Protein 7YEO (pdb70)

Sequence (763 aa):
KSTLSTNVLHADDAYALENDVAPPIHISTTYTYPGTPDTLQPFEDFPYYARISSGNNVDRAEASSLSSSVLGAPSSVVYSSSGLAAIYGLLSYLNPKHIAVHKPGFGGYSGTIQIIARINRLTGLETSFIDGKCDAIGEGDVIWLETPLNPLGIAFDIPFYKELAKKKGAILVVDSTFAPPPIQDALVLGADYVVVHSATKYLAGHSDVLAGVTASKDRSKILDLKADRAYLGTILHPQQAFLLLRSLRTFPLRIAKHSENGFLVAQHLNKLATDEQFATSLGIDSSLILEVYHNSLQTKEFVAKNLTGGHASCFSVLLKSSDTVAKHLCCELKYFHHATSLGSVESLIEWRRMTDSKIDPRLVRLSIGIEDAADLIADLNRVFASLSKSTLSTNVLHADDAYALENDVAPPIHISTTYTYPGTPDTLQPFEEDFPYYARISGNNVDRAEASSLSSSVLGAPSSVVYSSGLAAIYGLLSYLNPKHIAVHKPGFGGYSGTIQIIARINRLTGLETSFIDGKCDAIGEGDVIWLETPLNPLGIAFDIPFYKELAKKKGAILVVDSTFAPPPIQDALVLGADYVVVHSATKYLAGHSDVLAGVTASKDRSKILDLKADRAYLLGTILHPQQAFLLLRSLRTFPLRIAKHSENGFLVAQHLNKLATDEQFATSLGIDSSLILEVYHNSLQTKEFVAKNLTGGHASCFSVLLKSDTVAKHLCCELKYFHHATSLGSVESLIEWRRMTDSKIDPRLVRLSIGIEDAADLIADLNRVFASLS

Organism: Schizosaccharomyces pombe (strain 972 / ATCC 24843) (NCBI:txid284812)

Solvent-accessible surface area: 31235 Å² total; per-residue (Å²): 207,22,61,42,22,0,39,0,3,16,32,1,48,98,107,39,130,61,146,66,34,17,16,26,79,45,104,49,86,86,67,130,131,84,50,70,133,130,77,111,132,135,169,84,113,73,72,42,85,12,96,32,8,12,19,2,5,51,8,0,10,15,0,0,29,35,7,4,64,9,43,3,0,0,3,40,31,6,63,16,0,6,62,6,0,0,42,60,30,87,5,159,61,0,0,5,9,121,72,72,94,11,27,82,82,9,4,52,93,14,7,49,104,5,62,183,132,72,40,3,111,63,28,95,22,84,28,121,3,111,53,6,26,154,30,6,0,0,5,0,9,0,0,0,9,5,15,0,29,3,35,35,0,49,96,16,48,86,20,1,140,167,52,35,11,35,0,0,0,9,1,12,6,0,1,14,66,4,1,39,3,3,108,30,15,4,44,6,4,1,3,21,0,21,20,3,2,0,0,13,40,39,5,118,0,0,0,0,0,3,130,64,150,60,78,2,49,66,0,39,32,49,5,3,178,87,40,28,3,3,105,18,99,69,0,16,32,0,0,12,1,0,12,1,0,16,30,0,2,62,34,0,8,90,0,0,71,75,0,0,58,21,2,36,100,0,22,94,48,117,149,53,0,100,88,64,47,4,59,18,51,10,4,79,88,10,48,1,6,33,50,47,134,131,148,47,7,78,132,0,8,96,44,16,51,0,2,0,0,0,2,21,0,108,36,49,78,12,0,89,75,2,3,98,73,14,142,24,4,52,73,27,81,33,4,0,1,3,8,0,2,1,6,34,32,93,124,84,55,86,193,30,51,54,81,11,0,9,1,2,0,0,4,0,37,6,65,16,0,36,59,6,0,22,120,0,1,36,78,48,76,247,35,63,40,21,0,37,0,2,18,31,1,48,96,113,38,130,55,144,66,33,16,16,26,79,51,105,49,86,86,65,131,134,92,49,75,130,138,74,103,137,130,170,135,115,111,35,76,40,84,11,99,10,18,12,19,2,4,52,8,0,9,16,0,0,29,37,7,3,57,8,41,3,0,0,1,40,31,6,66,15,0,6,66,0,0,0,40,60,28,89,5,163,52,0,0,5,10,117,75,76,94,7,23,84,81,9,4,52,94,14,8,52,109,4,66,178,130,70,42,4,106,65,29,85,22,81,31,125,3,113,55,6,27,159,31,7,0,0,5,0,9,0,0,0,8,6,18,0,28,2,34,36,0,49,93,15,49,88,25,0,142,165,56,40,12,36,0,0,0,9,1,12,5,0,1,13,66,4,0,40,3,8,109,32,15,6,46,8,4,1,3,20,0,22,20,4,2,0,0,12,39,40,5,119,0,0,0,0,0,4,139,62,151,65,76,2,70,65,0,47,19,52,6,0,146,79,40,29,2,2,107,17,96,68,0,16,32,0,1,12,0,0,10,1,0,15,30,1,2,61,40,0,8,95,1,0,73,73,0,0,59,20,2,40,96,0,20,99,54,125,156,46,0,103,86,64,47,4,62,15,51,6,4,83,88,8,51,1,6,33,50,47,136,134,161,49,8,72,139,0,9,94,43,16,52,0,2,0,0,0,2,26,0,93,32,55,78,10,0,92,72,2,2,95,70,15,122,12,3,52,74,27,90,36,4,0,0,4,10,0,2,1,9,34,47,86,123,100,48,80,180,38,51,55,82,14,0,10,1,2,0,0,4,0,35,8,65,15,0,34,59,6,0,24,119,0,1,37,80,46,75

Foldseek 3Di:
DDDLLVQLQCLLVVLAPDDDSQHDQPQDQADDDDDDPVGDDDDCPPDGGVLSPYSLQVSLQSSVCSQQVFRKAKWQALLVVLLLVCVVLVAQEEAAADVQVFADVSNVVSQVVSCVPRVYYYDYDDLQPPVDAASYEYEAEPPTPFAAAGDQLLSVLVNCVVRNYAYEYADQQAGPPQFRSQVSRHQKYKYQCCAALLAANPGHMIMMGGNDVVVVSVSSNVSSVVSTHHGSVRSSSSSVSNSCSVVFVVLLQVLQVVQLVLLVCLQPPCVVQVVLLFGNLQWPDHRWHVPDPDPSSCVGRVPGTGNKRKTQGNALVLVVLLQPQFPQEHADDGARHQTKYKYQVCVVDVSYDSRMMIIHHHNPDSVSVSVRSSVSRSVVD/DDDLLVQLQCLLVVLAPDDDSAHDQPQDQFDDDDDDPVGRDDDAQCPAGGQLQPYSLQVSLQSSVCSQQVFRKAKWQALLVLLLLVCVVLVAQEEAAADVQVFADVSNVVSQVVSCVPRVRYYDYDDLAPPVDAASYEYEAEPPTPFAAAGDFLLSVLVVCVVRNYAYEYADQQAGPPQFRSQVSRHQKYKYGCCAALLAANPGHMIMMGGNPVVVNSVSSRVSSPVSTHHRSVRSSSSSVSNSCSVVFNVLLQVLQVLQLVLLQCLLPPCVVQVVLLFGNLQWPDHGWHVPDPDPSSCVGRVPGTGNKRKTQGNALVLVVLLQPQFPQEHADDGANHQTKHKYQVCVVPVVHDSRMMMIHHHNDDSVSVSVRSSVSRNVVD

Nearest PDB structures (foldseek):
  7yeo-assembly1_B  TM=1.003E+00  e=1.635E-81  Schizosaccharomyces pombe
  7yeo-assembly1_A  TM=1.001E+00  e=1.358E-77  Schizosaccharomyces pombe
  5x5h-assembly1_A  TM=8.732E-01  e=1.653E-32  Corynebacterium glutamicum ATCC 13032
  3qhx-assembly1_B  TM=8.722E-01  e=4.308E-31  Mycobacterium ulcerans Agy99
  3qi6-assembly1_A  TM=8.607E-01  e=5.438E-31  Mycobacterium ulcerans Agy99

InterPro domains:
  IPR000277 Cys/Met metabolism, pyridoxal phosphate-dependent enzyme [PF01053] (18-394)
  IPR000277 Cys/Met metabolism, pyridoxal phosphate-dependent enzyme [PIRSF001434] (7-397)
  IPR000277 Cys/Met metabolism, pyridoxal phosphate-dependent enzyme [PTHR11808] (16-395)
  IPR015421 Pyridoxal phosphate-dependent transferase, major domain [G3DSA:3.40.640.10] (15-262)
  IPR015422 Pyridoxal phosphate-dependent transferase, small domain [G3DSA:3.90.1150.10] (263-398)
  IPR015424 Pyridoxal phosphate-dependent transferase [SSF53383] (41-394)
  IPR054542 Cys/Met metabolism enzyme, pyridoxal-phosphate attachment site [PS00868] (204-218)

Radius of gyration: 28.38 Å; Cα contacts (8 Å, |Δi|>4): 1751; chains: 2; bounding box: 78×71×71 Å

B-factor: mean 29.68, std 12.11, range [14.17, 109.37]

Structure (mmCIF, N/CA/C/O backbone):
data_7YEO
#
_entry.id   7YEO
#
_cell.length_a   117.390
_cell.length_b   106.820
_cell.length_c   82.810
_cell.angle_alpha   90.000
_cell.angle_beta   128.000
_cell.angle_gamma   90.000
#
_symmetry.space_group_name_H-M   'C 1 2 1'
#
loop_
_entity.id
_entity.type
_entity.pdbx_description
1 polymer 'Uncharacterized trans-sulfuration enzyme C23A1.14c'
2 non-polymer "PYRIDOXAL-5'-PHOSPHATE"
3 non-polymer 'MAGNESIUM ION'
4 water water
#
loop_
_atom_site.group_PDB
_atom_site.id
_atom_site.type_symbol
_atom_site.label_atom_id
_atom_site.label_alt_id
_atom_site.label_comp_id
_atom_site.label_asym_id
_atom_site.label_entity_id
_atom_site.label_seq_id
_atom_site.pdbx_PDB_ins_code
_atom_site.Cartn_x
_atom_site.Cartn_y
_atom_site.Cartn_z
_atom_site.occupancy
_atom_site.B_iso_or_equiv
_atom_site.auth_seq_id
_atom_site.auth_comp_id
_atom_site.auth_asym_id
_atom_site.auth_atom_id
_atom_site.pdbx_PDB_model_num
ATOM 1 N N . LYS A 1 13 ? 0.00300 -23.01100 17.43400 1.000 51.10388 13 LYS A N 1
ATOM 2 C CA . LYS A 1 13 ? -0.27100 -23.10900 16.00100 1.000 40.20183 13 LYS A CA 1
ATOM 3 C C . LYS A 1 13 ? -1.22900 -21.99700 15.51300 1.000 42.48944 13 LYS A C 1
ATOM 4 O O . LYS A 1 13 ? -0.90100 -21.24500 14.58200 1.000 37.04205 13 LYS A O 1
ATOM 10 N N . SER A 1 14 ? -2.39900 -21.87700 16.14200 1.000 33.18649 14 SER A N 1
ATOM 11 C CA . SER A 1 14 ? -3.31500 -20.80300 15.80300 1.000 28.23486 14 SER A CA 1
ATOM 12 C C . SER A 1 14 ? -2.73400 -19.47000 16.26300 1.000 28.87855 14 SER A C 1
ATOM 13 O O . SER A 1 14 ? -1.92600 -19.40800 17.19600 1.000 27.88580 14 SER A O 1
ATOM 16 N N . THR A 1 15 ? -3.14600 -18.40600 15.59100 1.000 26.11525 15 THR A N 1
ATOM 17 C CA . THR A 1 15 ? -2.59800 -17.08100 15.82300 1.000 26.06546 15 THR A CA 1
ATOM 18 C C . THR A 1 15 ? -3.52200 -16.25800 16.71900 1.000 26.41189 15 THR A C 1
ATOM 19 O O . THR A 1 15 ? -4.63500 -16.66200 17.06100 1.000 22.92330 15 THR A O 1
ATOM 23 N N . LEU A 1 16 ? -3.02400 -15.07800 17.09400 1.000 23.78763 16 LEU A N 1
ATOM 24 C CA . LEU A 1 16 ? -3.67700 -14.25700 18.11700 1.000 25.32907 16 LEU A CA 1
ATOM 25 C C . LEU A 1 16 ? -5.14600 -13.96400 17.79300 1.000 22.83489 16 LEU A C 1
ATOM 26 O O . LEU A 1 16 ? -6.00200 -14.05100 18.68400 1.000 22.50720 16 LEU A O 1
ATOM 31 N N . SER A 1 17 ? -5.45100 -13.59200 16.53900 1.000 22.93193 17 SER A N 1
ATOM 32 C CA . SER A 1 17 ? -6.83700 -13.26400 16.17000 1.000 24.95362 17 SER A CA 1
ATOM 33 C C . SER A 1 17 ? -7.77500 -14.42300 16.46200 1.000 24.10113 17 SER A C 1
ATOM 34 O O . SER A 1 17 ? -8.91200 -14.21900 16.89800 1.000 23.80989 17 SER A O 1
ATOM 37 N N . THR A 1 18 ? -7.33000 -15.64600 16.18400 1.000 20.17010 18 THR A N 1
ATOM 38 C CA . THR A 1 18 ? -8.14600 -16.81700 16.49400 1.000 19.76275 18 THR A CA 1
ATOM 39 C C . THR A 1 18 ? -8.20500 -17.08100 17.99400 1.000 19.80839 18 THR A C 1
ATOM 40 O O . THR A 1 18 ? -9.26200 -17.44100 18.54500 1.000 21.58249 18 THR A O 1
ATOM 44 N N . ASN A 1 19 ? -7.05900 -16.91900 18.66900 1.000 21.75270 19 ASN A N 1
ATOM 45 C CA . ASN A 1 19 ? -6.93900 -17.35100 20.05500 1.000 22.32372 19 ASN A CA 1
ATOM 46 C C . ASN A 1 19 ? -7.77600 -16.48600 20.99200 1.000 23.68158 19 ASN A C 1
ATOM 47 O O . ASN A 1 19 ? -8.36000 -17.00100 21.95500 1.000 22.92337 19 ASN A O 1
ATOM 52 N N . VAL A 1 20 ? -7.86400 -15.17400 20.74100 1.000 23.82000 20 VAL A N 1
ATOM 53 C CA . VAL A 1 20 ? -8.67300 -14.38900 21.67400 1.000 21.84727 20 VAL A CA 1
ATOM 54 C C . VAL A 1 20 ? -10.13300 -14.79100 21.57800 1.000 22.43113 20 VAL A C 1
ATOM 55 O O . VAL A 1 20 ? -10.91300 -14.53800 22.50500 1.000 22.63416 20 VAL A O 1
ATOM 59 N N . LEU A 1 21 ? -10.54100 -15.36500 20.44300 1.000 19.97000 21 LEU A N 1
ATOM 60 C CA . LEU A 1 21 ? -11.92600 -15.76200 20.24200 1.000 20.35594 21 LEU A CA 1
ATOM 61 C C . LEU A 1 21 ? -12.21400 -17.14100 20.79500 1.000 24.22238 21 LEU A C 1
ATOM 62 O O . LEU A 1 21 ? -13.37200 -17.44300 21.10300 1.000 24.12228 21 LEU A O 1
ATOM 67 N N . HIS A 1 22 ? -11.19800 -18.00700 20.87000 1.000 18.32428 22 HIS A N 1
ATOM 68 C CA . HIS A 1 22 ? -11.48100 -19.39600 21.20700 1.000 19.00020 22 HIS A CA 1
ATOM 69 C C . HIS A 1 22 ? -10.77200 -19.91200 22.44800 1.000 21.30226 22 HIS A C 1
ATOM 70 O O . HIS A 1 22 ? -11.06300 -21.02700 22.89600 1.000 21.00167 22 HIS A O 1
ATOM 77 N N . ALA A 1 23 ? -9.91000 -19.11400 23.06900 1.000 24.34327 23 ALA A N 1
ATOM 78 C CA . ALA A 1 23 ? -9.19500 -19.61100 24.23600 1.000 18.08947 23 ALA A CA 1
ATOM 79 C C . ALA A 1 23 ? -10.13000 -19.94200 25.39300 1.000 21.31015 23 ALA A C 1
ATOM 80 O O . ALA A 1 23 ? -9.78600 -20.77100 26.24600 1.000 24.72417 23 ALA A O 1
ATOM 82 N N . ASP A 1 24 ? -11.30800 -19.32000 25.45600 1.000 19.32372 24 ASP A N 1
ATOM 83 C CA . ASP A 1 24 ? -12.21800 -19.59800 26.56100 1.000 18.51205 24 ASP A CA 1
ATOM 84 C C . ASP A 1 24 ? -13.22400 -20.69500 26.24200 1.000 18.53363 24 ASP A C 1
ATOM 85 O O . ASP A 1 24 ? -14.05500 -21.01400 27.09900 1.000 23.98878 24 ASP A O 1
ATOM 90 N N . ASP A 1 25 ? -13.16000 -21.27400 25.03800 1.000 21.38100 25 ASP A N 1
ATOM 91 C CA . ASP A 1 25 ? -14.14700 -22.28300 24.64300 1.000 23.16948 25 ASP A CA 1
ATOM 92 C C . ASP A 1 25 ? -14.21200 -23.40500 25.66800 1.000 23.66274 25 ASP A C 1
ATOM 93 O O . ASP A 1 25 ? -15.30300 -23.86500 26.03800 1.000 26.35393 25 ASP A O 1
ATOM 98 N N . ALA A 1 26 ? -13.04900 -23.85300 26.14800 1.000 24.95953 26 ALA A N 1
ATOM 99 C CA . ALA A 1 26 ? -12.98100 -24.97400 27.07700 1.000 26.19614 26 ALA A CA 1
ATOM 100 C C . ALA A 1 26 ? -13.51600 -24.63300 28.46100 1.000 31.16278 26 ALA A C 1
ATOM 101 O O . ALA A 1 26 ? -13.77000 -25.55300 29.24900 1.000 30.42876 26 ALA A O 1
ATOM 103 N N . TYR A 1 27 ? -13.70400 -23.34600 28.76500 1.000 21.94547 27 TYR A N 1
ATOM 104 C CA . TYR A 1 27 ? -14.20900 -22.88400 30.04700 1.000 23.80414 27 TYR A CA 1
ATOM 105 C C . TYR A 1 27 ? -15.69700 -22.56200 30.00500 1.000 23.37754 27 TYR A C 1
ATOM 106 O O . TYR A 1 27 ? -16.26600 -22.16500 31.02800 1.000 26.63607 27 TYR A O 1
ATOM 115 N N . ALA A 1 28 ? -16.33100 -22.71000 28.85100 1.000 21.73949 28 ALA A N 1
ATOM 116 C CA . ALA A 1 28 ? -17.79000 -22.49800 28.73800 1.000 22.39087 28 ALA A CA 1
ATOM 117 C C . ALA A 1 28 ? -18.56900 -23.57900 29.49900 1.000 27.54287 28 ALA A C 1
ATOM 118 O O . ALA A 1 28 ? -18.30300 -24.75400 29.29600 1.000 29.11391 28 ALA A O 1
ATOM 120 N N . LEU A 1 29 ? -19.50800 -23.16200 30.34000 1.000 20.49945 29 LEU A N 1
ATOM 121 C CA . LEU A 1 29 ? -20.31000 -24.11900 31.14200 1.000 22.07732 29 LEU A CA 1
ATOM 122 C C . LEU A 1 29 ? -21.66900 -24.34200 30.47000 1.000 24.47854 29 LEU A C 1
ATOM 123 O O . LEU A 1 29 ? -22.42200 -25.18000 30.95500 1.000 23.38642 29 LEU A O 1
ATOM 128 N N . GLU A 1 30 ? -21.94100 -23.59900 29.40400 1.000 20.03817 30 GLU A N 1
ATOM 129 C CA . GLU A 1 30 ? -23.25500 -23.66900 28.73000 1.000 20.61898 30 GLU A CA 1
ATOM 130 C C . GLU A 1 30 ? -23.13100 -23.41400 27.22700 1.000 20.73592 30 GLU A C 1
ATOM 131 O O . GLU A 1 30 ? -22.06200 -23.02700 26.79600 1.000 24.49548 30 GLU A O 1
ATOM 137 N N . ASN A 1 31 ? -24.24000 -23.55400 26.51100 1.000 19.91424 31 ASN A N 1
ATOM 138 C CA . ASN A 1 31 ? -24.23100 -23.49500 25.03200 1.000 20.84446 31 ASN A CA 1
ATOM 139 C C . ASN A 1 31 ? -24.34400 -22.06700 24.48400 1.000 19.64305 31 ASN A C 1
ATOM 140 O O . ASN A 1 31 ? -24.32600 -21.90500 23.28700 1.000 22.94566 31 ASN A O 1
ATOM 145 N N . ASP A 1 32 ? -24.42100 -21.08600 25.36700 1.000 21.52504 32 ASP A N 1
ATOM 146 C CA . ASP A 1 32 ? -24.46600 -19.67200 24.91900 1.000 18.44313 32 ASP A CA 1
ATOM 147 C C . ASP A 1 32 ? -23.25300 -19.36600 24.02700 1.000 19.62920 32 ASP A C 1
ATOM 148 O O . ASP A 1 32 ? -22.16600 -19.67000 24.43400 1.000 20.63726 32 ASP A O 1
ATOM 153 N N . VAL A 1 33 ? -23.47000 -18.74300 22.87500 1.000 18.19970 33 VAL A N 1
ATOM 154 C CA . VAL A 1 33 ? -22.30800 -18.33300 22.03800 1.000 16.99716 33 VAL A CA 1
ATOM 155 C C . VAL A 1 33 ? -21.60000 -17.17800 22.75200 1.000 19.19313 33 VAL A C 1
ATOM 156 O O . VAL A 1 33 ? -20.40900 -17.29700 22.99800 1.000 21.87070 33 VAL A O 1
ATOM 160 N N . ALA A 1 34 ? -22.31800 -16.08700 23.01600 1.000 19.64115 34 ALA A N 1
ATOM 161 C CA . ALA A 1 34 ? -21.73000 -15.03700 23.85000 1.000 19.44640 34 ALA A CA 1
ATOM 162 C C . ALA A 1 34 ? -21.70400 -15.50500 25.29900 1.000 19.13592 34 ALA A C 1
ATOM 163 O O . ALA A 1 34 ? -22.65200 -16.13800 25.75800 1.000 18.47004 34 ALA A O 1
ATOM 165 N N . PRO A 1 35 ? -20.66400 -15.17600 26.06100 1.000 17.98646 35 PRO A N 1
ATOM 166 C CA . PRO A 1 35 ? -20.60400 -15.62500 27.45200 1.000 17.10581 35 PRO A CA 1
ATOM 167 C C . PRO A 1 35 ? -21.77400 -15.07200 28.24400 1.000 17.03632 35 PRO A C 1
ATOM 168 O O . PRO A 1 35 ? -22.11200 -13.89000 28.11400 1.000 20.51798 35 PRO A O 1
ATOM 172 N N . PRO A 1 36 ? -22.41300 -15.87300 29.08200 1.000 16.16831 36 PRO A N 1
ATOM 173 C CA . PRO A 1 36 ? -23.41800 -15.31400 29.99600 1.000 16.04502 36 PRO A CA 1
ATOM 174 C C . PRO A 1 36 ? -22.73200 -14.47100 31.05000 1.000 19.11875 36 PRO A C 1
ATOM 175 O O . PRO A 1 36 ? -21.53700 -14.62100 31.31600 1.000 19.27647 36 PRO A O 1
ATOM 179 N N . ILE A 1 37 ? -23.50600 -13.58700 31.67800 1.000 16.10909 37 ILE A N 1
ATOM 180 C CA . ILE A 1 37 ? -23.01900 -12.91400 32.88300 1.000 16.46206 37 ILE A CA 1
ATOM 181 C C . ILE A 1 37 ? -23.49900 -13.71700 34.08900 1.000 17.18699 37 ILE A C 1
ATOM 182 O O . ILE A 1 37 ? -24.68000 -13.68900 34.43600 1.000 17.33951 37 ILE A O 1
ATOM 187 N N . HIS A 1 38 ? -22.59300 -14.51900 34.67300 1.000 16.23162 38 HIS A N 1
ATOM 188 C CA . HIS A 1 38 ? -22.85200 -15.19100 35.95000 1.000 17.49458 38 HIS A CA 1
ATOM 189 C C . HIS A 1 38 ? -22.62900 -14.16700 37.05500 1.000 15.97033 38 HIS A C 1
ATOM 190 O O . HIS A 1 38 ? -21.57400 -14.09700 37.70000 1.000 16.34486 38 HIS A O 1
ATOM 197 N N . ILE A 1 39 ? -23.66500 -13.34400 37.25700 1.000 16.47974 39 ILE A N 1
ATOM 198 C CA . ILE A 1 39 ? -23.59800 -12.20800 38.17200 1.000 16.03419 39 ILE A CA 1
ATOM 199 C C . ILE A 1 39 ? -23.76300 -12.61800 39.63600 1.000 17.79255 39 ILE A C 1
ATOM 200 O O . ILE A 1 39 ? -23.39700 -11.85000 40.53600 1.000 18.26442 39 ILE A O 1
ATOM 205 N N . SER A 1 40 ? -24.31500 -13.80100 39.89400 1.000 16.32917 40 SER A N 1
ATOM 206 C CA . SER A 1 40 ? -24.61600 -14.21500 41.25500 1.000 16.01436 40 SER A CA 1
ATOM 207 C C . SER A 1 40 ? -23.36500 -14.19300 42.11500 1.000 18.48428 40 SER A C 1
ATOM 208 O O . SER A 1 40 ? -22.28400 -14.54400 41.66000 1.000 17.93134 40 SER A O 1
ATOM 211 N N . THR A 1 41 ? -23.52300 -13.77200 43.36700 1.000 15.18630 41 THR A N 1
ATOM 212 C CA . THR A 1 41 ? -22.43000 -13.90000 44.31800 1.000 14.16829 41 THR A CA 1
ATOM 213 C C . THR A 1 41 ? -22.24100 -15.33400 44.77600 1.000 16.22402 41 THR A C 1
ATOM 214 O O . THR A 1 41 ? -21.11600 -15.71500 45.14100 1.000 18.66910 41 THR A O 1
ATOM 218 N N . THR A 1 42 ? -23.31300 -16.12400 44.76200 1.000 17.31901 42 THR A N 1
ATOM 219 C CA . THR A 1 42 ? -23.26700 -17.44800 45.36200 1.000 21.38502 42 THR A CA 1
ATOM 220 C C . THR A 1 42 ? -23.99100 -18.45400 44.47200 1.000 16.91965 42 THR A C 1
ATOM 221 O O . THR A 1 42 ? -24.85900 -18.10200 43.65900 1.000 17.42933 42 THR A O 1
ATOM 225 N N . TYR A 1 43 ? -23.56500 -19.71300 44.60600 1.000 17.70023 43 TYR A N 1
ATOM 226 C CA . TYR A 1 43 ? -23.92000 -20.82300 43.72700 1.000 18.67535 43 TYR A CA 1
ATOM 227 C C . TYR A 1 43 ? -24.20400 -22.03500 44.59500 1.000 19.67100 43 TYR A C 1
ATOM 228 O O . TYR A 1 43 ? -23.46400 -22.29000 45.54700 1.000 20.22843 43 TYR A O 1
ATOM 237 N N . THR A 1 44 ? -25.26300 -22.77500 44.27100 1.000 20.81908 44 THR A N 1
ATOM 238 C CA . THR A 1 44 ? -25.65900 -23.89000 45.13200 1.000 20.75237 44 THR A CA 1
ATOM 239 C C . THR A 1 44 ? -24.68600 -25.05800 45.00300 1.000 23.72854 44 THR A C 1
ATOM 240 O O . THR A 1 44 ? -24.09900 -25.30900 43.94000 1.000 22.22250 44 THR A O 1
ATOM 244 N N . TYR A 1 45 ? -24.50500 -25.74600 46.12300 1.000 21.11250 45 TYR A N 1
ATOM 245 C CA . TYR A 1 45 ? -23.64100 -26.92200 46.17100 1.000 22.67076 45 TYR A CA 1
ATOM 246 C C . TYR A 1 45 ? -24.31100 -28.09100 45.45100 1.000 25.13396 45 TYR A C 1
ATOM 247 O O . TYR A 1 45 ? -25.50800 -28.32400 45.63200 1.000 26.58015 45 TYR A O 1
ATOM 256 N N . PRO A 1 46 ? -23.56800 -28.86500 44.66000 1.000 33.39515 46 PRO A N 1
ATOM 257 C CA . PRO A 1 46 ? -24.14900 -30.07200 44.07000 1.000 40.72759 46 PRO A CA 1
ATOM 258 C C . PRO A 1 46 ? -24.22700 -31.16100 45.12500 1.000 34.48968 46 PRO A C 1
ATOM 259 O O . PRO A 1 46 ? -23.52100 -31.12800 46.13600 1.000 35.50286 46 PRO A O 1
ATOM 263 N N . GLY A 1 47 ? -25.11200 -32.11700 44.89300 1.000 43.58782 47 GLY A N 1
ATOM 264 C CA . GLY A 1 47 ? -25.15300 -33.27800 45.76300 1.000 43.85398 47 GLY A CA 1
ATOM 265 C C . GLY A 1 47 ? -26.48700 -33.54700 46.42900 1.000 47.08696 47 GLY A C 1
ATOM 266 O O . GLY A 1 47 ? -27.17400 -32.61400 46.85800 1.000 43.94293 47 GLY A O 1
ATOM 267 N N . THR A 1 48 ? -26.84000 -34.83100 46.51900 1.000 39.50177 48 THR A N 1
ATOM 268 C CA . THR A 1 48 ? -27.98200 -35.36400 47.25800 1.000 43.70029 48 THR A CA 1
ATOM 269 C C . THR A 1 48 ? -27.54600 -35.77100 48.66100 1.000 37.42487 48 THR A C 1
ATOM 270 O O . THR A 1 48 ? -26.35400 -35.81700 48.95100 1.000 37.64530 48 THR A O 1
ATOM 274 N N . PRO A 1 49 ? -28.48400 -36.11200 49.56600 1.000 38.01132 49 PRO A N 1
ATOM 275 C CA . PRO A 1 49 ? -28.05400 -36.52600 50.92700 1.000 43.60456 49 PRO A CA 1
ATOM 276 C C . PRO A 1 49 ? -27.05300 -37.69400 50.97900 1.000 53.43302 49 PRO A C 1
ATOM 277 O O . PRO A 1 49 ? -25.99900 -37.56200 51.61300 1.000 52.74565 49 PRO A O 1
ATOM 281 N N . ASP A 1 50 ? -27.36200 -38.82700 50.34100 1.000 63.04284 50 ASP A N 1
ATOM 282 C CA . ASP A 1 50 ? -26.39500 -39.84900 49.94800 1.000 68.89734 50 ASP A CA 1
ATOM 283 C C . ASP A 1 50 ? -25.13300 -39.41300 49.12500 1.000 59.00666 50 ASP A C 1
ATOM 284 O O . ASP A 1 50 ? -24.06800 -40.01400 49.32500 1.000 59.27519 50 ASP A O 1
ATOM 289 N N . THR A 1 51 ? -25.14100 -38.43300 48.17500 1.000 55.35936 51 THR A N 1
ATOM 290 C CA . THR A 1 51 ? -23.85600 -38.11100 47.49500 1.000 48.55350 51 THR A CA 1
ATOM 291 C C . THR A 1 51 ? -23.13000 -36.89100 48.05800 1.000 50.39000 51 THR A C 1
ATOM 292 O O . THR A 1 51 ? -21.99900 -36.60600 47.63800 1.000 60.31089 51 THR A O 1
ATOM 296 N N . LEU A 1 52 ? -23.75600 -36.16100 48.97300 1.000 50.98597 52 LEU A N 1
ATOM 297 C CA . LEU A 1 52 ? -23.16400 -34.94800 49.51500 1.000 53.79171 52 LEU A CA 1
ATOM 298 C C . LEU A 1 52 ? -21.92400 -35.29800 50.32000 1.000 54.51273 52 LEU A C 1
ATOM 299 O O . LEU A 1 52 ? -21.97100 -36.15100 51.21400 1.000 49.68789 52 LEU A O 1
ATOM 304 N N . GLN A 1 53 ? -20.81900 -34.66900 49.92900 1.000 54.76599 53 GLN A N 1
ATOM 305 C CA . GLN A 1 53 ? -19.54800 -34.90200 50.63000 1.000 58.04884 53 GLN A CA 1
ATOM 306 C C . GLN A 1 53 ? -18.81600 -33.57300 50.74600 1.000 46.76694 53 GLN A C 1
ATOM 307 O O . GLN A 1 53 ? -18.85600 -32.78200 49.80600 1.000 48.87119 53 GLN A O 1
ATOM 313 N N . PRO A 1 54 ? -18.13400 -33.33500 51.87000 1.000 45.67885 54 PRO A N 1
ATOM 314 C CA . PRO A 1 54 ? -17.39300 -32.12200 52.04400 1.000 38.10682 54 PRO A CA 1
ATOM 315 C C . PRO A 1 54 ? -16.25800 -32.05800 51.02700 1.000 48.12714 54 PRO A C 1
ATOM 316 O O . PRO A 1 54 ? -15.82100 -33.07800 50.56700 1.000 48.11597 54 PRO A O 1
ATOM 320 N N . PHE A 1 55 ? -15.83500 -30.84900 50.69300 1.000 44.58597 55 PHE A N 1
ATOM 321 C CA . PHE A 1 55 ? -14.71300 -30.66600 49.74800 1.000 52.55859 55 PHE A CA 1
ATOM 322 C C . PHE A 1 55 ? -13.37500 -30.91700 50.46200 1.000 54.67620 55 PHE A C 1
ATOM 323 O O . PHE A 1 55 ? -13.09700 -30.16800 51.40700 1.000 63.05364 55 PHE A O 1
ATOM 331 N N . GLU A 1 61 ? -7.71300 -20.65100 46.04900 1.000 36.19333 61 GLU A N 1
ATOM 332 C CA . GLU A 1 61 ? -8.01100 -19.78100 44.89400 1.000 49.59125 61 GLU A CA 1
ATOM 333 C C . GLU A 1 61 ? -9.01100 -20.44200 43.94200 1.000 46.72135 61 GLU A C 1
ATOM 334 O O . GLU A 1 61 ? -9.24900 -19.86800 42.87900 1.000 43.39238 61 GLU A O 1
ATOM 340 N N . ASP A 1 62 ? -9.56500 -21.60300 44.29200 1.000 46.91623 62 ASP A N 1
ATOM 341 C CA . ASP A 1 62 ? -10.41500 -22.27900 43.32200 1.000 47.81370 62 ASP A CA 1
ATOM 342 C C . ASP A 1 62 ? -11.83600 -22.54500 43.81400 1.000 43.70395 62 ASP A C 1
ATOM 343 O O . ASP A 1 62 ? -12.60100 -23.17500 43.08200 1.000 48.04415 62 ASP A O 1
ATOM 348 N N . PHE A 1 63 ? -12.22400 -22.07200 45.01500 1.000 43.26193 63 PHE A N 1
ATOM 349 C CA . PHE A 1 63 ? -13.61700 -22.18300 45.47000 1.000 30.97140 63 PHE A CA 1
ATOM 350 C C . PHE A 1 63 ? -14.55400 -21.54400 44.44700 1.000 34.61732 63 PHE A C 1
ATOM 351 O O . PHE A 1 63 ? -14.60400 -20.31600 44.34400 1.000 30.81359 63 PHE A O 1
ATOM 359 N N . PRO A 1 64 ? -15.30400 -22.31800 43.66300 1.000 27.57703 64 PRO A N 1
ATOM 360 C CA . PRO A 1 64 ? -16.06400 -21.71900 42.56200 1.000 30.04803 64 PRO A CA 1
ATOM 361 C C . PRO A 1 64 ? -17.44500 -21.22400 42.95200 1.000 25.86411 64 PRO A C 1
ATOM 362 O O . PRO A 1 64 ? -18.14800 -20.66400 42.10000 1.000 25.45553 64 PRO A O 1
ATOM 366 N N . TYR A 1 65 ? -17.82700 -21.40000 44.21100 1.000 20.93256 65 TYR A N 1
ATOM 367 C CA . TYR A 1 65 ? -19.18800 -21.14200 44.64900 1.000 20.04948 65 TYR A CA 1
ATOM 368 C C . TYR A 1 65 ? -19.37300 -19.74900 45.22500 1.000 19.47783 65 TYR A C 1
ATOM 369 O O . TYR A 1 65 ? -20.47500 -19.43800 45.69500 1.000 19.43617 65 TYR A O 1
ATOM 378 N N . TYR A 1 66 ? -18.34300 -18.90500 45.22100 1.000 18.53241 66 TYR A N 1
ATOM 379 C CA . TYR A 1 66 ? -18.51300 -17.53600 45.70300 1.000 20.17971 66 TYR A CA 1
ATOM 380 C C . TYR A 1 66 ? -17.68000 -16.60800 44.82700 1.000 20.44115 66 TYR A C 1
ATOM 381 O O . TYR A 1 66 ? -16.46400 -16.77500 44.72500 1.000 19.23041 66 TYR A O 1
ATOM 390 N N . ALA A 1 67 ? -18.32600 -15.60400 44.23000 1.000 17.12575 67 ALA A N 1
ATOM 391 C CA . ALA A 1 67 ? -17.71200 -14.82600 43.15900 1.000 17.82519 67 ALA A CA 1
ATOM 392 C C . ALA A 1 67 ? -16.57700 -13.92800 43.62200 1.000 17.24260 67 ALA A C 1
ATOM 393 O O . ALA A 1 67 ? -15.81800 -13.44300 42.77500 1.000 17.21077 67 ALA A O 1
ATOM 395 N N . ARG A 1 68 ? -16.45500 -13.66600 44.92300 1.000 16.87985 68 ARG A N 1
ATOM 396 C CA . ARG A 1 68 ? -15.34600 -12.82200 45.36700 1.000 15.94713 68 ARG A CA 1
ATOM 397 C C . ARG A 1 68 ? -14.05100 -13.63500 45.42300 1.000 16.97834 68 ARG A C 1
ATOM 398 O O . ARG A 1 68 ? -12.96800 -13.04700 45.43100 1.000 18.25031 68 ARG A O 1
ATOM 406 N N . ILE A 1 69 ? -14.14000 -14.96000 45.30200 1.000 15.89479 69 ILE A N 1
ATOM 407 C CA . ILE A 1 69 ? -12.96000 -15.84500 45.29900 1.000 15.64193 69 ILE A CA 1
ATOM 408 C C . ILE A 1 69 ? -12.61200 -16.29400 43.88900 1.000 17.57594 69 ILE A C 1
ATOM 409 O O . ILE A 1 69 ? -11.45500 -16.21300 43.47000 1.000 20.20493 69 ILE A O 1
ATOM 414 N N A SER A 1 70 ? -13.60800 -16.77300 43.14200 0.535 16.99891 70 SER A N 1
ATOM 415 N N B SER A 1 70 ? -13.60800 -16.75300 43.13800 0.465 17.03458 70 SER A N 1
ATOM 416 C CA A SER A 1 70 ? -13.40000 -17.29500 41.79900 0.535 18.73697 70 SER A CA 1
ATOM 417 C CA B SER A 1 70 ? -13.38800 -17.20200 41.77400 0.465 18.71231 70 SER A CA 1
ATOM 418 C C A SER A 1 70 ? -14.75000 -17.30300 41.08200 0.535 19.39768 70 SER A C 1
ATOM 419 C C B SER A 1 70 ? -14.74200 -17.27900 41.08100 0.465 19.41805 70 SER A C 1
ATOM 420 O O A SER A 1 70 ? -15.80100 -17.37400 41.72100 0.535 20.70368 70 SER A O 1
ATOM 421 O O B SER A 1 70 ? -15.78400 -17.39100 41.72900 0.465 20.71502 70 SER A O 1
ATOM 426 N N . GLY A 1 71 ? -14.72000 -17.18800 39.75900 1.000 19.66822 71 GLY A N 1
ATOM 427 C CA . GLY A 1 71 ? -15.96900 -17.19800 39.01200 1.000 21.00843 71 GLY A CA 1
ATOM 428 C C . GLY A 1 71 ? -15.76600 -17.51400 37.54900 1.000 20.56852 71 GLY A C 1
ATOM 429 O O . GLY A 1 71 ? -14.66700 -17.36000 37.00800 1.000 20.75575 71 GLY A O 1
ATOM 430 N N . ASN A 1 72 ? -16.86500 -17.91000 36.89000 1.000 17.62416 72 ASN A N 1
ATOM 431 C CA . ASN A 1 72 ? -16.73600 -18.32100 35.49700 1.000 17.80300 72 ASN A CA 1
ATOM 432 C C . ASN A 1 72 ? -16.39600 -17.14700 34.58100 1.000 16.50521 72 ASN A C 1
ATOM 433 O O . ASN A 1 72 ? -15.62400 -17.3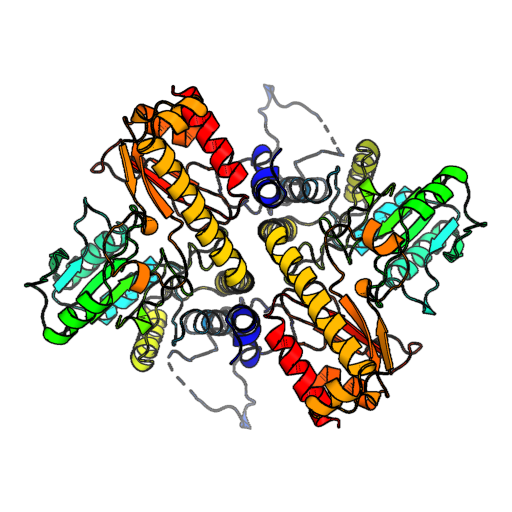0900 33.62700 1.000 19.13122 72 ASN A O 1
ATOM 438 N N . ASN A 1 73 ? -16.96600 -15.95300 34.82300 1.000 18.42837 73 ASN A N 1
ATOM 439 C CA . ASN A 1 73 ? -16.63700 -14.85300 33.92100 1.000 16.34547 73 ASN A CA 1
ATOM 440 C C . ASN A 1 73 ? -15.15900 -14.50200 34.03400 1.000 17.24362 73 ASN A C 1
ATOM 441 O O . ASN A 1 73 ? -14.48900 -14.23400 33.02000 1.000 16.19753 73 ASN A O 1
ATOM 446 N N . VAL A 1 74 ? -14.63300 -14.52100 35.26000 1.000 16.60166 74 VAL A N 1
ATOM 447 C CA . VAL A 1 74 ? -13.20500 -14.27200 35.44800 1.000 17.83147 74 VAL A CA 1
ATOM 448 C C . VAL A 1 74 ? -12.39500 -15.38500 34.79900 1.000 17.56851 74 VAL A C 1
ATOM 449 O O . VAL A 1 74 ? -11.38000 -15.11600 34.16100 1.000 18.25905 74 VAL A O 1
ATOM 453 N N . ASP A 1 75 ? -12.83700 -16.65300 34.93900 1.000 18.61756 75 ASP A N 1
ATOM 454 C CA . ASP A 1 75 ? -12.11500 -17.76600 34.29500 1.000 17.75080 75 ASP A CA 1
ATOM 455 C C . ASP A 1 75 ? -12.00200 -17.55600 32.78500 1.000 19.59049 75 ASP A C 1
ATOM 456 O O . ASP A 1 75 ? -10.93400 -17.77400 32.18900 1.000 19.51338 75 ASP A O 1
ATOM 461 N N . ARG A 1 76 ? -13.10700 -17.16000 32.13500 1.000 18.52656 76 ARG A N 1
ATOM 462 C CA . ARG A 1 76 ? -13.07500 -17.00100 30.68200 1.000 18.15647 76 ARG A CA 1
ATOM 463 C C . ARG A 1 76 ? -12.22700 -15.79100 30.28900 1.000 18.55077 76 ARG A C 1
ATOM 464 O O . ARG A 1 76 ? -11.45700 -15.82800 29.30300 1.000 20.45675 76 ARG A O 1
ATOM 472 N N . ALA A 1 77 ? -12.35600 -14.69200 31.05100 1.000 18.01165 77 ALA A N 1
ATOM 473 C CA . ALA A 1 77 ? -11.51600 -13.53600 30.77000 1.000 16.32544 77 ALA A CA 1
ATOM 474 C C . ALA A 1 77 ? -10.03500 -13.87200 30.95000 1.000 18.87972 77 ALA A C 1
ATOM 475 O O . ALA A 1 77 ? -9.20200 -13.48400 30.12900 1.000 18.71416 77 ALA A O 1
ATOM 477 N N . GLU A 1 78 ? -9.69500 -14.60500 32.00200 1.000 16.46310 78 GLU A N 1
ATOM 478 C CA . GLU A 1 78 ? -8.29900 -14.96700 32.20600 1.000 18.73042 78 GLU A CA 1
ATOM 479 C C . GLU A 1 78 ? -7.81300 -15.91900 31.12700 1.000 20.72010 78 GLU A C 1
ATOM 480 O O . GLU A 1 78 ? -6.64300 -15.86300 30.74800 1.000 21.22872 78 GLU A O 1
ATOM 486 N N . ALA A 1 79 ? -8.68600 -16.78700 30.60200 1.000 19.85187 79 ALA A N 1
ATOM 487 C CA . ALA A 1 79 ? -8.24100 -17.66500 29.51600 1.000 18.16889 79 ALA A CA 1
ATOM 488 C C . ALA A 1 79 ? -7.83900 -16.83900 28.30100 1.000 20.64929 79 ALA A C 1
ATOM 489 O O . ALA A 1 79 ? -6.79600 -17.09100 27.66100 1.000 21.31675 79 ALA A O 1
ATOM 491 N N A SER A 1 80 ? -8.63800 -15.82200 27.97400 0.487 19.23339 80 SER A N 1
ATOM 492 N N B SER A 1 80 ? -8.65200 -15.82900 27.97000 0.513 19.23413 80 SER A N 1
ATOM 493 C CA A SER A 1 80 ? -8.29800 -15.01200 26.80800 0.487 18.95636 80 SER A CA 1
ATOM 494 C CA B SER A 1 80 ? -8.34400 -14.97400 26.82600 0.513 18.95719 80 SER A CA 1
ATOM 495 C C A SER A 1 80 ? -7.11000 -14.08300 27.09100 0.487 22.40183 80 SER A C 1
ATOM 496 C C B SER A 1 80 ? -7.11800 -14.09100 27.09800 0.513 22.40786 80 SER A C 1
ATOM 497 O O A SER A 1 80 ? -6.24100 -13.88000 26.22300 0.487 22.08695 80 SER A O 1
ATOM 498 O O B SER A 1 80 ? -6.24300 -13.91700 26.23000 0.513 22.09557 80 SER A O 1
ATOM 503 N N . LEU A 1 81 ? -7.04700 -13.51300 28.29800 1.000 20.09459 81 LEU A N 1
ATOM 504 C CA . LEU A 1 81 ? -5.87000 -12.71300 28.66600 1.000 20.95989 81 LEU A CA 1
ATOM 505 C C . LEU A 1 81 ? -4.60000 -13.54600 28.58700 1.000 22.75177 81 LEU A C 1
ATOM 506 O O . LEU A 1 81 ? -3.57500 -13.08600 28.07100 1.000 23.59530 81 LEU A O 1
ATOM 511 N N . SER A 1 82 ? -4.64100 -14.76600 29.11400 1.000 19.04975 82 SER A N 1
ATOM 512 C CA . SER A 1 82 ? -3.44300 -15.60500 29.10000 1.000 23.81762 82 SER A CA 1
ATOM 513 C C . SER A 1 82 ? -3.04900 -15.94700 27.68300 1.000 26.54778 82 SER A C 1
ATOM 514 O O . SER A 1 82 ? -1.86100 -16.13100 27.39500 1.000 27.83927 82 SER A O 1
ATOM 517 N N A SER A 1 83 ? -4.03000 -16.03000 26.78200 0.590 25.02882 83 SER A N 1
ATOM 518 N N B SER A 1 83 ? -4.01600 -15.98300 26.76300 0.410 25.05756 83 SER A N 1
ATOM 519 C CA A SER A 1 83 ? -3.68200 -16.22700 25.38100 0.590 26.47694 83 SER A CA 1
ATOM 520 C CA B SER A 1 83 ? -3.66300 -16.22800 25.33800 0.410 26.47340 83 SER A CA 1
ATOM 521 C C A SER A 1 83 ? -2.95300 -15.01700 24.80900 0.590 29.13523 83 SER A C 1
ATOM 522 C C B SER A 1 83 ? -2.95200 -15.00100 24.77300 0.410 29.07970 83 SER A C 1
ATOM 523 O O A SER A 1 83 ? -2.00500 -15.16700 24.02600 0.590 30.71783 83 SER A O 1
ATOM 524 O O B SER A 1 83 ? -1.99600 -15.17400 24.01300 0.410 30.65439 83 SER A O 1
ATOM 529 N N . VAL A 1 84 ? -3.40000 -13.81100 25.16100 1.000 24.46008 84 VAL A N 1
ATOM 530 C CA . VAL A 1 84 ? -2.69300 -12.60900 24.70300 1.000 20.97140 84 VAL A CA 1
ATOM 531 C C . VAL A 1 84 ? -1.27700 -12.54700 25.29800 1.000 23.15758 84 VAL A C 1
ATOM 532 O O . VAL A 1 84 ? -0.28800 -12.25800 24.60700 1.000 23.42593 84 VAL A O 1
ATOM 536 N N . LEU A 1 85 ? -1.16700 -12.80700 26.58700 1.000 18.55680 85 LEU A N 1
ATOM 537 C CA . LEU A 1 85 ? 0.06000 -12.57400 27.33600 1.000 20.67703 85 LEU A CA 1
ATOM 538 C C . LEU A 1 85 ? 1.01600 -13.75600 27.26800 1.000 23.65812 85 LEU A C 1
ATOM 539 O O . LEU A 1 85 ? 2.16500 -13.63000 27.69900 1.000 24.17056 85 LEU A O 1
ATOM 544 N N . GLY A 1 86 ? 0.56600 -14.89900 26.74200 1.000 22.99871 86 GLY A N 1
ATOM 545 C CA . GLY A 1 86 ? 1.43100 -16.06900 26.65400 1.000 27.13451 86 GLY A CA 1
ATOM 546 C C . GLY A 1 86 ? 1.80800 -16.73400 27.96000 1.000 25.53175 86 GLY A C 1
ATOM 547 O O . GLY A 1 86 ? 2.80500 -17.47000 28.00700 1.000 24.92055 86 GLY A O 1
ATOM 548 N N . ALA A 1 87 ? 1.02600 -16.55200 29.01600 1.000 21.01948 87 ALA A N 1
ATOM 549 C CA . ALA A 1 87 ? 1.42100 -16.98400 30.34400 1.000 22.14340 87 ALA A CA 1
ATOM 550 C C . ALA A 1 87 ? 0.20200 -16.92600 31.25300 1.000 21.79557 87 ALA A C 1
ATOM 551 O O . ALA A 1 87 ? -0.75800 -16.20300 30.95600 1.000 22.48946 87 ALA A O 1
ATOM 553 N N . PRO A 1 88 ? 0.20100 -17.70500 32.33400 1.000 22.38032 88 PRO A N 1
ATOM 554 C CA . PRO A 1 88 ? -0.91700 -17.64100 33.28300 1.000 24.15443 88 PRO A CA 1
ATOM 555 C C . PRO A 1 88 ? -1.09100 -16.23700 33.83400 1.000 22.03924 88 PRO A C 1
ATOM 556 O O . PRO A 1 88 ? -0.12200 -15.53900 34.16000 1.000 20.66946 88 PRO A O 1
ATOM 560 N N A SER A 1 89 ? -2.35000 -15.82100 33.92200 0.545 21.67031 89 SER A N 1
ATOM 561 N N B SER A 1 89 ? -2.35100 -15.82700 33.92200 0.455 21.66458 89 SER A N 1
ATOM 562 C CA A SER A 1 89 ? -2.69300 -14.44400 34.24300 0.545 19.86577 89 SER A CA 1
ATOM 563 C CA B SER A 1 89 ? -2.71000 -14.45600 34.23900 0.455 19.89431 89 SER A CA 1
ATOM 564 C C A SER A 1 89 ? -3.71300 -14.40700 35.37000 0.545 20.12739 89 SER A C 1
ATOM 565 C C B SER A 1 89 ? -3.69700 -14.42700 35.39700 0.455 20.13748 89 SER A C 1
ATOM 566 O O A SER A 1 89 ? -4.51800 -15.32400 35.54200 0.545 21.16462 89 SER A O 1
ATOM 567 O O B SER A 1 89 ? -4.45500 -15.37400 35.62300 0.455 21.14365 89 SER A O 1
ATOM 572 N N . VAL A 1 90 ? -3.64900 -13.33400 36.15300 1.000 16.47287 90 VAL A N 1
ATOM 573 C CA . VAL A 1 90 ? -4.58500 -13.06000 37.23100 1.000 15.59475 90 VAL A CA 1
ATOM 574 C C . VAL A 1 90 ? -5.16500 -11.64700 37.05600 1.000 17.29040 90 VAL A C 1
ATOM 575 O O . VAL A 1 90 ? -4.41700 -10.67600 36.87000 1.000 18.37710 90 VAL A O 1
ATOM 579 N N . VAL A 1 91 ? -6.50500 -11.55300 37.02900 1.000 18.69068 91 VAL A N 1
ATOM 580 C CA . VAL A 1 91 ? -7.18100 -10.29400 36.70700 1.000 15.23119 91 VAL A CA 1
ATOM 581 C C . VAL A 1 91 ? -7.77600 -9.67600 37.97300 1.000 17.98769 91 VAL A C 1
ATOM 582 O O . VAL A 1 91 ? -8.30200 -10.36700 38.86100 1.000 17.84942 91 VAL A O 1
ATOM 586 N N . TYR A 1 92 ? -7.70300 -8.35100 38.04400 1.000 16.17323 92 TYR A N 1
ATOM 587 C CA . TYR A 1 92 ? -8.10300 -7.59200 39.21200 1.000 14.33017 92 TYR A CA 1
ATOM 588 C C . TYR A 1 92 ? -9.07000 -6.48500 38.82800 1.000 16.09748 92 TYR A C 1
ATOM 589 O O . TYR A 1 92 ? -9.19900 -6.11600 37.66200 1.000 17.08914 92 TYR A O 1
ATOM 598 N N A SER A 1 93 ? -9.66900 -5.89500 39.86500 0.737 16.21397 93 SER A N 1
ATOM 599 N N B SER A 1 93 ? -9.56900 -5.89500 39.86500 0.263 16.23716 93 SER A N 1
ATOM 600 C CA A SER A 1 93 ? -10.62700 -4.79600 39.68700 0.737 15.42630 93 SER A CA 1
ATOM 601 C CA B SER A 1 93 ? -10.52700 -4.79600 39.68700 0.263 15.57402 93 SER A CA 1
ATOM 602 C C A SER A 1 93 ? -10.00000 -3.50500 39.16200 0.737 17.99720 93 SER A C 1
ATOM 603 C C B SER A 1 93 ? -9.90000 -3.50500 39.16200 0.263 17.90476 93 SER A C 1
ATOM 604 O O A SER A 1 93 ? -10.74700 -2.60700 38.74700 0.737 16.69479 93 SER A O 1
ATOM 605 O O B SER A 1 93 ? -10.64700 -2.60700 38.74700 0.263 16.80942 93 SER A O 1
ATOM 610 N N . SER A 1 94 ? -8.67300 -3.38800 39.14200 1.000 16.62267 94 SER A N 1
ATOM 611 C CA . SER A 1 94 ? -8.03100 -2.23200 38.51500 1.000 18.11523 94 SER A CA 1
ATOM 612 C C . SER A 1 94 ? -6.54400 -2.51800 38.36400 1.000 15.77024 94 SER A C 1
ATOM 613 O O . SER A 1 94 ? -6.00600 -3.43200 38.99300 1.000 16.71734 94 SER A O 1
ATOM 616 N N . GLY A 1 95 ? -5.88600 -1.72200 37.51300 1.000 16.47324 95 GLY A N 1
ATOM 617 C CA . GLY A 1 95 ? -4.43400 -1.81600 37.38900 1.000 16.85245 95 GLY A CA 1
ATOM 618 C C . GLY A 1 95 ? -3.71200 -1.57200 38.70400 1.000 17.58895 95 GLY A C 1
ATOM 619 O O . GLY A 1 95 ? -2.78800 -2.30700 39.06600 1.000 16.46848 95 GLY A O 1
ATOM 620 N N . LEU A 1 96 ? -4.16000 -0.57400 39.47600 1.000 18.91274 96 LEU A N 1
ATOM 621 C CA . LEU A 1 96 ? -3.50900 -0.35900 40.76500 1.000 17.05174 96 LEU A CA 1
ATOM 622 C C . LEU A 1 96 ? -3.81000 -1.49100 41.74400 1.000 16.28895 96 LEU A C 1
ATOM 623 O O . LEU A 1 96 ? -2.95700 -1.82500 42.56800 1.000 18.09302 96 LEU A O 1
ATOM 628 N N . ALA A 1 97 ? -4.99300 -2.11700 41.66000 1.000 16.79258 97 ALA A N 1
ATOM 629 C CA . ALA A 1 97 ? -5.23400 -3.27900 42.50100 1.000 16.23457 97 ALA A CA 1
ATOM 630 C C . ALA A 1 97 ? -4.23600 -4.37800 42.17300 1.000 17.06046 97 ALA A C 1
ATOM 631 O O . ALA A 1 97 ? -3.71400 -5.03200 43.08300 1.000 17.00813 97 ALA A O 1
ATOM 633 N N . ALA A 1 98 ? -3.92700 -4.55900 40.87900 1.000 16.37611 98 ALA A N 1
ATOM 634 C CA . ALA A 1 98 ? -2.91400 -5.55000 40.49100 1.000 15.39384 98 ALA A CA 1
ATOM 635 C C . ALA A 1 98 ? -1.53800 -5.17500 41.03800 1.000 15.57375 98 ALA A C 1
ATOM 636 O O . ALA A 1 98 ? -0.78000 -6.04200 41.51500 1.000 18.64081 98 ALA A O 1
ATOM 638 N N . ILE A 1 99 ? -1.19200 -3.89300 40.95600 1.000 16.67114 99 ILE A N 1
ATOM 639 C CA . ILE A 1 99 ? 0.12900 -3.46500 41.40300 1.000 18.14380 99 ILE A CA 1
ATOM 640 C C . ILE A 1 99 ? 0.25600 -3.60700 42.91100 1.000 20.97429 99 ILE A C 1
ATOM 641 O O . ILE A 1 99 ? 1.26300 -4.12000 43.42200 1.000 20.57460 99 ILE A O 1
ATOM 646 N N . TYR A 1 100 ? -0.75400 -3.14800 43.65300 1.000 17.83249 100 TYR A N 1
ATOM 647 C CA . TYR A 1 100 ? -0.72500 -3.32600 45.09800 1.000 19.23795 100 TYR A CA 1
ATOM 648 C C . TYR A 1 100 ? -0.64500 -4.80400 45.46100 1.000 21.23343 100 TYR A C 1
ATOM 649 O O . TYR A 1 100 ? 0.13900 -5.19300 46.34300 1.000 21.85210 100 TYR A O 1
ATOM 658 N N . GLY A 1 101 ? -1.42800 -5.65400 44.78700 1.000 17.10009 101 GLY A N 1
ATOM 659 C CA . GLY A 1 101 ? -1.32800 -7.07900 45.05700 1.000 17.63762 101 GLY A CA 1
ATOM 660 C C . GLY A 1 101 ? 0.07000 -7.61600 44.82400 1.000 17.76591 101 GLY A C 1
ATOM 661 O O . GLY A 1 101 ? 0.59600 -8.38000 45.63800 1.000 19.69137 101 GLY A O 1
ATOM 662 N N . LEU A 1 102 ? 0.69900 -7.20900 43.72800 1.000 18.48434 102 LEU A N 1
ATOM 663 C CA . LEU A 1 102 ? 1.99900 -7.78200 43.40900 1.000 22.57851 102 LEU A CA 1
ATOM 664 C C . LEU A 1 102 ? 3.05900 -7.29000 44.38800 1.000 22.37145 102 LEU A C 1
ATOM 665 O O . LEU A 1 102 ? 3.87000 -8.07700 44.88800 1.000 18.71710 102 LEU A O 1
ATOM 670 N N . LEU A 1 103 ? 3.04900 -6.00100 44.70100 1.000 19.48490 103 LEU A N 1
ATOM 671 C CA . LEU A 1 103 ? 4.08900 -5.47200 45.59200 1.000 20.66641 103 LEU A CA 1
ATOM 672 C C . LEU A 1 103 ? 3.90900 -5.97100 47.02800 1.000 25.18387 103 LEU A C 1
ATOM 673 O O . LEU A 1 103 ? 4.89700 -6.26800 47.72300 1.000 24.62598 103 LEU A O 1
ATOM 678 N N . SER A 1 104 ? 2.66100 -6.08600 47.49800 1.000 19.15487 104 SER A N 1
ATOM 679 C CA . SER A 1 104 ? 2.43400 -6.62100 48.83700 1.000 21.32841 104 SER A CA 1
ATOM 680 C C . SER A 1 104 ? 2.75100 -8.11300 48.91000 1.000 26.92620 104 SER A C 1
ATOM 681 O O . SER A 1 104 ? 3.15600 -8.60800 49.97400 1.000 26.55995 104 SER A O 1
ATOM 684 N N . TYR A 1 105 ? 2.60300 -8.84700 47.80000 1.000 23.11409 105 TYR A N 1
ATOM 685 C CA . TYR A 1 105 ? 3.01800 -10.25100 47.81300 1.000 20.63354 105 TYR A CA 1
ATOM 686 C C . TYR A 1 105 ? 4.53900 -10.38700 47.79800 1.000 21.10681 105 TYR A C 1
ATOM 687 O O . TYR A 1 105 ? 5.10500 -11.19400 48.55200 1.000 23.06752 105 TYR A O 1
ATOM 696 N N . LEU A 1 106 ? 5.21600 -9.60900 46.95600 1.000 20.76053 106 LEU A N 1
ATOM 697 C CA . LEU A 1 106 ? 6.67700 -9.70700 46.87800 1.000 24.81754 106 LEU A CA 1
ATOM 698 C C . LEU A 1 106 ? 7.33600 -9.17200 48.14700 1.000 29.01642 106 LEU A C 1
ATOM 699 O O . LEU A 1 106 ? 8.38200 -9.68300 48.57200 1.000 26.60005 106 LEU A O 1
ATOM 704 N N . ASN A 1 107 ? 6.73600 -8.15700 48.76200 1.000 24.80536 107 ASN A N 1
ATOM 705 C CA . ASN A 1 107 ? 7.19900 -7.54000 50.00600 1.000 23.57625 107 ASN A CA 1
ATOM 706 C C . ASN A 1 107 ? 8.70800 -7.25500 49.98000 1.000 26.49738 107 ASN A C 1
ATOM 707 O O . ASN A 1 107 ? 9.44600 -7.73200 50.85000 1.000 27.05590 107 ASN A O 1
ATOM 712 N N . PRO A 1 108 ? 9.18700 -6.47400 49.01500 1.000 27.70071 108 PRO A N 1
ATOM 713 C CA . PRO A 1 108 ? 10.62200 -6.17600 48.94600 1.000 28.82570 108 PRO A CA 1
ATOM 714 C C . PRO A 1 108 ? 11.03000 -5.15900 49.99900 1.000 27.20653 108 PRO A C 1
ATOM 715 O O . PRO A 1 108 ? 10.23400 -4.34700 50.47100 1.000 27.73347 108 PRO A O 1
ATOM 719 N N . LYS A 1 109 ? 12.32200 -5.18600 50.34000 1.000 30.74972 109 LYS A N 1
ATOM 720 C CA . LYS A 1 109 ? 12.85600 -4.12700 51.18800 1.000 27.45455 109 LYS A CA 1
ATOM 721 C C . LYS A 1 109 ? 13.18800 -2.87700 50.37800 1.000 29.00869 109 LYS A C 1
ATOM 722 O O . LYS A 1 109 ? 13.08600 -1.75100 50.88600 1.000 31.48491 109 LYS A O 1
ATOM 728 N N . HIS A 1 110 ? 13.57500 -3.04500 49.12000 1.000 26.94781 110 HIS A N 1
ATOM 729 C CA . HIS A 1 110 ? 13.94800 -1.95000 48.23400 1.000 26.36937 110 HIS A CA 1
ATOM 730 C C . HIS A 1 110 ? 13.25900 -2.10600 46.89200 1.000 25.87809 110 HIS A C 1
ATOM 731 O O . HIS A 1 110 ? 13.10600 -3.22500 46.40200 1.000 29.20770 110 HIS A O 1
ATOM 738 N N . ILE A 1 111 ? 12.87200 -0.98200 46.29700 1.000 26.17844 111 ILE A N 1
ATOM 739 C CA . ILE A 1 111 ? 12.30700 -0.94900 44.95400 1.000 27.54385 111 ILE A CA 1
ATOM 740 C C . ILE A 1 111 ? 12.95900 0.18100 44.16200 1.000 28.48739 111 ILE A C 1
ATOM 741 O O . ILE A 1 111 ? 13.20000 1.27200 44.69100 1.000 31.40468 111 ILE A O 1
ATOM 746 N N . ALA A 1 112 ? 13.26800 -0.09000 42.89700 1.000 24.09420 112 ALA A N 1
ATOM 747 C CA . ALA A 1 112 ? 13.78100 0.92000 41.97600 1.000 26.30294 112 ALA A CA 1
ATOM 748 C C . ALA A 1 112 ? 12.70700 1.30900 40.96400 1.000 25.85703 112 ALA A C 1
ATOM 749 O O . ALA A 1 112 ? 12.14500 0.43700 40.28600 1.000 27.36196 112 ALA A O 1
ATOM 751 N N . VAL A 1 113 ? 12.45100 2.61100 40.83800 1.000 25.13810 113 VAL A N 1
ATOM 752 C CA . VAL A 1 113 ? 11.43500 3.16500 39.94700 1.000 27.02720 113 VAL A CA 1
ATOM 753 C C . VAL A 1 113 ? 12.05000 4.29800 39.13700 1.000 32.47862 113 VAL A C 1
ATOM 754 O O . VAL A 1 113 ? 13.08600 4.85800 39.49500 1.000 34.39563 113 VAL A O 1
ATOM 758 N N . HIS A 1 114 ? 11.39500 4.64000 38.03500 1.000 28.53217 114 HIS A N 1
ATOM 759 C CA . HIS A 1 114 ? 11.73500 5.87000 37.33000 1.000 31.96290 114 HIS A CA 1
ATOM 760 C C . HIS A 1 114 ? 11.55500 7.06800 38.24800 1.000 35.56195 114 HIS A C 1
ATOM 761 O O . HIS A 1 114 ? 10.59000 7.14400 39.01200 1.000 29.80170 114 HIS A O 1
ATOM 768 N N . LYS A 1 115 ? 12.49100 8.00500 38.16900 1.000 40.55221 115 LYS A N 1
ATOM 769 C CA . LYS A 1 115 ? 12.42600 9.21300 38.98300 1.000 45.43161 115 LYS A CA 1
ATOM 770 C C . LYS A 1 115 ? 11.11500 9.94500 38.72100 1.000 36.58141 115 LYS A C 1
ATOM 771 O O . LYS A 1 115 ? 10.80700 10.25200 37.55800 1.000 42.66218 115 LYS A O 1
ATOM 777 N N . PRO A 1 116 ? 10.29200 10.19000 39.74100 1.000 40.30688 116 PRO A N 1
ATOM 778 C CA . PRO A 1 116 ? 9.17200 11.11600 39.56100 1.000 47.55170 116 PRO A CA 1
ATOM 779 C C . PRO A 1 116 ? 9.70500 12.46500 39.10300 1.000 52.57682 116 PRO A C 1
ATOM 780 O O . PRO A 1 116 ? 10.66800 12.99700 39.66300 1.000 59.66520 116 PRO A O 1
ATOM 784 N N . GLY A 1 117 ? 9.09400 13.00300 38.06100 1.000 51.45321 117 GLY A N 1
ATOM 785 C CA . GLY A 1 117 ? 9.66300 14.16800 37.42700 1.000 48.79159 117 GLY A CA 1
ATOM 786 C C . GLY A 1 117 ? 10.12000 13.84200 36.02400 1.000 48.00549 117 GLY A C 1
ATOM 787 O O . GLY A 1 117 ? 9.94100 14.65200 35.11100 1.000 49.52929 117 GLY A O 1
ATOM 788 N N . PHE A 1 118 ? 10.71500 12.65900 35.83800 1.000 45.23123 118 PHE A N 1
ATOM 789 C CA . PHE A 1 118 ? 11.04100 12.17200 34.50200 1.000 41.11583 118 PHE A CA 1
ATOM 790 C C . PHE A 1 118 ? 9.89900 11.35600 33.91300 1.000 44.18417 118 PHE A C 1
ATOM 791 O O . PHE A 1 118 ? 9.57200 11.50700 32.73100 1.000 42.08732 118 PHE A O 1
ATOM 799 N N . GLY A 1 119 ? 9.28200 10.49200 34.71000 1.000 34.46507 119 GLY A N 1
ATOM 800 C CA . GLY A 1 119 ? 8.08900 9.81300 34.24700 1.000 33.34100 119 GLY A CA 1
ATOM 801 C C . GLY A 1 119 ? 7.69200 8.68500 35.17800 1.000 32.42015 119 GLY A C 1
ATOM 802 O O . GLY A 1 119 ? 8.25600 8.50700 36.25600 1.000 29.54639 119 GLY A O 1
ATOM 803 N N . GLY A 1 120 ? 6.71600 7.91400 34.72200 1.000 26.33888 120 GLY A N 1
ATOM 804 C CA . GLY A 1 120 ? 6.22500 6.81900 35.52800 1.000 26.55822 120 GLY A CA 1
ATOM 805 C C . GLY A 1 120 ? 4.86400 7.13600 36.11300 1.000 27.57638 120 GLY A C 1
ATOM 806 O O . GLY A 1 120 ? 4.55800 8.27600 36.48000 1.000 31.14705 120 GLY A O 1
ATOM 807 N N . TYR A 1 121 ? 4.03700 6.10800 36.22600 1.000 27.19179 121 TYR A N 1
ATOM 808 C CA . TYR A 1 121 ? 2.66900 6.31600 36.66100 1.000 23.92879 121 TYR A CA 1
ATOM 809 C C . TYR A 1 121 ? 2.63200 6.77500 38.12000 1.000 21.62882 121 TYR A C 1
ATOM 810 O O . TYR A 1 121 ? 3.23600 6.14900 39.00200 1.000 25.54483 121 TYR A O 1
ATOM 819 N N . SER A 1 122 ? 1.92000 7.87900 38.38100 1.000 26.38937 122 SER A N 1
ATOM 820 C CA . SER A 1 122 ? 1.93700 8.44300 39.72900 1.000 26.30268 122 SER A CA 1
ATOM 821 C C . SER A 1 122 ? 1.29600 7.51000 40.75200 1.000 23.96998 122 SER A C 1
ATOM 822 O O . SER A 1 122 ? 1.73000 7.47100 41.91700 1.000 24.84236 122 SER A O 1
ATOM 825 N N . GLY A 1 123 ? 0.29000 6.71600 40.32800 1.000 23.28259 123 GLY A N 1
ATOM 826 C CA . GLY A 1 123 ? -0.35000 5.79000 41.25100 1.000 22.66991 123 GLY A CA 1
ATOM 827 C C . GLY A 1 123 ? 0.60100 4.74400 41.80900 1.000 20.91267 123 GLY A C 1
ATOM 828 O O . GLY A 1 123 ? 0.44700 4.29700 42.94700 1.000 23.26663 123 GLY A O 1
ATOM 829 N N . THR A 1 124 ? 1.59800 4.33600 41.02100 1.000 20.09206 124 THR A N 1
ATOM 830 C CA . THR A 1 124 ? 2.58600 3.38900 41.53300 1.000 19.45564 124 THR A CA 1
ATOM 831 C C . THR A 1 124 ? 3.37600 3.97100 42.70200 1.000 20.72594 124 THR A C 1
ATOM 832 O O . THR A 1 124 ? 3.62000 3.27700 43.69800 1.000 21.19790 124 THR A O 1
ATOM 836 N N . ILE A 1 125 ? 3.75500 5.24800 42.60000 1.000 22.38859 125 ILE A N 1
ATOM 837 C CA . ILE A 1 125 ? 4.44200 5.92200 43.70700 1.000 25.06121 125 ILE A CA 1
ATOM 838 C C . ILE A 1 125 ? 3.54800 5.96900 44.94000 1.000 21.21164 125 ILE A C 1
ATOM 839 O O . ILE A 1 125 ? 4.01500 5.77000 46.07300 1.000 24.33879 125 ILE A O 1
ATOM 844 N N . GLN A 1 126 ? 2.24200 6.20300 44.73800 1.000 23.20574 126 GLN A N 1
ATOM 845 C CA . GLN A 1 126 ? 1.33300 6.27400 45.88800 1.000 23.58846 126 GLN A CA 1
ATOM 846 C C . GLN A 1 126 ? 1.17200 4.90900 46.55600 1.000 24.69826 126 GLN A C 1
ATOM 847 O O . GLN A 1 126 ? 1.04900 4.80800 47.79100 1.000 22.78648 126 GLN A O 1
ATOM 853 N N . ILE A 1 127 ? 1.17800 3.83700 45.75400 1.000 21.86974 127 ILE A N 1
ATOM 854 C CA . ILE A 1 127 ? 1.18700 2.49300 46.32800 1.000 21.12400 127 ILE A CA 1
ATOM 855 C C . ILE A 1 127 ? 2.46300 2.25000 47.13400 1.000 20.73192 127 ILE A C 1
ATOM 856 O O . ILE A 1 127 ? 2.42800 1.70400 48.24200 1.000 23.79836 127 ILE A O 1
ATOM 861 N N . ILE A 1 128 ? 3.61100 2.61000 46.56900 1.000 19.80512 128 ILE A N 1
ATOM 862 C CA . ILE A 1 128 ? 4.85700 2.46000 47.31300 1.000 21.71335 128 ILE A CA 1
ATOM 863 C C . ILE A 1 128 ? 4.77600 3.19100 48.64700 1.000 21.43407 128 ILE A C 1
ATOM 864 O O . ILE A 1 128 ? 5.21900 2.67000 49.66900 1.000 27.70312 128 ILE A O 1
ATOM 869 N N . ALA A 1 129 ? 4.16400 4.38200 48.67000 1.000 23.19321 129 ALA A N 1
ATOM 870 C CA . ALA A 1 129 ? 4.02300 5.09500 49.94600 1.000 26.86026 129 ALA A CA 1
ATOM 871 C C . ALA A 1 129 ? 3.15000 4.32200 50.93800 1.000 29.65897 129 ALA A C 1
ATOM 872 O O . ALA A 1 129 ? 3.48000 4.21800 52.13200 1.000 29.51469 129 ALA A O 1
ATOM 874 N N . ARG A 1 130 ? 2.03800 3.75000 50.46400 1.000 25.39944 130 ARG A N 1
ATOM 875 C CA . ARG A 1 130 ? 1.16500 3.00800 51.38000 1.000 25.71812 130 ARG A CA 1
ATOM 876 C C . ARG A 1 130 ? 1.82100 1.73000 51.89400 1.000 28.58901 130 ARG A C 1
ATOM 877 O O . ARG A 1 130 ? 1.55900 1.29800 53.02400 1.000 32.67109 130 ARG A O 1
ATOM 885 N N . ILE A 1 131 ? 2.62100 1.07100 51.06100 1.000 20.36510 131 ILE A N 1
ATOM 886 C CA . ILE A 1 131 ? 3.31700 -0.11800 51.52500 1.000 21.64938 131 ILE A CA 1
ATOM 887 C C . ILE A 1 131 ? 4.45100 0.25900 52.47200 1.000 24.32443 131 ILE A C 1
ATOM 888 O O . ILE A 1 131 ? 4.69700 -0.42800 53.46600 1.000 26.70524 131 ILE A O 1
ATOM 893 N N . ASN A 1 132 ? 5.16000 1.33800 52.16200 1.000 24.67335 132 ASN A N 1
ATOM 894 C CA . ASN A 1 132 ? 6.21000 1.84800 53.04700 1.000 26.66837 132 ASN A CA 1
ATOM 895 C C . ASN A 1 132 ? 5.66500 2.11800 54.44100 1.000 29.43505 132 ASN A C 1
ATOM 896 O O . ASN A 1 132 ? 6.34400 1.87100 55.44700 1.000 29.77785 132 ASN A O 1
ATOM 901 N N . ARG A 1 133 ? 4.43700 2.63100 54.51200 1.000 27.52555 133 ARG A N 1
ATOM 902 C CA . ARG A 1 133 ? 3.80800 2.88800 55.80400 1.000 28.55476 133 ARG A CA 1
ATOM 903 C C . ARG A 1 133 ? 3.79600 1.62600 56.66200 1.000 30.88187 133 ARG A C 1
ATOM 904 O O . ARG A 1 133 ? 3.95900 1.68900 57.88800 1.000 32.69289 133 ARG A O 1
ATOM 912 N N . LEU A 1 134 ? 3.65500 0.46000 56.02200 1.000 25.68851 134 LEU A N 1
ATOM 913 C CA . LEU A 1 134 ? 3.53500 -0.83000 56.67900 1.000 23.06703 134 LEU A CA 1
ATOM 914 C C . LEU A 1 134 ? 4.88400 -1.50600 56.89300 1.000 29.60304 134 LEU A C 1
ATOM 915 O O . LEU A 1 134 ? 5.08400 -2.14700 57.92800 1.000 29.34287 134 LEU A O 1
ATOM 920 N N . THR A 1 135 ? 5.80700 -1.39100 55.92800 1.000 26.35956 135 THR A N 1
ATOM 921 C CA . THR A 1 135 ? 6.99700 -2.24000 55.90000 1.000 30.72183 135 THR A CA 1
ATOM 922 C C . THR A 1 135 ? 8.31500 -1.48300 55.92100 1.000 30.80951 135 THR A C 1
ATOM 923 O O . THR A 1 135 ? 9.35400 -2.11500 56.15100 1.000 32.97103 135 THR A O 1
ATOM 927 N N . GLY A 1 136 ? 8.31300 -0.18200 55.65600 1.000 28.50867 136 GLY A N 1
ATOM 928 C CA . GLY A 1 136 ? 9.55100 0.56000 55.50000 1.000 28.35227 136 GLY A CA 1
ATOM 929 C C . GLY A 1 136 ? 10.18700 0.46700 54.13100 1.000 33.41745 136 GLY A C 1
ATOM 930 O O . GLY A 1 136 ? 11.29400 0.97700 53.95000 1.000 31.22472 136 GLY A O 1
ATOM 931 N N . LEU A 1 137 ? 9.53100 -0.18200 53.16700 1.000 27.88983 137 LEU A N 1
ATOM 932 C CA . LEU A 1 137 ? 9.97500 -0.27200 51.77900 1.000 26.93575 137 LEU A CA 1
ATOM 933 C C . LEU A 1 137 ? 10.66600 1.00400 51.31700 1.000 27.53331 137 LEU A C 1
ATOM 934 O O . LEU A 1 137 ? 10.05800 2.08600 51.31000 1.000 29.24099 137 LEU A O 1
ATOM 939 N N . GLU A 1 138 ? 11.94400 0.90300 50.92500 1.000 30.41386 138 GLU A N 1
ATOM 940 C CA . GLU A 1 138 ? 12.61800 2.09700 50.40100 1.000 31.61228 138 GLU A CA 1
ATOM 941 C C . GLU A 1 138 ? 12.76700 2.15600 48.88700 1.000 29.43824 138 GLU A C 1
ATOM 942 O O . GLU A 1 138 ? 12.95300 1.14000 48.20800 1.000 35.42873 138 GLU A O 1
ATOM 948 N N . THR A 1 139 ? 12.68400 3.38000 48.38100 1.000 27.86747 139 THR A N 1
ATOM 949 C CA . THR A 1 139 ? 12.68200 3.68400 46.95700 1.000 29.60873 139 THR A CA 1
ATOM 950 C C . THR A 1 139 ? 14.05400 4.19800 46.54000 1.000 34.79429 139 THR A C 1
ATOM 951 O O . THR A 1 139 ? 14.65600 5.02900 47.23000 1.000 31.90481 139 THR A O 1
ATOM 955 N N . SER A 1 140 ? 14.53600 3.69900 45.40900 1.000 32.21253 140 SER A N 1
ATOM 956 C CA . SER A 1 140 ? 15.64300 4.28300 44.67000 1.000 33.84783 140 SER A CA 1
ATOM 957 C C . SER A 1 140 ? 15.21800 4.40300 43.21300 1.000 39.85834 140 SER A C 1
ATOM 958 O O . SER A 1 140 ? 14.10500 4.01900 42.83500 1.000 34.45196 140 SER A O 1
ATOM 961 N N . PHE A 1 141 ? 16.10100 4.92900 42.37500 1.000 36.70101 141 PHE A N 1
ATOM 962 C CA . PHE A 1 141 ? 15.72900 5.29700 41.01900 1.000 38.21428 141 PHE A CA 1
ATOM 963 C C . PHE A 1 141 ? 16.44000 4.42900 39.99200 1.000 41.30640 141 PHE A C 1
ATOM 964 O O . PHE A 1 141 ? 17.59500 4.03400 40.18400 1.000 42.08947 141 PHE A O 1
ATOM 972 N N . ILE A 1 142 ? 15.71900 4.09600 38.92100 1.000 37.22516 142 ILE A N 1
ATOM 973 C CA . ILE A 1 142 ? 16.30100 3.31600 37.83500 1.000 40.28554 142 ILE A CA 1
ATOM 974 C C . ILE A 1 142 ? 17.31500 4.18900 37.10900 1.000 44.40380 142 ILE A C 1
ATOM 975 O O . ILE A 1 142 ? 16.97500 5.24900 36.56900 1.000 41.96147 142 ILE A O 1
ATOM 980 N N . ASP A 1 143 ? 18.57000 3.75000 37.10300 1.000 37.10985 143 ASP A N 1
ATOM 981 C CA . ASP A 1 143 ? 19.63600 4.58000 36.55900 1.000 45.28926 143 ASP A CA 1
ATOM 982 C C . ASP A 1 143 ? 20.66200 3.77200 35.77900 1.000 44.89737 143 ASP A C 1
ATOM 983 O O . ASP A 1 143 ? 21.75100 4.28900 35.49600 1.000 44.75491 143 ASP A O 1
ATOM 988 N N . GLY A 1 144 ? 20.36100 2.52000 35.44600 1.000 48.93194 144 GLY A N 1
ATOM 989 C CA . GLY A 1 144 ? 21.27800 1.67800 34.71400 1.000 44.41850 144 GLY A CA 1
ATOM 990 C C . GLY A 1 144 ? 22.24700 0.90000 35.56800 1.000 38.63449 144 GLY A C 1
ATOM 991 O O . GLY A 1 144 ? 23.05400 0.14300 35.01800 1.000 42.45756 144 GLY A O 1
ATOM 992 N N . LYS A 1 145 ? 22.18400 1.05100 36.89100 1.000 37.45027 145 LYS A N 1
ATOM 993 C CA . LYS A 1 145 ? 23.08800 0.39300 37.83100 1.000 42.27402 145 LYS A CA 1
ATOM 994 C C . LYS A 1 145 ? 22.30300 -0.26300 38.96200 1.000 37.96359 145 LYS A C 1
ATOM 995 O O . LYS A 1 145 ? 22.55700 -1.42000 39.31600 1.000 36.41747 145 LYS A O 1
ATOM 1001 N N . CYS A 1 146 ? 21.35600 0.48500 39.53700 1.000 44.15891 146 CYS A N 1
ATOM 1002 C CA . CYS A 1 146 ? 20.48800 0.00900 40.62300 1.000 41.44768 146 CYS A CA 1
ATOM 1003 C C . CYS A 1 146 ? 21.29100 -0.56000 41.79200 1.000 42.67989 146 CYS A C 1
ATOM 1004 O O . CYS A 1 146 ? 21.07600 -1.69300 42.23300 1.000 38.55122 146 CYS A O 1
ATOM 1007 N N . ASP A 1 147 ? 22.20500 0.26600 42.32000 1.000 46.28993 147 ASP A N 1
ATOM 1008 C CA . ASP A 1 147 ? 23.10400 -0.17200 43.39000 1.000 47.19413 147 ASP A CA 1
ATOM 1009 C C . ASP A 1 147 ? 22.34500 -0.64200 44.63300 1.000 43.27757 147 ASP A C 1
ATOM 1010 O O . ASP A 1 147 ? 22.75200 -1.60900 45.28500 1.000 45.46048 147 ASP A O 1
ATOM 1015 N N . ALA A 1 148 ? 21.23800 0.02400 44.97500 1.000 42.51224 148 ALA A N 1
ATOM 1016 C CA . ALA A 1 148 ? 20.49700 -0.25100 46.20800 1.000 43.92875 148 ALA A CA 1
ATOM 1017 C C . ALA A 1 148 ? 19.75900 -1.58900 46.20000 1.000 41.14710 148 ALA A C 1
ATOM 1018 O O . ALA A 1 148 ? 19.25300 -2.01300 47.24600 1.000 39.83565 148 ALA A O 1
ATOM 1020 N N . ILE A 1 149 ? 19.70400 -2.26300 45.06100 1.000 36.69536 149 ILE A N 1
ATOM 1021 C CA . ILE A 1 149 ? 18.82400 -3.40300 44.84500 1.000 35.63924 149 ILE A CA 1
ATOM 1022 C C . ILE A 1 149 ? 19.58200 -4.70200 45.11200 1.000 32.83862 149 ILE A C 1
ATOM 1023 O O . ILE A 1 149 ? 20.62800 -4.95700 44.50400 1.000 37.24693 149 ILE A O 1
ATOM 1028 N N . GLY A 1 150 ? 19.05100 -5.53000 46.01200 1.000 28.99242 150 GLY A N 1
ATOM 1029 C CA . GLY A 1 150 ? 19.64600 -6.80800 46.35700 1.000 35.63475 150 GLY A CA 1
ATOM 1030 C C . GLY A 1 150 ? 18.64700 -7.95200 46.34000 1.000 37.72637 150 GLY A C 1
ATOM 1031 O O . GLY A 1 150 ? 17.67200 -7.89500 45.55700 1.000 32.09450 150 GLY A O 1
ATOM 1032 N N . GLU A 1 151 ? 18.83400 -8.97800 47.17700 1.000 36.11507 151 GLU A N 1
ATOM 1033 C CA . GLU A 1 151 ? 18.19300 -10.22900 46.83900 1.000 35.92060 151 GLU A CA 1
ATOM 1034 C C . GLU A 1 151 ? 16.72200 -10.02000 47.20100 1.000 39.79414 151 GLU A C 1
ATOM 1035 O O . GLU A 1 151 ? 16.41200 -9.44800 48.26000 1.000 34.96687 151 GLU A O 1
ATOM 1041 N N . GLY A 1 152 ? 15.80100 -10.46500 46.34900 1.000 36.80230 152 GLY A N 1
ATOM 1042 C CA . GLY A 1 152 ? 14.38200 -10.33600 46.66900 1.000 36.85018 152 GLY A CA 1
ATOM 1043 C C . GLY A 1 152 ? 13.80200 -8.95500 46.49100 1.000 33.94767 152 GLY A C 1
ATOM 1044 O O . GLY A 1 152 ? 12.58600 -8.80700 46.61800 1.000 31.25779 152 GLY A O 1
ATOM 1045 N N . ASP A 1 153 ? 14.62500 -7.94400 46.20700 1.000 27.63697 153 ASP A N 1
ATOM 1046 C CA . ASP A 1 153 ? 14.16100 -6.59200 45.92500 1.000 30.81496 153 ASP A CA 1
ATOM 1047 C C . ASP A 1 153 ? 13.60900 -6.50600 44.49700 1.000 25.30381 153 ASP A C 1
ATOM 1048 O O . ASP A 1 153 ? 13.75600 -7.42800 43.69600 1.000 27.40855 153 ASP A O 1
ATOM 1053 N N . VAL A 1 154 ? 12.99700 -5.37200 44.15900 1.000 24.38356 154 VAL A N 1
ATOM 1054 C CA . VAL A 1 154 ? 12.25500 -5.24300 42.90400 1.000 24.55441 154 VAL A CA 1
ATOM 1055 C C . VAL A 1 154 ? 12.82000 -4.10100 42.07400 1.000 28.29213 154 VAL A C 1
ATOM 1056 O O . VAL A 1 154 ? 12.98600 -2.98500 42.57500 1.000 27.79995 154 VAL A O 1
ATOM 1060 N N . ILE A 1 155 ? 13.09400 -4.37600 40.79900 1.000 23.29146 155 ILE A N 1
ATOM 1061 C CA . ILE A 1 155 ? 13.24700 -3.34800 39.77600 1.000 21.52367 155 ILE A CA 1
ATOM 1062 C C . ILE A 1 155 ? 11.89600 -3.21500 39.08100 1.000 23.52319 155 ILE A C 1
ATOM 1063 O O . ILE A 1 155 ? 11.43000 -4.16600 38.44500 1.000 24.28285 155 ILE A O 1
ATOM 1068 N N . TRP A 1 156 ? 11.27500 -2.04600 39.22400 1.000 20.78701 156 TRP A N 1
ATOM 1069 C CA . TRP A 1 156 ? 9.93900 -1.75300 38.67300 1.000 22.14289 156 TRP A CA 1
ATOM 1070 C C . TRP A 1 156 ? 10.10500 -0.92500 37.40700 1.000 22.76057 156 TRP A C 1
ATOM 1071 O O . TRP A 1 156 ? 10.14700 0.30500 37.44300 1.000 26.79355 156 TRP A O 1
ATOM 1082 N N . LEU A 1 157 ? 10.17900 -1.60800 36.27400 1.000 20.52706 157 LEU A N 1
ATOM 1083 C CA . LEU A 1 157 ? 10.48400 -0.98400 34.99200 1.000 20.95804 157 LEU A CA 1
ATOM 1084 C C . LEU A 1 157 ? 9.18900 -0.76600 34.21200 1.000 25.84313 157 LEU A C 1
ATOM 1085 O O . LEU A 1 157 ? 8.58400 -1.71400 33.70600 1.000 26.76110 157 LEU A O 1
ATOM 1090 N N . GLU A 1 158 ? 8.75000 0.47800 34.13700 1.000 22.52709 158 GLU A N 1
ATOM 1091 C CA . GLU A 1 158 ? 7.57500 0.82000 33.34400 1.000 21.20897 158 GLU A CA 1
ATOM 1092 C C . GLU A 1 158 ? 8.03800 1.21100 31.94100 1.000 28.01733 158 GLU A C 1
ATOM 1093 O O . GLU A 1 158 ? 8.70900 2.23600 31.75200 1.000 26.81599 158 GLU A O 1
ATOM 1099 N N . THR A 1 159 ? 7.70200 0.38000 30.95300 1.000 21.63528 159 THR A N 1
ATOM 1100 C CA . THR A 1 159 ? 8.17000 0.61800 29.57500 1.000 21.44349 159 THR A CA 1
ATOM 1101 C C . THR A 1 159 ? 7.20600 0.05600 28.53200 1.000 23.53333 159 THR A C 1
ATOM 1102 O O . THR A 1 159 ? 6.81600 -1.11800 28.64400 1.000 24.42240 159 THR A O 1
ATOM 1106 N N . PRO A 1 160 ? 6.76700 0.87100 27.53700 1.000 24.49908 160 PRO A N 1
ATOM 1107 C CA . PRO A 1 160 ? 7.06200 2.30700 27.38000 1.000 22.94739 160 PRO A CA 1
ATOM 1108 C C . PRO A 1 160 ? 6.61900 3.15800 28.58000 1.000 26.19556 160 PRO A C 1
ATOM 1109 O O . PRO A 1 160 ? 5.72800 2.76100 29.32300 1.000 22.09745 160 PRO A O 1
ATOM 1113 N N . LEU A 1 161 ? 7.28900 4.29200 28.77500 1.000 23.82842 161 LEU A N 1
ATOM 1114 C CA . LEU A 1 161 ? 7.10100 5.11300 29.96600 1.000 25.91266 161 LEU A CA 1
ATOM 1115 C C . LEU A 1 161 ? 5.89900 6.04500 29.84200 1.000 26.66934 161 LEU A C 1
ATOM 1116 O O . LEU A 1 161 ? 5.76400 6.76400 28.85300 1.000 29.16589 161 LEU A O 1
ATOM 1121 N N . ASN A 1 162 ? 5.02500 6.03500 30.84900 1.000 23.54282 162 ASN A N 1
ATOM 1122 C CA . ASN A 1 162 ? 3.95900 7.04200 30.94000 1.000 24.23132 162 ASN A CA 1
ATOM 1123 C C . ASN A 1 162 ? 4.59200 8.31700 31.49000 1.000 25.79275 162 ASN A C 1
ATOM 1124 O O . ASN A 1 162 ? 5.12700 8.28700 32.60100 1.000 29.56931 162 ASN A O 1
ATOM 1129 N N . PRO A 1 163 ? 4.53400 9.46100 30.77600 1.000 26.07591 163 PRO A N 1
ATOM 1130 C CA . PRO A 1 163 ? 3.73700 9.82600 29.59800 1.000 23.77354 163 PRO A CA 1
ATOM 1131 C C . PRO A 1 163 ? 4.49800 9.89200 28.28100 1.000 23.39659 163 PRO A C 1
ATOM 1132 O O . PRO A 1 163 ? 3.88900 10.16700 27.25300 1.000 23.82977 163 PRO A O 1
ATOM 1136 N N . LEU A 1 164 ? 5.80900 9.63300 28.30100 1.000 23.33421 164 LEU A N 1
ATOM 1137 C CA . LEU A 1 164 ? 6.64700 9.95700 27.14800 1.000 26.64686 164 LEU A CA 1
ATOM 1138 C C . LEU A 1 164 ? 6.42200 9.01700 25.96500 1.000 27.26797 164 LEU A C 1
ATOM 1139 O O . LEU A 1 164 ? 6.51600 9.44500 24.80900 1.000 25.98955 164 LEU A O 1
ATOM 1144 N N . GLY A 1 165 ? 6.15700 7.73700 26.21900 1.000 25.13080 165 GLY A N 1
ATOM 1145 C CA . GLY A 1 165 ? 6.04900 6.79700 25.12000 1.000 23.92437 165 GLY A CA 1
ATOM 1146 C C . GLY A 1 165 ? 7.37400 6.27700 24.60700 1.000 27.90726 165 GLY A C 1
ATOM 1147 O O . GLY A 1 165 ? 7.42700 5.73700 23.49800 1.000 28.81397 165 GLY A O 1
ATOM 1148 N N . ILE A 1 166 ? 8.45600 6.43200 25.37600 1.000 25.79979 166 ILE A N 1
ATOM 1149 C CA . ILE A 1 166 ? 9.75200 5.89500 24.99300 1.000 24.57474 166 ILE A CA 1
ATOM 1150 C C . ILE A 1 166 ? 10.02600 4.60000 25.74800 1.000 24.58595 166 ILE A C 1
ATOM 1151 O O . ILE A 1 166 ? 9.48500 4.34600 26.82300 1.000 28.48126 166 ILE A O 1
ATOM 1156 N N . ALA A 1 167 ? 10.88800 3.76800 25.17000 1.000 25.48554 167 ALA A N 1
ATOM 1157 C CA . ALA A 1 167 ? 11.14300 2.41900 25.65600 1.000 27.49017 167 ALA A CA 1
ATOM 1158 C C . ALA A 1 167 ? 12.47100 2.33600 26.40700 1.000 30.05019 167 ALA A C 1
ATOM 1159 O O . ALA A 1 167 ? 13.40000 3.11200 26.15600 1.000 30.07341 167 ALA A O 1
ATOM 1161 N N . PHE A 1 168 ? 12.52900 1.39200 27.33900 1.000 23.20257 168 PHE A N 1
ATOM 1162 C CA . PHE A 1 168 ? 13.72300 0.98800 28.07100 1.000 26.44916 168 PHE A CA 1
ATOM 1163 C C . PHE A 1 168 ? 14.04900 -0.46000 27.72100 1.000 30.81604 168 PHE A C 1
ATOM 1164 O O . PHE A 1 168 ? 13.19100 -1.20400 27.24000 1.000 31.64927 168 PHE A O 1
ATOM 1172 N N . ASP A 1 169 ? 15.30000 -0.86200 27.96500 1.000 25.48106 169 ASP A N 1
ATOM 1173 C CA . ASP A 1 169 ? 15.81600 -2.15200 27.47900 1.000 28.83707 169 ASP A CA 1
ATOM 1174 C C . ASP A 1 169 ? 15.52400 -3.25500 28.49300 1.000 27.12962 169 ASP A C 1
ATOM 1175 O O . ASP A 1 169 ? 16.28600 -3.46200 29.44100 1.000 28.43302 169 ASP A O 1
ATOM 1180 N N . ILE A 1 170 ? 14.42400 -3.99800 28.29000 1.000 24.00222 170 ILE A N 1
ATOM 1181 C CA . ILE A 1 170 ? 14.04500 -5.03300 29.25600 1.000 24.25259 170 ILE A CA 1
ATOM 1182 C C . ILE A 1 170 ? 15.14500 -6.06800 29.46700 1.000 26.13553 170 ILE A C 1
ATOM 1183 O O . ILE A 1 170 ? 15.42900 -6.40100 30.62800 1.000 26.27428 170 ILE A O 1
ATOM 1188 N N . PRO A 1 171 ? 15.77500 -6.62500 28.42800 1.000 25.05775 171 PRO A N 1
ATOM 1189 C CA . PRO A 1 171 ? 16.81800 -7.63600 28.67600 1.000 27.32437 171 PRO A CA 1
ATOM 1190 C C . PRO A 1 171 ? 17.99800 -7.11900 29.50400 1.000 24.37786 171 PRO A C 1
ATOM 1191 O O . PRO A 1 171 ? 18.54400 -7.87000 30.32800 1.000 30.42396 171 PRO A O 1
ATOM 1195 N N . PHE A 1 172 ? 18.38200 -5.85400 29.33300 1.000 28.12416 172 PHE A N 1
ATOM 1196 C CA . PHE A 1 172 ? 19.42900 -5.28300 30.17700 1.000 27.14603 172 PHE A CA 1
ATOM 1197 C C . PHE A 1 172 ? 19.03300 -5.34100 31.65100 1.000 35.80993 172 PHE A C 1
ATOM 1198 O O . PHE A 1 172 ? 19.80200 -5.80300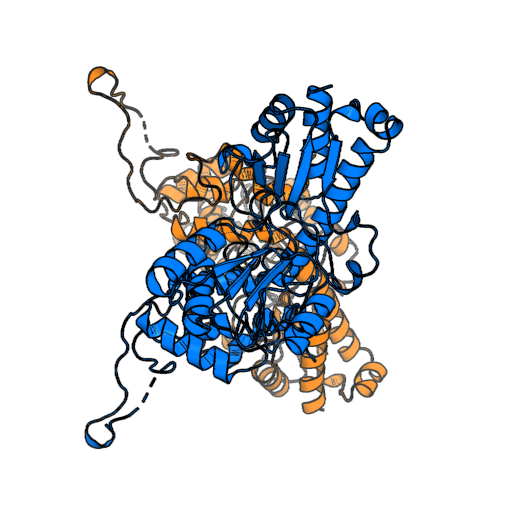 32.51300 1.000 30.62546 172 PHE A O 1
ATOM 1206 N N . TYR A 1 173 ? 17.82400 -4.87500 31.96400 1.000 28.00654 173 TYR A N 1
ATOM 1207 C CA . TYR A 1 173 ? 17.39600 -4.89100 33.35600 1.000 27.61497 173 TYR A CA 1
ATOM 1208 C C . TYR A 1 173 ? 17.14900 -6.29400 33.87600 1.000 26.83065 173 TYR A C 1
ATOM 1209 O O . TYR A 1 173 ? 17.29100 -6.52400 35.07700 1.000 29.88941 173 TYR A O 1
ATOM 1218 N N . LYS A 1 174 ? 16.83200 -7.25800 33.00600 1.000 28.33277 174 LYS A N 1
ATOM 1219 C CA . LYS A 1 174 ? 16.73800 -8.63200 33.48400 1.000 28.75660 174 LYS A CA 1
ATOM 1220 C C . LYS A 1 174 ? 18.11900 -9.14600 33.88600 1.000 31.59432 174 LYS A C 1
ATOM 1221 O O . LYS A 1 174 ? 18.26000 -9.86500 34.88100 1.000 30.70097 174 LYS A O 1
ATOM 1227 N N . GLU A 1 175 ? 19.14200 -8.79600 33.10800 1.000 31.10146 175 GLU A N 1
ATOM 1228 C CA . GLU A 1 175 ? 20.49500 -9.23100 33.45200 1.000 37.12010 175 GLU A CA 1
ATOM 1229 C C . GLU A 1 175 ? 20.93400 -8.61900 34.78200 1.000 34.23780 175 GLU A C 1
ATOM 1230 O O . GLU A 1 175 ? 21.49800 -9.30500 35.65300 1.000 34.75182 175 GLU A O 1
ATOM 1236 N N . LEU A 1 176 ? 20.65600 -7.32700 34.95100 1.000 29.49211 176 LEU A N 1
ATOM 1237 C CA . LEU A 1 176 ? 20.94100 -6.63700 36.20500 1.000 34.70012 176 LEU A CA 1
ATOM 1238 C C . LEU A 1 176 ? 20.22300 -7.29700 37.39100 1.000 36.61970 176 LEU A C 1
ATOM 1239 O O . LEU A 1 176 ? 20.83600 -7.61800 38.43100 1.000 30.80915 176 LEU A O 1
ATOM 1244 N N . ALA A 1 177 ? 18.91900 -7.55700 37.23100 1.000 31.85636 177 ALA A N 1
ATOM 1245 C CA . ALA A 1 177 ? 18.15700 -8.20500 38.29100 1.000 30.60926 177 ALA A CA 1
ATOM 1246 C C . ALA A 1 177 ? 18.72300 -9.58300 38.61900 1.000 33.38974 177 ALA A C 1
ATOM 1247 O O . ALA A 1 177 ? 18.89200 -9.93400 39.79600 1.000 34.14588 177 ALA A O 1
ATOM 1249 N N . LYS A 1 178 ? 19.02800 -10.38800 37.59200 1.000 32.35461 178 LYS A N 1
ATOM 1250 C CA . LYS A 1 178 ? 19.57200 -11.73000 37.83200 1.000 36.26930 178 LYS A CA 1
ATOM 1251 C C . LYS A 1 178 ? 20.87700 -11.67400 38.62500 1.000 36.54248 178 LYS A C 1
ATOM 1252 O O . LYS A 1 178 ? 21.10600 -12.50600 39.51600 1.000 38.69378 178 LYS A O 1
ATOM 1258 N N . LYS A 1 179 ? 21.75600 -10.72500 38.28800 1.000 37.42864 179 LYS A N 1
ATOM 1259 C CA . LYS A 1 179 ? 23.01400 -10.60700 39.02000 1.000 40.89613 179 LYS A CA 1
ATOM 1260 C C . LYS A 1 179 ? 22.77700 -10.31600 40.48700 1.000 47.12052 179 LYS A C 1
ATOM 1261 O O . LYS A 1 179 ? 23.58100 -10.72100 41.33800 1.000 43.97624 179 LYS A O 1
ATOM 1267 N N . LYS A 1 180 ? 21.70300 -9.59000 40.79500 1.000 35.26282 180 LYS A N 1
ATOM 1268 C CA . LYS A 1 180 ? 21.45800 -9.15500 42.16500 1.000 36.94616 180 LYS A CA 1
ATOM 1269 C C . LYS A 1 180 ? 20.54800 -10.08600 42.96700 1.000 36.81129 180 LYS A C 1
ATOM 1270 O O . LYS A 1 180 ? 20.35800 -9.85500 44.16800 1.000 37.26393 180 LYS A O 1
ATOM 1276 N N . GLY A 1 181 ? 19.99900 -11.13500 42.35200 1.000 33.33730 181 GLY A N 1
ATOM 1277 C CA . GLY A 1 181 ? 18.98100 -11.93400 43.00700 1.000 31.79586 181 GLY A CA 1
ATOM 1278 C C . GLY A 1 181 ? 17.64300 -11.23600 43.11200 1.000 32.23194 181 GLY A C 1
ATOM 1279 O O . GLY A 1 181 ? 16.77700 -11.66600 43.87800 1.000 31.17160 181 GLY A O 1
ATOM 1280 N N . ALA A 1 182 ? 17.46800 -10.16300 42.36000 1.000 26.88305 182 ALA A N 1
ATOM 1281 C CA . ALA A 1 182 ? 16.30100 -9.30000 42.43400 1.000 30.43003 182 ALA A CA 1
ATOM 1282 C C . ALA A 1 182 ? 15.23500 -9.76000 41.44600 1.000 29.37679 182 ALA A C 1
ATOM 1283 O O . ALA A 1 182 ? 15.43300 -10.68900 40.66300 1.000 26.53777 182 ALA A O 1
ATOM 1285 N N . ILE A 1 183 ? 14.08800 -9.08800 41.49500 1.000 25.85962 183 ILE A N 1
ATOM 1286 C CA . ILE A 1 183 ? 12.91800 -9.41400 40.68000 1.000 26.45900 183 ILE A CA 1
ATOM 1287 C C . ILE A 1 183 ? 12.66000 -8.27200 39.71000 1.000 24.32879 183 ILE A C 1
ATOM 1288 O O . ILE A 1 183 ? 12.54100 -7.11000 40.12100 1.000 25.88434 183 ILE A O 1
ATOM 1293 N N . LEU A 1 184 ? 12.56700 -8.59300 38.42300 1.000 21.96555 184 LEU A N 1
ATOM 1294 C CA . LEU A 1 184 ? 12.19400 -7.60600 37.41700 1.000 22.54569 184 LEU A CA 1
ATOM 1295 C C . LEU A 1 184 ? 10.68600 -7.67700 37.17400 1.000 23.13028 184 LEU A C 1
ATOM 1296 O O . LEU A 1 184 ? 10.15700 -8.71400 36.73100 1.000 23.00307 184 LEU A O 1
ATOM 1301 N N . VAL A 1 185 ? 9.99200 -6.58700 37.49600 1.000 20.45690 185 VAL A N 1
ATOM 1302 C CA . VAL A 1 185 ? 8.59000 -6.39900 37.09200 1.000 20.72359 185 VAL A CA 1
ATOM 1303 C C . VAL A 1 185 ? 8.55700 -5.37000 35.97200 1.000 20.29916 185 VAL A C 1
ATOM 1304 O O . VAL A 1 185 ? 9.16200 -4.29900 36.09000 1.000 22.52187 185 VAL A O 1
ATOM 1308 N N . VAL A 1 186 ? 7.83400 -5.65800 34.88800 1.000 19.92852 186 VAL A N 1
ATOM 1309 C CA . VAL A 1 186 ? 7.63100 -4.66300 33.84500 1.000 18.28984 186 VAL A CA 1
ATOM 1310 C C . VAL A 1 186 ? 6.16300 -4.26400 33.85500 1.000 19.52956 186 VAL A C 1
ATOM 1311 O O . VAL A 1 186 ? 5.28000 -5.12300 33.76000 1.000 21.05986 186 VAL A O 1
ATOM 1315 N N . ASP A 1 187 ? 5.90900 -2.97000 33.97700 1.000 20.15368 187 ASP A N 1
ATOM 1316 C CA . ASP A 1 187 ? 4.57000 -2.45300 33.72100 1.000 19.23961 187 ASP A CA 1
ATOM 1317 C C . ASP A 1 187 ? 4.54300 -2.15300 32.23000 1.000 19.19722 187 ASP A C 1
ATOM 1318 O O . ASP A 1 187 ? 5.12300 -1.17100 31.77500 1.000 19.92820 187 ASP A O 1
ATOM 1323 N N . SER A 1 188 ? 3.87800 -3.01800 31.46200 1.000 17.50153 188 SER A N 1
ATOM 1324 C CA . SER A 1 188 ? 3.90600 -2.96900 30.00800 1.000 20.59419 188 SER A CA 1
ATOM 1325 C C . SER A 1 188 ? 2.60900 -2.39400 29.43400 1.000 23.91461 188 SER A C 1
ATOM 1326 O O . SER A 1 188 ? 2.30600 -2.61400 28.25900 1.000 20.82963 188 SER A O 1
ATOM 1329 N N . THR A 1 189 ? 1.84800 -1.64500 30.25200 1.000 18.88000 189 THR A N 1
ATOM 1330 C CA . THR A 1 189 ? 0.55900 -1.08400 29.83300 1.000 17.99421 189 THR A CA 1
ATOM 1331 C C . THR A 1 189 ? 0.61100 -0.40500 28.46600 1.000 21.66731 189 THR A C 1
ATOM 1332 O O . THR A 1 189 ? -0.28400 -0.59900 27.63600 1.000 21.29708 189 THR A O 1
ATOM 1336 N N . PHE A 1 190 ? 1.65400 0.38700 28.20400 1.000 19.78105 190 PHE A N 1
ATOM 1337 C CA . PHE A 1 190 ? 1.71500 1.13200 26.94700 1.000 19.09646 190 PHE A CA 1
ATOM 1338 C C . PHE A 1 190 ? 2.01100 0.25600 25.73200 1.000 21.20546 190 PHE A C 1
ATOM 1339 O O . PHE A 1 190 ? 1.88500 0.74200 24.60500 1.000 22.21805 190 PHE A O 1
ATOM 1347 N N . ALA A 1 191 ? 2.41100 -1.00600 25.91800 1.000 19.92724 191 ALA A N 1
ATOM 1348 C CA . ALA A 1 191 ? 2.72800 -1.89100 24.79100 1.000 23.26516 191 ALA A CA 1
ATOM 1349 C C . ALA A 1 191 ? 2.40400 -3.33500 25.13200 1.000 21.99492 191 ALA A C 1
ATOM 1350 O O . ALA A 1 191 ? 3.28300 -4.13100 25.48900 1.000 20.88377 191 ALA A O 1
ATOM 1352 N N . PRO A 1 192 ? 1.14200 -3.72600 25.00600 1.000 21.67304 192 PRO A N 1
ATOM 1353 C CA . PRO A 1 192 ? 0.78600 -5.13600 25.16500 1.000 22.41325 192 PRO A CA 1
ATOM 1354 C C . PRO A 1 192 ? 1.26300 -5.95700 23.97800 1.000 19.52283 192 PRO A C 1
ATOM 1355 O O . PRO A 1 192 ? 1.57200 -5.39600 22.91700 1.000 21.30037 192 PRO A O 1
ATOM 1359 N N . PRO A 1 193 ? 1.35600 -7.27700 24.11500 1.000 22.36885 193 PRO A N 1
ATOM 1360 C CA . PRO A 1 193 ? 1.60400 -8.12200 22.93800 1.000 23.19134 193 PRO A CA 1
ATOM 1361 C C . PRO A 1 193 ? 0.47800 -7.89700 21.94700 1.000 23.63267 193 PRO A C 1
ATOM 1362 O O . PRO A 1 193 ? -0.67100 -7.70800 22.36600 1.000 24.32396 193 PRO A O 1
ATOM 1366 N N . PRO A 1 194 ? 0.74200 -7.90600 20.63700 1.000 22.35929 194 PRO A N 1
ATOM 1367 C CA . PRO A 1 194 ? 1.99400 -8.30300 19.99300 1.000 25.62540 194 PRO A CA 1
ATOM 1368 C C . PRO A 1 194 ? 2.99800 -7.16400 19.84700 1.000 28.02174 194 PRO A C 1
ATOM 1369 O O . PRO A 1 194 ? 4.04100 -7.37000 19.22700 1.000 28.87368 194 PRO A O 1
ATOM 1373 N N . ILE A 1 195 ? 2.71700 -5.98100 20.39600 1.000 23.18576 195 ILE A N 1
ATOM 1374 C CA . ILE A 1 195 ? 3.67500 -4.89200 20.22700 1.000 22.64873 195 ILE A CA 1
ATOM 1375 C C . ILE A 1 195 ? 4.96900 -5.20300 20.97100 1.000 27.88204 195 ILE A C 1
ATOM 1376 O O . ILE A 1 195 ? 6.06700 -5.08800 20.41100 1.000 27.58311 195 ILE A O 1
ATOM 1381 N N . GLN A 1 196 ? 4.85000 -5.64300 22.22700 1.000 24.20547 196 GLN A N 1
ATOM 1382 C CA . GLN A 1 196 ? 5.97100 -6.03200 23.07300 1.000 21.29962 196 GLN A CA 1
ATOM 1383 C C . GLN A 1 196 ? 5.56000 -7.25300 23.88600 1.000 26.19888 196 GLN A C 1
ATOM 1384 O O . GLN A 1 196 ? 4.42600 -7.32400 24.36900 1.000 23.81994 196 GLN A O 1
ATOM 1390 N N . ASP A 1 197 ? 6.46300 -8.21200 24.06000 1.000 21.42536 197 ASP A N 1
ATOM 1391 C CA . ASP A 1 197 ? 6.20500 -9.30000 25.00200 1.000 23.03371 197 ASP A CA 1
ATOM 1392 C C . ASP A 1 197 ? 7.25000 -9.25600 26.10500 1.000 26.45082 197 ASP A C 1
ATOM 1393 O O . ASP A 1 197 ? 8.30400 -9.89500 26.01300 1.000 22.90076 197 ASP A O 1
ATOM 1398 N N . ALA A 1 198 ? 6.90100 -8.55700 27.18700 1.000 24.07968 198 ALA A N 1
ATOM 1399 C CA . ALA A 1 198 ? 7.84300 -8.33800 28.28400 1.000 21.87771 198 ALA A CA 1
ATOM 1400 C C . ALA A 1 198 ? 8.28500 -9.64600 28.93000 1.000 25.63139 198 ALA A C 1
ATOM 1401 O O . ALA A 1 198 ? 9.39900 -9.73900 29.45100 1.000 25.28174 198 ALA A O 1
ATOM 1403 N N . LEU A 1 199 ? 7.42100 -10.65800 28.94200 1.000 24.84890 199 LEU A N 1
ATOM 1404 C CA . LEU A 1 199 ? 7.81000 -11.90400 29.58300 1.000 23.67949 199 LEU A CA 1
ATOM 1405 C C . LEU A 1 199 ? 8.84700 -12.64800 28.74100 1.000 28.22204 199 LEU A C 1
ATOM 1406 O O . LEU A 1 199 ? 9.81500 -13.20200 29.28200 1.000 28.05750 199 LEU A O 1
ATOM 1411 N N . VAL A 1 200 ? 8.68000 -12.64600 27.42000 1.000 28.34400 200 VAL A N 1
ATOM 1412 C CA . VAL A 1 200 ? 9.67600 -13.26600 26.54500 1.000 30.28781 200 VAL A CA 1
ATOM 1413 C C . VAL A 1 200 ? 11.01300 -12.53800 26.65600 1.000 28.81750 200 VAL A C 1
ATOM 1414 O O . VAL A 1 200 ? 12.08200 -13.16600 26.64600 1.000 28.07770 200 VAL A O 1
ATOM 1418 N N . LEU A 1 201 ? 10.97000 -11.21400 26.79400 1.000 24.21900 201 LEU A N 1
ATOM 1419 C CA . LEU A 1 201 ? 12.16000 -10.38400 26.97800 1.000 28.41062 201 LEU A CA 1
ATOM 1420 C C . LEU A 1 201 ? 12.81900 -10.56700 28.33900 1.000 30.96999 201 LEU A C 1
ATOM 1421 O O . LEU A 1 201 ? 13.92600 -10.05000 28.54200 1.000 28.33079 201 LEU A O 1
ATOM 1426 N N . GLY A 1 202 ? 12.16000 -11.24200 29.27800 1.000 27.20917 202 GLY A N 1
ATOM 1427 C CA . GLY A 1 202 ? 12.80700 -11.65600 30.50800 1.000 31.11439 202 GLY A CA 1
ATOM 1428 C C . GLY A 1 202 ? 12.19700 -11.15500 31.80500 1.000 32.25157 202 GLY A C 1
ATOM 1429 O O . GLY A 1 202 ? 12.69200 -11.49200 32.88600 1.000 30.74891 202 GLY A O 1
ATOM 1430 N N . ALA A 1 203 ? 11.12500 -10.36300 31.73300 1.000 27.37069 203 ALA A N 1
ATOM 1431 C CA . ALA A 1 203 ? 10.50300 -9.88600 32.96300 1.000 23.53229 203 ALA A CA 1
ATOM 1432 C C . ALA A 1 203 ? 10.05300 -11.07000 33.79700 1.000 23.28877 203 ALA A C 1
ATOM 1433 O O . ALA A 1 203 ? 9.54400 -12.05600 33.26500 1.000 27.00099 203 ALA A O 1
ATOM 1435 N N . ASP A 1 204 ? 10.25900 -10.98000 35.11200 1.000 24.33447 204 ASP A N 1
ATOM 1436 C CA . ASP A 1 204 ? 9.74300 -12.01700 35.99200 1.000 21.03687 204 ASP A CA 1
ATOM 1437 C C . ASP A 1 204 ? 8.23200 -11.91500 36.08900 1.000 23.24013 204 ASP A C 1
ATOM 1438 O O . ASP A 1 204 ? 7.52400 -12.93700 36.06900 1.000 22.85870 204 ASP A O 1
ATOM 1443 N N . TYR A 1 205 ? 7.72900 -10.68400 36.19400 1.000 23.25539 205 TYR A N 1
ATOM 1444 C CA . TYR A 1 205 ? 6.29500 -10.42800 36.14800 1.000 21.66215 205 TYR A CA 1
ATOM 1445 C C . TYR A 1 205 ? 6.02000 -9.32400 35.15100 1.000 20.51595 205 TYR A C 1
ATOM 1446 O O . TYR A 1 205 ? 6.82700 -8.40200 34.98100 1.000 21.09201 205 TYR A O 1
ATOM 1455 N N . VAL A 1 206 ? 4.84700 -9.39000 34.51900 1.000 19.52821 206 VAL A N 1
ATOM 1456 C CA . VAL A 1 206 ? 4.35500 -8.26200 33.73800 1.000 20.72209 206 VAL A CA 1
ATOM 1457 C C . VAL A 1 206 ? 3.00500 -7.83700 34.30800 1.000 17.19233 206 VAL A C 1
ATOM 1458 O O . VAL A 1 206 ? 2.22000 -8.68000 34.75400 1.000 20.41162 206 VAL A O 1
ATOM 1462 N N A VAL A 1 207 ? 2.78500 -6.53100 34.36900 0.627 18.02995 207 VAL A N 1
ATOM 1463 N N B VAL A 1 207 ? 2.88500 -6.53100 34.36900 0.373 18.10268 207 VAL A N 1
ATOM 1464 C CA A VAL A 1 207 ? 1.51600 -5.95900 34.81400 0.627 19.55561 207 VAL A CA 1
ATOM 1465 C CA B VAL A 1 207 ? 1.61600 -5.95900 34.81400 0.373 19.60335 207 VAL A CA 1
ATOM 1466 C C A VAL A 1 207 ? 0.97200 -5.06500 33.70400 0.627 19.20631 207 VAL A C 1
ATOM 1467 C C B VAL A 1 207 ? 1.07200 -5.06500 33.70400 0.373 19.18781 207 VAL A C 1
ATOM 1468 O O A VAL A 1 207 ? 1.72900 -4.39200 32.99700 0.627 18.47138 207 VAL A O 1
ATOM 1469 O O B VAL A 1 207 ? 1.82900 -4.39200 32.99700 0.373 18.60960 207 VAL A O 1
ATOM 1476 N N . HIS A 1 208 ? -0.34900 -5.10600 33.51000 1.000 17.26052 208 HIS A N 1
ATOM 1477 C CA . HIS A 1 208 ? -1.03400 -4.18100 32.62200 1.000 19.86414 208 HIS A CA 1
ATOM 1478 C C . HIS A 1 208 ? -2.21400 -3.56100 33.33600 1.000 18.52329 208 HIS A C 1
ATOM 1479 O O . HIS A 1 208 ? -2.96400 -4.25700 34.03600 1.000 17.80689 208 HIS A O 1
ATOM 1486 N N . SER A 1 209 ? -2.42200 -2.27200 33.09100 1.000 16.75778 209 SER A N 1
ATOM 1487 C CA . SER A 1 209 ? -3.73900 -1.69200 33.32600 1.000 17.19496 209 SER A CA 1
ATOM 1488 C C . SER A 1 209 ? -4.59000 -2.06100 32.11600 1.000 18.21563 209 SER A C 1
ATOM 1489 O O . SER A 1 209 ? -4.45200 -1.47900 31.02700 1.000 18.89722 209 SER A O 1
ATOM 1492 N N . ALA A 1 210 ? -5.47200 -3.04400 32.30000 1.000 15.50535 210 ALA A N 1
ATOM 1493 C CA . ALA A 1 210 ? -6.36000 -3.45000 31.21700 1.000 15.24855 210 ALA A CA 1
ATOM 1494 C C . ALA A 1 210 ? -7.43700 -2.42500 30.97000 1.000 18.86389 210 ALA A C 1
ATOM 1495 O O . ALA A 1 210 ? -8.13600 -2.50000 29.95000 1.000 19.04718 210 ALA A O 1
ATOM 1497 N N . THR A 1 211 ? -7.58200 -1.48000 31.90300 1.000 16.07807 211 THR A N 1
ATOM 1498 C CA . THR A 1 211 ? -8.38800 -0.28400 31.70500 1.000 16.34002 211 THR A CA 1
ATOM 1499 C C . THR A 1 211 ? -8.06600 0.40300 30.39000 1.000 18.53366 211 THR A C 1
ATOM 1500 O O . THR A 1 211 ? -8.94400 1.03800 29.78400 1.000 20.51597 211 THR A O 1
ATOM 1504 N N . LYS A 1 212 ? -6.81100 0.32000 29.95400 1.000 18.44152 212 LYS A N 1
ATOM 1505 C CA . LYS A 1 212 ? -6.35700 1.03700 28.77100 1.000 15.81455 212 LYS A CA 1
ATOM 1506 C C . LYS A 1 212 ? -6.56900 0.20100 27.50800 1.000 19.57512 212 LYS A C 1
ATOM 1507 O O . LYS A 1 212 ? -7.72500 -0.00400 27.12500 1.000 21.69814 212 LYS A O 1
ATOM 1513 N N . TYR A 1 213 ? -5.51100 -0.30700 26.85600 1.000 18.50068 213 TYR A N 1
ATOM 1514 C CA . TYR A 1 213 ? -5.67100 -0.98800 25.55800 1.000 20.77725 213 TYR A CA 1
ATOM 1515 C C . TYR A 1 213 ? -6.51600 -2.26200 25.62100 1.000 19.23327 213 TYR A C 1
ATOM 1516 O O . TYR A 1 213 ? -7.31500 -2.52900 24.70800 1.000 18.72790 213 TYR A O 1
ATOM 1525 N N . LEU A 1 214 ? -6.25800 -3.13700 26.59200 1.000 19.20226 214 LEU A N 1
ATOM 1526 C CA . LEU A 1 214 ? -6.91400 -4.45400 26.54000 1.000 15.72342 214 LEU A CA 1
ATOM 1527 C C . LEU A 1 214 ? -8.43700 -4.32400 26.49900 1.000 20.67344 214 LEU A C 1
ATOM 1528 O O . LEU A 1 214 ? -9.11000 -4.97900 25.67900 1.000 20.33711 214 LEU A O 1
ATOM 1533 N N . ALA A 1 215 ? -9.01300 -3.48700 27.37800 1.000 16.62316 215 ALA A N 1
ATOM 1534 C CA . ALA A 1 215 ? -10.45600 -3.23700 27.28200 1.000 16.23298 215 ALA A CA 1
ATOM 1535 C C . ALA A 1 215 ? -10.77500 -2.21000 26.20600 1.000 18.74314 215 ALA A C 1
ATOM 1536 O O . ALA A 1 215 ? -11.68900 -2.40500 25.39100 1.000 18.58599 215 ALA A O 1
ATOM 1538 N N . GLY A 1 216 ? -10.07000 -1.07500 26.21600 1.000 18.99009 216 GLY A N 1
ATOM 1539 C CA . GLY A 1 216 ? -10.00600 -0.21200 25.04700 1.000 18.57418 216 GLY A CA 1
ATOM 1540 C C . GLY A 1 216 ? -11.17600 0.70200 24.74400 1.000 17.92220 216 GLY A C 1
ATOM 1541 O O . GLY A 1 216 ? -11.11600 1.41200 23.73600 1.000 18.39369 216 GLY A O 1
ATOM 1542 N N . HIS A 1 217 ? -12.25300 0.67800 25.52400 1.000 15.41559 217 HIS A N 1
ATOM 1543 C CA . HIS A 1 217 ? -13.41200 1.52100 25.22700 1.000 15.11966 217 HIS A CA 1
ATOM 1544 C C . HIS A 1 217 ? -13.76100 2.46900 26.36100 1.000 18.60835 217 HIS A C 1
ATOM 1545 O O . HIS A 1 217 ? -14.88100 3.01400 26.37900 1.000 19.51547 217 HIS A O 1
ATOM 1552 N N . SER A 1 218 ? -12.84200 2.67700 27.30800 1.000 17.54005 218 SER A N 1
ATOM 1553 C CA . SER A 1 218 ? -13.01600 3.60600 28.41400 1.000 16.97913 218 SER A CA 1
ATOM 1554 C C . SER A 1 218 ? -14.23300 3.28900 29.26200 1.000 16.68206 218 SER A C 1
ATOM 1555 O O . SER A 1 218 ? -14.84300 4.18800 29.84000 1.000 17.15467 218 SER A O 1
ATOM 1558 N N . ASP A 1 219 ? -14.61400 2.00200 29.37500 1.000 16.94376 219 ASP A N 1
ATOM 1559 C CA . ASP A 1 219 ? -15.77400 1.68800 30.19700 1.000 15.32575 219 ASP A CA 1
ATOM 1560 C C . ASP A 1 219 ? -15.54900 0.48100 31.10500 1.000 17.60092 219 ASP A C 1
ATOM 1561 O O . ASP A 1 219 ? -16.52900 -0.05600 31.65200 1.000 19.45689 219 ASP A O 1
ATOM 1566 N N . VAL A 1 220 ? -14.29100 0.07500 31.31600 1.000 16.02311 220 VAL A N 1
ATOM 1567 C CA . VAL A 1 220 ? -13.93100 -1.03200 32.20000 1.000 14.57983 220 VAL A CA 1
ATOM 1568 C C . VAL A 1 220 ? -12.68500 -0.63100 32.97500 1.000 15.10420 220 VAL A C 1
ATOM 1569 O O . VAL A 1 220 ? -11.66800 -0.30900 32.36500 1.000 17.86253 220 VAL A O 1
ATOM 1573 N N . LEU A 1 221 ? -12.73500 -0.72700 34.29900 1.000 15.13907 221 LEU A N 1
ATOM 1574 C CA . LEU A 1 221 ? -11.51400 -0.67200 35.11300 1.000 15.14394 221 LEU A CA 1
ATOM 1575 C C . LEU A 1 221 ? -11.05000 -2.10500 35.32700 1.000 14.61245 221 LEU A C 1
ATOM 1576 O O . LEU A 1 221 ? -11.85100 -2.95700 35.75400 1.000 17.38584 221 LEU A O 1
ATOM 1581 N N . ALA A 1 222 ? -9.78600 -2.37700 35.03400 1.000 15.45011 222 ALA A N 1
ATOM 1582 C CA . ALA A 1 222 ? -9.27900 -3.73600 35.26500 1.000 14.41732 222 ALA A CA 1
ATOM 1583 C C . ALA A 1 222 ? -7.76000 -3.74400 35.25100 1.000 20.19142 222 ALA A C 1
ATOM 1584 O O . ALA A 1 222 ? -7.13200 -2.95600 34.53800 1.000 17.26900 222 ALA A O 1
ATOM 1586 N N . GLY A 1 223 ? -7.18000 -4.68200 35.99500 1.000 16.48027 223 GLY A N 1
ATOM 1587 C CA . GLY A 1 223 ? -5.73900 -4.88000 35.97500 1.000 16.40555 223 GLY A CA 1
ATOM 1588 C C . GLY A 1 223 ? -5.40000 -6.34400 35.75800 1.000 20.02743 223 GLY A C 1
ATOM 1589 O O . GLY A 1 223 ? -6.19900 -7.22800 36.03000 1.000 17.51421 223 GLY A O 1
ATOM 1590 N N . VAL A 1 224 ? -4.20500 -6.59900 35.25100 1.000 17.72980 224 VAL A N 1
ATOM 1591 C CA . VAL A 1 224 ? -3.80200 -7.99400 35.05300 1.000 15.86339 224 VAL A CA 1
ATOM 1592 C C . VAL A 1 224 ? -2.31300 -8.14600 35.31400 1.000 17.68137 224 VAL A C 1
ATOM 1593 O O . VAL A 1 224 ? -1.51200 -7.29400 34.91700 1.000 18.47657 224 VAL A O 1
ATOM 1597 N N . THR A 1 225 ? -1.95200 -9.23400 35.99400 1.000 17.01811 225 THR A N 1
ATOM 1598 C CA . THR A 1 225 ? -0.55300 -9.62900 36.19100 1.000 19.18957 225 THR A CA 1
ATOM 1599 C C . THR A 1 225 ? -0.34900 -10.99800 35.56500 1.000 19.39003 225 THR A C 1
ATOM 1600 O O . THR A 1 225 ? -1.23200 -11.85500 35.64300 1.000 19.17891 225 THR A O 1
ATOM 1604 N N . ALA A 1 226 ? 0.81500 -11.20500 34.95100 1.000 18.88175 226 ALA A N 1
ATOM 1605 C CA . ALA A 1 226 ? 1.13600 -12.51300 34.38900 1.000 18.12381 226 ALA A CA 1
ATOM 1606 C C . ALA A 1 226 ? 2.59200 -12.83200 34.66500 1.000 21.30496 226 ALA A C 1
ATOM 1607 O O . ALA A 1 226 ? 3.42500 -11.94900 34.87100 1.000 20.58438 226 ALA A O 1
ATOM 1609 N N . SER A 1 227 ? 2.87300 -14.13100 34.64300 1.000 21.39193 227 SER A N 1
ATOM 1610 C CA . SER A 1 227 ? 4.21500 -14.63200 34.88700 1.000 20.36336 227 SER A CA 1
ATOM 1611 C C . SER A 1 227 ? 4.29800 -16.01800 34.26900 1.000 21.89751 227 SER A C 1
ATOM 1612 O O . SER A 1 227 ? 3.30700 -16.74600 34.24000 1.000 21.57006 227 SER A O 1
ATOM 1615 N N . LYS A 1 228 ? 5.59200 -16.36500 33.78200 1.000 23.61173 228 LYS A N 1
ATOM 1616 C CA . LYS A 1 228 ? 5.85700 -17.71100 33.31200 1.000 28.54138 228 LYS A CA 1
ATOM 1617 C C . LYS A 1 228 ? 5.72900 -18.72000 34.44400 1.000 29.36800 228 LYS A C 1
ATOM 1618 O O . LYS A 1 228 ? 5.47500 -19.89700 34.17800 1.000 29.83200 228 LYS A O 1
ATOM 1624 N N . ASP A 1 229 ? 5.80600 -18.26200 35.68800 1.000 26.65473 229 ASP A N 1
ATOM 1625 C CA . ASP A 1 229 ? 5.80000 -19.10700 36.87600 1.000 27.89017 229 ASP A CA 1
ATOM 1626 C C . ASP A 1 229 ? 4.38800 -19.18100 37.45100 1.000 28.39659 229 ASP A C 1
ATOM 1627 O O . ASP A 1 229 ? 3.94800 -18.29000 38.18400 1.000 24.93519 229 ASP A O 1
ATOM 1632 N N . ARG A 1 230 ? 3.69500 -20.29000 37.18000 1.000 27.50571 230 ARG A N 1
ATOM 1633 C CA . ARG A 1 230 ? 2.29600 -20.44700 37.57900 1.000 24.06154 230 ARG A CA 1
ATOM 1634 C C . ARG A 1 230 ? 2.10000 -20.51200 39.09700 1.000 26.67130 230 ARG A C 1
ATOM 1635 O O . ARG A 1 230 ? 1.03400 -20.12800 39.59700 1.000 25.06753 230 ARG A O 1
ATOM 1643 N N . SER A 1 231 ? 3.09500 -20.98000 39.85900 1.000 25.84316 231 SER A N 1
ATOM 1644 C CA . SER A 1 231 ? 2.92700 -20.99700 41.31600 1.000 24.92043 231 SER A CA 1
ATOM 1645 C C . SER A 1 231 ? 2.73300 -19.57900 41.86500 1.000 20.97499 231 SER A C 1
ATOM 1646 O O . SER A 1 231 ? 1.96300 -19.36700 42.81400 1.000 24.72703 231 SER A O 1
ATOM 1649 N N . LYS A 1 232 ? 3.44300 -18.60900 41.28900 1.000 21.58726 232 LYS A N 1
ATOM 1650 C CA . LYS A 1 232 ? 3.32100 -17.22400 41.75700 1.000 20.38834 232 LYS A CA 1
ATOM 1651 C C . LYS A 1 232 ? 1.93300 -16.67900 41.45100 1.000 20.46543 232 LYS A C 1
ATOM 1652 O O . LYS A 1 232 ? 1.34500 -15.95200 42.27000 1.000 22.19381 232 LYS A O 1
ATOM 1658 N N . ILE A 1 233 ? 1.39500 -17.02300 40.27500 1.000 22.51586 233 ILE A N 1
ATOM 1659 C CA . ILE A 1 233 ? 0.06100 -16.55400 39.90000 1.000 20.06411 233 ILE A CA 1
ATOM 1660 C C . ILE A 1 233 ? -0.98800 -17.17800 40.81300 1.000 20.42292 233 ILE A C 1
ATOM 1661 O O . ILE A 1 233 ? -1.95700 -16.52300 41.21200 1.000 20.62882 233 ILE A O 1
ATOM 1666 N N . LEU A 1 234 ? -0.81400 -18.45700 41.17500 1.000 18.25523 234 LEU A N 1
ATOM 1667 C CA . LEU A 1 234 ? -1.76000 -19.05300 42.11400 1.000 19.28498 234 LEU A CA 1
ATOM 1668 C C . LEU A 1 234 ? -1.71400 -18.36100 43.46400 1.000 17.79520 234 LEU A C 1
ATOM 1669 O O . LEU A 1 234 ? -2.75800 -18.18200 44.11300 1.000 22.81842 234 LEU A O 1
ATOM 1674 N N . ASP A 1 235 ? -0.50900 -17.99700 43.92400 1.000 20.84198 235 ASP A N 1
ATOM 1675 C CA . ASP A 1 235 ? -0.40700 -17.26700 45.18600 1.000 21.70847 235 ASP A CA 1
ATOM 1676 C C . ASP A 1 235 ? -1.10600 -15.90800 45.08700 1.000 21.05126 235 ASP A C 1
ATOM 1677 O O . ASP A 1 235 ? -1.77300 -15.46400 46.03700 1.000 20.42513 235 ASP A O 1
ATOM 1682 N N . LEU A 1 236 ? -0.92700 -15.23100 43.95600 1.000 17.35835 236 LEU A N 1
ATOM 1683 C CA . LEU A 1 236 ? -1.59700 -13.94000 43.74800 1.000 18.26469 236 LEU A CA 1
ATOM 1684 C C . LEU A 1 236 ? -3.11700 -14.10400 43.74400 1.000 20.43502 236 LEU A C 1
ATOM 1685 O O . LEU A 1 236 ? -3.85000 -13.26000 44.28400 1.000 19.26818 236 LEU A O 1
ATOM 1690 N N . LYS A 1 237 ? -3.62500 -15.17900 43.14300 1.000 19.13803 237 LYS A N 1
ATOM 1691 C CA . LYS A 1 237 ? -5.07200 -15.39500 43.15400 1.000 19.47806 237 LYS A CA 1
ATOM 1692 C C . LYS A 1 237 ? -5.58400 -15.65000 44.56000 1.000 19.38583 237 LYS A C 1
ATOM 1693 O O . LYS A 1 237 ? -6.68700 -15.20400 44.92800 1.000 19.14281 237 LYS A O 1
ATOM 1699 N N . ALA A 1 238 ? -4.79000 -16.36000 45.37900 1.000 18.97831 238 ALA A N 1
ATOM 1700 C CA . ALA A 1 238 ? -5.21900 -16.59100 46.75500 1.000 19.99159 238 ALA A CA 1
ATOM 1701 C C . ALA A 1 238 ? -5.27900 -15.28000 47.52700 1.000 21.19599 238 ALA A C 1
ATOM 1702 O O . ALA A 1 238 ? -6.26000 -15.00500 48.23200 1.000 21.26076 238 ALA A O 1
ATOM 1704 N N . ASP A 1 239 ? -4.23900 -14.45500 47.40000 1.000 18.87701 239 ASP A N 1
ATOM 1705 C CA . ASP A 1 239 ? -4.23900 -13.13600 48.03700 1.000 20.83456 239 ASP A CA 1
ATOM 1706 C C . ASP A 1 239 ? -5.41500 -12.28300 47.56200 1.000 22.14210 239 ASP A C 1
ATOM 1707 O O . ASP A 1 239 ? -6.04700 -11.58300 48.36200 1.000 21.02013 239 ASP A O 1
ATOM 1712 N N . ARG A 1 240 ? -5.68600 -12.31300 46.26100 1.000 16.84698 240 ARG A N 1
ATOM 1713 C CA . ARG A 1 240 ? -6.78600 -11.54000 45.67600 1.000 18.99413 240 ARG A CA 1
ATOM 1714 C C . ARG A 1 240 ? -8.11200 -11.88000 46.33700 1.000 19.63047 240 ARG A C 1
ATOM 1715 O O . ARG A 1 240 ? -8.97300 -10.99800 46.52400 1.000 19.12862 240 ARG A O 1
ATOM 1723 N N . ALA A 1 241 ? -8.30600 -13.16000 46.68600 1.000 19.28647 241 ALA A N 1
ATOM 1724 C CA . ALA A 1 241 ? -9.53500 -13.54300 47.37700 1.000 19.03765 241 ALA A CA 1
ATOM 1725 C C . ALA A 1 241 ? -9.73000 -12.79700 48.70200 1.000 23.13802 241 ALA A C 1
ATOM 1726 O O . ALA A 1 241 ? -10.87500 -12.59500 49.13400 1.000 23.10012 241 ALA A O 1
ATOM 1728 N N . TYR A 1 242 ? -8.65000 -12.36700 49.36600 1.000 20.64356 242 TYR A N 1
ATOM 1729 C CA . TYR A 1 242 ? -8.78700 -11.75200 50.68100 1.000 23.24648 242 TYR A CA 1
ATOM 1730 C C . TYR A 1 242 ? -8.53600 -10.26100 50.68900 1.000 21.53213 242 TYR A C 1
ATOM 1731 O O . TYR A 1 242 ? -9.06200 -9.56500 51.55900 1.000 24.31920 242 TYR A O 1
ATOM 1740 N N . LEU A 1 243 ? -7.72500 -9.75700 49.76200 1.000 20.79448 243 LEU A N 1
ATOM 1741 C CA . LEU A 1 243 ? -7.65300 -8.32600 49.49500 1.000 20.58771 243 LEU A CA 1
ATOM 1742 C C . LEU A 1 243 ? -8.94900 -7.81400 48.87300 1.000 19.09100 243 LEU A C 1
ATOM 1743 O O . LEU A 1 243 ? -9.20200 -6.60500 48.90400 1.000 19.61381 243 LEU A O 1
ATOM 1748 N N . GLY A 1 244 ? -9.80100 -8.71100 48.35900 1.000 19.81477 244 GLY A N 1
ATOM 1749 C CA . GLY A 1 244 ? -11.09600 -8.27000 47.85300 1.000 19.64471 244 GLY A CA 1
ATOM 1750 C C . GLY A 1 244 ? -11.06200 -7.60100 46.50500 1.000 18.93444 244 GLY A C 1
ATOM 1751 O O . GLY A 1 244 ? -11.96400 -6.82100 46.17600 1.000 20.05880 244 GLY A O 1
ATOM 1752 N N . THR A 1 245 ? -10.05800 -7.90200 45.69100 1.000 16.60915 245 THR A N 1
ATOM 1753 C CA . THR A 1 245 ? -9.80900 -7.15000 44.47100 1.000 16.63805 245 THR A CA 1
ATOM 1754 C C . THR A 1 245 ? -10.10500 -7.93700 43.19600 1.000 16.22906 245 THR A C 1
ATOM 1755 O O . THR A 1 245 ? -9.61400 -7.55400 42.13100 1.000 17.25564 245 THR A O 1
ATOM 1759 N N . ILE A 1 246 ? -10.88800 -9.01600 43.26600 1.000 17.00660 246 ILE A N 1
ATOM 1760 C CA . ILE A 1 246 ? -11.23600 -9.71300 42.02600 1.000 15.97803 246 ILE A CA 1
ATOM 1761 C C . ILE A 1 246 ? -12.04600 -8.79400 41.09400 1.000 17.41613 246 ILE A C 1
ATOM 1762 O O . ILE A 1 246 ? -12.78700 -7.90400 41.53900 1.000 16.71309 246 ILE A O 1
ATOM 1767 N N . LEU A 1 247 ? -11.83700 -8.95800 39.78500 1.000 16.19808 247 LEU A N 1
ATOM 1768 C CA . LEU A 1 247 ? -12.73700 -8.34900 38.80000 1.000 16.74130 247 LEU A CA 1
ATOM 1769 C C . LEU A 1 247 ? -14.12800 -8.97300 38.91800 1.000 18.54950 247 LEU A C 1
ATOM 1770 O O . LEU A 1 247 ? -14.25600 -10.19600 38.99900 1.000 18.33579 247 LEU A O 1
ATOM 1775 N N . HIS A 1 248 ? -15.17500 -8.12900 38.97100 1.000 16.18998 248 HIS A N 1
ATOM 1776 C CA . HIS A 1 248 ? -16.52300 -8.65600 39.14800 1.000 14.54928 248 HIS A CA 1
ATOM 1777 C C . HIS A 1 248 ? -17.07700 -9.17700 37.83100 1.000 16.52550 248 HIS A C 1
ATOM 1778 O O . HIS A 1 248 ? -16.60600 -8.79400 36.75100 1.000 17.75851 248 HIS A O 1
ATOM 1785 N N . PRO A 1 249 ? -18.09900 -10.03600 37.90200 1.000 16.98957 249 PRO A N 1
ATOM 1786 C CA . PRO A 1 249 ? -18.62300 -10.66800 36.67900 1.000 15.44165 249 PRO A CA 1
ATOM 1787 C C . PRO A 1 249 ? -19.00200 -9.71400 35.55100 1.000 15.92406 249 PRO A C 1
ATOM 1788 O O . PRO A 1 249 ? -18.67200 -9.97800 34.38900 1.000 16.50573 249 PRO A O 1
ATOM 1792 N N . GLN A 1 250 ? -19.70700 -8.61900 35.84700 1.000 16.85890 250 GLN A N 1
ATOM 1793 C CA . GLN A 1 250 ? -20.12900 -7.71900 34.77500 1.000 18.02952 250 GLN A CA 1
ATOM 1794 C C . GLN A 1 250 ? -18.92600 -7.12200 34.04700 1.000 18.96819 250 GLN A C 1
ATOM 1795 O O . GLN A 1 250 ? -18.91100 -7.00000 32.80800 1.000 19.59378 250 GLN A O 1
ATOM 1801 N N . GLN A 1 251 ? -17.89800 -6.74100 34.81200 1.000 17.05056 251 GLN A N 1
ATOM 1802 C CA . GLN A 1 251 ? -16.71600 -6.17100 34.19300 1.000 17.10125 251 GLN A CA 1
ATOM 1803 C C . GLN A 1 251 ? -15.93500 -7.23000 33.43200 1.000 17.13904 251 GLN A C 1
ATOM 1804 O O . GLN A 1 251 ? -15.37000 -6.94600 32.37500 1.000 17.09429 251 GLN A O 1
ATOM 1810 N N . ALA A 1 252 ? -15.86200 -8.44800 33.98100 1.000 17.26637 252 ALA A N 1
ATOM 1811 C CA . ALA A 1 252 ? -15.17200 -9.53900 33.28700 1.000 16.45242 252 ALA A CA 1
ATOM 1812 C C . ALA A 1 252 ? -15.86300 -9.85800 31.96000 1.000 16.71281 252 ALA A C 1
ATOM 1813 O O . ALA A 1 252 ? -15.20300 -10.18800 30.95700 1.000 16.59856 252 ALA A O 1
ATOM 1815 N N . PHE A 1 253 ? -17.19000 -9.72900 31.92500 1.000 17.81528 253 PHE A N 1
ATOM 1816 C CA . PHE A 1 253 ? -17.91700 -9.89000 30.67100 1.000 17.83109 253 PHE A CA 1
ATOM 1817 C C . PHE A 1 253 ? -17.50900 -8.81700 29.66500 1.000 16.91051 253 PHE A C 1
ATOM 1818 O O . PHE A 1 253 ? -17.22300 -9.11800 28.49600 1.000 17.23036 253 PHE A O 1
ATOM 1826 N N . LEU A 1 254 ? -17.48600 -7.55200 30.10100 1.000 16.84245 254 LEU A N 1
ATOM 1827 C CA . LEU A 1 254 ? -17.14200 -6.50400 29.14500 1.000 16.68827 254 LEU A CA 1
ATOM 1828 C C . LEU A 1 254 ? -15.68200 -6.56000 28.70800 1.000 18.81551 254 LEU A C 1
ATOM 1829 O O . LEU A 1 254 ? -15.36800 -6.26700 27.54500 1.000 16.57877 254 LEU A O 1
ATOM 1834 N N . LEU A 1 255 ? -14.77700 -6.93600 29.61300 1.000 15.44848 255 LEU A N 1
ATOM 1835 C CA . LEU A 1 255 ? -13.37700 -7.07500 29.24000 1.000 16.84106 255 LEU A CA 1
ATOM 1836 C C . LEU A 1 255 ? -13.20900 -8.19600 28.22300 1.000 16.95703 255 LEU A C 1
ATOM 1837 O O . LEU A 1 255 ? -12.49400 -8.03600 27.23000 1.000 17.41704 255 LEU A O 1
ATOM 1842 N N . LEU A 1 256 ? -13.90000 -9.32100 28.42900 1.000 16.02360 256 LEU A N 1
ATOM 1843 C CA . LEU A 1 256 ? -13.79200 -10.42100 27.46500 1.000 17.27013 256 LEU A CA 1
ATOM 1844 C C . LEU A 1 256 ? -14.37400 -10.01900 26.10900 1.000 15.68948 256 LEU A C 1
ATOM 1845 O O . LEU A 1 256 ? -13.77900 -10.29200 25.04400 1.000 15.76308 256 LEU A O 1
ATOM 1850 N N . ARG A 1 257 ? -15.49400 -9.28200 26.13300 1.000 15.11379 257 ARG A N 1
ATOM 1851 C CA . ARG A 1 257 ? -16.06100 -8.77100 24.89500 1.000 17.30245 257 ARG A CA 1
ATOM 1852 C C . ARG A 1 257 ? -15.02000 -7.93500 24.15800 1.000 16.95089 257 ARG A C 1
ATOM 1853 O O . ARG A 1 257 ? -14.80900 -8.08500 22.95000 1.000 17.46068 257 ARG A O 1
ATOM 1861 N N . SER A 1 258 ? -14.35700 -7.02900 24.89100 1.000 16.47488 258 SER A N 1
ATOM 1862 C CA . SER A 1 258 ? -13.29600 -6.19600 24.31200 1.000 16.78422 258 SER A CA 1
ATOM 1863 C C . SER A 1 258 ? -12.16700 -7.02600 23.71900 1.000 14.87402 258 SER A C 1
ATOM 1864 O O . SER A 1 258 ? -11.61600 -6.69800 22.65300 1.000 18.41561 258 SER A O 1
ATOM 1867 N N . LEU A 1 259 ? -11.75000 -8.06900 24.44800 1.000 15.77010 259 LEU A N 1
ATOM 1868 C CA . LEU A 1 259 ? -10.60800 -8.85200 24.00000 1.000 17.50302 259 LEU A CA 1
ATOM 1869 C C . LEU A 1 259 ? -10.86000 -9.47100 22.63200 1.000 19.23183 259 LEU A C 1
ATOM 1870 O O . LEU A 1 259 ? -9.90000 -9.69700 21.88600 1.000 18.16124 259 LEU A O 1
ATOM 1875 N N . ARG A 1 260 ? -12.13500 -9.69900 22.28000 1.000 17.22855 260 ARG A N 1
ATOM 1876 C CA . ARG A 1 260 ? -12.40700 -10.27100 20.95600 1.000 17.75656 260 ARG A CA 1
ATOM 1877 C C . ARG A 1 260 ? -11.90100 -9.38500 19.80700 1.000 21.80901 260 ARG A C 1
ATOM 1878 O O . ARG A 1 260 ? -11.51000 -9.91000 18.75900 1.000 21.02302 260 ARG A O 1
ATOM 1886 N N . THR A 1 261 ? -11.93900 -8.05700 19.95300 1.000 17.55843 261 THR A N 1
ATOM 1887 C CA . THR A 1 261 ? -11.43700 -7.14200 18.92400 1.000 17.95725 261 THR A CA 1
ATOM 1888 C C . THR A 1 261 ? -10.05500 -6.58700 19.24300 1.000 17.28579 261 THR A C 1
ATOM 1889 O O . THR A 1 261 ? -9.52300 -5.79000 18.44800 1.000 19.34303 261 THR A O 1
ATOM 1893 N N . PHE A 1 262 ? -9.48500 -6.96200 20.38000 1.000 17.23272 262 PHE A N 1
ATOM 1894 C CA . PHE A 1 262 ? -8.15500 -6.45400 20.72300 1.000 17.75663 262 PHE A CA 1
ATOM 1895 C C . PHE A 1 262 ? -7.12200 -6.62200 19.59900 1.000 20.54173 262 PHE A C 1
ATOM 1896 O O . PHE A 1 262 ? -6.40000 -5.65700 19.31600 1.000 20.09357 262 PHE A O 1
ATOM 1904 N N . PRO A 1 263 ? -6.97400 -7.77700 18.94000 1.000 21.97915 263 PRO A N 1
ATOM 1905 C CA . PRO A 1 263 ? -5.94900 -7.85900 17.87200 1.000 22.38937 263 PRO A CA 1
ATOM 1906 C C . PRO A 1 263 ? -6.16400 -6.87800 16.71000 1.000 21.10139 263 PRO A C 1
ATOM 1907 O O . PRO A 1 263 ? -5.19100 -6.25500 16.23200 1.000 22.80360 263 PRO A O 1
ATOM 1911 N N . LEU A 1 264 ? -7.42000 -6.59800 16.33100 1.000 18.58005 264 LEU A N 1
ATOM 1912 C CA . LEU A 1 264 ? -7.66800 -5.57600 15.31400 1.000 20.75031 264 LEU A CA 1
ATOM 1913 C C . LEU A 1 264 ? -7.36200 -4.17600 15.84500 1.000 21.76154 264 LEU A C 1
ATOM 1914 O O . LEU A 1 264 ? -6.71100 -3.35500 15.17100 1.000 22.03457 264 LEU A O 1
ATOM 1919 N N . ARG A 1 265 ? -7.85300 -3.88300 17.05100 1.000 19.57142 265 ARG A N 1
ATOM 1920 C CA . ARG A 1 265 ? -7.67500 -2.55100 17.61800 1.000 18.33272 265 ARG A CA 1
ATOM 1921 C C . ARG A 1 265 ? -6.20300 -2.23700 17.81000 1.000 19.28163 265 ARG A C 1
ATOM 1922 O O . ARG A 1 265 ? -5.75100 -1.15400 17.43800 1.000 20.45501 265 ARG A O 1
ATOM 1930 N N . ILE A 1 266 ? -5.44500 -3.17300 18.38800 1.000 17.92730 266 ILE A N 1
ATOM 1931 C CA . ILE A 1 266 ? -4.06300 -2.85500 18.75600 1.000 19.42419 266 ILE A CA 1
ATOM 1932 C C . ILE A 1 266 ? -3.22400 -2.66400 17.49600 1.000 22.60939 266 ILE A C 1
ATOM 1933 O O . ILE A 1 266 ? -2.32500 -1.80300 17.46700 1.000 20.46943 266 ILE A O 1
ATOM 1938 N N . ALA A 1 267 ? -3.52500 -3.41300 16.41700 1.000 22.49693 267 ALA A N 1
ATOM 1939 C CA . ALA A 1 267 ? -2.81000 -3.15200 15.16500 1.000 23.91605 267 ALA A CA 1
ATOM 1940 C C . ALA A 1 267 ? -3.09700 -1.74700 14.63700 1.000 24.79108 267 ALA A C 1
ATOM 1941 O O . ALA A 1 267 ? -2.18800 -1.05200 14.13500 1.000 25.50964 267 ALA A O 1
ATOM 1943 N N . LYS A 1 268 ? -4.36100 -1.30800 14.73200 1.000 22.24466 268 LYS A N 1
ATOM 1944 C CA . LYS A 1 268 ? -4.70100 0.03100 14.27500 1.000 22.23343 268 LYS A CA 1
ATOM 1945 C C . LYS A 1 268 ? -4.06400 1.10900 15.15700 1.000 24.01578 268 LYS A C 1
ATOM 1946 O O . LYS A 1 268 ? -3.54000 2.10500 14.64500 1.000 21.16884 268 LYS A O 1
ATOM 1952 N N . HIS A 1 269 ? -4.13800 0.94100 16.48400 1.000 20.23310 269 HIS A N 1
ATOM 1953 C CA . HIS A 1 269 ? -3.47700 1.86800 17.41100 1.000 22.54460 269 HIS A CA 1
ATOM 1954 C C . HIS A 1 269 ? -2.00900 2.03700 17.04200 1.000 21.07136 269 HIS A C 1
ATOM 1955 O O . HIS A 1 269 ? -1.49300 3.15700 16.98000 1.000 23.02752 269 HIS A O 1
ATOM 1962 N N . SER A 1 270 ? -1.31700 0.92400 16.81600 1.000 21.45699 270 SER A N 1
ATOM 1963 C CA . SER A 1 270 ? 0.12600 0.97100 16.58700 1.000 24.46322 270 SER A CA 1
ATOM 1964 C C . SER A 1 270 ? 0.45600 1.66600 15.27000 1.000 28.02369 270 SER A C 1
ATOM 1965 O O . SER A 1 270 ? 1.33000 2.55000 15.21800 1.000 24.87256 270 SER A O 1
ATOM 1968 N N . GLU A 1 271 ? -0.25100 1.29500 14.19600 1.000 25.86859 271 GLU A N 1
ATOM 1969 C CA . GLU A 1 271 ? -0.05800 1.98300 12.92000 1.000 26.96107 271 GLU A CA 1
ATOM 1970 C C . GLU A 1 271 ? -0.32200 3.48600 13.05500 1.000 29.09264 271 GLU A C 1
ATOM 1971 O O . GLU A 1 271 ? 0.47700 4.31600 12.59000 1.000 27.96415 271 GLU A O 1
ATOM 1977 N N . ASN A 1 272 ? -1.41000 3.86100 13.74600 1.000 23.29990 272 ASN A N 1
ATOM 1978 C CA . ASN A 1 272 ? -1.76600 5.26900 13.87600 1.000 24.41864 272 ASN A CA 1
ATOM 1979 C C . ASN A 1 272 ? -0.76000 6.02100 14.72900 1.000 26.57646 272 ASN A C 1
ATOM 1980 O O . ASN A 1 272 ? -0.47100 7.19500 14.47400 1.000 23.12607 272 ASN A O 1
ATOM 1985 N N . GLY A 1 273 ? -0.28500 5.39500 15.79800 1.000 21.58978 273 GLY A N 1
ATOM 1986 C CA . GLY A 1 273 ? 0.66600 6.08000 16.65600 1.000 25.71353 273 GLY A CA 1
ATOM 1987 C C . GLY A 1 273 ? 1.95600 6.37300 15.92100 1.000 28.15146 273 GLY A C 1
ATOM 1988 O O . GLY A 1 273 ? 2.50900 7.47300 16.03100 1.000 25.07344 273 GLY A O 1
ATOM 1989 N N . PHE A 1 274 ? 2.44700 5.38800 15.16000 1.000 28.03244 274 PHE A N 1
ATOM 1990 C CA . PHE A 1 274 ? 3.60200 5.63600 14.29500 1.000 28.79962 274 PHE A CA 1
ATOM 1991 C C . PHE A 1 274 ? 3.33900 6.80600 13.35400 1.000 33.20326 274 PHE A C 1
ATOM 1992 O O . PHE A 1 274 ? 4.14400 7.74200 13.27500 1.000 29.52868 274 PHE A O 1
ATOM 2000 N N . LEU A 1 275 ? 2.20700 6.78100 12.63500 1.000 28.28563 275 LEU A N 1
ATOM 2001 C CA . LEU A 1 275 ? 1.95800 7.81900 11.63800 1.000 28.26518 275 LEU A CA 1
ATOM 2002 C C . LEU A 1 275 ? 1.85100 9.20300 12.27500 1.000 30.66618 275 LEU A C 1
ATOM 2003 O O . LEU A 1 275 ? 2.40500 10.17900 11.75000 1.000 26.54421 275 LEU A O 1
ATOM 2008 N N . VAL A 1 276 ? 1.14700 9.31700 13.40500 1.000 24.84347 276 VAL A N 1
ATOM 2009 C CA . VAL A 1 276 ? 0.94700 10.62900 14.00600 1.000 26.09968 276 VAL A CA 1
ATOM 2010 C C . VAL A 1 276 ? 2.24100 11.14300 14.64000 1.000 27.30738 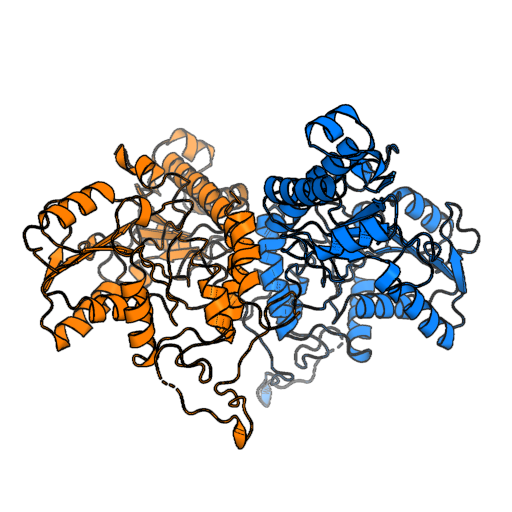276 VAL A C 1
ATOM 2011 O O . VAL A 1 276 ? 2.58100 12.32900 14.50200 1.000 28.76935 276 VAL A O 1
ATOM 2015 N N . ALA A 1 277 ? 2.97900 10.28000 15.34400 1.000 25.98114 277 ALA A N 1
ATOM 2016 C CA . ALA A 1 277 ? 4.25200 10.73300 15.90700 1.000 26.68723 277 ALA A CA 1
ATOM 2017 C C . ALA A 1 277 ? 5.23000 11.12400 14.80600 1.000 32.28194 277 ALA A C 1
ATOM 2018 O O . ALA A 1 277 ? 5.94900 12.12500 14.93000 1.000 34.83929 277 ALA A O 1
ATOM 2020 N N . GLN A 1 278 ? 5.27400 10.35100 13.72300 1.000 30.44450 278 GLN A N 1
ATOM 2021 C CA . GLN A 1 278 ? 6.18000 10.67600 12.63000 1.000 31.89656 278 GLN A CA 1
ATOM 2022 C C . GLN A 1 278 ? 5.80900 12.00700 11.99600 1.000 33.23927 278 GLN A C 1
ATOM 2023 O O . GLN A 1 278 ? 6.68500 12.82500 11.68900 1.000 38.78569 278 GLN A O 1
ATOM 2029 N N . HIS A 1 279 ? 4.51000 12.25500 11.80800 1.000 33.27401 279 HIS A N 1
ATOM 2030 C CA . HIS A 1 279 ? 4.07100 13.52900 11.24900 1.000 30.54781 279 HIS A CA 1
ATOM 2031 C C . HIS A 1 279 ? 4.43900 14.70900 12.13800 1.000 33.15189 279 HIS A C 1
ATOM 2032 O O . HIS A 1 279 ? 4.92100 15.74400 11.65200 1.000 33.52115 279 HIS A O 1
ATOM 2039 N N . LEU A 1 280 ? 4.15000 14.60800 13.43800 1.000 28.02550 280 LEU A N 1
ATOM 2040 C CA . LEU A 1 280 ? 4.48900 15.71200 14.32600 1.000 29.30360 280 LEU A CA 1
ATOM 2041 C C . LEU A 1 280 ? 6.00300 15.92700 14.36700 1.000 28.65096 280 LEU A C 1
ATOM 2042 O O . LEU A 1 280 ? 6.48000 17.07300 14.41500 1.000 34.82104 280 LEU A O 1
ATOM 2047 N N . ASN A 1 281 ? 6.77400 14.85000 14.28100 1.000 29.30839 281 ASN A N 1
ATOM 2048 C CA . ASN A 1 281 ? 8.22800 15.00900 14.26700 1.000 32.91097 281 ASN A CA 1
ATOM 2049 C C . ASN A 1 281 ? 8.69000 15.70600 12.98700 1.000 40.13174 281 ASN A C 1
ATOM 2050 O O . ASN A 1 281 ? 9.60500 16.54400 13.01900 1.000 36.01206 281 ASN A O 1
ATOM 2055 N N . LYS A 1 282 ? 8.08000 15.35100 11.85000 1.000 36.87268 282 LYS A N 1
ATOM 2056 C CA . LYS A 1 282 ? 8.36200 16.03900 10.59100 1.000 36.53928 282 LYS A CA 1
ATOM 2057 C C . LYS A 1 282 ? 8.03100 17.52000 10.68000 1.000 38.19493 282 LYS A C 1
ATOM 2058 O O . LYS A 1 282 ? 8.78000 18.36100 10.16800 1.000 38.96770 282 LYS A O 1
ATOM 2064 N N . LEU A 1 283 ? 6.90300 17.86400 11.30800 1.000 29.08024 283 LEU A N 1
ATOM 2065 C CA . LEU A 1 283 ? 6.57000 19.27500 11.47700 1.000 37.05513 283 LEU A CA 1
ATOM 2066 C C . LEU A 1 283 ? 7.61500 19.99300 12.32100 1.000 39.52184 283 LEU A C 1
ATOM 2067 O O . LEU A 1 283 ? 7.90700 21.17200 12.09100 1.000 39.37535 283 LEU A O 1
ATOM 2072 N N . ALA A 1 284 ? 8.15000 19.31100 13.33600 1.000 35.95889 284 ALA A N 1
ATOM 2073 C CA . ALA A 1 284 ? 9.10100 19.96000 14.23900 1.000 40.26333 284 ALA A CA 1
ATOM 2074 C C . ALA A 1 284 ? 10.50300 20.08600 13.64600 1.000 39.64853 284 ALA A C 1
ATOM 2075 O O . ALA A 1 284 ? 11.23400 21.01800 14.00300 1.000 41.40796 284 ALA A O 1
ATOM 2077 N N . THR A 1 285 ? 10.90800 19.15800 12.78000 1.000 42.81717 285 THR A N 1
ATOM 2078 C CA . THR A 1 285 ? 12.27200 19.10600 12.26500 1.000 43.11252 285 THR A CA 1
ATOM 2079 C C . THR A 1 285 ? 12.41400 19.45700 10.78300 1.000 47.82310 285 THR A C 1
ATOM 2080 O O . THR A 1 285 ? 13.53500 19.39500 10.26200 1.000 47.87903 285 THR A O 1
ATOM 2084 N N . ASP A 1 286 ? 11.33500 19.83200 10.08700 1.000 41.41871 286 ASP A N 1
ATOM 2085 C CA . ASP A 1 286 ? 11.39500 20.14200 8.65200 1.000 47.33513 286 ASP A CA 1
ATOM 2086 C C . ASP A 1 286 ? 10.55000 21.40400 8.44500 1.000 55.16015 286 ASP A C 1
ATOM 2087 O O . ASP A 1 286 ? 9.36000 21.32800 8.13500 1.000 46.21260 286 ASP A O 1
ATOM 2092 N N . GLU A 1 287 ? 11.20500 22.54800 8.63400 1.000 51.23956 287 GLU A N 1
ATOM 2093 C CA . GLU A 1 287 ? 10.62300 23.87700 8.48900 1.000 50.71430 287 GLU A CA 1
ATOM 2094 C C . GLU A 1 287 ? 9.87900 24.05800 7.17300 1.000 47.87137 287 GLU A C 1
ATOM 2095 O O . GLU A 1 287 ? 8.86900 24.77600 7.12700 1.000 51.53376 287 GLU A O 1
ATOM 2101 N N . GLN A 1 288 ? 10.41500 23.50700 6.08500 1.000 49.01953 288 GLN A N 1
ATOM 2102 C CA . GLN A 1 288 ? 9.79000 23.65300 4.77300 1.000 51.15268 288 GLN A CA 1
ATOM 2103 C C . GLN A 1 288 ? 8.42800 22.98200 4.73800 1.000 49.05439 288 GLN A C 1
ATOM 2104 O O . GLN A 1 288 ? 7.42200 23.63000 4.45400 1.000 52.13866 288 GLN A O 1
ATOM 2110 N N . PHE A 1 289 ? 8.39900 21.66700 4.95400 1.000 48.94753 289 PHE A N 1
ATOM 2111 C CA . PHE A 1 289 ? 7.15900 20.91900 5.14200 1.000 37.77464 289 PHE A CA 1
ATOM 2112 C C . PHE A 1 289 ? 6.15100 21.69900 5.98200 1.000 42.24683 289 PHE A C 1
ATOM 2113 O O . PHE A 1 289 ? 5.01600 21.98600 5.55600 1.000 46.53711 289 PHE A O 1
ATOM 2121 N N . ALA A 1 290 ? 6.58400 22.08000 7.18200 1.000 40.09259 290 ALA A N 1
ATOM 2122 C CA . ALA A 1 290 ? 5.70900 22.80900 8.08800 1.000 36.93726 290 ALA A CA 1
ATOM 2123 C C . ALA A 1 290 ? 5.14600 24.06000 7.42600 1.000 44.47413 290 ALA A C 1
ATOM 2124 O O . ALA A 1 290 ? 3.93800 24.32300 7.49300 1.000 39.06700 290 ALA A O 1
ATOM 2126 N N . THR A 1 291 ? 6.00600 24.84900 6.77600 1.000 44.31309 291 THR A N 1
ATOM 2127 C CA . THR A 1 291 ? 5.52000 26.05700 6.11800 1.000 39.40591 291 THR A CA 1
ATOM 2128 C C . THR A 1 291 ? 4.58500 25.71400 4.96100 1.000 35.63402 291 THR A C 1
ATOM 2129 O O . THR A 1 291 ? 3.59800 26.41400 4.72500 1.000 38.06832 291 THR A O 1
ATOM 2133 N N . SER A 1 292 ? 4.85800 24.61700 4.25600 1.000 44.24976 292 SER A N 1
ATOM 2134 C CA . SER A 1 292 ? 3.97100 24.16600 3.18600 1.000 41.62497 292 SER A CA 1
ATOM 2135 C C . SER A 1 292 ? 2.57900 23.86400 3.71500 1.000 46.40584 292 SER A C 1
ATOM 2136 O O . SER A 1 292 ? 1.61300 23.86300 2.94200 1.000 48.44588 292 SER A O 1
ATOM 2139 N N . LEU A 1 293 ? 2.45600 23.64000 5.02200 1.000 43.03018 293 LEU A N 1
ATOM 2140 C CA . LEU A 1 293 ? 1.15700 23.42300 5.65100 1.000 39.25715 293 LEU A CA 1
ATOM 2141 C C . LEU A 1 293 ? 0.62100 24.64500 6.39400 1.000 42.64261 293 LEU A C 1
ATOM 2142 O O . LEU A 1 293 ? -0.41200 24.53600 7.06500 1.000 39.48838 293 LEU A O 1
ATOM 2147 N N . GLY A 1 294 ? 1.28200 25.80400 6.31000 1.000 34.91769 294 GLY A N 1
ATOM 2148 C CA . GLY A 1 294 ? 0.83900 26.95600 7.07600 1.000 30.00917 294 GLY A CA 1
ATOM 2149 C C . GLY A 1 294 ? 1.23400 26.92700 8.53400 1.000 31.96601 294 GLY A C 1
ATOM 2150 O O . GLY A 1 294 ? 0.61400 27.61400 9.35600 1.000 34.69056 294 GLY A O 1
ATOM 2151 N N . ILE A 1 295 ? 2.26800 26.16600 8.87300 1.000 34.14532 295 ILE A N 1
ATOM 2152 C CA . ILE A 1 295 ? 2.62500 25.85300 10.25000 1.000 34.36546 295 ILE A CA 1
ATOM 2153 C C . ILE A 1 295 ? 4.04400 26.32700 10.55600 1.000 30.84416 295 ILE A C 1
ATOM 2154 O O . ILE A 1 295 ? 4.98000 26.10200 9.78100 1.000 36.34221 295 ILE A O 1
ATOM 2159 N N . ASP A 1 296 ? 4.18200 26.95200 11.71300 1.000 34.10460 296 ASP A N 1
ATOM 2160 C CA . ASP A 1 296 ? 5.44200 27.39600 12.30500 1.000 35.90422 296 ASP A CA 1
ATOM 2161 C C . ASP A 1 296 ? 6.09100 26.22300 13.03700 1.000 34.77200 296 ASP A C 1
ATOM 2162 O O . ASP A 1 296 ? 5.67000 25.85900 14.13400 1.000 39.00718 296 ASP A O 1
ATOM 2167 N N . SER A 1 297 ? 7.14500 25.64500 12.45400 1.000 31.70143 297 SER A N 1
ATOM 2168 C CA . SER A 1 297 ? 7.78800 24.47900 13.05500 1.000 31.31455 297 SER A CA 1
ATOM 2169 C C . SER A 1 297 ? 8.30900 24.72300 14.46700 1.000 39.64401 297 SER A C 1
ATOM 2170 O O . SER A 1 297 ? 8.58300 23.75500 15.18500 1.000 39.48940 297 SER A O 1
ATOM 2173 N N . SER A 1 298 ? 8.46000 25.98200 14.88600 1.000 36.90111 298 SER A N 1
ATOM 2174 C CA . SER A 1 298 ? 8.95400 26.26400 16.22700 1.000 38.82610 298 SER A CA 1
ATOM 2175 C C . SER A 1 298 ? 7.88500 26.07400 17.29800 1.000 38.10536 298 SER A C 1
ATOM 2176 O O . SER A 1 298 ? 8.18900 26.17600 18.49200 1.000 36.07851 298 SER A O 1
ATOM 2179 N N . LEU A 1 299 ? 6.64600 25.77900 16.90500 1.000 35.79465 299 LEU A N 1
ATOM 2180 C CA . LEU A 1 299 ? 5.59900 25.52800 17.88400 1.000 35.45378 299 LEU A CA 1
ATOM 2181 C C . LEU A 1 299 ? 5.81500 24.20000 18.59900 1.000 25.76344 299 LEU A C 1
ATOM 2182 O O . LEU A 1 299 ? 5.30600 24.01500 19.71000 1.000 30.10932 299 LEU A O 1
ATOM 2187 N N . ILE A 1 300 ? 6.53900 23.28000 17.96900 1.000 28.93366 300 ILE A N 1
ATOM 2188 C CA . ILE A 1 300 ? 6.82900 21.95200 18.50000 1.000 35.36798 300 ILE A CA 1
ATOM 2189 C C . ILE A 1 300 ? 8.32300 21.86000 18.76500 1.000 32.41453 300 ILE A C 1
ATOM 2190 O O . ILE A 1 300 ? 9.13300 21.85700 17.82800 1.000 33.37128 300 ILE A O 1
ATOM 2195 N N . LEU A 1 301 ? 8.67700 21.73000 20.04500 1.000 28.75818 301 LEU A N 1
ATOM 2196 C CA . LEU A 1 301 ? 10.07300 21.59700 20.44900 1.000 33.72700 301 LEU A CA 1
ATOM 2197 C C . LEU A 1 301 ? 10.56400 20.17600 20.24900 1.000 40.27787 301 LEU A C 1
ATOM 2198 O O . LEU A 1 301 ? 11.60300 19.95100 19.61700 1.000 34.81088 301 LEU A O 1
ATOM 2203 N N . GLU A 1 302 ? 9.81400 19.19800 20.77400 1.000 29.61434 302 GLU A N 1
ATOM 2204 C CA . GLU A 1 302 ? 10.29600 17.82700 20.73500 1.000 28.34813 302 GLU A CA 1
ATOM 2205 C C . GLU A 1 302 ? 9.11300 16.86900 20.75000 1.000 28.09520 302 GLU A C 1
ATOM 2206 O O . GLU A 1 302 ? 8.15900 17.07500 21.49100 1.000 31.26842 302 GLU A O 1
ATOM 2212 N N . VAL A 1 303 ? 9.17400 15.84300 19.92500 1.000 28.05491 303 VAL A N 1
ATOM 2213 C CA . VAL A 1 303 ? 8.21600 14.74200 19.98500 1.000 29.67560 303 VAL A CA 1
ATOM 2214 C C . VAL A 1 303 ? 8.92400 13.55200 20.61900 1.000 29.32885 303 VAL A C 1
ATOM 2215 O O . VAL A 1 303 ? 10.01500 13.17400 20.17800 1.000 31.66209 303 VAL A O 1
ATOM 2219 N N . TYR A 1 304 ? 8.31500 12.95000 21.64900 1.000 25.16739 304 TYR A N 1
ATOM 2220 C CA . TYR A 1 304 ? 8.84500 11.74500 22.27800 1.000 24.21051 304 TYR A CA 1
ATOM 2221 C C . TYR A 1 304 ? 8.07900 10.53500 21.75200 1.000 30.09859 304 TYR A C 1
ATOM 2222 O O . TYR A 1 304 ? 6.84400 10.52300 21.79200 1.000 29.50892 304 TYR A O 1
ATOM 2231 N N . HIS A 1 305 ? 8.80200 9.53900 21.23800 1.000 28.83478 305 H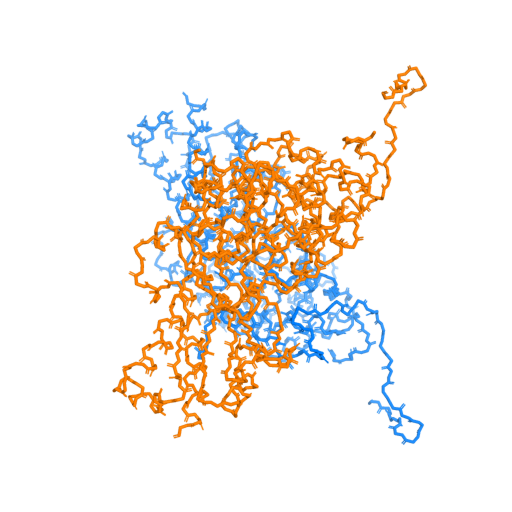IS A N 1
ATOM 2232 C CA . HIS A 1 305 ? 8.17800 8.33400 20.69300 1.000 27.76418 305 HIS A CA 1
ATOM 2233 C C . HIS A 1 305 ? 9.24000 7.27100 20.46100 1.000 30.16896 305 HIS A C 1
ATOM 2234 O O . HIS A 1 305 ? 10.39000 7.59300 20.14800 1.000 31.18163 305 HIS A O 1
ATOM 2241 N N . ASN A 1 306 ? 8.85400 5.99700 20.61500 1.000 27.21645 306 ASN A N 1
ATOM 2242 C CA . ASN A 1 306 ? 9.83700 4.92400 20.49000 1.000 27.98012 306 ASN A CA 1
ATOM 2243 C C . ASN A 1 306 ? 10.47000 4.90200 19.10200 1.000 29.49919 306 ASN A C 1
ATOM 2244 O O . ASN A 1 306 ? 11.61500 4.45500 18.94800 1.000 29.78704 306 ASN A O 1
ATOM 2249 N N . SER A 1 307 ? 9.73900 5.34100 18.07800 1.000 29.31753 307 SER A N 1
ATOM 2250 C CA . SER A 1 307 ? 10.26200 5.27500 16.71800 1.000 26.91271 307 SER A CA 1
ATOM 2251 C C . SER A 1 307 ? 11.27800 6.37200 16.46000 1.000 34.38991 307 SER A C 1
ATOM 2252 O O . SER A 1 307 ? 11.96700 6.32500 15.43900 1.000 36.01976 307 SER A O 1
ATOM 2255 N N . LEU A 1 308 ? 11.36700 7.34700 17.36100 1.000 29.09016 308 LEU A N 1
ATOM 2256 C CA . LEU A 1 308 ? 12.32300 8.44300 17.25800 1.000 37.48759 308 LEU A CA 1
ATOM 2257 C C . LEU A 1 308 ? 13.56800 8.21800 18.11000 1.000 34.60074 308 LEU A C 1
ATOM 2258 O O . LEU A 1 308 ? 14.51900 9.00300 18.01200 1.000 36.77287 308 LEU A O 1
ATOM 2263 N N . GLN A 1 309 ? 13.58200 7.18300 18.94500 1.000 32.49344 309 GLN A N 1
ATOM 2264 C CA . GLN A 1 309 ? 14.77200 6.86200 19.72100 1.000 32.75525 309 GLN A CA 1
ATOM 2265 C C . GLN A 1 309 ? 15.82400 6.25300 18.80800 1.000 34.29064 309 GLN A C 1
ATOM 2266 O O . GLN A 1 309 ? 15.51200 5.44700 17.93400 1.000 38.50443 309 GLN A O 1
ATOM 2272 N N . THR A 1 310 ? 17.08700 6.61700 19.01800 1.000 40.27221 310 THR A N 1
ATOM 2273 C CA . THR A 1 310 ? 18.13100 6.12400 18.12700 1.000 47.83538 310 THR A CA 1
ATOM 2274 C C . THR A 1 310 ? 18.86900 4.90000 18.66200 1.000 46.43183 310 THR A C 1
ATOM 2275 O O . THR A 1 310 ? 19.82600 4.44400 18.0180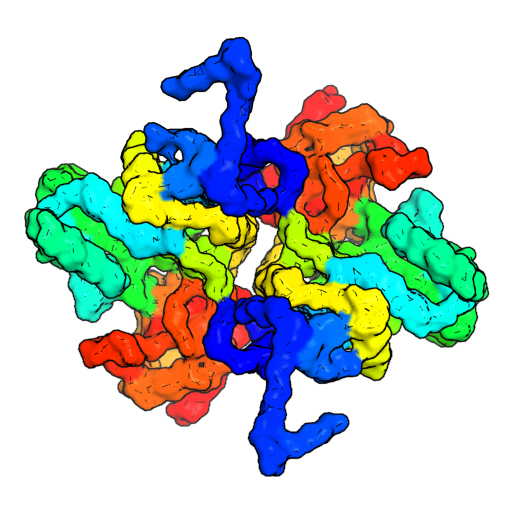0 1.000 57.70375 310 THR A O 1
ATOM 2279 N N . LYS A 1 311 ? 18.45000 4.33600 19.79400 1.000 41.65217 311 LYS A N 1
ATOM 2280 C CA . LYS A 1 311 ? 19.11300 3.13500 20.29100 1.000 41.15246 311 LYS A CA 1
ATOM 2281 C C . LYS A 1 311 ? 18.59700 1.88400 19.58700 1.000 44.23985 311 LYS A C 1
ATOM 2282 O O . LYS A 1 311 ? 17.39700 1.74800 19.30100 1.000 37.13427 311 LYS A O 1
ATOM 2288 N N . GLU A 1 312 ? 19.52000 0.95300 19.35000 1.000 40.68915 312 GLU A N 1
ATOM 2289 C CA . GLU A 1 312 ? 19.23000 -0.31600 18.69900 1.000 40.24010 312 GLU A CA 1
ATOM 2290 C C . GLU A 1 312 ? 18.24400 -1.16800 19.49300 1.000 40.91922 312 GLU A C 1
ATOM 2291 O O . GLU A 1 312 ? 17.49400 -1.95400 18.90100 1.000 39.02624 312 GLU A O 1
ATOM 2297 N N . PHE A 1 313 ? 18.24100 -1.06600 20.82600 1.000 33.30438 313 PHE A N 1
ATOM 2298 C CA . PHE A 1 313 ? 17.41700 -1.99400 21.60200 1.000 33.92829 313 PHE A CA 1
ATOM 2299 C C . PHE A 1 313 ? 15.91100 -1.74900 21.43300 1.000 28.68272 313 PHE A C 1
ATOM 2300 O O . PHE A 1 313 ? 15.11900 -2.67300 21.66500 1.000 30.27199 313 PHE A O 1
ATOM 2308 N N . VAL A 1 314 ? 15.50200 -0.55100 21.01900 1.000 31.48515 314 VAL A N 1
ATOM 2309 C CA . VAL A 1 314 ? 14.07600 -0.21700 21.04800 1.000 30.17945 314 VAL A CA 1
ATOM 2310 C C . VAL A 1 314 ? 13.28400 -1.15900 20.14100 1.000 36.20316 314 VAL A C 1
ATOM 2311 O O . VAL A 1 314 ? 12.29200 -1.76800 20.56100 1.000 32.36884 314 VAL A O 1
ATOM 2315 N N . ALA A 1 315 ? 13.73300 -1.33400 18.89800 1.000 35.45117 315 ALA A N 1
ATOM 2316 C CA . ALA A 1 315 ? 13.03000 -2.24800 18.00200 1.000 35.64999 315 ALA A CA 1
ATOM 2317 C C . ALA A 1 315 ? 13.17900 -3.71300 18.40200 1.000 30.97325 315 ALA A C 1
ATOM 2318 O O . ALA A 1 315 ? 12.40400 -4.54700 17.92400 1.000 32.90407 315 ALA A O 1
ATOM 2320 N N . LYS A 1 316 ? 14.14100 -4.04600 19.26700 1.000 31.04594 316 LYS A N 1
ATOM 2321 C CA . LYS A 1 316 ? 14.28200 -5.37500 19.84800 1.000 25.75149 316 LYS A CA 1
ATOM 2322 C C . LYS A 1 316 ? 13.36000 -5.60000 21.03600 1.000 27.16914 316 LYS A C 1
ATOM 2323 O O . LYS A 1 316 ? 13.20100 -6.74400 21.47100 1.000 30.42606 316 LYS A O 1
ATOM 2329 N N . ASN A 1 317 ? 12.80500 -4.53300 21.60800 1.000 27.50219 317 ASN A N 1
ATOM 2330 C CA . ASN A 1 317 ? 11.82100 -4.65000 22.68100 1.000 28.06303 317 ASN A CA 1
ATOM 2331 C C . ASN A 1 317 ? 10.41200 -4.55200 22.10400 1.000 23.98651 317 ASN A C 1
ATOM 2332 O O . ASN A 1 317 ? 9.56400 -5.42400 22.33100 1.000 25.81529 317 ASN A O 1
ATOM 2337 N N . LEU A 1 318 ? 10.16000 -3.49600 21.34100 1.000 25.69517 318 LEU A N 1
ATOM 2338 C CA . LEU A 1 318 ? 8.88500 -3.32500 20.62700 1.000 26.65283 318 LEU A CA 1
ATOM 2339 C C . LEU A 1 318 ? 9.01200 -3.99600 19.26300 1.000 25.52170 318 LEU A C 1
ATOM 2340 O O . LEU A 1 318 ? 9.20800 -3.36100 18.22200 1.000 29.02057 318 LEU A O 1
ATOM 2345 N N . THR A 1 319 ? 8.89300 -5.31900 19.29000 1.000 26.16886 319 THR A N 1
ATOM 2346 C CA . THR A 1 319 ? 9.13900 -6.14600 18.11900 1.000 28.26062 319 THR A CA 1
ATOM 2347 C C . THR A 1 319 ? 7.95800 -6.17700 17.15500 1.000 34.72888 319 THR A C 1
ATOM 2348 O O . THR A 1 319 ? 8.14700 -6.49000 15.97600 1.000 32.56723 319 THR A O 1
ATOM 2352 N N . GLY A 1 320 ? 6.75400 -5.85600 17.62200 1.000 30.62544 320 GLY A N 1
ATOM 2353 C CA . GLY A 1 320 ? 5.57600 -5.96400 16.77700 1.000 29.25570 320 GLY A CA 1
ATOM 2354 C C . GLY A 1 320 ? 4.79100 -4.69100 16.53000 1.000 28.70198 320 GLY A C 1
ATOM 2355 O O . GLY A 1 320 ? 3.65300 -4.75100 16.04400 1.000 31.16744 320 GLY A O 1
ATOM 2356 N N . GLY A 1 321 ? 5.36600 -3.53100 16.82700 1.000 26.37339 321 GLY A N 1
ATOM 2357 C CA . GLY A 1 321 ? 4.65000 -2.29500 16.57300 1.000 24.78646 321 GLY A CA 1
ATOM 2358 C C . GLY A 1 321 ? 5.23900 -1.13800 17.36600 1.000 26.76024 321 GLY A C 1
ATOM 2359 O O . GLY A 1 321 ? 6.41400 -1.14600 17.73300 1.000 28.70313 321 GLY A O 1
ATOM 2360 N N . HIS A 1 322 ? 4.38500 -0.15500 17.61600 1.000 27.62294 322 HIS A N 1
ATOM 2361 C CA . HIS A 1 322 ? 4.78200 1.13800 18.14100 1.000 26.81265 322 HIS A CA 1
ATOM 2362 C C . HIS A 1 322 ? 3.83300 1.55500 19.24700 1.000 35.32105 322 HIS A C 1
ATOM 2363 O O . HIS A 1 322 ? 2.68600 1.09500 19.32200 1.000 27.40045 322 HIS A O 1
ATOM 2370 N N . ALA A 1 323 ? 4.32400 2.46700 20.08000 1.000 25.92019 323 ALA A N 1
ATOM 2371 C CA . ALA A 1 323 ? 3.48300 3.10600 21.07600 1.000 24.88391 323 ALA A CA 1
ATOM 2372 C C . ALA A 1 323 ? 2.48100 4.02200 20.39000 1.000 23.30071 323 ALA A C 1
ATOM 2373 O O . ALA A 1 323 ? 2.75500 4.60800 19.33700 1.000 24.70410 323 ALA A O 1
ATOM 2375 N N . SER A 1 324 ? 1.29400 4.13500 20.98600 1.000 23.06653 324 SER A N 1
ATOM 2376 C CA . SER A 1 324 ? 0.30300 5.08300 20.51400 1.000 19.06047 324 SER A CA 1
ATOM 2377 C C . SER A 1 324 ? -0.06000 6.11200 21.57100 1.000 18.48251 324 SER A C 1
ATOM 2378 O O . SER A 1 324 ? -0.91400 6.96600 21.31900 1.000 21.90806 324 SER A O 1
ATOM 2381 N N . CYS A 1 325 ? 0.60100 6.08700 22.72200 1.000 20.95964 325 CYS A N 1
ATOM 2382 C CA . CYS A 1 325 ? 0.45600 7.11700 23.73400 1.000 22.74614 325 CYS A CA 1
ATOM 2383 C C . CYS A 1 325 ? 1.85000 7.66600 23.97700 1.000 23.47459 325 CYS A C 1
ATOM 2384 O O . CYS A 1 325 ? 2.77200 6.90600 24.28400 1.000 22.26746 325 CYS A O 1
ATOM 2387 N N . PHE A 1 326 ? 2.00800 8.96500 23.79500 1.000 22.65003 326 PHE A N 1
ATOM 2388 C CA . PHE A 1 326 ? 3.34700 9.55100 23.81900 1.000 23.96244 326 PHE A CA 1
ATOM 2389 C C . PHE A 1 326 ? 3.18000 11.04000 24.04300 1.000 23.42607 326 PHE A C 1
ATOM 2390 O O . PHE A 1 326 ? 2.06800 11.55700 24.01600 1.000 23.33217 326 PHE A O 1
ATOM 2398 N N . SER A 1 327 ? 4.30000 11.75000 24.20700 1.000 23.43407 327 SER A N 1
ATOM 2399 C CA . SER A 1 327 ? 4.23200 13.14600 24.60600 1.000 23.23287 327 SER A CA 1
ATOM 2400 C C . SER A 1 327 ? 4.91700 14.04300 23.58500 1.000 25.66333 327 SER A C 1
ATOM 2401 O O . SER A 1 327 ? 5.74700 13.59600 22.78700 1.000 25.01860 327 SER A O 1
ATOM 2404 N N . VAL A 1 328 ? 4.50200 15.29900 23.60200 1.000 25.10895 328 VAL A N 1
ATOM 2405 C CA . VAL A 1 328 ? 5.05600 16.34900 22.76400 1.000 28.21303 328 VAL A CA 1
ATOM 2406 C C . VAL A 1 328 ? 5.35800 17.53000 23.67500 1.000 30.93417 328 VAL A C 1
ATOM 2407 O O . VAL A 1 328 ? 4.52800 17.91600 24.51000 1.000 25.94789 328 VAL A O 1
ATOM 2411 N N . LEU A 1 329 ? 6.56000 18.08200 23.54400 1.000 28.86351 329 LEU A N 1
ATOM 2412 C CA . LEU A 1 329 ? 6.93500 19.30600 24.23400 1.000 26.00700 329 LEU A CA 1
ATOM 2413 C C . LEU A 1 329 ? 6.72500 20.44700 23.25000 1.000 28.05068 329 LEU A C 1
ATOM 2414 O O . LEU A 1 329 ? 7.33300 20.45500 22.16700 1.000 29.35983 329 LEU A O 1
ATOM 2419 N N . LEU A 1 330 ? 5.84200 21.36200 23.61900 1.000 24.76735 330 LEU A N 1
ATOM 2420 C CA . LEU A 1 330 ? 5.40400 22.43800 22.75000 1.000 26.56597 330 LEU A CA 1
ATOM 2421 C C . LEU A 1 330 ? 6.18800 23.68600 23.13300 1.000 28.35512 330 LEU A C 1
ATOM 2422 O O . LEU A 1 330 ? 6.94100 23.68500 24.10600 1.000 27.36355 330 LEU A O 1
ATOM 2427 N N . LYS A 1 331 ? 5.98000 24.76400 22.37400 1.000 30.31751 331 LYS A N 1
ATOM 2428 C CA . LYS A 1 331 ? 6.71400 26.00500 22.61900 1.000 29.70897 331 LYS A CA 1
ATOM 2429 C C . LYS A 1 331 ? 6.27200 26.68600 23.90500 1.000 30.79935 331 LYS A C 1
ATOM 2430 O O . LYS A 1 331 ? 7.09900 27.30200 24.58900 1.000 31.02150 331 LYS A O 1
ATOM 2436 N N A SER A 1 332 ? 4.99100 26.58500 24.26900 0.712 29.90003 332 SER A N 1
ATOM 2437 N N B SER A 1 332 ? 5.09100 26.58500 24.26900 0.288 29.98552 332 SER A N 1
ATOM 2438 C CA A SER A 1 332 ? 4.48900 27.24900 25.46900 0.712 29.33827 332 SER A CA 1
ATOM 2439 C CA B SER A 1 332 ? 4.58900 27.24900 25.46900 0.288 29.47347 332 SER A CA 1
ATOM 2440 C C A SER A 1 332 ? 3.24900 26.54000 25.99700 0.712 32.67826 332 SER A C 1
ATOM 2441 C C B SER A 1 332 ? 3.34900 26.54000 25.99700 0.288 32.69124 332 SER A C 1
ATOM 2442 O O A SER A 1 332 ? 2.59800 25.77700 25.28600 0.712 34.23020 332 SER A O 1
ATOM 2443 O O B SER A 1 332 ? 2.69800 25.77700 25.28600 0.288 34.14701 332 SER A O 1
ATOM 2448 N N . ASP A 1 333 ? 2.91000 26.84100 27.25300 1.000 31.11757 333 ASP A N 1
ATOM 2449 C CA . ASP A 1 333 ? 1.66200 26.34500 27.82700 1.000 34.84801 333 ASP A CA 1
ATOM 2450 C C . ASP A 1 333 ? 0.44100 26.91500 27.11000 1.000 43.82617 333 ASP A C 1
ATOM 2451 O O . ASP A 1 333 ? -0.60900 26.26300 27.06700 1.000 34.64057 333 ASP A O 1
ATOM 2456 N N . THR A 1 334 ? 0.56400 28.10800 26.52100 1.000 35.55586 334 THR A N 1
ATOM 2457 C CA . THR A 1 334 ? -0.51000 28.66200 25.69900 1.000 38.81131 334 THR A CA 1
ATOM 2458 C C . THR A 1 334 ? -0.80800 27.76100 24.50200 1.000 37.12821 334 THR A C 1
ATOM 2459 O O . THR A 1 334 ? -1.97700 27.45600 24.20000 1.000 41.34617 334 THR A O 1
ATOM 2463 N N . VAL A 1 335 ? 0.24700 27.32400 23.81000 1.000 33.92144 335 VAL A N 1
ATOM 2464 C CA . VAL A 1 335 ? 0.10100 26.40000 22.68900 1.000 33.28069 335 VAL A CA 1
ATOM 2465 C C . VAL A 1 335 ? -0.50600 25.08400 23.16900 1.000 37.08950 335 VAL A C 1
ATOM 2466 O O . VAL A 1 335 ? -1.36000 24.48400 22.49800 1.000 34.86301 335 VAL A O 1
ATOM 2470 N N . ALA A 1 336 ? -0.09100 24.63400 24.35300 1.000 31.25897 336 ALA A N 1
ATOM 2471 C CA . ALA A 1 336 ? -0.60000 23.37400 24.89100 1.000 29.48227 336 ALA A CA 1
ATOM 2472 C C . ALA A 1 336 ? -2.09700 23.46200 25.15400 1.000 31.09379 336 ALA A C 1
ATOM 2473 O O . ALA A 1 336 ? -2.86400 22.58700 24.73300 1.000 30.93252 336 ALA A O 1
ATOM 2475 N N . LYS A 1 337 ? -2.53500 24.53600 25.81300 1.000 29.34061 337 LYS A N 1
ATOM 2476 C CA . LYS A 1 337 ? -3.94500 24.67800 26.15600 1.000 37.82760 337 LYS A CA 1
ATOM 2477 C C . LYS A 1 337 ? -4.81200 24.79600 24.90300 1.000 41.62102 337 LYS A C 1
ATOM 2478 O O . LYS A 1 337 ? -5.88700 24.17000 24.81200 1.000 33.98633 337 LYS A O 1
ATOM 2484 N N . HIS A 1 338 ? -4.36400 25.57700 23.91500 1.000 32.75614 338 HIS A N 1
ATOM 2485 C CA . HIS A 1 338 ? -5.17600 25.70500 22.70800 1.000 38.56747 338 HIS A CA 1
ATOM 2486 C C . HIS A 1 338 ? -5.29000 24.37500 21.97900 1.000 36.45588 338 HIS A C 1
ATOM 2487 O O . HIS A 1 338 ? -6.37300 24.00600 21.49300 1.000 32.03142 338 HIS A O 1
ATOM 2494 N N . LEU A 1 339 ? -4.17800 23.64600 21.88400 1.000 31.40528 339 LEU A N 1
ATOM 2495 C CA . LEU A 1 339 ? -4.22700 22.32500 21.28700 1.000 35.45140 339 LEU A CA 1
ATOM 2496 C C . LEU A 1 339 ? -5.20700 21.42500 22.03600 1.000 30.43178 339 LEU A C 1
ATOM 2497 O O . LEU A 1 339 ? -6.05400 20.76100 21.42400 1.000 33.05744 339 LEU A O 1
ATOM 2502 N N . CYS A 1 340 ? -5.13400 21.41800 23.36900 1.000 29.77617 340 CYS A N 1
ATOM 2503 C CA . CYS A 1 340 ? -5.96600 20.48700 24.13500 1.000 31.53550 340 CYS A CA 1
ATOM 2504 C C . CYS A 1 340 ? -7.44700 20.79900 24.00100 1.000 34.12740 340 CYS A C 1
ATOM 2505 O O . CYS A 1 340 ? -8.28300 19.89000 24.11800 1.000 31.51554 340 CYS A O 1
ATOM 2508 N N . CYS A 1 341 ? -7.79500 22.06000 23.75200 1.000 30.93925 341 CYS A N 1
ATOM 2509 C CA . CYS A 1 341 ? -9.19900 22.45100 23.73200 1.000 34.39524 341 CYS A CA 1
ATOM 2510 C C . CYS A 1 341 ? -9.82000 22.53900 22.34300 1.000 31.78339 341 CYS A C 1
ATOM 2511 O O . CYS A 1 341 ? -11.05200 22.58700 22.24700 1.000 36.15299 341 CYS A O 1
ATOM 2514 N N . GLU A 1 342 ? -9.02800 22.60000 21.27000 1.000 30.96691 342 GLU A N 1
ATOM 2515 C CA . GLU A 1 342 ? -9.58900 22.93600 19.96400 1.000 32.10025 342 GLU A CA 1
ATOM 2516 C C . GLU A 1 342 ? -9.52300 21.81600 18.93100 1.000 33.60227 342 GLU A C 1
ATOM 2517 O O . GLU A 1 342 ? -9.90200 22.03700 17.77500 1.000 30.16690 342 GLU A O 1
ATOM 2523 N N . LEU A 1 343 ? -9.07500 20.61700 19.30400 1.000 29.76383 343 LEU A N 1
ATOM 2524 C CA . LEU A 1 343 ? -9.00400 19.52000 18.35300 1.000 24.25547 343 LEU A CA 1
ATOM 2525 C C . LEU A 1 343 ? -10.38000 18.86600 18.24700 1.000 28.34874 343 LEU A C 1
ATOM 2526 O O . LEU A 1 343 ? -11.09100 18.72900 19.24400 1.000 32.87906 343 LEU A O 1
ATOM 2531 N N . LYS A 1 344 ? -10.76200 18.49600 17.02700 1.000 27.91718 344 LYS A N 1
ATOM 2532 C CA . LYS A 1 344 ? -12.09000 17.92600 16.79200 1.000 30.22256 344 LYS A CA 1
ATOM 2533 C C . LYS A 1 344 ? -12.15600 16.45400 17.19400 1.000 26.28129 344 LYS A C 1
ATOM 2534 O O . LYS A 1 344 ? -13.20200 15.96700 17.65500 1.000 28.49527 344 LYS A O 1
ATOM 2540 N N . TYR A 1 345 ? -11.07800 15.72200 16.97800 1.000 22.46381 345 TYR A N 1
ATOM 2541 C CA . TYR A 1 345 ? -11.07900 14.27300 17.18000 1.000 24.98401 345 TYR A CA 1
ATOM 2542 C C . TYR A 1 345 ? -10.34200 13.83600 18.43800 1.000 28.32801 345 TYR A C 1
ATOM 2543 O O . TYR A 1 345 ? -10.25500 12.63000 18.69900 1.000 26.48386 345 TYR A O 1
ATOM 2552 N N . PHE A 1 346 ? -9.79300 14.77300 19.21200 1.000 22.89707 346 PHE A N 1
ATOM 2553 C CA . PHE A 1 346 ? -9.13100 14.46600 20.48000 1.000 22.88880 346 PHE A CA 1
ATOM 2554 C C . PHE A 1 346 ? -9.92300 15.11200 21.60500 1.000 26.89589 346 PHE A C 1
ATOM 2555 O O . PHE A 1 346 ? -10.05200 16.34200 21.65100 1.000 31.36976 346 PHE A O 1
ATOM 2563 N N . HIS A 1 347 ? -10.41400 14.30100 22.53400 1.000 24.87922 347 HIS A N 1
ATOM 2564 C CA . HIS A 1 347 ? -11.08900 14.83300 23.70700 1.000 21.20057 347 HIS A CA 1
ATOM 2565 C C . HIS A 1 347 ? -10.04000 15.15000 24.76900 1.000 20.19939 347 HIS A C 1
ATOM 2566 O O . HIS A 1 347 ? -9.07400 14.40000 24.94200 1.000 21.02988 347 HIS A O 1
ATOM 2573 N N . HIS A 1 348 ? -10.24700 16.23900 25.50600 1.000 21.28587 348 HIS A N 1
ATOM 2574 C CA . HIS A 1 348 ? -9.28600 16.60500 26.55800 1.000 17.96381 348 HIS A CA 1
ATOM 2575 C C . HIS A 1 348 ? -9.63500 15.85500 27.83700 1.000 18.38640 348 HIS A C 1
ATOM 2576 O O . HIS A 1 348 ? -10.54700 16.24300 28.56900 1.000 21.99963 348 HIS A O 1
ATOM 2583 N N . ALA A 1 349 ? -8.91800 14.76100 28.10600 1.000 19.70863 349 ALA A N 1
ATOM 2584 C CA . ALA A 1 349 ? -9.28100 13.90600 29.22200 1.000 20.66174 349 ALA A CA 1
ATOM 2585 C C . ALA A 1 349 ? -8.07500 13.05800 29.58100 1.000 22.76244 349 ALA A C 1
ATOM 2586 O O . ALA A 1 349 ? -7.18800 12.84200 28.75500 1.000 23.81582 349 ALA A O 1
ATOM 2588 N N . THR A 1 350 ? -8.08600 12.53200 30.80100 1.000 20.03557 350 THR A N 1
ATOM 2589 C CA . THR A 1 350 ? -7.01700 11.63600 31.20700 1.000 18.85198 350 THR A CA 1
ATOM 2590 C C . THR A 1 350 ? -7.34600 10.21900 30.70300 1.000 22.70589 350 THR A C 1
ATOM 2591 O O . THR A 1 350 ? -8.35600 9.99300 30.02500 1.000 22.53081 350 THR A O 1
ATOM 2595 N N . SER A 1 351 ? -6.44900 9.27800 31.01400 1.000 19.55704 351 SER A N 1
ATOM 2596 C CA . SER A 1 351 ? -6.44000 7.87900 30.58300 1.000 23.40653 351 SER A CA 1
ATOM 2597 C C . SER A 1 351 ? -5.95200 7.74700 29.15500 1.000 24.71986 351 SER A C 1
ATOM 2598 O O . SER A 1 351 ? -5.58700 8.74400 28.52900 1.000 23.97421 351 SER A O 1
ATOM 2601 N N . LEU A 1 352 ? -5.91600 6.52600 28.63200 1.000 18.75788 352 LEU A N 1
ATOM 2602 C CA . LEU A 1 352 ? -5.35800 6.33300 27.29600 1.000 21.18437 352 LEU A CA 1
ATOM 2603 C C . LEU A 1 352 ? -5.82400 4.98000 26.79100 1.000 24.15222 352 LEU A C 1
ATOM 2604 O O . LEU A 1 352 ? -6.49600 4.22700 27.50500 1.000 21.19839 352 LEU A O 1
ATOM 2609 N N . GLY A 1 353 ? -5.45500 4.66800 25.55800 1.000 19.98424 353 GLY A N 1
ATOM 2610 C CA . GLY A 1 353 ? -5.77300 3.35500 25.03800 1.000 22.93491 353 GLY A CA 1
ATOM 2611 C C . GLY A 1 353 ? -7.22600 3.19500 24.66800 1.000 22.73598 353 GLY A C 1
ATOM 2612 O O . GLY A 1 353 ? -7.69900 2.06600 24.58100 1.000 26.99876 353 GLY A O 1
ATOM 2613 N N . SER A 1 354 ? -7.91600 4.30100 24.44600 1.000 20.12846 354 SER A N 1
ATOM 2614 C CA . SER A 1 354 ? -9.33900 4.24000 24.04900 1.000 21.57978 354 SER A CA 1
ATOM 2615 C C . SER A 1 354 ? -9.48200 4.21600 22.53200 1.000 19.64621 354 SER A C 1
ATOM 2616 O O . SER A 1 354 ? -8.57400 4.66600 21.86100 1.000 21.83009 354 SER A O 1
ATOM 2619 N N . VAL A 1 355 ? -10.63700 3.76900 22.05400 1.000 20.00867 355 VAL A N 1
ATOM 2620 C CA . VAL A 1 355 ? -10.92200 3.76500 20.59400 1.000 20.27908 355 VAL A CA 1
ATOM 2621 C C . VAL A 1 355 ? -10.87200 5.21300 20.08700 1.000 20.32098 355 VAL A C 1
ATOM 2622 O O . VAL A 1 355 ? -10.44600 5.41100 18.95600 1.000 20.12355 355 VAL A O 1
ATOM 2626 N N . GLU A 1 356 ? -11.35000 6.15300 20.89300 1.000 20.52245 356 GLU A N 1
ATOM 2627 C CA . GLU A 1 356 ? -11.27700 7.58800 20.54500 1.000 23.48854 356 GLU A CA 1
ATOM 2628 C C . GLU A 1 356 ? -9.94100 8.17700 20.97700 1.000 23.25038 356 GLU A C 1
ATOM 2629 O O . GLU A 1 356 ? -9.46600 7.85300 22.05100 1.000 21.97966 356 GLU A O 1
ATOM 2635 N N . SER A 1 357 ? -9.42200 9.06400 20.14300 1.000 21.45988 357 SER A N 1
ATOM 2636 C CA . SER A 1 357 ? -8.17000 9.74900 20.49600 1.000 21.86614 357 SER A CA 1
ATOM 2637 C C . SER A 1 357 ? -8.39300 10.70700 21.67000 1.000 20.95614 357 SER A C 1
ATOM 2638 O O . SER A 1 357 ? -9.46000 11.29700 21.76300 1.000 21.65411 357 SER A O 1
ATOM 2641 N N . LEU A 1 358 ? -7.38200 10.82000 22.51800 1.000 19.28579 358 LEU A N 1
ATOM 2642 C CA . LEU A 1 358 ? -7.44800 11.69800 23.69500 1.000 18.83876 358 LEU A CA 1
ATOM 2643 C C . LEU A 1 358 ? -6.16200 12.53200 23.77900 1.000 18.97724 358 LEU A C 1
ATOM 2644 O O . LEU A 1 358 ? -5.15900 12.13700 23.21500 1.000 21.59042 358 LEU A O 1
ATOM 2649 N N . ILE A 1 359 ? -6.26300 13.65900 24.45300 1.000 22.08564 359 ILE A N 1
ATOM 2650 C CA . ILE A 1 359 ? -5.08500 14.47700 24.71300 1.000 22.93842 359 ILE A CA 1
ATOM 2651 C C . ILE A 1 359 ? -5.16900 14.97000 26.14500 1.000 21.47191 359 ILE A C 1
ATOM 2652 O O . ILE A 1 359 ? -6.25500 15.15900 26.69400 1.000 21.57319 359 ILE A O 1
ATOM 2657 N N . GLU A 1 360 ? -4.00800 15.18600 26.76500 1.000 21.89060 360 GLU A N 1
ATOM 2658 C CA . GLU A 1 360 ? -4.00300 15.70000 28.12100 1.000 19.68135 360 GLU A CA 1
ATOM 2659 C C . GLU A 1 360 ? -2.89100 16.72100 28.26500 1.000 22.59961 360 GLU A C 1
ATOM 2660 O O . GLU A 1 360 ? -1.73500 16.41300 27.96600 1.000 21.91790 360 GLU A O 1
ATOM 2666 N N . TRP A 1 361 ? -3.25500 17.89500 28.75900 1.000 21.52807 361 TRP A N 1
ATOM 2667 C CA . TRP A 1 361 ? -2.29500 18.85800 29.31400 1.000 24.46679 361 TRP A CA 1
ATOM 2668 C C . TRP A 1 361 ? -1.82200 18.32600 30.66800 1.000 23.85743 361 TRP A C 1
ATOM 2669 O O . TRP A 1 361 ? -2.54400 18.39800 31.66700 1.000 26.25687 361 TRP A O 1
ATOM 2680 N N . ARG A 1 362 ? -0.61700 17.78200 30.71100 1.000 24.35555 362 ARG A N 1
ATOM 2681 C CA . ARG A 1 362 ? -0.13400 17.08600 31.93100 1.000 30.50470 362 ARG A CA 1
ATOM 2682 C C . ARG A 1 362 ? -0.13100 17.97300 33.17600 1.000 34.97281 362 ARG A C 1
ATOM 2683 O O . ARG A 1 362 ? -0.30500 17.44200 34.26100 1.000 33.09265 362 ARG A O 1
ATOM 2691 N N . ARG A 1 363 ? 0.07300 19.27000 32.99900 1.000 31.62808 363 ARG A N 1
ATOM 2692 C CA . ARG A 1 363 ? 0.00600 20.18500 34.13000 1.000 39.85496 363 ARG A CA 1
ATOM 2693 C C . ARG A 1 363 ? -1.33200 20.10400 34.87100 1.000 42.44638 363 ARG A C 1
ATOM 2694 O O . ARG A 1 363 ? -1.41900 20.55400 36.01700 1.000 47.27625 363 ARG A O 1
ATOM 2702 N N . MET A 1 364 ? -2.37200 19.53700 34.24400 1.000 41.96383 364 MET A N 1
ATOM 2703 C CA . MET A 1 364 ? -3.65300 19.32900 34.92300 1.000 40.38033 364 MET A CA 1
ATOM 2704 C C . MET A 1 364 ? -3.53400 18.34700 36.08800 1.000 47.75973 364 MET A C 1
ATOM 2705 O O . MET A 1 364 ? -4.06800 18.59500 37.17500 1.000 59.42633 364 MET A O 1
ATOM 2710 N N . THR A 1 365 ? -2.87200 17.20900 35.87300 1.000 41.11361 365 THR A N 1
ATOM 2711 C CA . THR A 1 365 ? -2.80300 16.16100 36.88800 1.000 44.75337 365 THR A CA 1
ATOM 2712 C C . THR A 1 365 ? -1.54100 16.22500 37.75700 1.000 62.69177 365 THR A C 1
ATOM 2713 O O . THR A 1 365 ? -1.35100 15.33400 38.59400 1.000 62.76905 365 THR A O 1
ATOM 2717 N N . ASP A 1 366 ? -0.70500 17.26600 37.61900 1.000 52.65935 366 ASP A N 1
ATOM 2718 C CA . ASP A 1 366 ? 0.66700 17.24800 38.14100 1.000 53.31109 366 ASP A CA 1
ATOM 2719 C C . ASP A 1 366 ? 1.27500 18.65100 38.18500 1.000 56.02686 366 ASP A C 1
ATOM 2720 O O . ASP A 1 366 ? 1.56800 19.24100 37.14100 1.000 53.16987 366 ASP A O 1
ATOM 2725 N N . SER A 1 367 ? 1.49300 19.18800 39.38600 1.000 59.07102 367 SER A N 1
ATOM 2726 C CA . SER A 1 367 ? 1.92300 20.57500 39.54500 1.000 64.92218 367 SER A CA 1
ATOM 2727 C C . SER A 1 367 ? 3.42300 20.77000 39.35000 1.000 59.22749 367 SER A C 1
ATOM 2728 O O . SER A 1 367 ? 3.88200 21.91700 39.29000 1.000 62.61680 367 SER A O 1
ATOM 2731 N N . LYS A 1 368 ? 4.17800 19.68000 39.22800 1.000 55.56621 368 LYS A N 1
ATOM 2732 C CA . LYS A 1 368 ? 5.62900 19.68200 39.11400 1.000 59.51791 368 LYS A CA 1
ATOM 2733 C C . LYS A 1 368 ? 6.12600 19.48500 37.68400 1.000 61.62693 368 LYS A C 1
ATOM 2734 O O . LYS A 1 368 ? 7.33900 19.54000 37.45700 1.000 63.65545 368 LYS A O 1
ATOM 2740 N N . ILE A 1 369 ? 5.22800 19.23900 36.71000 1.000 51.16883 369 ILE A N 1
ATOM 2741 C CA . ILE A 1 369 ? 5.64300 18.88100 35.35700 1.000 39.70695 369 ILE A CA 1
ATOM 2742 C C . ILE A 1 369 ? 5.69600 20.13000 34.47900 1.000 37.74359 369 ILE A C 1
ATOM 2743 O O . ILE A 1 369 ? 5.00300 21.12600 34.71800 1.000 39.30981 369 ILE A O 1
ATOM 2748 N N . ASP A 1 370 ? 6.53500 20.05900 33.44900 1.000 38.54459 370 ASP A N 1
ATOM 2749 C CA . ASP A 1 370 ? 6.72600 21.13600 32.48700 1.000 34.56204 370 ASP A CA 1
ATOM 2750 C C . ASP A 1 370 ? 5.37200 21.50600 31.89100 1.000 37.66011 370 ASP A C 1
ATOM 2751 O O . ASP A 1 370 ? 4.68100 20.62200 31.35300 1.000 32.82352 370 ASP A O 1
ATOM 2756 N N . PRO A 1 371 ? 4.93200 22.76500 31.99800 1.000 36.10632 371 PRO A N 1
ATOM 2757 C CA . PRO A 1 371 ? 3.62000 23.14400 31.44300 1.000 38.52146 371 PRO A CA 1
ATOM 2758 C C . PRO A 1 371 ? 3.57000 23.15400 29.92700 1.000 27.50321 371 PRO A C 1
ATOM 2759 O O . PRO A 1 371 ? 2.50100 23.39900 29.35900 1.000 30.87597 371 PRO A O 1
ATOM 2763 N N . ARG A 1 372 ? 4.68300 22.89400 29.25500 1.000 27.39288 372 ARG A N 1
ATOM 2764 C CA . ARG A 1 372 ? 4.69100 22.80900 27.80500 1.000 30.03562 372 ARG A CA 1
ATOM 2765 C C . ARG A 1 372 ? 4.33600 21.41200 27.29000 1.000 21.77845 372 ARG A C 1
ATOM 2766 O O . ARG A 1 372 ? 4.21200 21.23400 26.07200 1.000 25.85847 372 ARG A O 1
ATOM 2774 N N . LEU A 1 373 ? 4.21500 20.42200 28.17800 1.000 24.30723 373 LEU A N 1
ATOM 2775 C CA . LEU A 1 373 ? 4.09300 19.02100 27.76700 1.000 24.07704 373 LEU A CA 1
ATOM 2776 C C . LEU A 1 373 ? 2.62400 18.63200 27.59000 1.000 22.38266 373 LEU A C 1
ATOM 2777 O O . LEU A 1 373 ? 1.78800 18.92700 28.44700 1.000 25.58826 373 LEU A O 1
ATOM 2782 N N . VAL A 1 374 ? 2.31700 17.98800 26.46700 1.000 26.08583 374 VAL A N 1
ATOM 2783 C CA . VAL A 1 374 ? 1.01200 17.36000 26.27200 1.000 24.98088 374 VAL A CA 1
ATOM 2784 C C . VAL A 1 374 ? 1.24000 15.88600 25.99500 1.000 25.33125 374 VAL A C 1
ATOM 2785 O O . VAL A 1 374 ? 2.25400 15.49500 25.40900 1.000 25.62847 374 VAL A O 1
ATOM 2789 N N . ARG A 1 375 ? 0.30700 15.05900 26.44300 1.000 25.96846 375 ARG A N 1
ATOM 2790 C CA . ARG A 1 375 ? 0.35000 13.63300 26.15500 1.000 19.10199 375 ARG A CA 1
ATOM 2791 C C . ARG A 1 375 ? -0.80300 13.32100 25.20900 1.000 18.12795 375 ARG A C 1
ATOM 2792 O O . ARG A 1 375 ? -1.92700 13.74500 25.45400 1.000 23.13857 375 ARG A O 1
ATOM 2800 N N . LEU A 1 376 ? -0.50500 12.64200 24.11300 1.000 21.03852 376 LEU A N 1
ATOM 2801 C CA . LEU A 1 376 ? -1.48500 12.22400 23.12400 1.000 22.05841 376 LEU A CA 1
ATOM 2802 C C . LEU A 1 376 ? -1.72300 10.72500 23.27900 1.000 19.85567 376 LEU A C 1
ATOM 2803 O O . LEU A 1 376 ? -0.77800 9.95700 23.48200 1.000 22.67851 376 LEU A O 1
ATOM 2808 N N . SER A 1 377 ? -2.98600 10.32200 23.20100 1.000 19.62943 377 SER A N 1
ATOM 2809 C CA . SER A 1 377 ? -3.37400 8.92000 23.12900 1.000 21.25389 377 SER A CA 1
ATOM 2810 C C . SER A 1 377 ? -4.08500 8.73400 21.79800 1.000 17.60000 377 SER A C 1
ATOM 2811 O O . SER A 1 377 ? -5.19300 9.24500 21.59600 1.000 21.12512 377 SER A O 1
ATOM 2814 N N . ILE A 1 378 ? -3.44500 8.04000 20.87100 1.000 21.52697 378 ILE A N 1
ATOM 2815 C CA . ILE A 1 378 ? -3.99500 7.91200 19.53200 1.000 20.27382 378 ILE A CA 1
ATOM 2816 C C . ILE A 1 378 ? -4.96200 6.72600 19.51600 1.000 21.01615 378 ILE A C 1
ATOM 2817 O O . ILE A 1 378 ? -4.57500 5.60800 19.87500 1.000 22.22369 378 ILE A O 1
ATOM 2822 N N . GLY A 1 379 ? -6.20300 6.98100 19.09800 1.000 22.01188 379 GLY A N 1
ATOM 2823 C CA . GLY A 1 379 ? -7.23900 5.95400 18.95600 1.000 20.56442 379 GLY A CA 1
ATOM 2824 C C . GLY A 1 379 ? -7.21500 5.25900 17.61100 1.000 25.73440 379 GLY A C 1
ATOM 2825 O O . GLY A 1 379 ? -6.16800 5.14900 16.96100 1.000 24.22030 379 GLY A O 1
ATOM 2826 N N . ILE A 1 380 ? -8.38700 4.76400 17.17900 1.000 21.10033 380 ILE A N 1
ATOM 2827 C CA . ILE A 1 380 ? -8.44200 3.95500 15.96200 1.000 19.51164 380 ILE A CA 1
ATOM 2828 C C . ILE A 1 380 ? -9.13000 4.70000 14.81200 1.000 21.39748 380 ILE A C 1
ATOM 2829 O O . ILE A 1 380 ? -9.62300 4.08200 13.86100 1.000 23.77046 380 ILE A O 1
ATOM 2834 N N . GLU A 1 381 ? -9.10700 6.03500 14.85700 1.000 21.78699 381 GLU A N 1
ATOM 2835 C CA . GLU A 1 381 ? -9.55900 6.86200 13.74500 1.000 24.11801 381 GLU A CA 1
ATOM 2836 C C . GLU A 1 381 ? -8.67800 6.61300 12.51000 1.000 23.57807 381 GLU A C 1
ATOM 2837 O O . GLU A 1 381 ? -7.62800 5.97600 12.57800 1.000 25.29018 381 GLU A O 1
ATOM 2843 N N . ASP A 1 382 ? -9.12400 7.12600 11.36400 1.000 25.02575 382 ASP A N 1
ATOM 2844 C CA . ASP A 1 382 ? -8.25100 7.20700 10.19100 1.000 26.15443 382 ASP A CA 1
ATOM 2845 C C . ASP A 1 382 ? -7.15300 8.23300 10.49500 1.000 21.77684 382 ASP A C 1
ATOM 2846 O O . ASP A 1 382 ? -7.45300 9.38700 10.81600 1.000 24.90027 382 ASP A O 1
ATOM 2851 N N . ALA A 1 383 ? -5.89000 7.79900 10.45700 1.000 25.92430 383 ALA A N 1
ATOM 2852 C CA . ALA A 1 383 ? -4.79600 8.69800 10.83900 1.000 26.65368 383 ALA A CA 1
ATOM 2853 C C . ALA A 1 383 ? -4.75900 9.95900 9.98300 1.000 30.99773 383 ALA A C 1
ATOM 2854 O O . ALA A 1 383 ? -4.27700 11.00500 10.43800 1.000 29.00612 383 ALA A O 1
ATOM 2856 N N . ALA A 1 384 ? -5.26900 9.89500 8.75200 1.000 29.93432 384 ALA A N 1
ATOM 2857 C CA . ALA A 1 384 ? -5.26100 11.09800 7.92400 1.000 33.42480 384 ALA A CA 1
ATOM 2858 C C . ALA A 1 384 ? -6.18200 12.17600 8.48500 1.000 34.56461 384 ALA A C 1
ATOM 2859 O O . ALA A 1 384 ? -5.86900 13.37300 8.38800 1.000 28.28293 384 ALA A O 1
ATOM 2861 N N . ASP A 1 385 ? -7.30000 11.77800 9.10900 1.000 27.32261 385 ASP A N 1
ATOM 2862 C CA . ASP A 1 385 ? -8.16400 12.74100 9.79000 1.000 28.09561 385 ASP A CA 1
ATOM 2863 C C . ASP A 1 385 ? -7.50800 13.30500 11.04700 1.000 25.70877 385 ASP A C 1
ATOM 2864 O O . ASP A 1 385 ? -7.66100 14.49300 11.35000 1.000 27.72250 385 ASP A O 1
ATOM 2869 N N . LEU A 1 386 ? -6.79900 12.46500 11.80500 1.000 24.17508 386 LEU A N 1
ATOM 2870 C CA . LEU A 1 386 ? -6.13700 12.96000 13.00600 1.000 29.13640 386 LEU A CA 1
ATOM 2871 C C . LEU A 1 386 ? -5.06300 13.97400 12.63100 1.000 26.01047 386 LEU A C 1
ATOM 2872 O O . LEU A 1 386 ? -4.93500 15.03100 13.26200 1.000 26.33627 386 LEU A O 1
ATOM 2877 N N . ILE A 1 387 ? -4.30400 13.65100 11.58800 1.000 27.14247 387 ILE A N 1
ATOM 2878 C CA . ILE A 1 387 ? -3.24400 14.53200 11.10800 1.000 27.98256 387 ILE A CA 1
ATOM 2879 C C . ILE A 1 387 ? -3.84000 15.83900 10.58900 1.000 30.26431 387 ILE A C 1
ATOM 2880 O O . ILE A 1 387 ? -3.34200 16.92500 10.89600 1.000 29.51214 387 ILE A O 1
ATOM 2885 N N . ALA A 1 388 ? -4.94100 15.76200 9.82500 1.000 28.96731 388 ALA A N 1
ATOM 2886 C CA . ALA A 1 388 ? -5.58100 16.98800 9.34600 1.000 26.83713 388 ALA A CA 1
ATOM 2887 C C . ALA A 1 388 ? -6.08000 17.85100 10.50000 1.000 33.26356 388 ALA A C 1
ATOM 2888 O O . ALA A 1 388 ? -6.00100 19.08300 10.44900 1.000 29.02449 388 ALA A O 1
ATOM 2890 N N . ASP A 1 389 ? -6.59500 17.21700 11.55600 1.000 29.59860 389 ASP A N 1
ATOM 2891 C CA . ASP A 1 389 ? -7.08100 17.93400 12.72900 1.000 25.01589 389 ASP A CA 1
ATOM 2892 C C . ASP A 1 389 ? -5.93500 18.68000 13.42800 1.000 25.62896 389 ASP A C 1
ATOM 2893 O O . ASP A 1 389 ? -6.04200 19.87600 13.75600 1.000 29.31398 389 ASP A O 1
ATOM 2898 N N . LEU A 1 390 ? -4.82500 17.96800 13.64600 1.000 26.90758 390 LEU A N 1
ATOM 2899 C CA . LEU A 1 390 ? -3.63900 18.56100 14.26000 1.000 27.70972 390 LEU A CA 1
ATOM 2900 C C . LEU A 1 390 ? -3.10500 19.70500 13.39800 1.000 31.22580 390 LEU A C 1
ATOM 2901 O O . LEU A 1 390 ? -2.74500 20.77400 13.91000 1.000 30.12608 390 LEU A O 1
ATOM 2906 N N . ASN A 1 391 ? -3.02100 19.47100 12.08700 1.000 31.00260 391 ASN A N 1
ATOM 2907 C CA . ASN A 1 391 ? -2.56900 20.49800 11.14900 1.000 35.29318 391 ASN A CA 1
ATOM 2908 C C . ASN A 1 391 ? -3.41800 21.75400 11.26100 1.000 36.13579 391 ASN A C 1
ATOM 2909 O O . ASN A 1 391 ? -2.88200 22.86400 11.35800 1.000 34.97303 391 ASN A O 1
ATOM 2914 N N . ARG A 1 392 ? -4.74800 21.60700 11.23200 1.000 29.42320 392 ARG A N 1
ATOM 2915 C CA . ARG A 1 392 ? -5.62200 22.77000 11.37500 1.000 30.30459 392 ARG A CA 1
ATOM 2916 C C . ARG A 1 392 ? -5.32100 23.56200 12.64900 1.000 36.22211 392 ARG A C 1
ATOM 2917 O O . ARG A 1 392 ? -5.19800 24.79800 12.61500 1.000 34.45301 392 ARG A O 1
ATOM 2925 N N . VAL A 1 393 ? -5.17800 22.87800 13.79200 1.000 30.28360 393 VAL A N 1
ATOM 2926 C CA . VAL A 1 393 ? -4.97700 23.65500 15.01800 1.000 29.82367 393 VAL A CA 1
ATOM 2927 C C . VAL A 1 393 ? -3.59600 24.33400 15.02100 1.000 25.67534 393 VAL A C 1
ATOM 2928 O O . VAL A 1 393 ? -3.46900 25.53100 15.34400 1.000 36.28193 393 VAL A O 1
ATOM 2932 N N . PHE A 1 394 ? -2.55200 23.60300 14.61900 1.000 31.40997 394 PHE A N 1
ATOM 2933 C CA . PHE A 1 394 ? -1.20900 24.19600 14.59000 1.000 31.10039 394 PHE A CA 1
ATOM 2934 C C . PHE A 1 394 ? -1.14200 25.37400 13.61900 1.000 35.85476 394 PHE A C 1
ATOM 2935 O O . PHE A 1 394 ? -0.49700 26.38800 13.90700 1.000 35.94209 394 PHE A O 1
ATOM 2943 N N . ALA A 1 395 ? -1.80000 25.26000 12.46700 1.000 32.62478 395 ALA A N 1
ATOM 2944 C CA . ALA A 1 395 ? -1.85100 26.38100 11.53200 1.000 37.73149 395 ALA A CA 1
ATOM 2945 C C . ALA A 1 395 ? -2.55300 27.58200 12.14900 1.000 39.27992 395 ALA A C 1
ATOM 2946 O O . ALA A 1 395 ? -2.11000 28.72700 11.97500 1.000 42.79024 395 ALA A O 1
ATOM 2948 N N . SER A 1 396 ? -3.64600 27.35100 12.88400 1.000 36.24395 396 SER A N 1
ATOM 2949 C CA . SER A 1 396 ? -4.34600 28.47000 13.51200 1.000 33.17056 396 SER A CA 1
ATOM 2950 C C . SER A 1 396 ? -3.50400 29.15200 14.58200 1.000 37.94848 396 SER A C 1
ATOM 2951 O O . SER A 1 396 ? -3.80800 30.28600 14.96500 1.000 37.78564 396 SER A O 1
ATOM 2954 N N . LEU A 1 397 ? -2.49900 28.46100 15.11600 1.000 32.89661 397 LEU A N 1
ATOM 2955 C CA . LEU A 1 397 ? -1.60500 29.06600 16.09900 1.000 38.37851 397 LEU A CA 1
ATOM 2956 C C . LEU A 1 397 ? -0.39800 29.75000 15.46100 1.000 43.86802 397 LEU A C 1
ATOM 2957 O O . LEU A 1 397 ? 0.41400 30.35200 16.17800 1.000 41.74637 397 LEU A O 1
ATOM 2962 N N . SER A 1 398 ? -0.26600 29.64600 14.14200 1.000 42.74114 398 SER A N 1
ATOM 2963 C CA . SER A 1 398 ? 0.81300 30.22500 13.36500 1.000 42.77816 398 SER A CA 1
ATOM 2964 C C . SER A 1 398 ? 0.29500 31.47500 12.65400 1.000 49.63609 398 SER A C 1
ATOM 2965 O O . SER A 1 398 ? 1.05600 32.37300 12.30000 1.000 58.49943 398 SER A O 1
ATOM 2968 N N . LYS B 1 13 ? -15.56800 14.57700 4.29100 1.000 51.31000 13 LYS B N 1
ATOM 2969 C CA . LYS B 1 13 ? -14.11400 14.58100 4.30100 1.000 45.97581 13 LYS B CA 1
ATOM 2970 C C . LYS B 1 13 ? -13.57000 13.44900 5.19800 1.000 43.09753 13 LYS B C 1
ATOM 2971 O O . LYS B 1 13 ? -12.75200 12.64100 4.75300 1.000 40.07722 13 LYS B O 1
ATOM 2977 N N . SER B 1 14 ? -14.03300 13.35500 6.44200 1.000 36.69322 14 SER B N 1
ATOM 2978 C CA . SER B 1 14 ? -13.56500 12.26600 7.29500 1.000 32.12559 14 SER B CA 1
ATOM 2979 C C . SER B 1 14 ? -14.15100 10.92600 6.84100 1.000 33.25283 14 SER B C 1
ATOM 2980 O O . SER B 1 14 ? -15.22800 10.86300 6.24300 1.000 32.53000 14 SER B O 1
ATOM 2983 N N . THR B 1 15 ? -13.41800 9.84900 7.11500 1.000 28.96393 15 THR B N 1
ATOM 2984 C CA . THR B 1 15 ? -13.78800 8.51800 6.65600 1.000 34.36382 15 THR B CA 1
ATOM 2985 C C . THR B 1 15 ? -14.48700 7.73400 7.76500 1.000 28.58591 15 THR B C 1
ATOM 2986 O O . THR B 1 15 ? -14.57700 8.17200 8.91300 1.000 25.39014 15 THR B O 1
ATOM 2990 N N . LEU B 1 16 ? -14.96600 6.54300 7.38500 1.000 27.81645 16 LEU B N 1
ATOM 2991 C CA . LEU B 1 16 ? -15.82800 5.73600 8.24800 1.000 26.33624 16 LEU B CA 1
ATOM 2992 C C . LEU B 1 16 ? -15.19200 5.46000 9.61100 1.000 26.38419 16 LEU B C 1
ATOM 2993 O O . LEU B 1 16 ? -15.86000 5.58000 10.64900 1.000 23.85143 16 LEU B O 1
ATOM 2998 N N . SER B 1 17 ? -13.90500 5.07600 9.62400 1.000 23.99896 17 SER B N 1
ATOM 2999 C CA . SER B 1 17 ? -13.20900 4.77200 10.87700 1.000 24.76118 17 SER B CA 1
ATOM 3000 C C . SER B 1 17 ? -13.31400 5.93100 11.86200 1.000 25.05225 17 SER B C 1
ATOM 3001 O O . SER B 1 17 ? -13.51300 5.73100 13.06600 1.000 25.40546 17 SER B O 1
ATOM 3004 N N . THR B 1 18 ? -13.13600 7.15600 11.36800 1.000 24.88119 18 THR B N 1
ATOM 3005 C CA . THR B 1 18 ? -13.27800 8.33200 12.21900 1.000 21.55919 18 THR B CA 1
ATOM 3006 C C . THR B 1 18 ? -14.72800 8.59500 12.59600 1.000 21.56559 18 THR B C 1
ATOM 3007 O O . THR B 1 18 ? -15.04200 8.94200 13.75100 1.000 24.72971 18 THR B O 1
ATOM 3011 N N . ASN B 1 19 ? -15.62600 8.47700 11.61700 1.000 23.89892 19 ASN B N 1
ATOM 3012 C CA . ASN B 1 19 ? -16.98200 8.93600 11.84100 1.000 23.44691 19 ASN B CA 1
ATOM 3013 C C . ASN B 1 19 ? -17.72900 8.05500 12.83700 1.000 22.02347 19 ASN B C 1
ATOM 3014 O O . ASN B 1 19 ? -18.54000 8.57700 13.61400 1.000 22.18977 19 ASN B O 1
ATOM 3019 N N . VAL B 1 20 ? -17.48200 6.73300 12.85900 1.000 22.90780 20 VAL B N 1
ATOM 3020 C CA . VAL B 1 20 ? -18.21100 5.94300 13.86100 1.000 20.87120 20 VAL B CA 1
ATOM 3021 C C . VAL B 1 20 ? -17.80300 6.35900 15.25900 1.000 22.58853 20 VAL B C 1
ATOM 3022 O O . VAL B 1 20 ? -18.55300 6.14500 16.22300 1.000 24.17109 20 VAL B O 1
ATOM 3026 N N . LEU B 1 21 ? -16.59300 6.91300 15.40600 1.000 20.94859 21 LEU B N 1
ATOM 3027 C CA . LEU B 1 21 ? -16.09300 7.29400 16.71500 1.000 22.06093 21 LEU B CA 1
ATOM 3028 C C . LEU B 1 21 ? -16.56100 8.67400 17.12700 1.000 24.66371 21 LEU B C 1
ATOM 3029 O O . LEU B 1 21 ? -16.64600 8.95000 18.33000 1.000 25.25375 21 LEU B O 1
ATOM 3034 N N . HIS B 1 22 ? -16.87700 9.54900 16.16500 1.000 18.99758 22 HIS B N 1
ATOM 3035 C CA . HIS B 1 22 ? -17.15700 10.93200 16.53600 1.000 20.47294 22 HIS B CA 1
ATOM 3036 C C . HIS B 1 22 ? -18.52600 11.44200 16.11600 1.000 23.72090 22 HIS B C 1
ATOM 3037 O O . HIS B 1 22 ? -18.90400 12.55400 16.51600 1.000 22.13572 22 HIS B O 1
ATOM 3044 N N . ALA B 1 23 ? -19.30800 10.64600 15.38400 1.000 22.87874 23 ALA B N 1
ATOM 3045 C CA . ALA B 1 23 ? -20.59900 11.14000 14.91300 1.000 19.16207 23 ALA B CA 1
ATOM 3046 C C . ALA B 1 23 ? -21.52300 11.50300 16.06400 1.000 20.82619 23 ALA B C 1
ATOM 3047 O O . ALA B 1 23 ? -22.42500 12.32800 15.89400 1.000 24.22925 23 ALA B O 1
ATOM 3049 N N . ASP B 1 24 ? -21.34500 10.88300 17.23000 1.000 21.62901 24 ASP B N 1
ATOM 3050 C CA . ASP B 1 24 ? -22.21800 11.19100 18.35300 1.000 24.12207 24 ASP B CA 1
ATOM 3051 C C . ASP B 1 24 ? -21.67500 12.28800 19.26000 1.000 21.76205 24 ASP B C 1
ATOM 3052 O O . ASP B 1 24 ? -22.32800 12.61300 20.25800 1.000 26.29112 24 ASP B O 1
ATOM 3057 N N . ASP B 1 25 ? -20.51100 12.86100 18.94400 1.000 23.12001 25 ASP B N 1
ATOM 3058 C CA . ASP B 1 25 ? -19.90300 13.83100 19.85800 1.000 25.97960 25 ASP B CA 1
ATOM 3059 C C . ASP B 1 25 ? -20.88700 14.96800 20.14100 1.000 25.11698 25 ASP B C 1
ATOM 3060 O O . ASP B 1 25 ? -21.05700 15.40300 21.29200 1.000 25.96210 25 ASP B O 1
ATOM 3065 N N . ALA B 1 26 ? -21.57500 15.43200 19.09100 1.000 25.19758 26 ALA B N 1
ATOM 3066 C CA . ALA B 1 26 ? -22.51400 16.54500 19.19700 1.000 29.00754 26 ALA B CA 1
ATOM 3067 C C . ALA B 1 26 ? -23.74100 16.19400 20.01600 1.000 29.82097 26 ALA B C 1
ATOM 3068 O O . ALA B 1 26 ? -24.45800 17.09600 20.45200 1.000 30.40851 26 ALA B O 1
ATOM 3070 N N . TYR B 1 27 ? -23.97200 14.90900 20.25700 1.000 25.99576 27 TYR B N 1
ATOM 3071 C CA . TYR B 1 27 ? -25.18700 14.46500 20.98300 1.000 24.22695 27 TYR B CA 1
ATOM 3072 C C . TYR B 1 27 ? -24.88100 14.14600 22.45100 1.000 24.43678 27 TYR B C 1
ATOM 3073 O O . TYR B 1 27 ? -25.78900 13.77100 23.17500 1.000 26.40226 27 TYR B O 1
ATOM 3082 N N . ALA B 1 28 ? -23.62800 14.28100 22.85300 1.000 21.96733 28 ALA B N 1
ATOM 3083 C CA . ALA B 1 28 ? -23.27500 14.07100 24.26700 1.000 24.05200 28 ALA B CA 1
ATOM 3084 C C . ALA B 1 28 ? -23.89700 15.14500 25.16200 1.000 28.80554 28 ALA B C 1
ATOM 3085 O O . ALA B 1 28 ? -23.76800 16.31600 24.85400 1.000 30.92493 28 ALA B O 1
ATOM 3087 N N . LEU B 1 29 ? -24.50900 14.72200 26.25600 1.000 22.78139 29 LEU B N 1
ATOM 3088 C CA . LEU B 1 29 ? -25.12500 15.67300 27.20800 1.000 22.23908 29 LEU B CA 1
ATOM 3089 C C . LEU B 1 29 ? -24.17400 15.91500 28.37800 1.000 25.68318 29 LEU B C 1
ATOM 3090 O O . LEU B 1 29 ? -24.50300 16.73900 29.22500 1.000 26.08918 29 LEU B O 1
ATOM 3095 N N . GLU B 1 30 ? -23.05500 15.21000 28.40500 1.000 22.96742 30 GLU B N 1
ATOM 3096 C CA . GLU B 1 30 ? -22.13300 15.29900 29.55900 1.000 20.93489 30 GLU B CA 1
ATOM 3097 C C . GLU B 1 30 ? -20.69900 14.98900 29.13900 1.000 21.47030 30 GLU B C 1
ATOM 3098 O O . GLU B 1 30 ? -20.50900 14.60700 28.00800 1.000 24.27049 30 GLU B O 1
ATOM 3104 N N . ASN B 1 31 ? -19.76600 15.09600 30.07700 1.000 20.39813 31 ASN B N 1
ATOM 3105 C CA . ASN B 1 31 ? -18.32000 15.00400 29.76000 1.000 23.06095 31 ASN B CA 1
ATOM 3106 C C . ASN B 1 31 ? -17.75900 13.57500 29.77300 1.000 20.51471 31 ASN B C 1
ATOM 3107 O O . ASN B 1 31 ? -16.57700 13.40500 29.55600 1.000 23.28307 31 ASN B O 1
ATOM 3112 N N . ASP B 1 32 ? -18.61800 12.60700 30.02000 1.000 22.90879 32 ASP B N 1
ATOM 3113 C CA . ASP B 1 32 ? -18.15700 11.20500 30.02700 1.000 19.38251 32 ASP B CA 1
ATOM 3114 C C . ASP B 1 32 ? -17.54500 10.88600 28.65600 1.000 19.08051 32 ASP B C 1
ATOM 3115 O O . ASP B 1 32 ? -18.16500 11.19300 27.66500 1.000 19.68648 32 ASP B O 1
ATOM 3120 N N . VAL B 1 33 ? -16.36400 10.28100 28.64000 1.000 17.68576 33 VAL B N 1
ATOM 3121 C CA . VAL B 1 33 ? -15.74500 9.86900 27.34900 1.000 18.72170 33 VAL B CA 1
ATOM 3122 C C . VAL B 1 33 ? -16.57800 8.71500 26.78300 1.000 22.25108 33 VAL B C 1
ATOM 3123 O O . VAL B 1 33 ? -17.03100 8.82900 25.65600 1.000 21.33406 33 VAL B O 1
ATOM 3127 N N . ALA B 1 34 ? -16.72500 7.62400 27.53900 1.000 18.91721 34 ALA B N 1
ATOM 3128 C CA . ALA B 1 34 ? -17.68800 6.59900 27.11600 1.000 22.06509 34 ALA B CA 1
ATOM 3129 C C . ALA B 1 34 ? -19.11700 7.08700 27.38200 1.000 20.89050 34 ALA B C 1
ATOM 3130 O O . ALA B 1 34 ? -19.37100 7.72700 28.40700 1.000 18.02160 34 ALA B O 1
ATOM 3132 N N . PRO B 1 35 ? -20.07800 6.77400 26.51000 1.000 18.02094 35 PRO B N 1
ATOM 3133 C CA . PRO B 1 35 ? -21.45700 7.20200 26.74400 1.000 18.74862 35 PRO B CA 1
ATOM 3134 C C . PRO B 1 35 ? -21.96700 6.65200 28.06500 1.000 19.97810 35 PRO B C 1
ATOM 3135 O O . PRO B 1 35 ? -21.77600 5.46100 28.35600 1.000 22.22353 35 PRO B O 1
ATOM 3139 N N . PRO B 1 36 ? -22.64900 7.45200 28.87500 1.000 17.49971 36 PRO B N 1
ATOM 3140 C CA . PRO B 1 36 ? -23.33700 6.88800 30.03900 1.000 17.43968 36 PRO B CA 1
ATOM 3141 C C . PRO B 1 36 ? -24.51900 6.05600 29.59000 1.000 18.37423 36 PRO B C 1
ATOM 3142 O O . PRO B 1 36 ? -25.05400 6.22100 28.49500 1.000 19.50934 36 PRO B O 1
ATOM 3146 N N . ILE B 1 37 ? -24.95900 5.16900 30.47400 1.000 16.22230 37 ILE B N 1
ATOM 3147 C CA . ILE B 1 37 ? -26.24200 4.50800 30.26400 1.000 16.41432 37 ILE B CA 1
ATOM 3148 C C . ILE B 1 37 ? -27.31200 5.31800 30.99000 1.000 16.25209 37 ILE B C 1
ATOM 3149 O O . ILE B 1 37 ? -27.42400 5.27300 32.21700 1.000 17.62832 37 ILE B O 1
ATOM 3154 N N . HIS B 1 38 ? -28.07800 6.09200 30.22100 1.000 15.94306 38 HIS B N 1
ATOM 3155 C CA . HIS B 1 38 ? -29.27200 6.77900 30.71800 1.000 17.23899 38 HIS B CA 1
ATOM 3156 C C . HIS B 1 38 ? -30.40200 5.75800 30.74800 1.000 16.48424 38 HIS B C 1
ATOM 3157 O O . HIS B 1 38 ? -31.25700 5.67800 29.85600 1.000 18.04604 38 HIS B O 1
ATOM 3164 N N . ILE B 1 39 ? -30.37000 4.94700 31.81200 1.000 16.08587 39 ILE B N 1
ATOM 3165 C CA . ILE B 1 39 ? -31.25900 3.79100 31.93500 1.000 16.32944 39 ILE B CA 1
ATOM 3166 C C . ILE B 1 39 ? -32.65500 4.18400 32.40200 1.000 18.78655 39 ILE B C 1
ATOM 3167 O O . ILE B 1 39 ? -33.59400 3.41000 32.21900 1.000 17.46988 39 ILE B O 1
ATOM 3172 N N . SER B 1 40 ? -32.81500 5.38500 32.96800 1.000 17.83519 40 SER B N 1
ATOM 3173 C CA . SER B 1 40 ? -34.08700 5.78800 33.54800 1.000 16.52024 40 SER B CA 1
ATOM 3174 C C . SER B 1 40 ? -35.17800 5.76700 32.48900 1.000 18.63785 40 SER B C 1
ATOM 3175 O O . SER B 1 40 ? -34.94700 6.11600 31.32800 1.000 18.11594 40 SER B O 1
ATOM 3178 N N . THR B 1 41 ? -36.36700 5.35000 32.90400 1.000 15.79171 41 THR B N 1
ATOM 3179 C CA . THR B 1 41 ? -37.52700 5.47800 32.03300 1.000 15.50710 41 THR B CA 1
ATOM 3180 C C . THR B 1 41 ? -38.01400 6.91400 31.95100 1.000 17.60172 41 THR B C 1
ATOM 3181 O O . THR B 1 41 ? -38.51900 7.32400 30.89600 1.000 19.17892 41 THR B O 1
ATOM 3185 N N . THR B 1 42 ? -37.85200 7.68000 33.02400 1.000 17.52330 42 THR B N 1
ATOM 3186 C CA . THR B 1 42 ? -38.43600 9.01300 33.08500 1.000 19.97915 42 THR B CA 1
ATOM 3187 C C . THR B 1 42 ? -37.41600 10.03300 33.59200 1.000 19.09212 42 THR B C 1
ATOM 3188 O O . THR B 1 42 ? -36.44400 9.70400 34.27300 1.000 18.49983 42 THR B O 1
ATOM 3192 N N . TYR B 1 43 ? -37.65300 11.30300 33.23000 1.000 18.32666 43 TYR B N 1
ATOM 3193 C CA . TYR B 1 43 ? -36.66800 12.37300 33.39000 1.000 17.28960 43 TYR B CA 1
ATOM 3194 C C . TYR B 1 43 ? -37.42400 13.59200 33.89300 1.000 20.23018 43 TYR B C 1
ATOM 3195 O O . TYR B 1 43 ? -38.51100 13.87400 33.39400 1.000 22.33817 43 TYR B O 1
ATOM 3204 N N . THR B 1 44 ? -36.87700 14.30700 34.87700 1.000 20.82842 44 THR B N 1
ATOM 3205 C CA . THR B 1 44 ? -37.66800 15.41000 35.43100 1.000 22.64852 44 THR B CA 1
ATOM 3206 C C . THR B 1 44 ? -37.72500 16.58600 34.46400 1.000 23.66953 44 THR B C 1
ATOM 3207 O O . THR B 1 44 ? -36.80700 16.83400 33.67800 1.000 24.22048 44 THR B O 1
ATOM 3211 N N . TYR B 1 45 ? -38.84900 17.30000 34.53400 1.000 23.92028 45 TYR B N 1
ATOM 3212 C CA . TYR B 1 45 ? -39.09600 18.46500 33.70000 1.000 25.41617 45 TYR B CA 1
ATOM 3213 C C . TYR B 1 45 ? -38.22600 19.62600 34.17500 1.000 27.83991 45 TYR B C 1
ATOM 3214 O O . TYR B 1 45 ? -38.15700 19.88000 35.37800 1.000 29.48199 45 TYR B O 1
ATOM 3223 N N . PRO B 1 46 ? -37.53300 20.33900 33.29000 1.000 32.12031 46 PRO B N 1
ATOM 3224 C CA . PRO B 1 46 ? -36.81200 21.52700 33.74300 1.000 39.49061 46 PRO B CA 1
ATOM 3225 C C . PRO B 1 46 ? -37.81400 22.65100 33.95800 1.000 39.93400 46 PRO B C 1
ATOM 3226 O O . PRO B 1 46 ? -38.91100 22.66100 33.39400 1.000 41.50183 46 PRO B O 1
ATOM 3230 N N . GLY B 1 47 ? -37.43800 23.59300 34.80500 1.000 47.05028 47 GLY B N 1
ATOM 3231 C CA . GLY B 1 47 ? -38.31100 24.74300 34.95000 1.000 50.81344 47 GLY B CA 1
ATOM 3232 C C . GLY B 1 47 ? -38.86200 24.97500 36.33900 1.000 53.58129 47 GLY B C 1
ATOM 3233 O O . GLY B 1 47 ? -39.11100 24.03300 37.09700 1.000 47.99500 47 GLY B O 1
ATOM 3234 N N . THR B 1 48 ? -39.07600 26.24300 36.65900 1.000 48.45526 48 THR B N 1
ATOM 3235 C CA . THR B 1 48 ? -39.55600 26.76200 37.92700 1.000 51.74993 48 THR B CA 1
ATOM 3236 C C . THR B 1 48 ? -41.02800 27.13600 37.78900 1.000 49.10049 48 THR B C 1
ATOM 3237 O O . THR B 1 48 ? -41.56600 27.14200 36.67900 1.000 43.88426 48 THR B O 1
ATOM 3241 N N . PRO B 1 49 ? -41.72000 27.47200 38.88900 1.000 44.94707 49 PRO B N 1
ATOM 3242 C CA . PRO B 1 49 ? -43.13600 27.87500 38.72700 1.000 47.07730 49 PRO B CA 1
ATOM 3243 C C . PRO B 1 49 ? -43.34100 29.00500 37.71400 1.000 63.55919 49 PRO B C 1
ATOM 3244 O O . PRO B 1 49 ? -44.22600 28.90400 36.84900 1.000 62.26451 49 PRO B O 1
ATOM 3248 N N . ASP B 1 50 ? -42.51300 30.05800 37.77400 1.000 68.80772 50 ASP B N 1
ATOM 3249 C CA . ASP B 1 50 ? -42.58000 31.14900 36.79800 1.000 76.97863 50 ASP B CA 1
ATOM 3250 C C . ASP B 1 50 ? -42.23600 30.66200 35.39200 1.000 76.43705 50 ASP B C 1
ATOM 3251 O O . ASP B 1 50 ? -42.98300 30.90900 34.43500 1.000 74.23732 50 ASP B O 1
ATOM 3256 N N . THR B 1 51 ? -41.10200 29.97600 35.23900 1.000 71.72442 51 THR B N 1
ATOM 3257 C CA . THR B 1 51 ? -40.65400 29.55500 33.91300 1.000 70.63474 51 THR B CA 1
ATOM 3258 C C . THR B 1 51 ? -41.28700 28.26600 33.44800 1.000 68.63414 51 THR B C 1
ATOM 3259 O O . THR B 1 51 ? -40.92000 27.76700 32.38200 1.000 71.78999 51 THR B O 1
ATOM 3263 N N . LEU B 1 52 ? -42.17900 27.66800 34.22100 1.000 66.16147 52 LEU B N 1
ATOM 3264 C CA . LEU B 1 52 ? -42.64800 26.35700 33.80700 1.000 69.27446 52 LEU B CA 1
ATOM 3265 C C . LEU B 1 52 ? -43.57800 26.53100 32.61400 1.000 77.48576 52 LEU B C 1
ATOM 3266 O O . LEU B 1 52 ? -44.58300 27.25200 32.67200 1.000 72.48099 52 LEU B O 1
ATOM 3271 N N . GLN B 1 53 ? -43.17000 25.93100 31.51200 1.000 76.17351 53 GLN B N 1
ATOM 3272 C CA . GLN B 1 53 ? -43.70300 26.21900 30.18700 1.000 82.76254 53 GLN B CA 1
ATOM 3273 C C . GLN B 1 53 ? -44.31300 24.95400 29.62800 1.000 77.72498 53 GLN B C 1
ATOM 3274 O O . GLN B 1 53 ? -43.56500 24.02900 29.25000 1.000 72.46314 53 GLN B O 1
ATOM 3280 N N . PRO B 1 54 ? -45.66800 24.84700 29.55300 1.000 74.50614 54 PRO B N 1
ATOM 3281 C CA . PRO B 1 54 ? -46.30600 23.69500 28.95800 1.000 63.67950 54 PRO B CA 1
ATOM 3282 C C . PRO B 1 54 ? -45.66800 23.48600 27.59400 1.000 71.72799 54 PRO B C 1
ATOM 3283 O O . PRO B 1 54 ? -45.19300 24.42500 27.00600 1.000 73.51195 54 PRO B O 1
ATOM 3287 N N . PHE B 1 55 ? -45.77500 22.27500 27.07600 1.000 70.08576 55 PHE B N 1
ATOM 3288 C CA . PHE B 1 55 ? -45.07000 21.99100 25.80600 1.000 69.57536 55 PHE B CA 1
ATOM 3289 C C . PHE B 1 55 ? -45.77700 22.50800 24.55300 1.000 78.31797 55 PHE B C 1
ATOM 3290 O O . PHE B 1 55 ? -47.00500 22.36200 24.43000 1.000 83.99089 55 PHE B O 1
ATOM 3298 N N . GLU B 1 60 ? -46.53600 14.01300 21.41000 1.000 74.18474 60 GLU B N 1
ATOM 3299 C CA . GLU B 1 60 ? -45.21100 13.56200 21.90000 1.000 68.26673 60 GLU B CA 1
ATOM 3300 C C . GLU B 1 60 ? -44.55900 12.77400 20.77000 1.000 82.31077 60 GLU B C 1
ATOM 3301 O O . GLU B 1 60 ? -45.03000 11.67600 20.47700 1.000 95.56311 60 GLU B O 1
ATOM 3307 N N . GLU B 1 61 ? -43.54500 13.35300 20.12200 1.000 79.57903 61 GLU B N 1
ATOM 3308 C CA . GLU B 1 61 ? -42.84500 12.63900 19.01700 1.000 69.13807 61 GLU B CA 1
ATOM 3309 C C . GLU B 1 61 ? -41.35000 12.78000 19.28900 1.000 75.62639 61 GLU B C 1
ATOM 3310 O O . GLU B 1 61 ? -40.61800 11.81000 19.08200 1.000 81.40664 61 GLU B O 1
ATOM 3316 N N . ASP B 1 62 ? -40.90900 13.96700 19.73700 1.000 72.08857 62 ASP B N 1
ATOM 3317 C CA . ASP B 1 62 ? -39.49400 14.08600 20.17900 1.000 64.77018 62 ASP B CA 1
ATOM 3318 C C . ASP B 1 62 ? -39.46400 14.30600 21.69200 1.000 52.11967 62 ASP B C 1
ATOM 3319 O O . ASP B 1 62 ? -38.46400 14.82300 22.16700 1.000 51.82119 62 ASP B O 1
ATOM 3324 N N . PHE B 1 63 ? -40.55100 13.97600 22.38400 1.000 48.16786 63 PHE B N 1
ATOM 3325 C CA . PHE B 1 63 ? -40.59200 14.05900 23.86100 1.000 36.04161 63 PHE B CA 1
ATOM 3326 C C . PHE B 1 63 ? -39.33600 13.38700 24.44200 1.000 34.27981 63 PHE B C 1
ATOM 3327 O O . PHE B 1 63 ? -39.23700 12.17100 24.31800 1.000 32.40951 63 PHE B O 1
ATOM 3335 N N . PRO B 1 64 ? -38.34400 14.11700 25.00200 1.000 32.38647 64 PRO B N 1
ATOM 3336 C CA . PRO B 1 64 ? -37.12400 13.45800 25.50200 1.000 31.44642 64 PRO B CA 1
ATOM 3337 C C . PRO B 1 64 ? -37.23600 12.91600 26.91400 1.000 24.02596 64 PRO B C 1
ATOM 3338 O O . PRO B 1 64 ? -36.25900 12.34800 27.41900 1.000 29.63150 64 PRO B O 1
ATOM 3342 N N . TYR B 1 65 ? -38.38900 13.07200 27.55900 1.000 22.41927 65 TYR B N 1
ATOM 3343 C CA . TYR B 1 65 ? -38.52700 12.78400 28.97700 1.000 22.60826 65 TYR B CA 1
ATOM 3344 C C . TYR B 1 65 ? -39.03300 11.38200 29.27000 1.000 20.86986 65 TYR B C 1
ATOM 3345 O O . TYR B 1 65 ? -39.23400 11.06900 30.43800 1.000 18.86972 65 TYR B O 1
ATOM 3354 N N . TYR B 1 66 ? -39.23700 10.53800 28.25500 1.000 18.63305 66 TYR B N 1
ATOM 3355 C CA . TYR B 1 66 ? -39.67600 9.16700 28.49600 1.000 18.03980 66 TYR B CA 1
ATOM 3356 C C . TYR B 1 66 ? -38.96900 8.26000 27.50400 1.000 18.27060 66 TYR B C 1
ATOM 3357 O O . TYR B 1 66 ? -39.11600 8.42400 26.29200 1.000 18.56708 66 TYR B O 1
ATOM 3366 N N . ALA B 1 67 ? -38.25300 7.26000 28.01200 1.000 16.02060 67 ALA B N 1
ATOM 3367 C CA . ALA B 1 67 ? -37.34200 6.50100 27.16400 1.000 16.16734 67 ALA B CA 1
ATOM 3368 C C . ALA B 1 67 ? -38.04400 5.61100 26.14000 1.000 17.51180 67 ALA B C 1
ATOM 3369 O O . ALA B 1 67 ? -37.38100 5.15500 25.19800 1.000 17.02807 67 ALA B O 1
ATOM 3371 N N . ARG B 1 68 ? -39.34300 5.33200 26.30000 1.000 16.24595 68 ARG B N 1
ATOM 3372 C CA . ARG B 1 68 ? -40.00200 4.48300 25.30500 1.000 17.49907 68 ARG B CA 1
ATOM 3373 C C . ARG B 1 68 ? -40.33900 5.31100 24.06600 1.000 16.90355 68 ARG B C 1
ATOM 3374 O O . ARG B 1 68 ? -40.61400 4.74200 23.00800 1.000 19.18943 68 ARG B O 1
ATOM 3382 N N . ILE B 1 69 ? -40.19200 6.63600 24.14500 1.000 18.96252 69 ILE B N 1
ATOM 3383 C CA . ILE B 1 69 ? -40.43900 7.53100 23.00300 1.000 17.28532 69 ILE B CA 1
ATOM 3384 C C . ILE B 1 69 ? -39.14100 7.99600 22.36100 1.000 19.40375 69 ILE B C 1
ATOM 3385 O O . ILE B 1 69 ? -38.98200 7.94200 21.13900 1.000 19.47632 69 ILE B O 1
ATOM 3390 N N . SER B 1 70 ? -38.18100 8.40700 23.18000 1.000 17.98460 70 SER B N 1
ATOM 3391 C CA .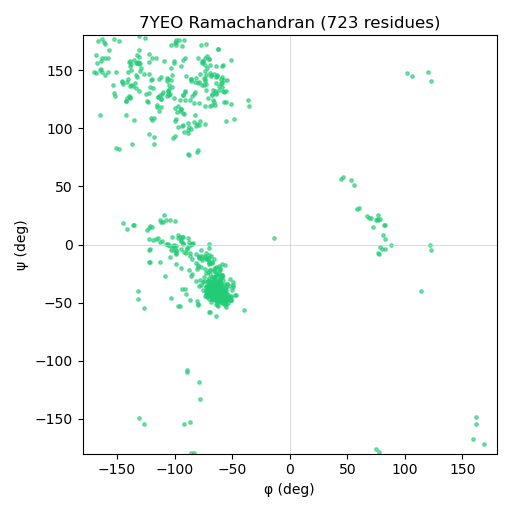 SER B 1 70 ? -36.93500 8.98800 22.70300 1.000 18.89619 70 SER B CA 1
ATOM 3392 C C . SER B 1 70 ? -35.94400 8.94000 23.85000 1.000 19.51359 70 SER B C 1
ATOM 3393 O O . SER B 1 70 ? -36.33300 9.03000 25.01300 1.000 22.40349 70 SER B O 1
ATOM 3396 N N . GLY B 1 71 ? -34.66800 8.78800 23.52700 1.000 21.49256 71 GLY B N 1
ATOM 3397 C CA . GLY B 1 71 ? -33.67600 8.76000 24.59200 1.000 23.31375 71 GLY B CA 1
ATOM 3398 C C . GLY B 1 71 ? -32.30500 9.11900 24.07800 1.000 19.65339 71 GLY B C 1
ATOM 3399 O O . GLY B 1 71 ? -32.01500 8.98300 22.89000 1.000 19.08818 71 GLY B O 1
ATOM 3400 N N . ASN B 1 72 ? -31.42700 9.51500 25.01300 1.000 18.75076 72 ASN B N 1
ATOM 3401 C CA . ASN B 1 72 ? -30.08200 9.92000 24.61000 1.000 19.87976 72 ASN B CA 1
ATOM 3402 C C . ASN B 1 72 ? -29.25800 8.74300 24.10100 1.000 19.92095 72 ASN B C 1
ATOM 3403 O O . ASN B 1 72 ? -28.45100 8.89900 23.17100 1.000 18.72861 72 ASN B O 1
ATOM 3408 N N . ASN B 1 73 ? -29.39800 7.55700 24.71000 1.000 17.67615 73 ASN B N 1
ATOM 3409 C CA . ASN B 1 73 ? -28.56300 6.46000 24.22300 1.000 17.08583 73 ASN B CA 1
ATOM 3410 C C . ASN B 1 73 ? -28.94700 6.10600 22.79300 1.000 16.78759 73 ASN B C 1
ATOM 3411 O O . ASN B 1 73 ? -28.06700 5.86000 21.94600 1.000 17.96489 73 ASN B O 1
ATOM 3416 N N . VAL B 1 74 ? -30.26100 6.11200 22.50600 1.000 17.40017 74 VAL B N 1
ATOM 3417 C CA . VAL B 1 74 ? -30.73700 5.87900 21.14400 1.000 17.29424 74 VAL B CA 1
ATOM 3418 C C . VAL B 1 74 ? -30.25900 6.98900 20.21900 1.000 16.85850 74 VAL B C 1
ATOM 3419 O O . VAL B 1 74 ? -29.81600 6.71300 19.11000 1.000 18.93444 74 VAL B O 1
ATOM 3423 N N . ASP B 1 75 ? -30.35000 8.26300 20.65900 1.000 19.31554 75 ASP B N 1
ATOM 3424 C CA . ASP B 1 75 ? -29.82000 9.36800 19.84500 1.000 20.85793 75 ASP B CA 1
ATOM 3425 C C . ASP B 1 75 ? -28.36500 9.14800 19.44700 1.000 21.13417 75 ASP B C 1
ATOM 3426 O O . ASP B 1 75 ? -27.99100 9.34500 18.28200 1.000 21.50596 75 ASP B O 1
ATOM 3431 N N . ARG B 1 76 ? -27.51800 8.73500 20.39700 1.000 21.14524 76 ARG B N 1
ATOM 3432 C CA . ARG B 1 76 ? -26.10200 8.59000 20.06700 1.000 17.01467 76 ARG B CA 1
ATOM 3433 C C . ARG B 1 76 ? -25.88100 7.38800 19.15300 1.000 19.15571 76 ARG B C 1
ATOM 3434 O O . ARG B 1 76 ? -25.09600 7.43900 18.17800 1.000 18.89446 76 ARG B O 1
ATOM 3442 N N . ALA B 1 77 ? -26.61400 6.29400 19.42500 1.000 18.54494 77 ALA B N 1
ATOM 3443 C CA . ALA B 1 77 ? -26.52400 5.12600 18.55700 1.000 16.09604 77 ALA B CA 1
ATOM 3444 C C . ALA B 1 77 ? -26.99200 5.44200 17.14000 1.000 17.57974 77 ALA B C 1
ATOM 3445 O O . ALA B 1 77 ? -26.36200 5.02600 16.16500 1.000 20.95461 77 ALA B O 1
ATOM 3447 N N . GLU B 1 78 ? -28.05600 6.22600 17.00900 1.000 17.41473 78 GLU B N 1
ATOM 3448 C CA . GLU B 1 78 ? -28.56700 6.56100 15.68700 1.000 17.72002 78 GLU B CA 1
ATOM 3449 C C . GLU B 1 78 ? -27.61700 7.50700 14.97000 1.000 21.00826 78 GLU B C 1
ATOM 3450 O O . GLU B 1 78 ? -27.47800 7.42500 13.75000 1.000 20.57017 78 GLU B O 1
ATOM 3456 N N . ALA B 1 79 ? -26.92700 8.38500 15.70800 1.000 20.08398 79 ALA B N 1
ATOM 3457 C CA . ALA B 1 79 ? -25.93700 9.23800 15.04500 1.000 19.27811 79 ALA B CA 1
ATOM 3458 C C . ALA B 1 79 ? -24.83600 8.39600 14.42000 1.000 22.70954 79 ALA B C 1
ATOM 3459 O O . ALA B 1 79 ? -24.43000 8.61900 13.25900 1.000 22.77672 79 ALA B O 1
ATOM 3461 N N A SER B 1 80 ? -24.34800 7.39800 15.16000 0.489 19.90586 80 SER B N 1
ATOM 3462 N N B SER B 1 80 ? -24.34500 7.40000 15.16900 0.511 19.89972 80 SER B N 1
ATOM 3463 C CA A SER B 1 80 ? -23.27800 6.57600 14.59900 0.489 19.90712 80 SER B CA 1
ATOM 3464 C CA B SER B 1 80 ? -23.28100 6.55200 14.63400 0.511 19.88781 80 SER B CA 1
ATOM 3465 C C A SER B 1 80 ? -23.79000 5.67600 13.47200 0.489 24.03386 80 SER B C 1
ATOM 3466 C C B SER B 1 80 ? -23.78700 5.67200 13.48600 0.511 24.04776 80 SER B C 1
ATOM 3467 O O A SER B 1 80 ? -23.11400 5.49900 12.44200 0.489 22.59261 80 SER B O 1
ATOM 3468 O O B SER B 1 80 ? -23.10700 5.50800 12.45500 0.511 22.58533 80 SER B O 1
ATOM 3473 N N . LEU B 1 81 ? -24.98500 5.10300 13.64700 1.000 21.41062 81 LEU B N 1
ATOM 3474 C CA . LEU B 1 81 ? -25.58600 4.30400 12.58500 1.000 22.31125 81 LEU B CA 1
ATOM 3475 C C . LEU B 1 81 ? -25.78200 5.13700 11.32500 1.000 22.84905 81 LEU B C 1
ATOM 3476 O O . LEU B 1 81 ? -25.49500 4.67500 10.22200 1.000 25.04710 81 LEU B O 1
ATOM 3481 N N . SER B 1 82 ? -26.27500 6.37200 11.47200 1.000 21.27824 82 SER B N 1
ATOM 3482 C CA . SER B 1 82 ? -26.48300 7.21500 10.30000 1.000 22.67120 82 SER B CA 1
ATOM 3483 C C . SER B 1 82 ? -25.15900 7.52200 9.63200 1.000 28.02807 82 SER B C 1
ATOM 3484 O O . SER B 1 82 ? -25.10500 7.67100 8.40300 1.000 26.21218 82 SER B O 1
ATOM 3487 N N A SER B 1 83 ? -24.08200 7.61800 10.40300 0.512 23.40241 83 SER B N 1
ATOM 3488 N N B SER B 1 83 ? -24.07100 7.61700 10.42100 0.488 23.41191 83 SER B N 1
ATOM 3489 C CA A SER B 1 83 ? -22.81100 7.83000 9.72800 0.512 26.86929 83 SER B CA 1
ATOM 3490 C CA B SER B 1 83 ? -22.74500 7.80500 9.82400 0.488 26.93448 83 SER B CA 1
ATOM 3491 C C A SER B 1 83 ? -22.40200 6.58700 8.93800 0.512 29.30437 83 SER B C 1
ATOM 3492 C C B SER B 1 83 ? -22.32700 6.58600 9.00600 0.488 29.25535 83 SER B C 1
ATOM 3493 O O A SER B 1 83 ? -21.86000 6.70200 7.83100 0.512 31.35569 83 SER B O 1
ATOM 3494 O O B SER B 1 83 ? -21.67600 6.72000 7.96200 0.488 31.51323 83 SER B O 1
ATOM 3499 N N . VAL B 1 84 ? -22.69200 5.38800 9.46500 1.000 25.44863 84 VAL B N 1
ATOM 3500 C CA . VAL B 1 84 ? -22.37700 4.17300 8.69100 1.000 21.30341 84 VAL B CA 1
ATOM 3501 C C . VAL B 1 84 ? -23.23300 4.10700 7.42000 1.000 24.79378 84 VAL B C 1
ATOM 3502 O O . VAL B 1 84 ? -22.74000 3.81700 6.31900 1.000 24.92520 84 VAL B O 1
ATOM 3506 N N . LEU B 1 85 ? -24.52500 4.36300 7.56200 1.000 19.86414 85 LEU B N 1
ATOM 3507 C CA . LEU B 1 85 ? -25.51200 4.15600 6.51800 1.000 23.58056 85 LEU B CA 1
ATOM 3508 C C . LEU B 1 85 ? -25.60200 5.34100 5.57000 1.000 26.16750 85 LEU B C 1
ATOM 3509 O O . LEU B 1 85 ? -26.24000 5.22700 4.51900 1.000 23.96737 85 LEU B O 1
ATOM 3514 N N . GLY B 1 86 ? -24.99200 6.46800 5.93100 1.000 22.59529 86 GLY B N 1
ATOM 3515 C CA . GLY B 1 86 ? -25.02700 7.66100 5.09500 1.000 29.66847 86 GLY B CA 1
ATOM 3516 C C . GLY B 1 86 ? -26.38600 8.30800 4.95100 1.000 29.91554 86 GLY B C 1
ATOM 3517 O O . GLY B 1 86 ? -26.61600 9.02900 3.97300 1.000 27.86730 86 GLY B O 1
ATOM 3518 N N . ALA B 1 87 ? -27.28100 8.10900 5.91300 1.000 23.30670 87 ALA B N 1
ATOM 3519 C CA . ALA B 1 87 ? -28.64100 8.60300 5.80500 1.000 23.29197 87 ALA B CA 1
ATOM 3520 C C . ALA B 1 87 ? -29.28900 8.57200 7.18100 1.000 22.74117 87 ALA B C 1
ATOM 3521 O O . ALA B 1 87 ? -28.83900 7.82900 8.06400 1.000 23.93880 87 ALA B O 1
ATOM 3523 N N . PRO B 1 88 ? -30.33200 9.37200 7.39000 1.000 24.13093 88 PRO B N 1
ATOM 3524 C CA . PRO B 1 88 ? -31.09400 9.32200 8.64400 1.000 24.07827 88 PRO B CA 1
ATOM 3525 C C . PRO B 1 88 ? -31.55400 7.90300 8.94500 1.000 22.57158 88 PRO B C 1
ATOM 3526 O O . PRO B 1 88 ? -32.06500 7.19800 8.06300 1.000 18.62512 88 PRO B O 1
ATOM 3530 N N A SER B 1 89 ? -31.38200 7.48700 10.20100 0.587 22.35918 89 SER B N 1
ATOM 3531 N N B SER B 1 89 ? -31.38800 7.48700 10.20300 0.413 22.35676 89 SER B N 1
ATOM 3532 C CA A SER B 1 89 ? -31.66000 6.11200 10.59700 0.587 21.59683 89 SER B CA 1
ATOM 3533 C CA B SER B 1 89 ? -31.65200 6.10900 10.60000 0.413 21.59326 89 SER B CA 1
ATOM 3534 C C A SER B 1 89 ? -32.58200 6.08000 11.80800 0.587 20.35940 89 SER B C 1
ATOM 3535 C C B SER B 1 89 ? -32.54400 6.05800 11.83300 0.413 20.37715 89 SER B C 1
ATOM 3536 O O A SER B 1 89 ? -32.62300 7.01000 12.61500 0.587 21.73275 89 SER B O 1
ATOM 3537 O O B SER B 1 89 ? -32.52300 6.95200 12.68200 0.413 21.76053 89 SER B O 1
ATOM 3542 N N . VAL B 1 90 ? -33.32100 4.98300 11.92400 1.000 18.34866 90 VAL B N 1
ATOM 3543 C CA . VAL B 1 90 ? -34.19300 4.72800 13.05700 1.000 17.47796 90 VAL B CA 1
ATOM 3544 C C . VAL B 1 90 ? -33.93200 3.30700 13.58400 1.000 19.23565 90 VAL B C 1
ATOM 3545 O O . VAL B 1 90 ? -33.88300 2.33800 12.81000 1.000 18.48625 90 VAL B O 1
ATOM 3549 N N . VAL B 1 91 ? -33.63700 3.21000 14.88500 1.000 18.65054 91 VAL B N 1
ATOM 3550 C CA . VAL B 1 91 ? -33.18100 1.95800 15.49600 1.000 19.05810 91 VAL B CA 1
ATOM 3551 C C . VAL B 1 91 ? -34.30000 1.36300 16.34800 1.000 16.88575 91 VAL B C 1
ATOM 3552 O O . VAL B 1 91 ? -35.08600 2.08100 16.98100 1.000 18.65567 91 VAL B O 1
ATOM 3556 N N . TYR B 1 92 ? -34.39200 0.03500 16.32600 1.000 15.22346 92 TYR B N 1
ATOM 3557 C CA . TYR B 1 92 ? -35.46600 -0.73700 16.93100 1.000 15.95752 92 TYR B CA 1
ATOM 3558 C C . TYR B 1 92 ? -34.89500 -1.86500 17.77800 1.000 16.88064 92 TYR B C 1
ATOM 3559 O O . TYR B 1 92 ? -33.72600 -2.23000 17.64900 1.000 18.50119 92 TYR B O 1
ATOM 3568 N N . SER B 1 93 ? -35.78600 -2.45500 18.58700 1.000 17.28062 93 SER B N 1
ATOM 3569 C CA . SER B 1 93 ? -35.43300 -3.56300 19.48400 1.000 18.16411 93 SER B CA 1
ATOM 3570 C C . SER B 1 93 ? -35.01900 -4.84900 18.76600 1.000 19.82286 93 SER B C 1
ATOM 3571 O O . SER B 1 93 ? -34.48800 -5.75600 19.43100 1.000 18.00220 93 SER B O 1
ATOM 3574 N N . SER B 1 94 ? -35.24900 -4.96500 17.45500 1.000 16.63650 94 SER B N 1
ATOM 3575 C CA . SER B 1 94 ? -34.78300 -6.10500 16.66300 1.000 17.12936 94 SER B CA 1
ATOM 3576 C C . SER B 1 94 ? -34.95600 -5.79900 15.18100 1.000 15.23975 94 SER B C 1
ATOM 3577 O O . SER B 1 94 ? -35.67100 -4.86200 14.79400 1.000 17.65265 94 SER B O 1
ATOM 3580 N N . GLY B 1 95 ? -34.26700 -6.58900 14.36100 1.000 16.81959 95 GLY B N 1
ATOM 3581 C CA . GLY B 1 95 ? -34.44500 -6.50400 12.91600 1.000 17.76372 95 GLY B CA 1
ATOM 3582 C C . GLY B 1 95 ? -35.88700 -6.70800 12.48900 1.000 16.02343 95 GLY B C 1
ATOM 3583 O O . GLY B 1 95 ? -36.42600 -5.93500 11.69400 1.000 17.52286 95 GLY B O 1
ATOM 3584 N N . LEU B 1 96 ? -36.55100 -7.73500 13.03600 1.000 18.64876 96 LEU B N 1
ATOM 3585 C CA . LEU B 1 96 ? -37.94900 -7.92700 12.66000 1.000 17.11352 96 LEU B CA 1
ATOM 3586 C C . LEU B 1 96 ? -38.84300 -6.78800 13.16200 1.000 15.63846 96 LEU B C 1
ATOM 3587 O O . LEU B 1 96 ? -39.81800 -6.43700 12.49700 1.000 17.21788 96 LEU B O 1
ATOM 3592 N N . ALA B 1 97 ? -38.51800 -6.17400 14.31000 1.000 17.87013 97 ALA B N 1
ATOM 3593 C CA . ALA B 1 97 ? -39.27700 -4.99400 14.71500 1.000 16.73222 97 ALA B CA 1
ATOM 3594 C C . ALA B 1 97 ? -39.14900 -3.88300 13.67200 1.000 19.86765 97 ALA B C 1
ATOM 3595 O O . ALA B 1 97 ? -40.13700 -3.20300 13.35000 1.000 18.70946 97 ALA B O 1
ATOM 3597 N N . ALA B 1 98 ? -37.94500 -3.70800 13.11400 1.000 19.31684 98 ALA B N 1
ATOM 3598 C CA . ALA B 1 98 ? -37.74500 -2.70500 12.06400 1.000 17.98274 98 ALA B CA 1
ATOM 3599 C C . ALA B 1 98 ? -38.54800 -3.05700 10.81500 1.000 18.72246 98 ALA B C 1
ATOM 3600 O O . ALA B 1 98 ? -39.18700 -2.19300 10.19700 1.000 17.57765 98 ALA B O 1
ATOM 3602 N N . ILE B 1 99 ? -38.51800 -4.32900 10.42800 1.000 17.51833 99 ILE B N 1
ATOM 3603 C CA . ILE B 1 99 ? -39.24700 -4.75700 9.23300 1.000 18.79297 99 ILE B CA 1
ATOM 3604 C C . ILE B 1 99 ? -40.75000 -4.59000 9.42200 1.000 19.79671 99 ILE B C 1
ATOM 3605 O O . ILE B 1 99 ? -41.45500 -4.08800 8.52500 1.000 21.07568 99 ILE B O 1
ATOM 3610 N N . TYR B 1 100 ? -41.27400 -5.02700 10.57500 1.000 17.46993 100 TYR B N 1
ATOM 3611 C CA . TYR B 1 100 ? -42.70500 -4.87900 10.83200 1.000 20.04174 100 TYR B CA 1
ATOM 3612 C C . TYR B 1 100 ? -43.09400 -3.40800 10.81800 1.000 21.03679 100 TYR B C 1
ATOM 3613 O O . TYR B 1 100 ? -44.11500 -3.02100 10.22000 1.000 20.07003 100 TYR B O 1
ATOM 3622 N N . GLY B 1 101 ? -42.29100 -2.56700 11.48300 1.000 18.84163 101 GLY B N 1
ATOM 3623 C CA . GLY B 1 101 ? -42.54600 -1.13100 11.45300 1.000 16.86473 101 GLY B CA 1
ATOM 3624 C C . GLY B 1 101 ? -42.58300 -0.57200 10.04600 1.000 17.97777 101 GLY B C 1
ATOM 3625 O O . GLY B 1 101 ? -43.45500 0.23300 9.71000 1.000 20.68347 101 GLY B O 1
ATOM 3626 N N . LEU B 1 102 ? -41.63300 -0.97700 9.21300 1.000 19.17578 102 LEU B N 1
ATOM 3627 C CA . LEU B 1 102 ? -41.56200 -0.39100 7.88100 1.000 20.94826 102 LEU B CA 1
ATOM 3628 C C . LEU B 1 102 ? -42.74500 -0.84500 7.03700 1.000 21.92997 102 LEU B C 1
ATOM 3629 O O . LEU B 1 102 ? -43.36900 -0.03000 6.34900 1.000 20.78647 102 LEU B O 1
ATOM 3634 N N . LEU B 1 103 ? -43.08200 -2.13400 7.09200 1.000 21.39882 103 LEU B N 1
ATOM 3635 C CA . LEU B 1 103 ? -44.14900 -2.64400 6.22100 1.000 22.60415 103 LEU B CA 1
ATOM 3636 C C . LEU B 1 103 ? -45.52300 -2.16800 6.68200 1.000 24.75209 103 LEU B C 1
ATOM 3637 O O . LEU B 1 103 ? -46.39700 -1.86800 5.85200 1.000 25.57115 103 LEU B O 1
ATOM 3642 N N . SER B 1 104 ? -45.73600 -2.07100 7.99700 1.000 21.25709 104 SER B N 1
ATOM 3643 C CA . SER B 1 104 ? -46.98100 -1.50500 8.49600 1.000 19.75760 104 SER B CA 1
ATOM 3644 C C . SER B 1 104 ? -47.09800 -0.01300 8.17500 1.000 28.58634 104 SER B C 1
ATOM 3645 O O . SER B 1 104 ? -48.20000 0.47600 7.88600 1.000 26.04585 104 SER B O 1
ATOM 3648 N N . TYR B 1 105 ? -45.97400 0.72000 8.16600 1.000 22.61748 105 TYR B N 1
ATOM 3649 C CA . TYR B 1 105 ? -46.00900 2.11600 7.73400 1.000 22.06589 105 TYR B CA 1
ATOM 3650 C C . TYR B 1 105 ? -46.32700 2.24400 6.24400 1.000 21.24386 105 TYR B C 1
ATOM 3651 O O . TYR B 1 105 ? -47.14200 3.07900 5.84500 1.000 23.62144 105 TYR B O 1
ATOM 3660 N N . LEU B 1 106 ? -45.66000 1.45100 5.40600 1.000 21.62822 106 LEU B N 1
ATOM 3661 C CA . LEU B 1 106 ? -45.85500 1.56100 3.95800 1.000 26.46803 106 LEU B CA 1
ATOM 3662 C C . LEU B 1 106 ? -47.22100 1.04300 3.52700 1.000 26.84549 106 LEU B C 1
ATOM 3663 O O . LEU B 1 106 ? -47.78200 1.53100 2.53600 1.000 25.31763 106 LEU B O 1
ATOM 3668 N N . ASN B 1 107 ? -47.75000 0.04900 4.24500 1.000 23.85153 107 ASN B N 1
ATOM 3669 C CA . ASN B 1 107 ? -49.08000 -0.53300 4.05100 1.000 26.38766 107 ASN B CA 1
ATOM 3670 C C . ASN B 1 107 ? -49.37800 -0.78000 2.56800 1.000 27.15011 107 ASN B C 1
ATOM 3671 O O . ASN B 1 107 ? -50.37400 -0.25600 2.03900 1.000 26.98572 107 ASN B O 1
ATOM 3676 N N . PRO B 1 108 ? -48.54200 -1.53600 1.86500 1.000 24.05695 108 PRO B N 1
ATOM 3677 C CA . PRO B 1 108 ? -48.79200 -1.80100 0.44400 1.000 27.89589 108 PRO B CA 1
ATOM 3678 C C . PRO B 1 108 ? -49.93400 -2.79400 0.23900 1.000 27.93873 108 PRO B C 1
ATOM 3679 O O . PRO B 1 108 ? -50.23800 -3.62500 1.09500 1.000 25.74071 108 PRO B O 1
ATOM 3683 N N . LYS B 1 109 ? -50.57700 -2.70600 -0.93500 1.000 29.61862 109 LYS B N 1
ATOM 3684 C CA . LYS B 1 109 ? -51.41500 -3.82200 -1.36800 1.000 30.23566 109 LYS B CA 1
ATOM 3685 C C . LYS B 1 109 ? -50.65700 -5.06900 -1.79700 1.000 25.83997 109 LYS B C 1
ATOM 3686 O O . LYS B 1 109 ? -51.13700 -6.19000 -1.56200 1.000 28.75523 109 LYS B O 1
ATOM 3692 N N . HIS B 1 110 ? -49.49800 -4.92500 -2.42300 1.000 26.50354 110 HIS B N 1
ATOM 3693 C CA . HIS B 1 110 ? -48.77500 -6.06800 -2.95700 1.000 27.84524 110 HIS B CA 1
ATOM 3694 C C . HIS B 1 110 ? -47.31800 -5.93700 -2.55800 1.000 23.75943 110 HIS B C 1
ATOM 3695 O O . HIS B 1 110 ? -46.79100 -4.82700 -2.51400 1.000 27.06298 110 HIS B O 1
ATOM 3702 N N . ILE B 1 111 ? -46.67900 -7.06700 -2.31000 1.000 24.54539 111 ILE B N 1
ATOM 3703 C CA . ILE B 1 111 ? -45.25600 -7.10800 -1.99800 1.000 25.37311 111 ILE B CA 1
ATOM 3704 C C . ILE B 1 111 ? -44.62800 -8.24900 -2.78700 1.000 27.40770 111 ILE B C 1
ATOM 3705 O O . ILE B 1 111 ? -45.20400 -9.33600 -2.88200 1.000 26.67863 111 ILE B O 1
ATOM 3710 N N . ALA B 1 112 ? -43.45700 -8.00000 -3.37300 1.000 25.14036 112 ALA B N 1
ATOM 3711 C CA . ALA B 1 112 ? -42.69200 -9.04500 -4.04800 1.000 25.15457 112 ALA B CA 1
ATOM 3712 C C . ALA B 1 112 ? -41.49700 -9.42200 -3.18700 1.000 23.75232 112 ALA B C 1
ATOM 3713 O O . ALA B 1 112 ? -40.76800 -8.53300 -2.74300 1.000 24.30628 112 ALA B O 1
ATOM 3715 N N . VAL B 1 113 ? -41.31600 -10.72700 -2.94600 1.000 24.10668 113 VAL B N 1
ATOM 3716 C CA . VAL B 1 113 ? -40.24400 -11.28200 -2.11100 1.000 26.00316 113 VAL B CA 1
ATOM 3717 C C . VAL B 1 113 ? -39.61400 -12.44600 -2.87600 1.000 30.15811 113 VAL B C 1
ATOM 3718 O O . VAL B 1 113 ? -40.20700 -12.97100 -3.81600 1.000 30.22217 113 VAL B O 1
ATOM 3722 N N . HIS B 1 114 ? -38.42500 -12.84600 -2.45200 1.000 26.67735 114 HIS B N 1
ATOM 3723 C CA . HIS B 1 114 ? -37.80800 -14.05400 -3.03400 1.000 27.37220 114 HIS B CA 1
ATOM 3724 C C . HIS B 1 114 ? -38.69100 -15.24900 -2.67200 1.000 30.03152 114 HIS B C 1
ATOM 3725 O O . HIS B 1 114 ? -39.21800 -15.28400 -1.57500 1.000 27.28189 114 HIS B O 1
ATOM 3732 N N . LYS B 1 115 ? -38.79200 -16.20300 -3.59200 1.000 35.97745 115 LYS B N 1
ATOM 3733 C CA . LYS B 1 115 ? -39.59500 -17.41100 -3.30700 1.000 40.95939 115 LYS B CA 1
ATOM 3734 C C . LYS B 1 115 ? -38.96700 -18.12300 -2.11400 1.000 36.43078 115 LYS B C 1
ATOM 3735 O O . LYS B 1 115 ? -37.77600 -18.38700 -2.15900 1.000 39.52604 115 LYS B O 1
ATOM 3741 N N . PRO B 1 116 ? -39.76500 -18.52700 -1.11400 1.000 33.43551 116 PRO B N 1
ATOM 3742 C CA . PRO B 1 116 ? -39.21500 -19.10900 0.10600 1.000 38.35798 116 PRO B CA 1
ATOM 3743 C C . PRO B 1 116 ? -38.29800 -20.33500 -0.06700 1.000 47.44369 116 PRO B C 1
ATOM 3744 O O . PRO B 1 116 ? -37.32400 -20.43600 0.65200 1.000 48.89134 116 PRO B O 1
ATOM 3748 N N . GLY B 1 117 ? -38.59500 -21.20900 -1.01100 1.000 41.60442 117 GLY B N 1
ATOM 3749 C CA . GLY B 1 117 ? -37.69800 -22.34400 -1.28000 1.000 44.08671 117 GLY B CA 1
ATOM 3750 C C . GLY B 1 117 ? -36.32400 -21.91500 -1.75900 1.000 43.93241 117 GLY B C 1
ATOM 3751 O O . GLY B 1 117 ? -35.38300 -22.68700 -1.55900 1.000 48.95947 117 GLY B O 1
ATOM 3752 N N . PHE B 1 118 ? -36.24600 -20.84000 -2.53400 1.000 42.42552 118 PHE B N 1
ATOM 3753 C CA . PHE B 1 118 ? -34.94400 -20.31400 -3.02100 1.000 37.93554 118 PHE B CA 1
ATOM 3754 C C . PHE B 1 118 ? -34.12600 -19.67600 -1.89200 1.000 39.26795 118 PHE B C 1
ATOM 3755 O O . PHE B 1 118 ? -32.92700 -19.92500 -1.80700 1.000 42.76140 118 PHE B O 1
ATOM 3763 N N . GLY B 1 119 ? -34.78800 -18.90000 -1.04400 1.000 34.50546 119 GLY B N 1
ATOM 3764 C CA . GLY B 1 119 ? -34.08900 -18.24100 0.06600 1.000 29.79761 119 GLY B CA 1
ATOM 3765 C C . GLY B 1 119 ? -34.84900 -17.05300 0.60900 1.000 30.59950 119 GLY B C 1
ATOM 3766 O O . GLY B 1 119 ? -35.99700 -16.86900 0.22900 1.000 33.17682 119 GLY B O 1
ATOM 3767 N N . GLY B 1 120 ? -34.18300 -16.24700 1.42900 1.000 27.90542 120 GLY B N 1
ATOM 3768 C CA . GLY B 1 120 ? -34.83900 -15.12000 2.06700 1.000 26.71631 120 GLY B CA 1
ATOM 3769 C C . GLY B 1 120 ? -35.17700 -15.42700 3.51400 1.000 33.87253 120 GLY B C 1
ATOM 3770 O O . GLY B 1 120 ? -35.46000 -16.57000 3.89000 1.000 31.98470 120 GLY B O 1
ATOM 3771 N N . TYR B 1 121 ? -35.14500 -14.39700 4.34700 1.000 30.05814 121 TYR B N 1
ATOM 3772 C CA . TYR B 1 121 ? -35.29900 -14.62200 5.77600 1.000 26.24283 121 TYR B CA 1
ATOM 3773 C C . TYR B 1 121 ? -36.74200 -15.01700 6.09200 1.000 23.76798 121 TYR B C 1
ATOM 3774 O O . TYR B 1 121 ? -37.69100 -14.32100 5.69500 1.000 24.83595 121 TYR B O 1
ATOM 3783 N N . SER B 1 122 ? -36.91500 -16.15600 6.78800 1.000 28.53455 122 SER B N 1
ATOM 3784 C CA . SER B 1 122 ? -38.27200 -16.67000 7.00700 1.000 30.57481 122 SER B CA 1
ATOM 3785 C C . SER B 1 122 ? -39.09100 -15.72600 7.87500 1.000 27.63474 122 SER B C 1
ATOM 3786 O O . SER B 1 122 ? -40.32500 -15.65600 7.73900 1.000 23.46478 122 SER B O 1
ATOM 3789 N N . GLY B 1 123 ? -38.42000 -14.97500 8.76300 1.000 24.25259 123 GLY B N 1
ATOM 3790 C CA . GLY B 1 123 ? -39.14200 -14.04400 9.60300 1.000 21.88422 123 GLY B CA 1
ATOM 3791 C C . GLY B 1 123 ? -39.88300 -12.99500 8.80200 1.000 20.69982 123 GLY B C 1
ATOM 3792 O O . GLY B 1 123 ? -40.94700 -12.53700 9.20900 1.000 21.25039 123 GLY B O 1
ATOM 3793 N N . THR B 1 124 ? -39.32400 -12.59300 7.65600 1.000 20.15788 124 THR B N 1
ATOM 3794 C CA . THR B 1 124 ? -39.99400 -11.60000 6.81800 1.000 21.15259 124 THR B CA 1
ATOM 3795 C C . THR B 1 124 ? -41.30700 -12.15500 6.27800 1.000 20.06714 124 THR B C 1
ATOM 3796 O O . THR B 1 124 ? -42.32800 -11.45900 6.27200 1.000 23.18553 124 THR B O 1
ATOM 3800 N N . ILE B 1 125 ? -41.29900 -13.42700 5.87400 1.000 22.21580 125 ILE B N 1
ATOM 3801 C CA . ILE B 1 125 ? -42.52900 -14.08500 5.42400 1.000 22.89909 125 ILE B CA 1
ATOM 3802 C C . ILE B 1 125 ? -43.56300 -14.12000 6.54700 1.000 21.09929 125 ILE B C 1
ATOM 3803 O O . ILE B 1 125 ? -44.76500 -13.89800 6.31500 1.000 24.64694 125 ILE B O 1
ATOM 3808 N N . GLN B 1 126 ? -43.11300 -14.37100 7.78800 1.000 22.42672 126 GLN B N 1
ATOM 3809 C CA . GLN B 1 126 ? -44.05300 -14.39900 8.91700 1.000 22.62788 126 GLN B CA 1
ATOM 3810 C C . GLN B 1 126 ? -44.63900 -13.02000 9.21800 1.000 21.90276 126 GLN B C 1
ATOM 3811 O O . GLN B 1 126 ? -45.81500 -12.89800 9.59600 1.000 24.05890 126 GLN B O 1
ATOM 3817 N N . ILE B 1 127 ? -43.84300 -11.96300 9.04900 1.000 21.16693 127 ILE B N 1
ATOM 3818 C CA . ILE B 1 127 ? -44.39300 -10.61800 9.19000 1.000 17.93645 127 ILE B CA 1
ATOM 3819 C C . ILE B 1 127 ? -45.42500 -10.34100 8.09900 1.000 19.64906 127 ILE B C 1
ATOM 3820 O O . ILE B 1 127 ? -46.46900 -9.72100 8.34400 1.000 24.61873 127 ILE B O 1
ATOM 3825 N N . ILE B 1 128 ? -45.12600 -10.74900 6.87100 1.000 20.37294 128 ILE B N 1
ATOM 3826 C CA . ILE B 1 128 ? -46.09000 -10.52900 5.79500 1.000 23.80108 128 ILE B CA 1
ATOM 3827 C C . ILE B 1 128 ? -47.40300 -11.23400 6.10700 1.000 23.13485 128 ILE B C 1
ATOM 3828 O O . ILE B 1 128 ? -48.48300 -10.67400 5.88300 1.000 27.14113 128 ILE B O 1
ATOM 3833 N N . ALA B 1 129 ? -47.33600 -12.43600 6.67700 1.000 25.48397 129 ALA B N 1
ATOM 3834 C CA . ALA B 1 129 ? -48.57200 -13.13100 7.06100 1.000 26.11119 129 ALA B CA 1
ATOM 3835 C C . ALA B 1 129 ? -49.32700 -12.37500 8.15300 1.000 30.45268 129 ALA B C 1
ATOM 3836 O O . ALA B 1 129 ? -50.56800 -12.28600 8.12200 1.000 29.81849 129 ALA B O 1
ATOM 3838 N N . ARG B 1 130 ? -48.59900 -11.78700 9.11100 1.000 25.60019 130 ARG B N 1
ATOM 3839 C CA . ARG B 1 130 ? -49.27400 -11.06600 10.18900 1.000 23.37702 130 ARG B CA 1
ATOM 3840 C C . ARG B 1 130 ? -49.89700 -9.76700 9.69500 1.000 27.21896 130 ARG B C 1
ATOM 3841 O O . ARG B 1 130 ? -50.91300 -9.32200 10.24300 1.000 31.66329 130 ARG B O 1
ATOM 3849 N N . ILE B 1 131 ? -49.28300 -9.12700 8.69900 1.000 22.71003 131 ILE B N 1
ATOM 3850 C CA . ILE B 1 131 ? -49.87100 -7.92700 8.12400 1.000 22.47890 131 ILE B CA 1
ATOM 3851 C C . ILE B 1 131 ? -51.04100 -8.29400 7.21600 1.000 26.07223 131 ILE B C 1
ATOM 3852 O O . ILE B 1 131 ? -52.06100 -7.60700 7.20000 1.000 25.17869 131 ILE B O 1
ATOM 3857 N N . ASN B 1 132 ? -50.90300 -9.37600 6.45600 1.000 25.55091 132 ASN B N 1
ATOM 3858 C CA . ASN B 1 132 ? -51.99900 -9.85600 5.62100 1.000 28.10863 132 ASN B CA 1
ATOM 3859 C C . ASN B 1 132 ? -53.24800 -10.14300 6.44700 1.000 29.92145 132 ASN B C 1
ATOM 3860 O O . ASN B 1 132 ? -54.37200 -9.86400 6.00400 1.000 28.84641 132 ASN B O 1
ATOM 3865 N N . ARG B 1 133 ? -53.06700 -10.71400 7.64300 1.000 27.65748 133 ARG B N 1
ATOM 3866 C CA . ARG B 1 133 ? -54.18300 -10.90700 8.57100 1.000 30.31771 133 ARG B CA 1
ATOM 3867 C C . ARG B 1 133 ? -54.99800 -9.62000 8.74600 1.000 35.43134 133 ARG B C 1
ATOM 3868 O O . ARG B 1 133 ? -56.22600 -9.65700 8.90900 1.000 30.55075 133 ARG B O 1
ATOM 3876 N N . LEU B 1 134 ? -54.32700 -8.47000 8.71200 1.000 28.23602 134 LEU B N 1
ATOM 3877 C CA . LEU B 1 134 ? -54.92700 -7.17400 8.98800 1.000 25.17630 134 LEU B CA 1
ATOM 3878 C C . LEU B 1 134 ? -55.40100 -6.46400 7.72300 1.000 25.45502 134 LEU B C 1
ATOM 3879 O O . LEU B 1 134 ? -56.43000 -5.78200 7.75000 1.000 29.38085 134 LEU B O 1
ATOM 3884 N N . THR B 1 135 ? -54.63800 -6.56800 6.62900 1.000 27.37310 135 THR B N 1
ATOM 3885 C CA . THR B 1 135 ? -54.81900 -5.69900 5.47100 1.000 26.78402 135 THR B CA 1
ATOM 3886 C C . THR B 1 135 ? -55.12600 -6.44000 4.18400 1.000 26.36245 135 THR B C 1
ATOM 3887 O O . THR B 1 135 ? -55.60400 -5.80400 3.23300 1.000 31.05518 135 THR B O 1
ATOM 3891 N N . GLY B 1 136 ? -54.90100 -7.75000 4.13000 1.000 27.08793 136 GLY B N 1
ATOM 3892 C CA . GLY B 1 136 ? -55.03300 -8.51700 2.90400 1.000 28.29493 136 GLY B CA 1
ATOM 3893 C C . GLY B 1 136 ? -53.84700 -8.43100 1.97000 1.000 33.02604 136 GLY B C 1
ATOM 3894 O O . GLY B 1 136 ? -53.92100 -8.93000 0.84600 1.000 26.54387 136 GLY B O 1
ATOM 3895 N N . LEU B 1 137 ? -52.75000 -7.81000 2.41200 1.000 28.84142 137 LEU B N 1
ATOM 3896 C CA . LEU B 1 137 ? -51.49300 -7.72200 1.67300 1.000 26.43675 137 LEU B CA 1
ATOM 3897 C C . LEU B 1 137 ? -51.19600 -8.99600 0.89100 1.000 27.28908 137 LEU B C 1
ATOM 3898 O O . LEU B 1 137 ? -51.10800 -10.08600 1.46700 1.000 29.57325 137 LEU B O 1
ATOM 3903 N N . GLU B 1 138 ? -50.99900 -8.85900 -0.41500 1.000 27.63763 138 GLU B N 1
ATOM 3904 C CA . GLU B 1 138 ? -50.78200 -10.00300 -1.29100 1.000 27.33078 138 GLU B CA 1
ATOM 3905 C C . GLU B 1 138 ? -49.31100 -10.14100 -1.65400 1.000 27.58662 138 GLU B C 1
ATOM 3906 O O . GLU B 1 138 ? -48.63500 -9.15100 -1.93800 1.000 30.38813 138 GLU B O 1
ATOM 3912 N N . THR B 1 139 ? -48.84300 -11.38200 -1.70900 1.000 28.45845 139 THR B N 1
ATOM 3913 C CA . THR B 1 139 ? -47.44800 -11.68600 -1.98900 1.000 30.08323 139 THR B CA 1
ATOM 3914 C C . THR B 1 139 ? -47.28100 -12.20000 -3.40900 1.000 33.14459 139 THR B C 1
ATOM 3915 O O . THR B 1 139 ? -48.04500 -13.06600 -3.84600 1.000 32.83014 139 THR B O 1
ATOM 3919 N N . SER B 1 140 ? -46.28600 -11.67400 -4.12000 1.000 27.65299 140 SER B N 1
ATOM 3920 C CA . SER B 1 140 ? -45.76900 -12.28700 -5.34800 1.000 33.34978 140 SER B CA 1
ATOM 3921 C C . SER B 1 140 ? -44.26500 -12.47900 -5.20500 1.000 35.79751 140 SER B C 1
ATOM 3922 O O . SER B 1 140 ? -43.66800 -12.09800 -4.19800 1.000 29.43395 140 SER B O 1
ATOM 3925 N N . PHE B 1 141 ? -43.62800 -13.06600 -6.21600 1.000 37.33718 141 PHE B N 1
ATOM 3926 C CA . PHE B 1 141 ? -42.21500 -13.40000 -6.09500 1.000 39.90845 141 PHE B CA 1
ATOM 3927 C C . PHE B 1 141 ? -41.34600 -12.55000 -7.01300 1.000 38.61451 141 PHE B C 1
ATOM 3928 O O . PHE B 1 141 ? -41.75800 -12.15900 -8.11100 1.000 39.26810 141 PHE B O 1
ATOM 3936 N N . ILE B 1 142 ? -40.15300 -12.22300 -6.51800 1.000 30.83069 142 ILE B N 1
ATOM 3937 C CA . ILE B 1 142 ? -39.17000 -11.47700 -7.29500 1.000 33.63806 142 ILE B CA 1
ATOM 3938 C C . ILE B 1 142 ? -38.71900 -12.33300 -8.47200 1.000 36.80378 142 ILE B C 1
ATOM 3939 O O . ILE B 1 142 ? -38.21600 -13.44800 -8.29200 1.000 35.72519 142 ILE B O 1
ATOM 3944 N N . ASP B 1 143 ? -38.89200 -11.81300 -9.69400 1.000 34.90669 143 ASP B N 1
ATOM 3945 C CA . ASP B 1 143 ? -38.65100 -12.64800 -10.86700 1.000 34.62296 143 ASP B CA 1
ATOM 3946 C C . ASP B 1 143 ? -38.05000 -11.88000 -12.03700 1.000 39.58199 143 ASP B C 1
ATOM 3947 O O . ASP B 1 143 ? -38.15200 -12.34000 -13.18200 1.000 41.66172 143 ASP B O 1
ATOM 3952 N N . GLY B 1 144 ? -37.46800 -10.70900 -11.79500 1.000 35.69000 144 GLY B N 1
ATOM 3953 C CA . GLY B 1 144 ? -36.95400 -9.88200 -12.86500 1.000 40.93778 144 GLY B CA 1
ATOM 3954 C C . GLY B 1 144 ? -37.99800 -9.06000 -13.59500 1.000 40.83623 144 GLY B C 1
ATOM 3955 O O . GLY B 1 144 ? -37.63100 -8.26300 -14.46800 1.000 38.23585 144 GLY B O 1
ATOM 3956 N N . LYS B 1 145 ? -39.27900 -9.21600 -13.25000 1.000 37.04210 145 LYS B N 1
ATOM 3957 C CA . LYS B 1 145 ? -40.39800 -8.57900 -13.93800 1.000 40.79073 145 LYS B CA 1
ATOM 3958 C C . LYS B 1 145 ? -41.27800 -7.82300 -12.94900 1.000 36.52105 145 LYS B C 1
ATOM 3959 O O . LYS B 1 145 ? -41.56700 -6.63400 -13.13000 1.000 40.65636 145 LYS B O 1
ATOM 3965 N N . CYS B 1 146 ? -41.74000 -8.54300 -11.92100 1.000 36.87687 146 CYS B N 1
ATOM 3966 C CA . CYS B 1 146 ? -42.60400 -8.00000 -10.87400 1.000 33.87274 146 CYS B CA 1
ATOM 3967 C C . CYS B 1 146 ? -43.86100 -7.36200 -11.46100 1.000 37.69211 146 CYS B C 1
ATOM 3968 O O . CYS B 1 146 ? -44.22000 -6.23900 -11.12000 1.000 30.63585 146 CYS B O 1
ATOM 3971 N N . ASP B 1 147 ? -44.55600 -8.11300 -12.32100 1.000 42.40552 147 ASP B N 1
ATOM 3972 C CA . ASP B 1 147 ? -45.74000 -7.57500 -12.99300 1.000 40.07212 147 ASP B CA 1
ATOM 3973 C C . ASP B 1 147 ? -46.82800 -7.17200 -11.99700 1.000 39.79763 147 ASP B C 1
ATOM 3974 O O . ASP B 1 147 ? -47.50600 -6.15500 -12.18600 1.000 42.05341 147 ASP B O 1
ATOM 3979 N N . ALA B 1 148 ? -46.99800 -7.94400 -10.92400 1.000 39.36996 148 ALA B N 1
ATOM 3980 C CA . ALA B 1 148 ? -48.04700 -7.71300 -9.93100 1.000 39.38047 148 ALA B CA 1
ATOM 3981 C C . ALA B 1 148 ? -47.84600 -6.44000 -9.10900 1.000 39.33709 148 ALA B C 1
ATOM 3982 O O . ALA B 1 148 ? -48.76200 -6.04700 -8.37700 1.000 43.38695 148 ALA B O 1
ATOM 3984 N N . ILE B 1 149 ? -46.69100 -5.79100 -9.22000 1.000 33.64954 149 ILE B N 1
ATOM 3985 C CA . ILE B 1 149 ? -46.33100 -4.64200 -8.39500 1.000 33.84279 149 ILE B CA 1
ATOM 3986 C C . ILE B 1 149 ? -46.76100 -3.35300 -9.08000 1.000 38.70987 149 ILE B C 1
ATOM 3987 O O . ILE B 1 149 ? -46.34200 -3.07500 -10.20700 1.000 36.08684 149 ILE B O 1
ATOM 3992 N N . GLY B 1 150 ? -47.55600 -2.53900 -8.38100 1.000 34.43933 150 GLY B N 1
ATOM 3993 C CA . GLY B 1 150 ? -47.94900 -1.23500 -8.88800 1.000 34.65546 150 GLY B CA 1
ATOM 3994 C C . GLY B 1 150 ? -47.67200 -0.07100 -7.95000 1.000 36.43751 150 GLY B C 1
ATOM 3995 O O . GLY B 1 150 ? -46.78100 -0.14400 -7.09200 1.000 32.91244 150 GLY B O 1
ATOM 3996 N N . GLU B 1 151 ? -48.43600 1.01100 -8.09200 1.000 33.00751 151 GLU B N 1
ATOM 3997 C CA . GLU B 1 151 ? -48.14100 2.23600 -7.35900 1.000 37.50554 151 GLU B CA 1
ATOM 3998 C C . GLU B 1 151 ? -48.28700 2.01300 -5.85700 1.000 35.08724 151 GLU B C 1
ATOM 3999 O O . GLU B 1 151 ? -49.29100 1.46300 -5.39000 1.000 36.36891 151 GLU B O 1
ATOM 4005 N N . GLY B 1 152 ? -47.26500 2.41600 -5.10200 1.000 33.63703 152 GLY B N 1
ATOM 4006 C CA . GLY B 1 152 ? -47.27800 2.24800 -3.66400 1.000 35.38455 152 GLY B CA 1
ATOM 4007 C C . GLY B 1 152 ? -46.98400 0.84900 -3.16000 1.000 33.42809 152 GLY B C 1
ATOM 4008 O O . GLY B 1 152 ? -46.84600 0.66900 -1.94200 1.000 33.27571 152 GLY B O 1
ATOM 4009 N N . ASP B 1 153 ? -46.89300 -0.14800 -4.04200 1.000 31.75535 153 ASP B N 1
ATOM 4010 C CA . ASP B 1 153 ? -46.48600 -1.48900 -3.66300 1.000 28.07963 153 ASP B CA 1
ATOM 4011 C C . ASP B 1 153 ? -44.98400 -1.54100 -3.36300 1.000 24.37483 153 ASP B C 1
ATOM 4012 O O . ASP B 1 153 ? -44.24100 -0.58500 -3.60100 1.000 27.09924 153 ASP B O 1
ATOM 4017 N N . VAL B 1 154 ? -44.53400 -2.69100 -2.85700 1.000 24.29096 154 VAL B N 1
ATOM 4018 C CA . VAL B 1 154 ? -43.17500 -2.85600 -2.33000 1.000 24.46266 154 VAL B CA 1
ATOM 4019 C C . VAL B 1 154 ? -42.47400 -4.02300 -3.02000 1.000 24.46611 154 VAL B C 1
ATOM 4020 O O . VAL B 1 154 ? -43.01200 -5.13800 -3.07300 1.000 24.82659 154 VAL B O 1
ATOM 4024 N N . ILE B 1 155 ? -41.26300 -3.77700 -3.51400 1.000 21.47739 155 ILE B N 1
ATOM 4025 C CA . ILE B 1 155 ? -40.32700 -4.82400 -3.89000 1.000 19.77197 155 ILE B CA 1
ATOM 4026 C C . ILE B 1 155 ? -39.36900 -4.98800 -2.71400 1.000 22.76151 155 ILE B C 1
ATOM 4027 O O . ILE B 1 155 ? -38.62900 -4.05700 -2.38700 1.000 23.56840 155 ILE B O 1
ATOM 4032 N N . TRP B 1 156 ? -39.42400 -6.15000 -2.06800 1.000 23.66707 156 TRP B N 1
ATOM 4033 C CA . TRP B 1 156 ? -38.60800 -6.47300 -0.88600 1.000 25.44391 156 TRP B CA 1
ATOM 4034 C C . TRP B 1 156 ? -37.42700 -7.31800 -1.34200 1.000 21.20379 156 TRP B C 1
ATOM 4035 O O . TRP B 1 156 ? -37.50700 -8.53700 -1.43100 1.000 27.76240 156 TRP B O 1
ATOM 4046 N N . LEU B 1 157 ? -36.31200 -6.65500 -1.63100 1.000 20.86894 157 LEU B N 1
ATOM 4047 C CA . LEU B 1 157 ? -35.12800 -7.30500 -2.16800 1.000 22.42809 157 LEU B CA 1
ATOM 4048 C C . LEU B 1 157 ? -34.13300 -7.55400 -1.03400 1.000 23.23922 157 LEU B C 1
ATOM 4049 O O . LEU B 1 157 ? -33.51100 -6.62200 -0.51600 1.000 27.28723 157 LEU B O 1
ATOM 4054 N N . GLU B 1 158 ? -33.98700 -8.80700 -0.63900 1.000 23.19420 158 GLU B N 1
ATOM 4055 C CA . GLU B 1 158 ? -32.98300 -9.15500 0.36300 1.000 21.94792 158 GLU B CA 1
ATOM 4056 C C . GLU B 1 158 ? -31.71400 -9.54600 -0.37300 1.000 29.99081 158 GLU B C 1
ATOM 4057 O O . GLU B 1 158 ? -31.68400 -10.57300 -1.06200 1.000 26.87816 158 GLU B O 1
ATOM 4063 N N . THR B 1 159 ? -30.66100 -8.73500 -0.23200 1.000 23.97240 159 THR B N 1
ATOM 4064 C CA . THR B 1 159 ? -29.41800 -9.02400 -0.97500 1.000 21.51823 159 THR B CA 1
ATOM 4065 C C . THR B 1 159 ? -28.20300 -8.47700 -0.23000 1.000 24.50887 159 THR B C 1
ATOM 4066 O O . THR B 1 159 ? -28.22300 -7.30500 0.19300 1.000 24.96603 159 THR B O 1
ATOM 4070 N N . PRO B 1 160 ? -27.15600 -9.29300 -0.03000 1.000 24.29784 160 PRO B N 1
ATOM 4071 C CA . PRO B 1 160 ? -27.08500 -10.72900 -0.35800 1.000 21.78962 160 PRO B CA 1
ATOM 4072 C C . PRO B 1 160 ? -28.16300 -11.56200 0.33100 1.000 26.94106 160 PRO B C 1
ATOM 4073 O O . PRO B 1 160 ? -28.71500 -11.17700 1.35900 1.000 22.19900 160 PRO B O 1
ATOM 4077 N N . LEU B 1 161 ? -28.48900 -12.68500 -0.29400 1.000 24.35998 161 LEU B N 1
ATOM 4078 C CA . LEU B 1 161 ? -29.60400 -13.51700 0.13000 1.000 26.95690 161 LEU B CA 1
ATOM 4079 C C . LEU B 1 161 ? -29.22200 -14.44200 1.28200 1.000 23.99244 161 LEU B C 1
ATOM 4080 O O . LEU B 1 161 ? -28.21700 -15.15000 1.21300 1.000 28.71511 161 LEU B O 1
ATOM 4085 N N . ASN B 1 162 ? -30.05400 -14.45800 2.32100 1.000 24.47881 162 ASN B N 1
ATOM 4086 C CA . ASN B 1 162 ? -29.96200 -15.46400 3.38100 1.000 22.32189 162 ASN B CA 1
ATOM 4087 C C . ASN B 1 162 ? -30.69300 -16.70900 2.90200 1.000 28.97488 162 ASN B C 1
ATOM 4088 O O . ASN B 1 162 ? -31.88000 -16.61600 2.58600 1.000 27.44236 162 ASN B O 1
ATOM 4093 N N . PRO B 1 163 ? -30.03100 -17.89200 2.82100 1.000 26.59769 163 PRO B N 1
ATOM 4094 C CA . PRO B 1 163 ? -28.70500 -18.25600 3.35400 1.000 22.81140 163 PRO B CA 1
ATOM 4095 C C . PRO B 1 163 ? -27.53300 -18.34600 2.36800 1.000 25.79320 163 PRO B C 1
ATOM 4096 O O . PRO B 1 163 ? -26.40700 -18.63700 2.79300 1.000 23.48469 163 PRO B O 1
ATOM 4100 N N . LEU B 1 164 ? -27.78000 -18.10800 1.08200 1.000 24.17847 164 LEU B N 1
ATOM 4101 C CA . LEU B 1 164 ? -26.81100 -18.48100 0.05200 1.000 26.60642 164 LEU B CA 1
ATOM 4102 C C . LEU B 1 164 ? -25.62000 -17.54000 -0.00500 1.000 28.94506 164 LEU B C 1
ATOM 4103 O O . LEU B 1 164 ? -24.51400 -17.96700 -0.36100 1.000 27.06607 164 LEU B O 1
ATOM 4108 N N . GLY B 1 165 ? -25.83000 -16.26300 0.29500 1.000 24.16740 165 GLY B N 1
ATOM 4109 C CA . GLY B 1 165 ? -24.74500 -15.30800 0.20000 1.000 23.59340 165 GLY B CA 1
ATOM 4110 C C . GLY B 1 165 ? -24.50900 -14.77500 -1.19200 1.000 26.71680 165 GLY B C 1
ATOM 4111 O O . GLY B 1 165 ? -23.43100 -14.23700 -1.46200 1.000 26.76621 165 GLY B O 1
ATOM 4112 N N . ILE B 1 166 ? -25.47400 -14.93600 -2.09500 1.000 25.09781 166 ILE B N 1
ATOM 4113 C CA . ILE B 1 166 ? -25.37000 -14.40100 -3.43900 1.000 27.02966 166 ILE B CA 1
ATOM 4114 C C . ILE B 1 166 ? -26.16600 -13.10800 -3.54400 1.000 28.07519 166 ILE B C 1
ATOM 4115 O O . ILE B 1 166 ? -27.07500 -12.83100 -2.75900 1.000 29.10793 166 ILE B O 1
ATOM 4120 N N . ALA B 1 167 ? -25.80800 -12.29500 -4.53100 1.000 25.57073 167 ALA B N 1
ATOM 4121 C CA . ALA B 1 167 ? -26.30000 -10.92900 -4.65700 1.000 23.81620 167 ALA B CA 1
ATOM 4122 C C . ALA B 1 167 ? -27.26500 -10.78200 -5.82800 1.000 29.14109 167 ALA B C 1
ATOM 4123 O O . ALA B 1 167 ? -27.24400 -11.56000 -6.78700 1.000 29.15877 167 ALA B O 1
ATOM 4125 N N . PHE B 1 168 ? -28.08900 -9.74000 -5.73100 1.000 25.24967 168 PHE B N 1
ATOM 4126 C CA . PHE B 1 168 ? -29.03500 -9.32600 -6.75200 1.000 28.27598 168 PHE B CA 1
ATOM 4127 C C . PHE B 1 168 ? -28.73300 -7.89100 -7.14000 1.000 32.39870 168 PHE B C 1
ATOM 4128 O O . PHE B 1 168 ? -28.03400 -7.16100 -6.43000 1.000 31.79194 168 PHE B O 1
ATOM 4136 N N . ASP B 1 169 ? -29.27500 -7.48200 -8.27800 1.000 26.67914 169 ASP B N 1
ATOM 4137 C CA . ASP B 1 169 ? -28.88800 -6.21200 -8.89400 1.000 27.22815 169 ASP B CA 1
ATOM 4138 C C . ASP B 1 169 ? -29.82500 -5.10400 -8.41200 1.000 29.87210 169 ASP B C 1
ATOM 4139 O O . ASP B 1 169 ? -30.91600 -4.91300 -8.95400 1.000 29.04832 169 ASP B O 1
ATOM 4144 N N . ILE B 1 170 ? -29.39200 -4.35900 -7.38100 1.000 26.16740 170 ILE B N 1
ATOM 4145 C CA . ILE B 1 170 ? -30.23800 -3.30000 -6.81900 1.000 24.98502 170 ILE B CA 1
ATOM 4146 C C . ILE B 1 170 ? -30.60600 -2.23900 -7.84900 1.000 28.67231 170 ILE B C 1
ATOM 4147 O O . ILE B 1 170 ? -31.77300 -1.82200 -7.87600 1.000 27.40391 170 ILE B O 1
ATOM 4152 N N . PRO B 1 171 ? -29.68200 -1.72500 -8.67100 1.000 28.89476 171 PRO B N 1
ATOM 4153 C CA . PRO B 1 171 ? -30.08100 -0.68700 -9.63600 1.000 29.70885 171 PRO B CA 1
ATOM 4154 C C . PRO B 1 171 ? -31.13700 -1.16400 -10.61300 1.000 27.28707 171 PRO B C 1
ATOM 4155 O O . PRO B 1 171 ? -32.00700 -0.37100 -11.00800 1.000 33.62781 171 PRO B O 1
ATOM 4159 N N . PHE B 1 172 ? -31.09700 -2.44600 -10.99100 1.000 29.93259 172 PHE B N 1
ATOM 4160 C CA . PHE B 1 172 ? -32.13100 -3.00300 -11.85900 1.000 30.12946 172 PHE B CA 1
ATOM 4161 C C . PHE B 1 172 ? -33.49800 -2.91000 -11.19500 1.000 36.66786 172 PHE B C 1
ATOM 4162 O O . PHE B 1 172 ? -34.48900 -2.47400 -11.80900 1.000 31.12869 172 PHE B O 1
ATOM 4170 N N . TYR B 1 173 ? -33.57700 -3.33200 -9.93100 1.000 29.89772 173 TYR B N 1
ATOM 4171 C CA . TYR B 1 173 ? -34.86500 -3.30400 -9.26100 1.000 30.58558 173 TYR B CA 1
ATOM 4172 C C . TYR B 1 173 ? -35.28700 -1.88900 -8.90600 1.000 30.32600 173 TYR B C 1
ATOM 4173 O O . TYR B 1 173 ? -36.49300 -1.62500 -8.81600 1.000 30.25391 173 TYR B O 1
ATOM 4182 N N . LYS B 1 174 ? -34.33700 -0.95300 -8.76000 1.000 27.63654 174 LYS B N 1
ATOM 4183 C CA . LYS B 1 174 ? -34.72500 0.44600 -8.60500 1.000 27.94151 174 LYS B CA 1
ATOM 4184 C C . LYS B 1 174 ? -35.40800 0.94800 -9.86900 1.000 31.33213 174 LYS B C 1
ATOM 4185 O O . LYS B 1 174 ? -36.41100 1.66600 -9.79400 1.000 35.14257 174 LYS B O 1
ATOM 4191 N N . GLU B 1 175 ? -34.86100 0.60100 -11.03800 1.000 32.05529 175 GLU B N 1
ATOM 4192 C CA . GLU B 1 175 ? -35.49300 1.03900 -12.28500 1.000 35.77290 175 GLU B CA 1
ATOM 4193 C C . GLU B 1 175 ? -36.88000 0.41900 -12.46000 1.000 34.61217 175 GLU B C 1
ATOM 4194 O O . GLU B 1 175 ? -37.83600 1.12800 -12.80300 1.000 37.73670 175 GLU B O 1
ATOM 4200 N N . LEU B 1 176 ? -37.03100 -0.89400 -12.22400 1.000 36.55714 176 LEU B N 1
ATOM 4201 C CA . LEU B 1 176 ? -38.40300 -1.42300 -12.16800 1.000 37.17709 176 LEU B CA 1
ATOM 4202 C C . LEU B 1 176 ? -39.30900 -0.67700 -11.19100 1.000 44.02958 176 LEU B C 1
ATOM 4203 O O . LEU B 1 176 ? -40.44400 -0.31100 -11.54500 1.000 36.54363 176 LEU B O 1
ATOM 4208 N N . ALA B 1 177 ? -38.85700 -0.47800 -9.94500 1.000 30.37993 177 ALA B N 1
ATOM 4209 C CA . ALA B 1 177 ? -39.72800 0.16100 -8.97000 1.000 31.41881 177 ALA B CA 1
ATOM 4210 C C . ALA B 1 177 ? -40.12200 1.54700 -9.44100 1.000 33.78931 177 ALA B C 1
ATOM 4211 O O . ALA B 1 177 ? -41.27800 1.95500 -9.29000 1.000 37.58935 177 ALA B O 1
ATOM 4213 N N . LYS B 1 178 ? -39.16700 2.28100 -10.01500 1.000 32.69076 178 LYS B N 1
ATOM 4214 C CA . LYS B 1 178 ? -39.40900 3.63600 -10.48600 1.000 39.39515 178 LYS B CA 1
ATOM 4215 C C . LYS B 1 178 ? -40.46000 3.66000 -11.58800 1.000 39.06200 178 LYS B C 1
ATOM 4216 O O . LYS B 1 178 ? -41.34500 4.51800 -11.58600 1.000 41.46513 178 LYS B O 1
ATOM 4222 N N . LYS B 1 179 ? -40.36800 2.72700 -12.53700 1.000 37.29367 179 LYS B N 1
ATOM 4223 C CA . LYS B 1 179 ? -41.31800 2.69300 -13.63600 1.000 43.12188 179 LYS B CA 1
ATOM 4224 C C . LYS B 1 179 ? -42.71500 2.41700 -13.12800 1.000 43.72445 179 LYS B C 1
ATOM 4225 O O . LYS B 1 179 ? -43.70400 2.92400 -13.67700 1.000 47.20057 179 LYS B O 1
ATOM 4231 N N . LYS B 1 180 ? -42.81500 1.61500 -12.07100 1.000 35.63115 180 LYS B N 1
ATOM 4232 C CA . LYS B 1 180 ? -44.10700 1.15700 -11.56800 1.000 34.52876 180 LYS B CA 1
ATOM 4233 C C . LYS B 1 180 ? -44.69200 2.06700 -10.48900 1.000 31.37065 180 LYS B C 1
ATOM 4234 O O . LYS B 1 180 ? -45.83000 1.83800 -10.06500 1.000 34.54660 180 LYS B O 1
ATOM 4240 N N . GLY B 1 181 ? -43.94900 3.07700 -10.03200 1.000 31.69378 181 GLY B N 1
ATOM 4241 C CA . GLY B 1 181 ? -44.39800 3.88600 -8.90700 1.000 34.93700 181 GLY B CA 1
ATOM 4242 C C . GLY B 1 181 ? -44.36500 3.13000 -7.60000 1.000 34.02755 181 GLY B C 1
ATOM 4243 O O . GLY B 1 181 ? -45.09500 3.46900 -6.66100 1.000 33.98921 181 GLY B O 1
ATOM 4244 N N . ALA B 1 182 ? -43.54400 2.09300 -7.53500 1.000 31.28703 182 ALA B N 1
ATOM 4245 C CA . ALA B 1 182 ? -43.42100 1.22300 -6.38300 1.000 30.72498 182 ALA B CA 1
ATOM 4246 C C . ALA B 1 182 ? -42.25100 1.66800 -5.50400 1.000 28.06864 182 ALA B C 1
ATOM 4247 O O . ALA B 1 182 ? -41.51400 2.59300 -5.83400 1.000 29.40977 182 ALA B O 1
ATOM 4249 N N . ILE B 1 183 ? -42.09200 0.99100 -4.36800 1.000 25.10065 183 ILE B N 1
ATOM 4250 C CA . ILE B 1 183 ? -41.05400 1.30300 -3.38300 1.000 26.05928 183 ILE B CA 1
ATOM 4251 C C . ILE B 1 183 ? -40.08300 0.13300 -3.32100 1.000 24.07120 183 ILE B C 1
ATOM 4252 O O . ILE B 1 183 ? -40.49900 -1.01500 -3.12200 1.000 29.49997 183 ILE B O 1
ATOM 4257 N N . LEU B 1 184 ? -38.78900 0.42300 -3.47400 1.000 23.57347 184 LEU B N 1
ATOM 4258 C CA . LEU B 1 184 ? -37.76200 -0.59900 -3.32600 1.000 23.43477 184 LEU B CA 1
ATOM 4259 C C . LEU B 1 184 ? -37.22600 -0.56700 -1.88900 1.000 23.34566 184 LEU B C 1
ATOM 4260 O O . LEU B 1 184 ? -36.67800 0.45300 -1.42600 1.000 24.80405 184 LEU B O 1
ATOM 4265 N N . VAL B 1 185 ? -37.42700 -1.66800 -1.16900 1.000 22.15543 185 VAL B N 1
ATOM 4266 C CA . VAL B 1 185 ? -36.76400 -1.87900 0.11300 1.000 23.27581 185 VAL B CA 1
ATOM 4267 C C . VAL B 1 185 ? -35.67200 -2.91500 -0.09100 1.000 21.42202 185 VAL B C 1
ATOM 4268 O O . VAL B 1 185 ? -35.92200 -3.97800 -0.67300 1.000 23.98337 185 VAL B O 1
ATOM 4272 N N . VAL B 1 186 ? -34.46500 -2.63400 0.39800 1.000 21.14412 186 VAL B N 1
ATOM 4273 C CA . VAL B 1 186 ? -33.40700 -3.64500 0.40000 1.000 22.58430 186 VAL B CA 1
ATOM 4274 C C . VAL B 1 186 ? -33.11700 -4.04400 1.84200 1.000 21.38898 186 VAL B C 1
ATOM 4275 O O . VAL B 1 186 ? -32.81000 -3.19100 2.68300 1.000 21.11143 186 VAL B O 1
ATOM 4279 N N . ASP B 1 187 ? -33.19700 -5.34000 2.11800 1.000 20.04910 187 ASP B N 1
ATOM 4280 C CA . ASP B 1 187 ? -32.68300 -5.88400 3.37400 1.000 19.53474 187 ASP B CA 1
ATOM 4281 C C . ASP B 1 187 ? -31.21800 -6.19000 3.09500 1.000 21.98972 187 ASP B C 1
ATOM 4282 O O . ASP B 1 187 ? -30.89300 -7.19000 2.44500 1.000 19.32817 187 ASP B O 1
ATOM 4287 N N . SER B 1 188 ? -30.32900 -5.30500 3.56100 1.000 21.17767 188 SER B N 1
ATOM 4288 C CA . SER B 1 188 ? -28.90000 -5.37000 3.28000 1.000 19.00456 188 SER B CA 1
ATOM 4289 C C . SER B 1 188 ? -28.09200 -5.99400 4.42300 1.000 21.98418 188 SER B C 1
ATOM 4290 O O . SER B 1 188 ? -26.87600 -5.81200 4.47600 1.000 20.71445 188 SER B O 1
ATOM 4293 N N . THR B 1 189 ? -28.74800 -6.74900 5.30900 1.000 20.54660 189 THR B N 1
ATOM 4294 C CA . THR B 1 189 ? -28.08400 -7.31200 6.49100 1.000 20.16191 189 THR B CA 1
ATOM 4295 C C . THR B 1 189 ? -26.74800 -7.99800 6.18100 1.000 20.46615 189 THR B C 1
ATOM 4296 O O . THR B 1 189 ? -25.76800 -7.83400 6.91900 1.000 21.03867 189 THR B O 1
ATOM 4300 N N . PHE B 1 190 ? -26.69100 -8.79700 5.10900 1.000 19.03633 190 PHE B N 1
ATOM 4301 C CA . PHE B 1 190 ? -25.48500 -9.55500 4.79700 1.000 21.74226 190 PHE B CA 1
ATOM 4302 C C . PHE B 1 190 ? -24.34500 -8.70500 4.24800 1.000 20.59018 190 PHE B C 1
ATOM 4303 O O . PHE B 1 190 ? -23.23600 -9.22400 4.12100 1.000 22.05905 190 PHE B O 1
ATOM 4311 N N . ALA B 1 191 ? -24.58300 -7.44100 3.91300 1.000 22.95899 191 ALA B N 1
ATOM 4312 C CA . ALA B 1 191 ? -23.53400 -6.56200 3.38400 1.000 21.07969 191 ALA B CA 1
ATOM 4313 C C . ALA B 1 191 ? -23.82900 -5.12000 3.75600 1.000 20.28718 191 ALA B C 1
ATOM 4314 O O . ALA B 1 191 ? -24.39300 -4.34800 2.96200 1.000 22.84868 191 ALA B O 1
ATOM 4316 N N . PRO B 1 192 ? -23.45700 -4.71000 4.96500 1.000 21.99588 192 PRO B N 1
ATOM 4317 C CA . PRO B 1 192 ? -23.54100 -3.29400 5.33600 1.000 21.71123 192 PRO B CA 1
ATOM 4318 C C . PRO B 1 192 ? -22.44400 -2.51100 4.63800 1.000 21.99982 192 PRO B C 1
ATOM 4319 O O . PRO B 1 192 ? -21.46400 -3.09900 4.15400 1.000 21.61483 192 PRO B O 1
ATOM 4323 N N . PRO B 1 193 ? -22.58400 -1.19800 4.53000 1.000 23.40347 193 PRO B N 1
ATOM 4324 C CA . PRO B 1 193 ? -21.45700 -0.38200 4.06900 1.000 26.12936 193 PRO B CA 1
ATOM 4325 C C . PRO B 1 193 ? -20.25300 -0.65700 4.95100 1.000 26.65617 193 PRO B C 1
ATOM 4326 O O . PRO B 1 193 ? -20.41900 -0.80200 6.17300 1.000 27.06546 193 PRO B O 1
ATOM 4330 N N . PRO B 1 194 ? -19.02400 -0.70700 4.39400 1.000 25.68988 194 PRO B N 1
ATOM 4331 C CA . PRO B 1 194 ? -18.69200 -0.25900 3.04100 1.000 25.73532 194 PRO B CA 1
ATOM 4332 C C . PRO B 1 194 ? -18.77100 -1.39300 2.04200 1.000 27.65474 194 PRO B C 1
ATOM 4333 O O . PRO B 1 194 ? -18.33800 -1.20000 0.91100 1.000 29.15413 194 PRO B O 1
ATOM 4337 N N . ILE B 1 195 ? -19.23300 -2.58000 2.43100 1.000 23.55255 195 ILE B N 1
ATOM 4338 C CA . ILE B 1 195 ? -19.25900 -3.66500 1.45300 1.000 22.59403 195 ILE B CA 1
ATOM 4339 C C . ILE B 1 195 ? -20.25900 -3.35600 0.34600 1.000 28.38645 195 ILE B C 1
ATOM 4340 O O . ILE B 1 195 ? -19.96500 -3.54000 -0.83800 1.000 25.86791 195 ILE B O 1
ATOM 4345 N N . GLN B 1 196 ? -21.42500 -2.83200 0.71500 1.000 23.88680 196 GLN B N 1
ATOM 4346 C CA . GLN B 1 196 ? -22.51500 -2.47300 -0.18700 1.000 22.57742 196 GLN B CA 1
ATOM 4347 C C . GLN B 1 196 ? -23.20200 -1.24000 0.37100 1.000 28.84270 196 GLN B C 1
ATOM 4348 O O . GLN B 1 196 ? -23.39300 -1.14600 1.58300 1.000 26.40449 196 GLN B O 1
ATOM 4354 N N . ASP B 1 197 ? -23.59800 -0.29900 -0.48700 1.000 24.56141 197 ASP B N 1
ATOM 4355 C CA . ASP B 1 197 ? -24.39600 0.82400 0.01200 1.000 27.19708 197 ASP B CA 1
ATOM 4356 C C . ASP B 1 197 ? -25.70900 0.83100 -0.76800 1.000 29.20131 197 ASP B C 1
ATOM 4357 O O . ASP B 1 197 ? -25.80900 1.43000 -1.84500 1.000 28.81350 197 ASP B O 1
ATOM 4362 N N . ALA B 1 198 ? -26.73000 0.20300 -0.18200 1.000 25.93690 198 ALA B N 1
ATOM 4363 C CA . ALA B 1 198 ? -27.98200 -0.00500 -0.89900 1.000 24.68574 198 ALA B CA 1
ATOM 4364 C C . ALA B 1 198 ? -28.69100 1.30800 -1.20700 1.000 24.55205 198 ALA B C 1
ATOM 4365 O O . ALA B 1 198 ? -29.37900 1.41400 -2.23200 1.000 27.64704 198 ALA B O 1
ATOM 4367 N N . LEU B 1 199 ? -28.53100 2.32400 -0.35100 1.000 26.45324 199 LEU B N 1
ATOM 4368 C CA . LEU B 1 199 ? -29.17600 3.60700 -0.60500 1.000 25.05292 199 LEU B CA 1
ATOM 4369 C C . LEU B 1 199 ? -28.54000 4.31800 -1.79600 1.000 27.38719 199 LEU B C 1
ATOM 4370 O O . LEU B 1 199 ? -29.24800 4.88500 -2.63500 1.000 31.13775 199 LEU B O 1
ATOM 4375 N N . VAL B 1 200 ? -27.21400 4.28900 -1.89200 1.000 29.97721 200 VAL B N 1
ATOM 4376 C CA . VAL B 1 200 ? -26.54000 4.86700 -3.05500 1.000 28.79223 200 VAL B CA 1
ATOM 4377 C C . VAL B 1 200 ? -26.93300 4.12900 -4.33400 1.000 31.29473 200 VAL B C 1
ATOM 4378 O O . VAL B 1 200 ? -27.11300 4.74600 -5.39500 1.000 33.52159 200 VAL B O 1
ATOM 4382 N N . LEU B 1 201 ? -27.10700 2.80600 -4.24900 1.000 26.08928 201 LEU B N 1
ATOM 4383 C CA . LEU B 1 201 ? -27.51700 2.00100 -5.39500 1.000 30.63955 201 LEU B CA 1
ATOM 4384 C C . LEU B 1 201 ? -28.98000 2.20000 -5.78800 1.000 29.41153 201 LEU B C 1
ATOM 4385 O O . LEU B 1 201 ? -29.39800 1.67400 -6.82600 1.000 31.74999 201 LEU B O 1
ATOM 4390 N N . GLY B 1 202 ? -29.76700 2.93400 -5.00300 1.000 29.57282 202 GLY B N 1
ATOM 4391 C CA . GLY B 1 202 ? -31.11400 3.30700 -5.41200 1.000 31.03990 202 GLY B CA 1
ATOM 4392 C C . GLY B 1 202 ? -32.23100 2.88200 -4.47700 1.000 33.62629 202 GLY B C 1
ATOM 4393 O O . GLY B 1 202 ? -33.39000 3.26300 -4.71300 1.000 30.88398 202 GLY B O 1
ATOM 4394 N N . ALA B 1 203 ? -31.95600 2.12600 -3.41600 1.000 26.42484 203 ALA B N 1
ATOM 4395 C CA . ALA B 1 203 ? -33.04100 1.65000 -2.56600 1.000 26.83795 203 ALA B CA 1
ATOM 4396 C C . ALA B 1 203 ? -33.72100 2.83700 -1.91500 1.000 22.13708 203 ALA B C 1
ATOM 4397 O O . ALA B 1 203 ? -33.07200 3.81600 -1.52900 1.000 27.91051 203 ALA B O 1
ATOM 4399 N N . ASP B 1 204 ? -35.04900 2.77100 -1.85000 1.000 22.83510 204 ASP B N 1
ATOM 4400 C CA . ASP B 1 204 ? -35.81300 3.80900 -1.17400 1.000 25.33173 204 ASP B CA 1
ATOM 4401 C C . ASP B 1 204 ? -35.60500 3.69900 0.32400 1.000 22.08670 204 ASP B C 1
ATOM 4402 O O . ASP B 1 204 ? -35.39300 4.70400 1.01200 1.000 23.73861 204 ASP B O 1
ATOM 4407 N N . TYR B 1 205 ? -35.65600 2.47100 0.83300 1.000 24.96257 205 TYR B N 1
ATOM 4408 C CA . TYR B 1 205 ? -35.30200 2.22000 2.22300 1.000 24.06489 205 TYR B CA 1
ATOM 4409 C C . TYR B 1 205 ? -34.29900 1.08500 2.27900 1.000 19.61137 205 TYR B C 1
ATOM 4410 O O . TYR B 1 205 ? -34.32600 0.17300 1.44400 1.000 20.47457 205 TYR B O 1
ATOM 4419 N N . VAL B 1 206 ? -33.45700 1.10800 3.31000 1.000 19.71704 206 VAL B N 1
ATOM 4420 C CA . VAL B 1 206 ? -32.60100 -0.03400 3.58900 1.000 21.02660 206 VAL B CA 1
ATOM 4421 C C . VAL B 1 206 ? -32.91300 -0.48100 5.01100 1.000 21.26920 206 VAL B C 1
ATOM 4422 O O . VAL B 1 206 ? -33.18600 0.35100 5.88300 1.000 19.98186 206 VAL B O 1
ATOM 4426 N N A VAL B 1 207 ? -32.89600 -1.79200 5.22800 0.471 20.44895 207 VAL B N 1
ATOM 4427 N N B VAL B 1 207 ? -32.93800 -1.79300 5.23000 0.529 20.44709 207 VAL B N 1
ATOM 4428 C CA A VAL B 1 207 ? -33.09500 -2.37100 6.55200 0.471 20.94932 207 VAL B CA 1
ATOM 4429 C CA B VAL B 1 207 ? -33.09900 -2.34800 6.57200 0.529 20.93936 207 VAL B CA 1
ATOM 4430 C C A VAL B 1 207 ? -31.92200 -3.29300 6.85700 0.471 19.29868 207 VAL B C 1
ATOM 4431 C C B VAL B 1 207 ? -31.92800 -3.28100 6.85700 0.529 19.28421 207 VAL B C 1
ATOM 4432 O O A VAL B 1 207 ? -31.41800 -3.99600 5.97000 0.471 19.25873 207 VAL B O 1
ATOM 4433 O O B VAL B 1 207 ? -31.41400 -3.95500 5.95500 0.529 19.25483 207 VAL B O 1
ATOM 4440 N N . HIS B 1 208 ? -31.47200 -3.27400 8.11100 1.000 17.47892 208 HIS B N 1
ATOM 4441 C CA . HIS B 1 208 ? -30.47300 -4.21600 8.59800 1.000 17.65357 208 HIS B CA 1
ATOM 4442 C C . HIS B 1 208 ? -30.93500 -4.79800 9.91600 1.000 17.74049 208 HIS B C 1
ATOM 4443 O O . HIS B 1 208 ? -31.46700 -4.06900 10.77100 1.000 17.98566 208 HIS B O 1
ATOM 4450 N N . SER B 1 209 ? -30.67100 -6.09100 10.10000 1.000 17.63933 209 SER B N 1
ATOM 4451 C CA . SER B 1 209 ? -30.63500 -6.67400 11.43800 1.000 19.27206 209 SER B CA 1
ATOM 4452 C C . SER B 1 209 ? -29.28500 -6.29800 12.03800 1.000 16.83769 209 SER B C 1
ATOM 4453 O O . SER B 1 209 ? -28.25500 -6.89600 11.71100 1.000 18.07521 209 SER B O 1
ATOM 4456 N N . ALA B 1 210 ? -29.28600 -5.31300 12.93900 1.000 15.88115 210 ALA B N 1
ATOM 4457 C CA . ALA B 1 210 ? -28.04500 -4.92600 13.59000 1.000 17.57688 210 ALA B CA 1
ATOM 4458 C C . ALA B 1 210 ? -27.59600 -5.96700 14.59100 1.000 20.59558 210 ALA B C 1
ATOM 4459 O O . ALA B 1 210 ? -26.46000 -5.91500 15.05400 1.000 18.84048 210 ALA B O 1
ATOM 4461 N N . THR B 1 211 ? -28.47600 -6.92600 14.91100 1.000 18.43638 211 THR B N 1
ATOM 4462 C CA . THR B 1 211 ? -28.11100 -8.11100 15.66800 1.000 16.02616 211 THR B CA 1
ATOM 4463 C C . THR B 1 211 ? -26.90400 -8.81600 15.06400 1.000 18.77794 211 THR B C 1
ATOM 4464 O O . THR B 1 211 ? -26.13200 -9.47000 15.77700 1.000 19.64185 211 THR B O 1
ATOM 4468 N N . LYS B 1 212 ? -26.73700 -8.71300 13.74700 1.000 19.12316 212 LYS B N 1
ATOM 4469 C CA . LYS B 1 212 ? -25.71700 -9.48700 13.05300 1.000 16.31997 212 LYS B CA 1
ATOM 4470 C C . LYS B 1 212 ? -24.40600 -8.69500 13.02500 1.000 20.19905 212 LYS B C 1
ATOM 4471 O O . LYS B 1 212 ? -23.78300 -8.52800 14.08100 1.000 22.48445 212 LYS B O 1
ATOM 4477 N N . TYR B 1 213 ? -23.99800 -8.16100 11.86700 1.000 16.95578 213 TYR B N 1
ATOM 4478 C CA . TYR B 1 213 ? -22.67700 -7.51500 11.74400 1.000 18.11073 213 TYR B CA 1
ATOM 4479 C C . TYR B 1 213 ? -22.52200 -6.23500 12.56200 1.000 19.68700 213 TYR B C 1
ATOM 4480 O O . TYR B 1 213 ? -21.44500 -5.98400 13.12500 1.000 20.85955 213 TYR B O 1
ATOM 4489 N N . LEU B 1 214 ? -23.52700 -5.35800 12.57000 1.000 17.95248 214 LEU B N 1
ATOM 4490 C CA . LEU B 1 214 ? -23.29700 -4.02900 13.16000 1.000 15.20262 214 LEU B CA 1
ATOM 4491 C C . LEU B 1 214 ? -22.97100 -4.13000 14.65000 1.000 17.17153 214 LEU B C 1
ATOM 4492 O O . LEU B 1 214 ? -22.03700 -3.47700 15.14000 1.000 18.93836 214 LEU B O 1
ATOM 4497 N N . ALA B 1 215 ? -23.72700 -4.94600 15.39800 1.000 17.44249 215 ALA B N 1
ATOM 4498 C CA . ALA B 1 215 ? -23.36100 -5.19700 16.79100 1.000 16.37747 215 ALA B CA 1
ATOM 4499 C C . ALA B 1 215 ? -22.23500 -6.22200 16.87800 1.000 18.64682 215 ALA B C 1
ATOM 4500 O O . ALA B 1 215 ? -21.20600 -5.98500 17.52500 1.000 19.22671 215 ALA B O 1
ATOM 4502 N N . GLY B 1 216 ? -22.40300 -7.37300 16.22300 1.000 19.21917 216 GLY B N 1
ATOM 4503 C CA . GLY B 1 216 ? -21.27000 -8.21000 15.91900 1.000 18.44992 216 GLY B CA 1
ATOM 4504 C C . GLY B 1 216 ? -20.75900 -9.15600 16.98700 1.000 18.16632 216 GLY B C 1
ATOM 4505 O O . GLY B 1 216 ? -19.82500 -9.89800 16.70300 1.000 18.32993 216 GLY B O 1
ATOM 4506 N N . HIS B 1 217 ? -21.30000 -9.14500 18.20700 1.000 16.57322 217 HIS B N 1
ATOM 4507 C CA . HIS B 1 217 ? -20.74800 -9.96900 19.28100 1.000 17.62226 217 HIS B CA 1
ATOM 4508 C C . HIS B 1 217 ? -21.79200 -10.92000 19.84300 1.000 18.28524 217 HIS B C 1
ATOM 4509 O O . HIS B 1 217 ? -21.59200 -11.46700 20.93500 1.000 19.28628 217 HIS B O 1
ATOM 4516 N N . SER B 1 218 ? -22.91700 -11.09900 19.14200 1.000 17.45050 218 SER B N 1
ATOM 4517 C CA . SER B 1 218 ? -23.96600 -12.04500 19.54200 1.000 17.38096 218 SER B CA 1
ATOM 4518 C C . SER B 1 218 ? -24.54300 -11.72100 20.90800 1.000 18.22760 218 SER B C 1
ATOM 4519 O O . SER B 1 218 ? -24.95300 -12.61400 21.64600 1.000 17.40157 218 SER B O 1
ATOM 4522 N N . ASP B 1 219 ? -24.58700 -10.43700 21.27900 1.000 16.34128 219 ASP B N 1
ATOM 4523 C CA . ASP B 1 219 ? -25.14200 -10.09100 22.58200 1.000 15.21759 219 ASP B CA 1
ATOM 4524 C C . ASP B 1 219 ? -26.07000 -8.88200 22.55100 1.000 16.13125 219 ASP B C 1
ATOM 4525 O O . ASP B 1 219 ? -26.40900 -8.34100 23.62200 1.000 17.17684 219 ASP B O 1
ATOM 4530 N N . VAL B 1 220 ? -26.53800 -8.50100 21.37000 1.000 16.77301 220 VAL B N 1
ATOM 4531 C CA . VAL B 1 220 ? -27.45500 -7.38500 21.19100 1.000 16.72027 220 VAL B CA 1
ATOM 4532 C C . VAL B 1 220 ? -28.47100 -7.75500 20.12000 1.000 17.03834 220 VAL B C 1
ATOM 4533 O O . VAL B 1 220 ? -28.09100 -8.10100 18.99600 1.000 19.93190 220 VAL B O 1
ATOM 4537 N N . LEU B 1 221 ? -29.75900 -7.65000 20.44600 1.000 14.81259 221 LEU B N 1
ATOM 4538 C CA . LEU B 1 221 ? -30.80300 -7.69400 19.42900 1.000 16.94082 221 LEU B CA 1
ATOM 4539 C C . LEU B 1 221 ? -31.10400 -6.26100 19.01200 1.000 15.57448 221 LEU B C 1
ATOM 4540 O O . LEU B 1 221 ? -31.32200 -5.40900 19.88100 1.000 17.47704 221 LEU B O 1
ATOM 4545 N N . ALA B 1 222 ? -31.09000 -5.99100 17.70900 1.000 14.83936 222 ALA B N 1
ATOM 4546 C CA . ALA B 1 222 ? -31.37900 -4.62300 17.26000 1.000 17.46148 222 ALA B CA 1
ATOM 4547 C C . ALA B 1 222 ? -31.68600 -4.60000 15.77000 1.000 17.41043 222 ALA B C 1
ATOM 4548 O O . ALA B 1 222 ? -31.16200 -5.41700 14.99900 1.000 17.51865 222 ALA B O 1
ATOM 4550 N N . GLY B 1 223 ? -32.52000 -3.64300 15.36200 1.000 16.78930 223 GLY B N 1
ATOM 4551 C CA . GLY B 1 223 ? -32.81000 -3.44900 13.95200 1.000 17.70760 223 GLY B CA 1
ATOM 4552 C C . GLY B 1 223 ? -32.65500 -1.98700 13.58100 1.000 18.49838 223 GLY B C 1
ATOM 4553 O O . GLY B 1 223 ? -32.74000 -1.10800 14.42600 1.000 18.87127 223 GLY B O 1
ATOM 4554 N N . VAL B 1 224 ? -32.38800 -1.73000 12.30400 1.000 18.43744 224 VAL B N 1
ATOM 4555 C CA . VAL B 1 224 ? -32.25800 -0.33600 11.87500 1.000 15.84627 224 VAL B CA 1
ATOM 4556 C C . VAL B 1 224 ? -32.79800 -0.18300 10.45900 1.000 16.06179 224 VAL B C 1
ATOM 4557 O O . VAL B 1 224 ? -32.61400 -1.06400 9.61500 1.000 18.96729 224 VAL B O 1
ATOM 4561 N N . THR B 1 225 ? -33.51300 0.92100 10.22500 1.000 17.84281 225 THR B N 1
ATOM 4562 C CA . THR B 1 225 ? -33.99400 1.32500 8.90500 1.000 18.09878 225 THR B CA 1
ATOM 4563 C C . THR B 1 225 ? -33.40900 2.68900 8.56600 1.000 19.77507 225 THR B C 1
ATOM 4564 O O . THR B 1 225 ? -33.28800 3.54500 9.43600 1.000 20.22768 225 THR B O 1
ATOM 4568 N N . ALA B 1 226 ? -33.04000 2.89100 7.30500 1.000 17.94131 226 ALA B N 1
ATOM 4569 C CA . ALA B 1 226 ? -32.53200 4.19500 6.89800 1.000 18.33867 226 ALA B CA 1
ATOM 4570 C C . ALA B 1 226 ? -33.10100 4.54800 5.53100 1.000 23.29466 226 ALA B C 1
ATOM 4571 O O . ALA B 1 226 ? -33.52600 3.67500 4.76300 1.000 20.78860 226 ALA B O 1
ATOM 4573 N N . SER B 1 227 ? -33.11000 5.84800 5.25400 1.000 19.00579 227 SER B N 1
ATOM 4574 C CA . SER B 1 227 ? -33.63800 6.38800 4.00600 1.000 20.10266 227 SER B CA 1
ATOM 4575 C C . SER B 1 227 ? -33.05200 7.77800 3.82600 1.000 24.14891 227 SER B C 1
ATOM 4576 O O . SER B 1 227 ? -32.84800 8.49900 4.80600 1.000 24.14977 227 SER B O 1
ATOM 4579 N N . LYS B 1 228 ? -32.80300 8.15900 2.56600 1.000 26.80908 228 LYS B N 1
ATOM 4580 C CA . LYS B 1 228 ? -32.40600 9.54300 2.32200 1.000 25.93191 228 LYS B CA 1
ATOM 4581 C C . LYS B 1 228 ? -33.52800 10.52000 2.67500 1.000 26.81751 228 LYS B C 1
ATOM 4582 O O . LYS B 1 228 ? -33.24200 11.69200 2.94200 1.000 28.81754 228 LYS B O 1
ATOM 4588 N N . ASP B 1 229 ? -34.78600 10.05100 2.73500 1.000 25.98976 229 ASP B N 1
ATOM 4589 C CA . ASP B 1 229 ? -35.94200 10.91300 3.00000 1.000 25.76758 229 ASP B CA 1
ATOM 4590 C C . ASP B 1 229 ? -36.16100 11.00900 4.50400 1.000 28.12047 229 ASP B C 1
ATOM 4591 O O . ASP B 1 229 ? -36.78900 10.14400 5.11200 1.000 25.97225 229 ASP B O 1
ATOM 4596 N N . ARG B 1 230 ? -35.67400 12.10100 5.09400 1.000 26.75516 230 ARG B N 1
ATOM 4597 C CA . ARG B 1 230 ? -35.70100 12.25600 6.54600 1.000 24.89603 230 ARG B CA 1
ATOM 4598 C C . ARG B 1 230 ? -37.12500 12.28600 7.09500 1.000 26.26974 230 ARG B C 1
ATOM 4599 O O . ARG B 1 230 ? -37.38200 11.80400 8.20600 1.000 24.35968 230 ARG B O 1
ATOM 4607 N N . SER B 1 231 ? -38.07100 12.86300 6.34900 1.000 24.19173 231 SER B N 1
ATOM 4608 C CA . SER B 1 231 ? -39.42800 12.95700 6.89300 1.000 27.03021 231 SER B CA 1
ATOM 4609 C C . SER B 1 231 ? -40.06000 11.57600 7.06400 1.000 24.19209 231 SER B C 1
ATOM 4610 O O . SER B 1 231 ? -40.87100 11.37200 7.97800 1.000 26.61275 231 SER B O 1
ATOM 4613 N N . LYS B 1 232 ? -39.69300 10.62000 6.20900 1.000 23.24593 232 LYS B N 1
ATOM 4614 C CA . LYS B 1 232 ? -40.19200 9.25600 6.37200 1.000 24.07150 232 LYS B CA 1
ATOM 4615 C C . LYS B 1 232 ? -39.59600 8.61300 7.62200 1.000 24.76444 232 LYS B C 1
ATOM 4616 O O . LYS B 1 232 ? -40.27900 7.87200 8.34600 1.000 23.12851 232 LYS B O 1
ATOM 4622 N N . ILE B 1 233 ? -38.30600 8.84000 7.85400 1.000 21.66278 233 ILE B N 1
ATOM 4623 C CA . ILE B 1 233 ? -37.67200 8.30300 9.05900 1.000 22.86527 233 ILE B CA 1
ATOM 4624 C C . ILE B 1 233 ? -38.31000 8.90100 10.31100 1.000 22.91199 233 ILE B C 1
ATOM 4625 O O . ILE B 1 233 ? -38.51100 8.20600 11.31600 1.000 20.61722 233 ILE B O 1
ATOM 4630 N N . LEU B 1 234 ? -38.66300 10.19400 10.27000 1.000 21.69988 234 LEU B N 1
ATOM 4631 C CA . LEU B 1 234 ? -39.35800 10.78500 11.41000 1.000 22.42141 234 LEU B CA 1
ATOM 4632 C C . LEU B 1 234 ? -40.73800 10.16700 11.61900 1.000 20.35838 234 LEU B C 1
ATOM 4633 O O . LEU B 1 234 ? -41.17200 9.98500 12.77000 1.000 23.77592 234 LEU B O 1
ATOM 4638 N N . ASP B 1 235 ? -41.46000 9.87700 10.53000 1.000 18.72225 235 ASP B N 1
ATOM 4639 C CA . ASP B 1 235 ? -42.71800 9.13900 10.67900 1.000 20.27835 235 ASP B CA 1
ATOM 4640 C C . ASP B 1 235 ? -42.48900 7.78500 11.36300 1.000 23.63600 235 ASP B C 1
ATOM 4641 O O . ASP B 1 235 ? -43.26900 7.36600 12.23200 1.000 21.49923 235 ASP B O 1
ATOM 4646 N N . LEU B 1 236 ? -41.47700 7.05000 10.90300 1.000 20.11960 236 LEU B N 1
ATOM 4647 C CA . LEU B 1 236 ? -41.15200 5.74700 11.49100 1.000 19.73692 236 LEU B CA 1
ATOM 4648 C C . LEU B 1 236 ? -40.83200 5.88000 12.97900 1.000 20.83119 236 LEU B C 1
ATOM 4649 O O . LEU B 1 236 ? -41.23400 5.03400 13.79300 1.000 20.28524 236 LEU B O 1
ATOM 4654 N N . LYS B 1 237 ? -40.11000 6.93500 13.36300 1.000 19.77459 237 LYS B N 1
ATOM 4655 C CA . LYS B 1 237 ? -39.79700 7.13200 14.78300 1.000 19.99299 237 LYS B CA 1
ATOM 4656 C C . LYS B 1 237 ? -41.06100 7.40200 15.58700 1.000 23.22587 237 LYS B C 1
ATOM 4657 O O . LYS B 1 237 ? -41.22200 6.91500 16.72600 1.000 19.88352 237 LYS B O 1
ATOM 4663 N N . ALA B 1 238 ? -41.97900 8.18900 15.00700 1.000 20.78002 238 ALA B N 1
ATOM 4664 C CA . ALA B 1 238 ? -43.23500 8.42900 15.70000 1.000 20.04574 238 ALA B CA 1
ATOM 4665 C C . ALA B 1 238 ? -44.00700 7.13100 15.88900 1.000 22.32930 238 ALA B C 1
ATOM 4666 O O . ALA B 1 238 ? -44.54800 6.88700 16.97200 1.000 23.01846 238 ALA B O 1
ATOM 4668 N N . ASP B 1 239 ? -44.06300 6.28900 14.85400 1.000 19.12212 239 ASP B N 1
ATOM 4669 C CA . ASP B 1 239 ? -44.76800 5.01200 14.97600 1.000 20.71140 239 ASP B CA 1
ATOM 4670 C C . ASP B 1 239 ? -44.10300 4.11400 16.01400 1.000 20.98810 239 ASP B C 1
ATOM 4671 O O . ASP B 1 239 ? -44.78000 3.37900 16.74500 1.000 20.71779 239 ASP B O 1
ATOM 4676 N N . ARG B 1 240 ? -42.77500 4.10700 16.02300 1.000 16.93416 240 ARG B N 1
ATOM 4677 C CA . ARG B 1 240 ? -42.02000 3.27300 16.96000 1.000 19.30711 240 ARG B CA 1
ATOM 4678 C C . ARG B 1 240 ? -42.40100 3.57900 18.39900 1.000 19.38924 240 ARG B C 1
ATOM 4679 O O . ARG B 1 240 ? -42.39600 2.67500 19.25300 1.000 19.88884 240 ARG B O 1
ATOM 4687 N N . ALA B 1 241 ? -42.71700 4.84900 18.68800 1.000 17.95478 241 ALA B N 1
ATOM 4688 C CA . ALA B 1 241 ? -43.11100 5.22400 20.05100 1.000 18.86377 241 ALA B CA 1
ATOM 4689 C C . ALA B 1 241 ? -44.35200 4.47000 20.53800 1.000 21.76165 241 ALA B C 1
ATOM 4690 O O . ALA B 1 241 ? -44.53100 4.27100 21.75400 1.000 22.55744 241 ALA B O 1
ATOM 4692 N N . TYR B 1 242 ? -45.21100 4.04300 19.62300 1.000 19.85864 242 TYR B N 1
ATOM 4693 C CA . TYR B 1 242 ? -46.47500 3.41800 19.98300 1.000 21.43567 242 TYR B CA 1
ATOM 4694 C C . TYR B 1 242 ? -46.52400 1.94000 19.64800 1.000 23.56962 242 TYR B C 1
ATOM 4695 O O . TYR B 1 242 ? -47.29300 1.20100 20.27000 1.000 22.58522 242 TYR B O 1
ATOM 4704 N N A LEU B 1 243 ? -45.75000 1.48600 18.66100 0.392 21.97668 243 LEU B N 1
ATOM 4705 N N B LEU B 1 243 ? -45.66600 1.49600 18.73400 0.608 22.01097 243 LEU B N 1
ATOM 4706 C CA A LEU B 1 243 ? -45.55800 0.05100 18.50600 0.392 20.86491 243 LEU B CA 1
ATOM 4707 C CA B LEU B 1 243 ? -45.57100 0.03200 18.52100 0.608 20.82845 243 LEU B CA 1
ATOM 4708 C C A LEU B 1 243 ? -44.74300 -0.49800 19.67500 0.392 20.65634 243 LEU B C 1
ATOM 4709 C C B LEU B 1 243 ? -44.76100 -0.50700 19.70200 0.608 20.64497 243 LEU B C 1
ATOM 4710 O O A LEU B 1 243 ? -44.76300 -1.71500 19.93100 0.392 19.80159 243 LEU B O 1
ATOM 4711 O O B LEU B 1 243 ? -44.74900 -1.72600 19.89400 0.608 19.77356 243 LEU B O 1
ATOM 4720 N N . GLY B 1 244 ? -44.01200 0.37600 20.36800 1.000 19.11094 244 GLY B N 1
ATOM 4721 C CA . GLY B 1 244 ? -43.30900 -0.01300 21.58100 1.000 21.07255 244 GLY B CA 1
ATOM 4722 C C . GLY B 1 244 ? -41.99200 -0.70100 21.33600 1.000 20.04797 244 GLY B C 1
ATOM 4723 O O . GLY B 1 244 ? -41.51700 -1.44900 22.20100 1.000 20.05198 244 GLY B O 1
ATOM 4724 N N . THR B 1 245 ? -41.35700 -0.42300 20.18900 1.000 16.40851 245 THR B N 1
ATOM 4725 C CA . THR B 1 245 ? -40.20300 -1.17200 19.71700 1.000 16.33277 245 THR B CA 1
ATOM 4726 C C . THR B 1 245 ? -38.90700 -0.36700 19.69800 1.000 17.08148 245 THR B C 1
ATOM 4727 O O . THR B 1 245 ? -37.97100 -0.76000 19.00100 1.000 16.94652 245 THR B O 1
ATOM 4731 N N . ILE B 1 246 ? -38.81000 0.71500 20.46600 1.000 17.69393 246 ILE B N 1
ATOM 4732 C CA . ILE B 1 246 ? -37.52800 1.39800 20.56000 1.000 15.57421 246 ILE B CA 1
ATOM 4733 C C . ILE B 1 246 ? -36.47400 0.47500 21.18500 1.000 16.99572 246 ILE B C 1
ATOM 4734 O O . ILE B 1 246 ? -36.77400 -0.40100 22.01400 1.000 17.38139 246 ILE B O 1
ATOM 4739 N N . LEU B 1 247 ? -35.24700 0.61300 20.71100 1.000 17.60424 247 LEU B N 1
ATOM 4740 C CA . LEU B 1 247 ? -34.11800 0.00800 21.40700 1.000 17.54222 247 LEU B CA 1
ATOM 4741 C C . LEU B 1 247 ? -33.95900 0.63600 22.79200 1.000 19.69297 247 LEU B C 1
ATOM 4742 O O . LEU B 1 247 ? -34.01300 1.86700 22.94500 1.000 18.64183 247 LEU B O 1
ATOM 4747 N N . HIS B 1 248 ? -33.83900 -0.21400 23.81900 1.000 17.88723 248 HIS B N 1
ATOM 4748 C CA . HIS B 1 248 ? -33.69800 0.27800 25.18200 1.000 15.47501 248 HIS B CA 1
ATOM 4749 C C . HIS B 1 248 ? -32.28800 0.81200 25.42500 1.000 16.44244 248 HIS B C 1
ATOM 4750 O O . HIS B 1 248 ? -31.33700 0.43400 24.72800 1.000 16.52508 248 HIS B O 1
ATOM 4757 N N . PRO B 1 249 ? -32.14000 1.68600 26.42300 1.000 17.08106 249 PRO B N 1
ATOM 4758 C CA . PRO B 1 249 ? -30.82000 2.28400 26.70500 1.000 17.37202 249 PRO B CA 1
ATOM 4759 C C . PRO B 1 249 ? -29.66000 1.29900 26.84700 1.000 16.57920 249 PRO B C 1
ATOM 4760 O O . PRO B 1 249 ? -28.58100 1.54600 26.29400 1.000 16.48982 249 PRO B O 1
ATOM 4764 N N . GLN B 1 250 ? -29.83700 0.18900 27.57400 1.000 16.63220 250 GLN B N 1
ATOM 4765 C CA . GLN B 1 250 ? -28.70300 -0.71700 27.78200 1.000 18.72400 250 GLN B CA 1
ATOM 4766 C C . GLN B 1 250 ? -28.22600 -1.32200 26.45700 1.000 20.25258 250 GLN B C 1
ATOM 4767 O O . GLN B 1 250 ? -27.00900 -1.47700 26.21000 1.000 19.11107 250 GLN B O 1
ATOM 4773 N N . GLN B 1 251 ? -29.17800 -1.69000 25.59200 1.000 18.59146 251 GLN B N 1
ATOM 4774 C CA . GLN B 1 251 ? -28.79600 -2.23100 24.29800 1.000 18.34075 251 GLN B CA 1
ATOM 4775 C C . GLN B 1 251 ? -28.22400 -1.14600 23.40600 1.000 18.78747 251 GLN B C 1
ATOM 4776 O O . GLN B 1 251 ? -27.31500 -1.40200 22.61700 1.000 16.82350 251 GLN B O 1
ATOM 4782 N N . ALA B 1 252 ? -28.80400 0.05400 23.44100 1.000 16.59967 252 ALA B N 1
ATOM 4783 C CA . ALA B 1 252 ? -28.24400 1.11800 22.61900 1.000 15.45854 252 ALA B CA 1
ATOM 4784 C C . ALA B 1 252 ? -26.80400 1.42900 23.04500 1.000 17.32394 252 ALA B C 1
ATOM 4785 O O . ALA B 1 252 ? -25.95200 1.77500 22.20900 1.000 17.29391 252 ALA B O 1
ATOM 4787 N N . PHE B 1 253 ? -26.50300 1.27900 24.33900 1.000 17.54959 253 PHE B N 1
ATOM 4788 C CA . PHE B 1 253 ? -25.12900 1.47600 24.80400 1.000 16.73766 253 PHE B CA 1
ATOM 4789 C C . PHE B 1 253 ? -24.21100 0.41600 24.19500 1.000 17.75878 253 PHE B C 1
ATOM 4790 O O . PHE B 1 253 ? -23.13400 0.72700 23.66900 1.000 17.26727 253 PHE B O 1
ATOM 4798 N N . LEU B 1 254 ? -24.63900 -0.86100 24.25300 1.000 15.90038 254 LEU B N 1
ATOM 4799 C CA . LEU B 1 254 ? -23.77300 -1.90500 23.72200 1.000 15.65944 254 LEU B CA 1
ATOM 4800 C C . LEU B 1 254 ? -23.64900 -1.83300 22.20200 1.000 15.61989 254 LEU B C 1
ATOM 4801 O O . LEU B 1 254 ? -22.59100 -2.16400 21.64400 1.000 15.64592 254 LEU B O 1
ATOM 4806 N N . LEU B 1 255 ? -24.73900 -1.48400 21.51400 1.000 16.20649 255 LEU B N 1
ATOM 4807 C CA . LEU B 1 255 ? -24.68600 -1.30600 20.06400 1.000 15.78814 255 LEU B CA 1
ATOM 4808 C C . LEU B 1 255 ? -23.69000 -0.21500 19.69400 1.000 16.67191 255 LEU B C 1
ATOM 4809 O O . LEU B 1 255 ? -22.87000 -0.38300 18.78700 1.000 17.55918 255 LEU B O 1
ATOM 4814 N N . LEU B 1 256 ? -23.74800 0.91000 20.39100 1.000 16.16665 256 LEU B N 1
ATOM 4815 C CA . LEU B 1 256 ? -22.81900 1.99900 20.09100 1.000 18.29613 256 LEU B CA 1
ATOM 4816 C C . LEU B 1 256 ? -21.37900 1.57200 20.36100 1.000 16.30364 256 LEU B C 1
ATOM 4817 O O . LEU B 1 256 ? -20.46800 1.82000 19.54800 1.000 16.89293 256 LEU B O 1
ATOM 4822 N N . ARG B 1 257 ? -21.17000 0.85500 21.47000 1.000 15.59354 257 ARG B N 1
ATOM 4823 C CA . ARG B 1 257 ? -19.84200 0.32700 21.76000 1.000 15.83697 257 ARG B CA 1
ATOM 4824 C C . ARG B 1 257 ? -19.33400 -0.52100 20.59700 1.000 17.84918 257 ARG B C 1
ATOM 4825 O O . ARG B 1 257 ? -18.17900 -0.39700 20.15900 1.000 18.50881 257 ARG B O 1
ATOM 4833 N N . SER B 1 258 ? -20.19600 -1.42200 20.09700 1.000 16.35344 258 SER B N 1
ATOM 4834 C CA . SER B 1 258 ? -19.82400 -2.25500 18.95400 1.000 17.07914 258 SER B CA 1
ATOM 4835 C C . SER B 1 258 ? -19.50000 -1.43500 17.71500 1.000 14.20905 258 SER B C 1
ATOM 4836 O O . SER B 1 258 ? -18.61800 -1.80300 16.92800 1.000 17.47270 258 SER B O 1
ATOM 4839 N N . LEU B 1 259 ? -20.30800 -0.40000 17.44400 1.000 15.06415 259 LEU B N 1
ATOM 4840 C CA . LEU B 1 259 ? -20.09800 0.37700 16.23000 1.000 16.59075 259 LEU B CA 1
ATOM 4841 C C . LEU B 1 259 ? -18.70500 0.99100 16.20500 1.000 18.91245 259 LEU B C 1
ATOM 4842 O O . LEU B 1 259 ? -18.14400 1.19000 15.11900 1.000 19.38438 259 LEU B O 1
ATOM 4847 N N . ARG B 1 260 ? -18.12600 1.23100 17.38000 1.000 16.73180 260 ARG B N 1
ATOM 4848 C CA . ARG B 1 260 ? -16.76900 1.80100 17.40300 1.000 17.90029 260 ARG B CA 1
ATOM 4849 C C . ARG B 1 260 ? -15.75200 0.90700 16.68200 1.000 20.04282 260 ARG B C 1
ATOM 4850 O O . ARG B 1 260 ? -14.80000 1.40600 16.07300 1.000 19.95326 260 ARG B O 1
ATOM 4858 N N . THR B 1 261 ? -15.90800 -0.41400 16.76700 1.000 19.03771 261 THR B N 1
ATOM 4859 C CA . THR B 1 261 ? -15.00300 -1.33000 16.07900 1.000 17.76761 261 THR B CA 1
ATOM 4860 C C . THR B 1 261 ? -15.58000 -1.89300 14.77800 1.000 16.45720 261 THR B C 1
ATOM 4861 O O . THR B 1 261 ? -14.90500 -2.70000 14.12500 1.000 19.22854 261 THR B O 1
ATOM 4865 N N . PHE B 1 262 ? -16.80300 -1.51100 14.41500 1.000 17.12119 262 PHE B N 1
ATOM 4866 C CA . PHE B 1 262 ? -17.39700 -2.02200 13.17500 1.000 19.38414 262 PHE B CA 1
ATOM 4867 C C . PHE B 1 262 ? -16.51200 -1.87900 11.92900 1.000 20.49443 262 PHE B C 1
ATOM 4868 O O . PHE B 1 262 ? -16.38800 -2.85900 11.18900 1.000 20.38590 262 PHE B O 1
ATOM 4876 N N . PRO B 1 263 ? -15.88300 -0.72700 11.62900 1.000 20.96560 263 PRO B N 1
ATOM 4877 C CA . PRO B 1 263 ? -15.03900 -0.66300 10.40500 1.000 23.27420 263 PRO B CA 1
ATOM 4878 C C . PRO B 1 263 ? -13.89600 -1.68800 10.38100 1.000 19.18991 263 PRO B C 1
ATOM 4879 O O . PRO B 1 263 ? -13.63500 -2.32100 9.32800 1.000 22.49186 263 PRO B O 1
ATOM 4883 N N . LEU B 1 264 ? -13.27200 -1.94800 11.53600 1.000 19.46852 264 LEU B N 1
ATOM 4884 C CA . LEU B 1 264 ? -12.22600 -2.96900 11.61100 1.000 19.20923 264 LEU B CA 1
ATOM 4885 C C . LEU B 1 264 ? -12.80900 -4.37100 11.41600 1.000 22.63874 264 LEU B C 1
ATOM 4886 O O . LEU B 1 264 ? -12.28800 -5.19000 10.63400 1.000 22.04249 264 LEU B O 1
ATOM 4891 N N . ARG B 1 265 ? -13.88000 -4.67100 12.15600 1.000 19.32137 265 ARG B N 1
ATOM 4892 C CA . ARG B 1 265 ? -14.49300 -5.99000 12.08700 1.000 19.45191 265 ARG B CA 1
ATOM 4893 C C . ARG B 1 265 ? -14.98800 -6.30100 10.68000 1.000 17.68391 265 ARG B C 1
ATOM 4894 O O . ARG B 1 265 ? -14.74400 -7.40000 10.16700 1.000 21.18981 265 ARG B O 1
ATOM 4902 N N . ILE B 1 266 ? -15.70700 -5.36500 10.05800 1.000 18.68572 266 ILE B N 1
ATOM 4903 C CA . ILE B 1 266 ? -16.35500 -5.67600 8.78400 1.000 19.75995 266 ILE B CA 1
ATOM 4904 C C . ILE B 1 266 ? -15.29400 -5.91200 7.71700 1.000 24.67349 266 ILE B C 1
ATOM 4905 O O . ILE B 1 266 ? -15.44000 -6.80800 6.86500 1.000 21.64627 266 ILE B O 1
ATOM 4910 N N . ALA B 1 267 ? -14.16600 -5.17600 7.79000 1.000 20.70148 267 ALA B N 1
ATOM 4911 C CA . ALA B 1 267 ? -13.09300 -5.44600 6.83200 1.000 26.64680 267 ALA B CA 1
ATOM 4912 C C . ALA B 1 267 ? -12.54300 -6.85600 7.00000 1.000 22.47850 267 ALA B C 1
ATOM 4913 O O . ALA B 1 267 ? -12.25300 -7.55800 6.00600 1.000 24.52279 267 ALA B O 1
ATOM 4915 N N . LYS B 1 268 ? -12.38800 -7.29500 8.25600 1.000 20.80990 268 LYS B N 1
ATOM 4916 C CA . LYS B 1 268 ? -11.86100 -8.63300 8.48700 1.000 20.04930 268 LYS B CA 1
ATOM 4917 C C . LYS B 1 268 ? -12.87600 -9.69900 8.06000 1.000 21.08422 268 LYS B C 1
ATOM 4918 O O . LYS B 1 268 ? -12.51100 -10.71500 7.44800 1.000 21.19125 268 LYS B O 1
ATOM 4924 N N . HIS B 1 269 ? -14.15600 -9.49000 8.37500 1.000 19.44565 269 HIS B N 1
ATOM 4925 C CA . HIS B 1 269 ? -15.17500 -10.44600 7.92600 1.000 20.84683 269 HIS B CA 1
ATOM 4926 C C . HIS B 1 269 ? -15.12800 -10.60800 6.41600 1.000 20.87298 269 HIS B C 1
ATOM 4927 O O . HIS B 1 269 ? -15.21600 -11.72600 5.90100 1.000 22.81785 269 HIS B O 1
ATOM 4934 N N . SER B 1 270 ? -15.06700 -9.49200 5.69400 1.000 20.41138 270 SER B N 1
ATOM 4935 C CA . SER B 1 270 ? -15.13200 -9.52800 4.23400 1.000 25.15653 270 SER B CA 1
ATOM 4936 C C . SER B 1 270 ? -13.94300 -10.27700 3.65900 1.000 23.97627 270 SER B C 1
ATOM 4937 O O . SER B 1 270 ? -14.08800 -11.14400 2.77800 1.000 25.06738 270 SER B O 1
ATOM 4940 N N . GLU B 1 271 ? -12.75400 -9.97000 4.17200 1.000 23.95767 271 GLU B N 1
ATOM 4941 C CA . GLU B 1 271 ? -11.55500 -10.64400 3.69700 1.000 24.31936 271 GLU B CA 1
ATOM 4942 C C . GLU B 1 271 ? -11.64000 -12.14200 3.96200 1.000 27.22067 271 GLU B C 1
ATOM 4943 O O . GLU B 1 271 ? -11.36400 -12.96500 3.07600 1.000 25.55398 271 GLU B O 1
ATOM 4949 N N . ASN B 1 272 ? -12.07600 -12.51300 5.17200 1.000 22.21652 272 ASN B N 1
ATOM 4950 C CA . ASN B 1 272 ? -12.15900 -13.92000 5.54600 1.000 23.90394 272 ASN B CA 1
ATOM 4951 C C . ASN B 1 272 ? -13.21400 -14.65100 4.73500 1.000 24.44486 272 ASN B C 1
ATOM 4952 O O . ASN B 1 272 ? -13.03400 -15.82300 4.38400 1.000 24.27205 272 ASN B O 1
ATOM 4957 N N . GLY B 1 273 ? -14.34800 -13.99900 4.49700 1.000 21.59091 273 GLY B N 1
ATOM 4958 C CA . GLY B 1 273 ? -15.40500 -14.64400 3.73800 1.000 23.06753 273 GLY B CA 1
ATOM 4959 C C . GLY B 1 273 ? -14.93400 -14.98200 2.34300 1.000 27.15822 273 GLY B C 1
ATOM 4960 O O . GLY B 1 273 ? -15.16300 -16.09000 1.85000 1.000 26.04932 273 GLY B O 1
ATOM 4961 N N . PHE B 1 274 ? -14.26000 -14.02500 1.69400 1.000 26.48282 274 PHE B N 1
ATOM 4962 C CA . PHE B 1 274 ? -13.69700 -14.29400 0.37400 1.000 29.47328 274 PHE B CA 1
ATOM 4963 C C . PHE B 1 274 ? -12.73000 -15.46700 0.42700 1.000 27.51901 274 PHE B C 1
ATOM 4964 O O . PHE B 1 274 ? -12.83700 -16.41300 -0.36500 1.000 28.07524 274 PHE B O 1
ATOM 4972 N N . LEU B 1 275 ? -11.78600 -15.43500 1.37500 1.000 24.19791 275 LEU B N 1
ATOM 4973 C CA . LEU B 1 275 ? -10.76400 -16.47800 1.42600 1.000 25.90156 275 LEU B CA 1
ATOM 4974 C C . LEU B 1 275 ? -11.37500 -17.86100 1.66700 1.000 28.05037 275 LEU B C 1
ATOM 4975 O O . LEU B 1 275 ? -10.99000 -18.84400 1.01300 1.000 26.74560 275 LEU B O 1
ATOM 4980 N N . VAL B 1 276 ? -12.33400 -17.96100 2.59200 1.000 23.02614 276 VAL B N 1
ATOM 4981 C CA . VAL B 1 276 ? -12.90300 -19.26600 2.91900 1.000 24.30699 276 VAL B CA 1
ATOM 4982 C C . VAL B 1 276 ? -13.78700 -19.76300 1.77700 1.000 25.66305 276 VAL B C 1
ATOM 4983 O O . VAL B 1 276 ? -13.70400 -20.93700 1.38900 1.000 27.90497 276 VAL B O 1
ATOM 4987 N N . ALA B 1 277 ? -14.64800 -18.89200 1.22700 1.000 23.00514 277 ALA B N 1
ATOM 4988 C CA . ALA B 1 277 ? -15.49400 -19.31200 0.11000 1.000 22.88149 277 ALA B CA 1
ATOM 4989 C C . ALA B 1 277 ? -14.64200 -19.80300 -1.05600 1.000 28.42843 277 ALA B C 1
ATOM 4990 O O . ALA B 1 277 ? -14.91200 -20.86300 -1.63600 1.000 28.04186 277 ALA B O 1
ATOM 4992 N N . GLN B 1 278 ? -13.59500 -19.04300 -1.39900 1.000 27.58028 278 GLN B N 1
ATOM 4993 C CA . GLN B 1 278 ? -12.72700 -19.40600 -2.51600 1.000 27.19969 278 GLN B CA 1
ATOM 4994 C C . GLN B 1 278 ? -11.98900 -20.71200 -2.25400 1.000 29.52916 278 GLN B C 1
ATOM 4995 O O . GLN B 1 278 ? -11.82200 -21.53300 -3.16700 1.000 30.16688 278 GLN B O 1
ATOM 5001 N N . HIS B 1 279 ? -11.55100 -20.93900 -1.01700 1.000 28.21761 279 HIS B N 1
ATOM 5002 C CA . HIS B 1 279 ? -10.89100 -22.20100 -0.71600 1.000 27.57207 279 HIS B CA 1
ATOM 5003 C C . HIS B 1 279 ? -11.85000 -23.37700 -0.88300 1.000 28.18012 279 HIS B C 1
ATOM 5004 O O . HIS B 1 279 ? -11.50100 -24.40800 -1.47500 1.000 28.02983 279 HIS B O 1
ATOM 5011 N N . LEU B 1 280 ? -13.05800 -23.25000 -0.33800 1.000 22.21906 280 LEU B N 1
ATOM 5012 C CA . LEU B 1 280 ? -14.01200 -24.34500 -0.44300 1.000 24.14702 280 LEU B CA 1
ATOM 5013 C C . LEU B 1 280 ? -14.35500 -24.61200 -1.90600 1.000 22.50633 280 LEU B C 1
ATOM 5014 O O . LEU B 1 280 ? -14.49300 -25.77300 -2.32500 1.000 31.29777 280 LEU B O 1
ATOM 5019 N N . ASN B 1 281 ? -14.46400 -23.55200 -2.70800 1.000 22.99180 281 ASN B N 1
ATOM 5020 C CA . ASN B 1 281 ? -14.79700 -23.73700 -4.12000 1.000 30.53109 281 ASN B CA 1
ATOM 5021 C C . ASN B 1 281 ? -13.65000 -24.42600 -4.84600 1.000 32.78654 281 ASN B C 1
ATOM 5022 O O . ASN B 1 281 ? -13.86700 -25.29400 -5.71100 1.000 31.47793 281 ASN B O 1
ATOM 5027 N N . LYS B 1 282 ? -12.41700 -24.06900 -4.48400 1.000 29.93386 282 LYS B N 1
ATOM 5028 C CA . LYS B 1 282 ? -11.26200 -24.73400 -5.06800 1.000 35.49650 282 LYS B CA 1
ATOM 5029 C C . LYS B 1 282 ? -11.24000 -26.20800 -4.69500 1.000 31.89816 282 LYS B C 1
ATOM 5030 O O . LYS B 1 282 ? -10.91600 -27.05700 -5.53000 1.000 35.86177 282 LYS B O 1
ATOM 5036 N N . LEU B 1 283 ? -11.61400 -26.53700 -3.45400 1.000 26.21377 283 LEU B N 1
ATOM 5037 C CA . LEU B 1 283 ? -11.70200 -27.94300 -3.06100 1.000 31.54927 283 LEU B CA 1
ATOM 5038 C C . LEU B 1 283 ? -12.74100 -28.67800 -3.89300 1.000 32.74948 283 LEU B C 1
ATOM 5039 O O . LEU B 1 283 ? -12.54200 -29.83700 -4.28100 1.000 32.25380 283 LEU B O 1
ATOM 5044 N N . ALA B 1 284 ? -13.87000 -28.02600 -4.13700 1.000 29.72471 284 ALA B N 1
ATOM 5045 C CA . ALA B 1 284 ? -14.98200 -28.67600 -4.82900 1.000 28.83400 284 ALA B CA 1
ATOM 5046 C C . ALA B 1 284 ? -14.68800 -28.90300 -6.30400 1.000 37.05641 284 ALA B C 1
ATOM 5047 O O . ALA B 1 284 ? -15.21300 -29.85600 -6.89500 1.000 35.60319 284 ALA B O 1
ATOM 5049 N N . THR B 1 285 ? -13.89000 -28.02400 -6.91800 1.000 34.80907 285 THR B N 1
ATOM 5050 C CA . THR B 1 285 ? -13.71200 -27.99100 -8.36600 1.000 36.53933 285 THR B CA 1
ATOM 5051 C C . THR B 1 285 ? -12.32600 -28.38400 -8.86600 1.000 44.16777 285 THR B C 1
ATOM 5052 O O . THR B 1 285 ? -12.16800 -28.60100 -10.07100 1.000 47.31954 285 THR B O 1
ATOM 5056 N N . ASP B 1 286 ? -11.32000 -28.43000 -7.99900 1.000 41.68998 286 ASP B N 1
ATOM 5057 C CA . ASP B 1 286 ? -9.94100 -28.73200 -8.37600 1.000 45.17271 286 ASP B CA 1
ATOM 5058 C C . ASP B 1 286 ? -9.55900 -30.01100 -7.63600 1.000 40.59541 286 ASP B C 1
ATOM 5059 O O . ASP B 1 286 ? -9.02100 -29.98200 -6.52500 1.000 39.01534 286 ASP B O 1
ATOM 5064 N N . GLU B 1 287 ? -9.89000 -31.14300 -8.26100 1.000 41.24399 287 GLU B N 1
ATOM 5065 C CA . GLU B 1 287 ? -9.52700 -32.47000 -7.76100 1.000 35.43884 287 GLU B CA 1
ATOM 5066 C C . GLU B 1 287 ? -8.04100 -32.63200 -7.37900 1.000 37.93714 287 GLU B C 1
ATOM 5067 O O . GLU B 1 287 ? -7.73800 -33.30900 -6.38500 1.000 39.68054 287 GLU B O 1
ATOM 5073 N N . GLN B 1 288 ? -7.09900 -32.01300 -8.10300 1.000 39.06721 288 GLN B N 1
ATOM 5074 C CA . GLN B 1 288 ? -5.69500 -32.15200 -7.70200 1.000 38.50068 288 GLN B CA 1
ATOM 5075 C C . GLN B 1 288 ? -5.39800 -31.41500 -6.39900 1.000 42.91230 288 GLN B C 1
ATOM 5076 O O . GLN B 1 288 ? -4.68100 -31.92900 -5.53400 1.000 41.31515 288 GLN B O 1
ATOM 5082 N N . PHE B 1 289 ? -5.90900 -30.19400 -6.26500 1.000 44.66014 289 PHE B N 1
ATOM 5083 C CA . PHE B 1 289 ? -5.76000 -29.44300 -5.02100 1.000 35.71528 289 PHE B CA 1
ATOM 5084 C C . PHE B 1 289 ? -6.31700 -30.23000 -3.83200 1.000 40.18804 289 PHE B C 1
ATOM 5085 O O . PHE B 1 289 ? -5.62300 -30.46400 -2.82300 1.000 34.36350 289 PHE B O 1
ATOM 5093 N N . ALA B 1 290 ? -7.56300 -30.69500 -3.96000 1.000 32.62861 290 ALA B N 1
ATOM 5094 C CA . ALA B 1 290 ? -8.17700 -31.48000 -2.89500 1.000 33.91927 290 ALA B CA 1
ATOM 5095 C C . ALA B 1 290 ? -7.31700 -32.68400 -2.53500 1.000 34.69654 290 ALA B C 1
ATOM 5096 O O . ALA B 1 290 ? -7.02600 -32.92900 -1.35700 1.000 30.12343 290 ALA B O 1
ATOM 5098 N N . THR B 1 291 ? -6.87800 -33.43600 -3.54600 1.000 35.08259 291 THR B N 1
ATOM 5099 C CA . THR B 1 291 ? -6.05400 -34.60600 -3.28000 1.000 37.43575 291 THR B CA 1
ATOM 5100 C C . THR B 1 291 ? -4.75300 -34.22400 -2.57800 1.000 31.50332 291 THR B C 1
ATOM 5101 O O . THR B 1 291 ? -4.30500 -34.92300 -1.66100 1.000 36.64872 291 THR B O 1
ATOM 5105 N N . SER B 1 292 ? -4.16100 -33.09700 -2.97000 1.000 36.66264 292 SER B N 1
ATOM 5106 C CA . SER B 1 292 ? -2.95100 -32.61000 -2.31000 1.000 41.69785 292 SER B CA 1
ATOM 5107 C C . SER B 1 292 ? -3.17200 -32.37200 -0.82400 1.000 43.23680 292 SER B C 1
ATOM 5108 O O . SER B 1 292 ? -2.22100 -32.44500 -0.03200 1.000 42.06328 292 SER B O 1
ATOM 5111 N N . LEU B 1 293 ? -4.41500 -32.10100 -0.42200 1.000 34.54380 293 LEU B N 1
ATOM 5112 C CA . LEU B 1 293 ? -4.72600 -31.92300 0.99400 1.000 36.25461 293 LEU B CA 1
ATOM 5113 C C . LEU B 1 293 ? -5.28500 -33.17600 1.68400 1.000 35.40522 293 LEU B C 1
ATOM 5114 O O . LEU B 1 293 ? -5.71600 -33.08400 2.83700 1.000 36.73390 293 LEU B O 1
ATOM 5119 N N . GLY B 1 294 ? -5.29800 -34.34100 1.02600 1.000 29.14824 294 GLY B N 1
ATOM 5120 C CA . GLY B 1 294 ? -5.93500 -35.50400 1.62100 1.000 30.94289 294 GLY B CA 1
ATOM 5121 C C . GLY B 1 294 ? -7.44700 -35.48800 1.56100 1.000 25.48338 294 GLY B C 1
ATOM 5122 O O . GLY B 1 294 ? -8.09800 -36.17700 2.35400 1.000 31.37442 294 GLY B O 1
ATOM 5123 N N . ILE B 1 295 ? -8.02700 -34.71500 0.65000 1.000 27.33872 295 ILE B N 1
ATOM 5124 C CA . ILE B 1 295 ? -9.46600 -34.46400 0.62900 1.000 29.79304 295 ILE B CA 1
ATOM 5125 C C . ILE B 1 295 ? -10.06200 -34.96700 -0.67800 1.000 31.08364 295 ILE B C 1
ATOM 5126 O O . ILE B 1 295 ? -9.54400 -34.67400 -1.76100 1.000 30.94337 295 ILE B O 1
ATOM 5131 N N . ASP B 1 296 ? -11.18500 -35.67000 -0.56000 1.000 33.33630 296 ASP B N 1
ATOM 5132 C CA . ASP B 1 296 ? -12.01100 -36.12300 -1.68100 1.000 33.01782 296 ASP B CA 1
ATOM 5133 C C . ASP B 1 296 ? -12.91400 -34.96900 -2.12200 1.000 32.18677 296 ASP B C 1
ATOM 5134 O O . ASP B 1 296 ? -13.83800 -34.58600 -1.40100 1.000 29.71839 296 ASP B O 1
ATOM 5139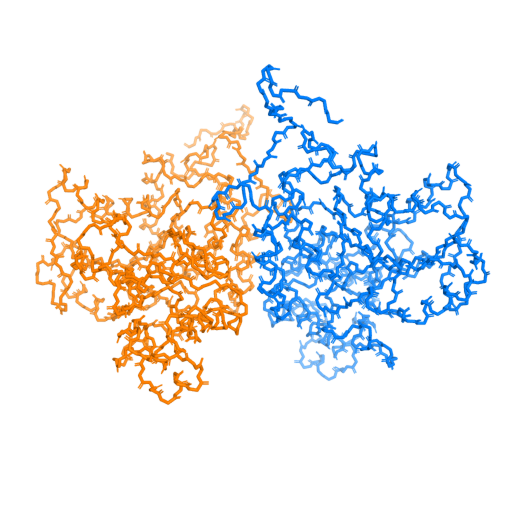 N N . SER B 1 297 ? -12.67100 -34.43000 -3.31400 1.000 25.63962 297 SER B N 1
ATOM 5140 C CA . SER B 1 297 ? -13.40600 -33.25400 -3.77400 1.000 28.76197 297 SER B CA 1
ATOM 5141 C C . SER B 1 297 ? -14.90900 -33.48800 -3.90000 1.000 31.85309 297 SER B C 1
ATOM 5142 O O . SER B 1 297 ? -15.67400 -32.51400 -3.91300 1.000 30.72781 297 SER B O 1
ATOM 5145 N N . SER B 1 298 ? -15.34800 -34.74700 -3.96800 1.000 27.94655 298 SER B N 1
ATOM 5146 C CA . SER B 1 298 ? -16.76300 -35.06200 -4.11900 1.000 28.90847 298 SER B CA 1
ATOM 5147 C C . SER B 1 298 ? -17.57400 -34.79100 -2.84800 1.000 28.59505 298 SER B C 1
ATOM 5148 O O . SER B 1 298 ? -18.80900 -34.79100 -2.90000 1.000 28.86105 298 SER B O 1
ATOM 5151 N N . LEU B 1 299 ? -16.90700 -34.55900 -1.70800 1.000 26.42681 299 LEU B N 1
ATOM 5152 C CA . LEU B 1 299 ? -17.61600 -34.20500 -0.47500 1.000 28.45417 299 LEU B CA 1
ATOM 5153 C C . LEU B 1 299 ? -18.33900 -32.86900 -0.58900 1.000 27.49800 299 LEU B C 1
ATOM 5154 O O . LEU B 1 299 ? -19.31200 -32.62700 0.13600 1.000 26.94713 299 LEU B O 1
ATOM 5159 N N . ILE B 1 300 ? -17.85800 -31.97300 -1.44400 1.000 26.35480 300 ILE B N 1
ATOM 5160 C CA . ILE B 1 300 ? -18.49000 -30.67500 -1.66300 1.000 29.69575 300 ILE B CA 1
ATOM 5161 C C . ILE B 1 300 ? -19.05500 -30.65300 -3.06900 1.000 30.27367 300 ILE B C 1
ATOM 5162 O O . ILE B 1 300 ? -18.29900 -30.72500 -4.04500 1.000 31.30483 300 ILE B O 1
ATOM 5167 N N . LEU B 1 301 ? -20.37700 -30.49100 -3.17200 1.000 27.79996 301 LEU B N 1
ATOM 5168 C CA . LEU B 1 301 ? -21.00500 -30.40000 -4.48300 1.000 29.61063 301 LEU B CA 1
ATOM 5169 C C . LEU B 1 301 ? -21.00800 -28.97700 -5.01700 1.000 35.14943 301 LEU B C 1
ATOM 5170 O O . LEU B 1 301 ? -20.65700 -28.75200 -6.18000 1.000 31.46014 301 LEU B O 1
ATOM 5175 N N . GLU B 1 302 ? -21.41100 -27.99700 -4.19900 1.000 25.69912 302 GLU B N 1
ATOM 5176 C CA . GLU B 1 302 ? -21.38200 -26.64000 -4.72800 1.000 27.28622 302 GLU B CA 1
ATOM 5177 C C . GLU B 1 302 ? -21.15100 -25.65500 -3.59700 1.000 29.44595 302 GLU B C 1
ATOM 5178 O O . GLU B 1 302 ? -21.60200 -25.88100 -2.47800 1.000 29.29605 302 GLU B O 1
ATOM 5184 N N . VAL B 1 303 ? -20.47300 -24.55100 -3.90800 1.000 26.27132 303 VAL B N 1
ATOM 5185 C CA . VAL B 1 303 ? -20.30400 -23.42700 -2.98800 1.000 26.02565 303 VAL B CA 1
ATOM 5186 C C . VAL B 1 303 ? -21.05900 -22.22400 -3.53900 1.000 25.92184 303 VAL B C 1
ATOM 5187 O O . VAL B 1 303 ? -20.86100 -21.84300 -4.69900 1.000 29.74326 303 VAL B O 1
ATOM 5191 N N . TYR B 1 304 ? -21.91300 -21.60200 -2.72000 1.000 24.65954 304 TYR B N 1
ATOM 5192 C CA . TYR B 1 304 ? -22.60700 -20.38700 -3.14100 1.000 22.11484 304 TYR B CA 1
ATOM 5193 C C . TYR B 1 304 ? -21.96600 -19.17200 -2.48000 1.000 26.67880 304 TYR B C 1
ATOM 5194 O O . TYR B 1 304 ? -21.76900 -19.16200 -1.26300 1.000 28.28257 304 TYR B O 1
ATOM 5203 N N . HIS B 1 305 ? -21.63200 -18.15900 -3.27800 1.000 25.59262 305 HIS B N 1
ATOM 5204 C CA . HIS B 1 305 ? -20.94700 -16.97100 -2.76500 1.000 26.09268 305 HIS B CA 1
ATOM 5205 C C . HIS B 1 305 ? -20.92300 -15.90300 -3.83900 1.000 29.60312 305 HIS B C 1
ATOM 5206 O O . HIS B 1 305 ? -20.84200 -16.22100 -5.03000 1.000 29.30785 305 HIS B O 1
ATOM 5213 N N . ASN B 1 306 ? -20.96500 -14.63100 -3.41300 1.000 26.12598 306 ASN B N 1
ATOM 5214 C CA . ASN B 1 306 ? -21.04800 -13.55100 -4.39700 1.000 24.03948 306 ASN B CA 1
ATOM 5215 C C . ASN B 1 306 ? -19.84000 -13.56700 -5.32600 1.000 29.35973 306 ASN B C 1
ATOM 5216 O O . ASN B 1 306 ? -19.95600 -13.18700 -6.49700 1.000 28.76904 306 ASN B O 1
ATOM 5221 N N . SER B 1 307 ? -18.68900 -14.02300 -4.83900 1.000 26.39855 307 SER B N 1
ATOM 5222 C CA . SER B 1 307 ? -17.46400 -13.98600 -5.63400 1.000 31.51309 307 SER B CA 1
ATOM 5223 C C . SER B 1 307 ? -17.44400 -15.06800 -6.69400 1.000 32.27423 307 SER B C 1
ATOM 5224 O O . SER B 1 307 ? -16.55900 -15.05600 -7.55100 1.000 31.23255 307 SER B O 1
ATOM 5227 N N . LEU B 1 308 ? -18.38800 -16.00100 -6.63600 1.000 29.00846 308 LEU B N 1
ATOM 5228 C CA . LEU B 1 308 ? -18.48600 -17.11000 -7.57000 1.000 32.31324 308 LEU B CA 1
ATOM 5229 C C . LEU B 1 308 ? -19.59400 -16.89700 -8.60000 1.000 36.13095 308 LEU B C 1
ATOM 5230 O O . LEU B 1 308 ? -19.74400 -17.71400 -9.51300 1.000 34.78316 308 LEU B O 1
ATOM 5235 N N . GLN B 1 309 ? -20.37100 -15.82900 -8.46900 1.000 33.09267 309 GLN B N 1
ATOM 5236 C CA . GLN B 1 309 ? -21.34700 -15.45300 -9.48000 1.000 35.66720 309 GLN B CA 1
ATOM 5237 C C . GLN B 1 309 ? -20.63900 -14.84900 -10.68600 1.000 39.91090 309 GLN B C 1
ATOM 5238 O O . GLN B 1 309 ? -19.72600 -14.03100 -10.54000 1.000 39.48457 309 GLN B O 1
ATOM 5244 N N . THR B 1 310 ? -21.07500 -15.23900 -11.88500 1.000 41.47573 310 THR B N 1
ATOM 5245 C CA . THR B 1 310 ? -20.39900 -14.77800 -13.09100 1.000 43.59216 310 THR B CA 1
ATOM 5246 C C . THR B 1 310 ? -20.96000 -13.46400 -13.63900 1.000 44.07155 310 THR B C 1
ATOM 5247 O O . THR B 1 310 ? -20.38800 -12.92200 -14.58700 1.000 58.20439 310 THR B O 1
ATOM 5251 N N . LYS B 1 311 ? -22.00900 -12.91600 -13.02100 1.000 38.96694 311 LYS B N 1
ATOM 5252 C CA . LYS B 1 311 ? -22.73000 -11.74800 -13.51500 1.000 44.30130 311 LYS B CA 1
ATOM 5253 C C . LYS B 1 311 ? -21.98200 -10.45300 -13.21100 1.000 44.30742 311 LYS B C 1
ATOM 5254 O O . LYS B 1 311 ? -21.43700 -10.27800 -12.10300 1.000 37.96904 311 LYS B O 1
ATOM 5260 N N . GLU B 1 312 ? -21.98400 -9.51400 -14.17700 1.000 44.42301 312 GLU B N 1
ATOM 5261 C CA . GLU B 1 312 ? -21.07700 -8.37600 -13.98500 1.000 40.93058 312 GLU B CA 1
ATOM 5262 C C . GLU B 1 312 ? -21.60300 -7.43700 -12.89700 1.000 39.59752 312 GLU B C 1
ATOM 5263 O O . GLU B 1 312 ? -20.85000 -6.61200 -12.35600 1.000 37.71379 312 GLU B O 1
ATOM 5269 N N . PHE B 1 313 ? -22.91200 -7.49500 -12.59600 1.000 34.42386 313 PHE B N 1
ATOM 5270 C CA . PHE B 1 313 ? -23.50000 -6.52000 -11.66500 1.000 36.41270 313 PHE B CA 1
ATOM 5271 C C . PHE B 1 313 ? -23.01100 -6.73600 -10.24300 1.000 27.57740 313 PHE B C 1
ATOM 5272 O O . PHE B 1 313 ? -23.09600 -5.81700 -9.42700 1.000 29.81931 313 PHE B O 1
ATOM 5280 N N . VAL B 1 314 ? -22.53600 -7.93900 -9.92200 1.000 29.23962 314 VAL B N 1
ATOM 5281 C CA . VAL B 1 314 ? -22.28500 -8.27500 -8.52100 1.000 30.39436 314 VAL B CA 1
ATOM 5282 C C . VAL B 1 314 ? -21.21200 -7.36100 -7.94400 1.000 33.08365 314 VAL B C 1
ATOM 5283 O O . VAL B 1 314 ? -21.41800 -6.70700 -6.91600 1.000 32.43248 314 VAL B O 1
ATOM 5287 N N . ALA B 1 315 ? -20.06100 -7.27800 -8.61600 1.000 34.75240 315 ALA B N 1
ATOM 5288 C CA . ALA B 1 315 ? -19.05700 -6.28900 -8.23600 1.000 32.71413 315 ALA B CA 1
ATOM 5289 C C . ALA B 1 315 ? -19.48600 -4.82800 -8.33800 1.000 34.63112 315 ALA B C 1
ATOM 5290 O O . ALA B 1 315 ? -18.82300 -4.01000 -7.66300 1.000 33.02008 315 ALA B O 1
ATOM 5292 N N . LYS B 1 316 ? -20.52100 -4.43600 -9.15700 1.000 31.76652 316 LYS B N 1
ATOM 5293 C CA . LYS B 1 316 ? -21.07400 -3.06700 -8.95100 1.000 31.14167 316 LYS B CA 1
ATOM 5294 C C . LYS B 1 316 ? -22.02200 -2.93000 -7.79000 1.000 29.11019 316 LYS B C 1
ATOM 5295 O O . LYS B 1 316 ? -22.36300 -1.81200 -7.48200 1.000 31.02502 316 LYS B O 1
ATOM 5301 N N . ASN B 1 317 ? -22.45300 -4.01500 -7.21200 1.000 27.83723 317 ASN B N 1
ATOM 5302 C CA . ASN B 1 317 ? -23.31000 -3.85300 -6.00700 1.000 27.18232 317 ASN B CA 1
ATOM 5303 C C . ASN B 1 317 ? -22.47900 -3.94500 -4.72900 1.000 25.68481 317 ASN B C 1
ATOM 5304 O O . ASN B 1 317 ? -22.53700 -3.07500 -3.85400 1.000 24.71110 317 ASN B O 1
ATOM 5309 N N . LEU B 1 318 ? -21.71300 -5.01900 -4.61400 1.000 26.33266 318 LEU B N 1
ATOM 5310 C CA . LEU B 1 318 ? -20.77200 -5.21100 -3.51700 1.000 26.94960 318 LEU B CA 1
ATOM 5311 C C . LEU B 1 318 ? -19.45400 -4.55400 -3.91800 1.000 26.00948 318 LEU B C 1
ATOM 5312 O O . LEU B 1 318 ? -18.48300 -5.19800 -4.32000 1.000 28.79728 318 LEU B O 1
ATOM 5317 N N . THR B 1 319 ? -19.44400 -3.22800 -3.80700 1.000 27.00221 319 THR B N 1
ATOM 5318 C CA . THR B 1 319 ? -18.33000 -2.42600 -4.28000 1.000 28.38336 319 THR B CA 1
ATOM 5319 C C . THR B 1 319 ? -17.13900 -2.46000 -3.33700 1.000 34.82686 319 THR B C 1
ATOM 5320 O O . THR B 1 319 ? -16.02100 -2.15200 -3.76400 1.000 32.20043 319 THR B O 1
ATOM 5324 N N . GLY B 1 320 ? -17.34300 -2.83400 -2.08100 1.000 27.92808 320 GLY B N 1
ATOM 5325 C CA . GLY B 1 320 ? -16.28200 -2.69600 -1.09800 1.000 27.57304 320 GLY B CA 1
ATOM 5326 C C . GLY B 1 320 ? -15.90600 -3.96900 -0.37200 1.000 29.94929 320 GLY B C 1
ATOM 5327 O O . GLY B 1 320 ? -15.20300 -3.90800 0.63500 1.000 30.09394 320 GLY B O 1
ATOM 5328 N N . GLY B 1 321 ? -16.36800 -5.11900 -0.84800 1.000 28.95412 321 GLY B N 1
ATOM 5329 C CA . GLY B 1 321 ? -15.91600 -6.37300 -0.26600 1.000 26.42792 321 GLY B CA 1
ATOM 5330 C C . GLY B 1 321 ? -16.85700 -7.50600 -0.63200 1.000 26.56088 321 GLY B C 1
ATOM 5331 O O . GLY B 1 321 ? -17.48800 -7.48600 -1.69000 1.000 29.01944 321 GLY B O 1
ATOM 5332 N N . HIS B 1 322 ? -16.97200 -8.46500 0.28900 1.000 26.28715 322 HIS B N 1
ATOM 5333 C CA . HIS B 1 322 ? -17.57300 -9.76100 0.00100 1.000 26.87772 322 HIS B CA 1
ATOM 5334 C C . HIS B 1 322 ? -18.48100 -10.19200 1.14400 1.000 25.34218 322 HIS B C 1
ATOM 5335 O O . HIS B 1 322 ? -18.30200 -9.78500 2.29500 1.000 28.18666 322 HIS B O 1
ATOM 5342 N N . ALA B 1 323 ? -19.44800 -11.04600 0.82000 1.000 23.85585 323 ALA B N 1
ATOM 5343 C CA . ALA B 1 323 ? -20.25500 -11.66100 1.86400 1.000 22.39193 323 ALA B CA 1
ATOM 5344 C C . ALA B 1 323 ? -19.39300 -12.58200 2.71600 1.000 23.05103 323 ALA B C 1
ATOM 5345 O O . ALA B 1 323 ? -18.45100 -13.21700 2.23200 1.000 23.88147 323 ALA B O 1
ATOM 5347 N N . SER B 1 324 ? -19.71700 -12.66100 4.00600 1.000 21.44491 324 SER B N 1
ATOM 5348 C CA . SER B 1 324 ? -19.05200 -13.62100 4.88600 1.000 17.63256 324 SER B CA 1
ATOM 5349 C C . SER B 1 324 ? -20.01900 -14.65600 5.44300 1.000 17.64001 324 SER B C 1
ATOM 5350 O O . SER B 1 324 ? -19.61400 -15.49900 6.24600 1.000 21.95720 324 SER B O 1
ATOM 5353 N N . CYS B 1 325 ? -21.27900 -14.63500 5.02000 1.000 21.13666 325 CYS B N 1
ATOM 5354 C CA . CYS B 1 325 ? -22.23300 -15.67300 5.37300 1.000 20.80657 325 CYS B CA 1
ATOM 5355 C C . CYS B 1 325 ? -22.76800 -16.23200 4.06600 1.000 21.75755 325 CYS B C 1
ATOM 5356 O O . CYS B 1 325 ? -23.27900 -15.47500 3.23500 1.000 21.19464 325 CYS B O 1
ATOM 5359 N N . PHE B 1 326 ? -22.62200 -17.53800 3.87800 1.000 23.12767 326 PHE B N 1
ATOM 5360 C CA . PHE B 1 326 ? -22.91500 -18.15800 2.58100 1.000 24.82943 326 PHE B CA 1
ATOM 5361 C C . PHE B 1 326 ? -23.13700 -19.64500 2.80000 1.000 24.92021 326 PHE B C 1
ATOM 5362 O O . PHE B 1 326 ? -22.90500 -20.16300 3.88900 1.000 21.74137 326 PHE B O 1
ATOM 5370 N N . SER B 1 327 ? -23.56300 -20.35800 1.74800 1.000 24.39809 327 SER B N 1
ATOM 5371 C CA . SER B 1 327 ? -23.90600 -21.76200 1.93400 1.000 21.68384 327 SER B CA 1
ATOM 5372 C C . SER B 1 327 ? -23.04700 -22.67900 1.06700 1.000 24.18896 327 SER B C 1
ATOM 5373 O O . SER B 1 327 ? -22.41300 -22.26700 0.09000 1.000 25.55960 327 SER B O 1
ATOM 5376 N N . VAL B 1 328 ? -23.02400 -23.93200 1.48100 1.000 22.95403 328 VAL B N 1
ATOM 5377 C CA . VAL B 1 328 ? -22.32300 -25.00400 0.79000 1.000 26.43148 328 VAL B CA 1
ATOM 5378 C C . VAL B 1 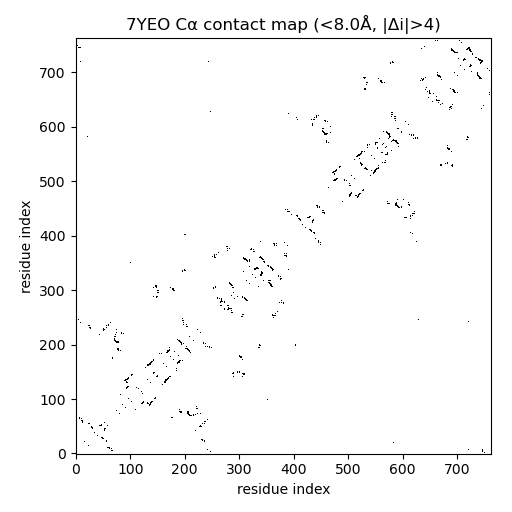328 ? -23.26800 -26.19300 0.71800 1.000 26.25879 328 VAL B C 1
ATOM 5379 O O . VAL B 1 328 ? -23.92400 -26.54000 1.70600 1.000 23.68311 328 VAL B O 1
ATOM 5383 N N . LEU B 1 329 ? -23.35100 -26.81300 -0.45900 1.000 26.01996 329 LEU B N 1
ATOM 5384 C CA . LEU B 1 329 ? -24.12100 -28.02900 -0.64600 1.000 23.06601 329 LEU B CA 1
ATOM 5385 C C . LEU B 1 329 ? -23.12200 -29.18100 -0.61400 1.000 25.98260 329 LEU B C 1
ATOM 5386 O O . LEU B 1 329 ? -22.20200 -29.23100 -1.44900 1.000 27.45259 329 LEU B O 1
ATOM 5391 N N . LEU B 1 330 ? -23.28400 -30.05700 0.36600 1.000 24.98425 330 LEU B N 1
ATOM 5392 C CA . LEU B 1 330 ? -22.37200 -31.16000 0.61300 1.000 27.45426 330 LEU B CA 1
ATOM 5393 C C . LEU B 1 330 ? -22.93500 -32.43900 0.00100 1.000 27.64842 330 LEU B C 1
ATOM 5394 O O . LEU B 1 330 ? -24.08600 -32.49400 -0.44200 1.000 30.29723 330 LEU B O 1
ATOM 5399 N N . LYS B 1 331 ? -22.10600 -33.48400 0.01500 1.000 27.15626 331 LYS B N 1
ATOM 5400 C CA . LYS B 1 331 ? -22.44900 -34.72700 -0.68400 1.000 28.01224 331 LYS B CA 1
ATOM 5401 C C . LYS B 1 331 ? -23.65400 -35.41200 -0.05400 1.000 29.14016 331 LYS B C 1
ATOM 5402 O O . LYS B 1 331 ? -24.46900 -36.02000 -0.76200 1.000 30.13184 331 LYS B O 1
ATOM 5408 N N . SER B 1 332 ? -23.80400 -35.31500 1.26600 1.000 26.88592 332 SER B N 1
ATOM 5409 C CA . SER B 1 332 ? -24.85000 -36.04500 1.97500 1.000 29.59552 332 SER B CA 1
ATOM 5410 C C . SER B 1 332 ? -25.15700 -35.35100 3.29500 1.000 33.97056 332 SER B C 1
ATOM 5411 O O . SER B 1 332 ? -24.38700 -34.51100 3.76500 1.000 32.58797 332 SER B O 1
ATOM 5414 N N . ASP B 1 333 ? -26.27200 -35.75400 3.91800 1.000 28.85706 333 ASP B N 1
ATOM 5415 C CA . ASP B 1 333 ? -26.56800 -35.27800 5.26900 1.000 32.42868 333 ASP B CA 1
ATOM 5416 C C . ASP B 1 333 ? -25.55000 -35.78600 6.28200 1.000 32.97145 333 ASP B C 1
ATOM 5417 O O . ASP B 1 333 ? -25.29800 -35.12300 7.29400 1.000 31.08128 333 ASP B O 1
ATOM 5422 N N . THR B 1 334 ? -24.94900 -36.95000 6.03500 1.000 29.38208 334 THR B N 1
ATOM 5423 C CA . THR B 1 334 ? -23.89800 -37.43500 6.92200 1.000 29.35640 334 THR B CA 1
ATOM 5424 C C . THR B 1 334 ? -22.71100 -36.47900 6.95100 1.000 31.97032 334 THR B C 1
ATOM 5425 O O . THR B 1 334 ? -22.18900 -36.13000 8.02500 1.000 32.45779 334 THR B O 1
ATOM 5429 N N . VAL B 1 335 ? -22.24600 -36.07600 5.76900 1.000 30.41502 335 VAL B N 1
ATOM 5430 C CA . VAL B 1 335 ? -21.12300 -35.15100 5.68900 1.000 28.89413 335 VAL B CA 1
ATOM 5431 C C . VAL B 1 335 ? -21.49300 -33.83100 6.36200 1.000 32.79160 335 VAL B C 1
ATOM 5432 O O . VAL B 1 335 ? -20.70500 -33.24800 7.12000 1.000 30.87775 335 VAL B O 1
ATOM 5436 N N . ALA B 1 336 ? -22.71700 -33.36000 6.11800 1.000 27.25977 336 ALA B N 1
ATOM 5437 C CA . ALA B 1 336 ? -23.15400 -32.09700 6.70900 1.000 24.62697 336 ALA B CA 1
ATOM 5438 C C . ALA B 1 336 ? -23.14100 -32.16600 8.23500 1.000 30.26479 336 ALA B C 1
ATOM 5439 O O . ALA B 1 336 ? -22.61700 -31.26200 8.90500 1.000 29.40650 336 ALA B O 1
ATOM 5441 N N . LYS B 1 337 ? -23.67800 -33.25500 8.80800 1.000 29.03625 337 LYS B N 1
ATOM 5442 C CA . LYS B 1 337 ? -23.72700 -33.36200 10.26400 1.000 27.57786 337 LYS B CA 1
ATOM 5443 C C . LYS B 1 337 ? -22.32900 -33.44500 10.86500 1.000 33.67188 337 LYS B C 1
ATOM 5444 O O . LYS B 1 337 ? -22.04000 -32.78900 11.88400 1.000 29.67159 337 LYS B O 1
ATOM 5450 N N . HIS B 1 338 ? -21.43900 -34.23600 10.25100 1.000 27.84578 338 HIS B N 1
ATOM 5451 C CA . HIS B 1 338 ? -20.07900 -34.30700 10.77600 1.000 30.12147 338 HIS B CA 1
ATOM 5452 C C . HIS B 1 338 ? -19.41000 -32.94600 10.73200 1.000 30.93075 338 HIS B C 1
ATOM 5453 O O . HIS B 1 338 ? -18.73700 -32.53200 11.69000 1.000 30.36325 338 HIS B O 1
ATOM 5460 N N . LEU B 1 339 ? -19.60000 -32.22600 9.63100 1.000 30.02793 339 LEU B N 1
ATOM 5461 C CA . LEU B 1 339 ? -18.93800 -30.94700 9.48400 1.000 29.69313 339 LEU B CA 1
ATOM 5462 C C . LEU B 1 339 ? -19.43700 -29.96800 10.54600 1.000 29.29537 339 LEU B C 1
ATOM 5463 O O . LEU B 1 339 ? -18.63800 -29.27200 11.18900 1.000 29.41839 339 LEU B O 1
ATOM 5468 N N . CYS B 1 340 ? -20.75100 -29.95600 10.78900 1.000 25.44275 340 CYS B N 1
ATOM 5469 C CA . CYS B 1 340 ? -21.32500 -29.02400 11.75700 1.000 26.27610 340 CYS B CA 1
ATOM 5470 C C . CYS B 1 340 ? -20.89400 -29.33700 13.18000 1.000 30.95420 340 CYS B C 1
ATOM 5471 O O . CYS B 1 340 ? -20.85700 -28.43500 14.02600 1.000 29.70219 340 CYS B O 1
ATOM 5474 N N . CYS B 1 341 ? -20.58900 -30.60100 13.47800 1.000 27.38385 341 CYS B N 1
ATOM 5475 C CA . CYS B 1 341 ? -20.26000 -30.96500 14.85200 1.000 29.40377 341 CYS B CA 1
ATOM 5476 C C . CYS B 1 341 ? -18.77100 -30.96200 15.16500 1.000 30.61070 341 CYS B C 1
ATOM 5477 O O . CYS B 1 341 ? -18.40400 -30.90600 16.34700 1.000 32.60767 341 CYS B O 1
ATOM 5480 N N . GLU B 1 342 ? -17.89800 -31.04700 14.16300 1.000 27.88051 342 GLU B N 1
ATOM 5481 C CA . GLU B 1 342 ? -16.51400 -31.42800 14.42200 1.000 25.23889 342 GLU B CA 1
ATOM 5482 C C . GLU B 1 342 ? -15.49700 -30.31700 14.17500 1.000 25.69068 342 GLU B C 1
ATOM 5483 O O . GLU B 1 342 ? -14.29600 -30.54800 14.34700 1.000 29.07173 342 GLU B O 1
ATOM 5489 N N . LEU B 1 343 ? -15.93800 -29.11600 13.79900 1.000 25.61234 343 LEU B N 1
ATOM 5490 C CA . LEU B 1 343 ? -15.02300 -28.00300 13.57800 1.000 22.44907 343 LEU B CA 1
ATOM 5491 C C . LEU B 1 343 ? -14.63500 -27.38400 14.92300 1.000 27.50875 343 LEU B C 1
ATOM 5492 O O . LEU B 1 343 ? -15.47700 -27.22700 15.81400 1.000 29.53514 343 LEU B O 1
ATOM 5497 N N . LYS B 1 344 ? -13.35400 -27.03600 15.07100 1.000 25.62744 344 LYS B N 1
ATOM 5498 C CA . LYS B 1 344 ? -12.87500 -26.42500 16.31500 1.000 28.26052 344 LYS B CA 1
ATOM 5499 C C . LYS B 1 344 ? -13.25900 -24.94700 16.41500 1.000 23.42302 344 LYS B C 1
ATOM 5500 O O . LYS B 1 344 ? -13.52800 -24.44100 17.51600 1.000 27.14868 344 LYS B O 1
ATOM 5506 N N . TYR B 1 345 ? -13.28100 -24.22900 15.29700 1.000 22.49048 345 TYR B N 1
ATOM 5507 C CA . TYR B 1 345 ? -13.45000 -22.77700 15.33300 1.000 26.07725 345 TYR B CA 1
ATOM 5508 C C . TYR B 1 345 ? -14.82400 -22.31700 14.85800 1.000 24.73827 345 TYR B C 1
ATOM 5509 O O . TYR B 1 345 ? -15.08500 -21.10200 14.83600 1.000 25.20407 345 TYR B O 1
ATOM 5518 N N . PHE B 1 346 ? -15.70500 -23.24300 14.47200 1.000 23.74163 346 PHE B N 1
ATOM 5519 C CA . PHE B 1 346 ? -17.08000 -22.93900 14.07800 1.000 21.83722 346 PHE B CA 1
ATOM 5520 C C . PHE B 1 346 ? -18.02300 -23.58900 15.08200 1.000 25.86497 346 PHE B C 1
ATOM 5521 O O . PHE B 1 346 ? -18.06000 -24.82100 15.19300 1.000 29.00809 346 PHE B O 1
ATOM 5529 N N . HIS B 1 347 ? -18.81500 -22.78100 15.77700 1.000 21.43687 347 HIS B N 1
ATOM 5530 C CA . HIS B 1 347 ? -19.81000 -23.33400 16.68100 1.000 21.26516 347 HIS B CA 1
ATOM 5531 C C . HIS B 1 347 ? -21.07200 -23.64600 15.88600 1.000 20.11946 347 HIS B C 1
ATOM 5532 O O . HIS B 1 347 ? -21.47100 -22.86500 15.01600 1.000 20.89882 347 HIS B O 1
ATOM 5539 N N . HIS B 1 348 ? -21.72100 -24.77000 16.20400 1.000 19.99743 348 HIS B N 1
ATOM 5540 C CA . HIS B 1 348 ? -22.96800 -25.12700 15.51500 1.000 21.37100 348 HIS B CA 1
ATOM 5541 C C . HIS B 1 348 ? -24.12700 -24.36000 16.13700 1.000 19.46415 348 HIS B C 1
ATOM 5542 O O . HIS B 1 348 ? -24.62200 -24.72000 17.20400 1.000 21.55292 348 HIS B O 1
ATOM 5549 N N . ALA B 1 349 ? -24.56400 -23.29800 15.47200 1.000 20.03010 349 ALA B N 1
ATOM 5550 C CA . ALA B 1 349 ? -25.52900 -22.38000 16.06500 1.000 21.41075 349 ALA B CA 1
ATOM 5551 C C . ALA B 1 349 ? -26.14000 -21.54500 14.96000 1.000 23.75393 349 ALA B C 1
ATOM 5552 O O . ALA B 1 349 ? -25.53800 -21.36300 13.89800 1.000 23.32574 349 ALA B O 1
ATOM 5554 N N . THR B 1 350 ? -27.29800 -20.96900 15.25500 1.000 19.43149 350 THR B N 1
ATOM 5555 C CA . THR B 1 350 ? -27.93900 -20.07100 14.31700 1.000 21.31616 350 THR B CA 1
ATOM 5556 C C . THR B 1 350 ? -27.39000 -18.64500 14.50100 1.000 21.35519 350 THR B C 1
ATOM 5557 O O . THR B 1 350 ? -26.46600 -18.41400 15.29100 1.000 20.71702 350 THR B O 1
ATOM 5561 N N . SER B 1 351 ? -27.91800 -17.70500 13.70400 1.000 21.41738 351 SER B N 1
ATOM 5562 C CA . SER B 1 351 ? -27.47200 -16.31100 13.58100 1.000 20.82584 351 SER B CA 1
ATOM 5563 C C . SER B 1 351 ? -26.17300 -16.19500 12.79500 1.000 23.96699 351 SER B C 1
ATOM 5564 O O . SER B 1 351 ? -25.65400 -17.19400 12.28500 1.000 24.59776 351 SER B O 1
ATOM 5567 N N . LEU B 1 352 ? -25.63100 -14.98600 12.68200 1.000 20.76642 352 LEU B N 1
ATOM 5568 C CA . LEU B 1 352 ? -24.46800 -14.78700 11.81900 1.000 22.29024 352 LEU B CA 1
ATOM 5569 C C . LEU B 1 352 ? -23.88900 -13.42500 12.15300 1.000 21.83733 352 LEU B C 1
ATOM 5570 O O . LEU B 1 352 ? -24.47900 -12.64900 12.90900 1.000 21.38588 352 LEU B O 1
ATOM 5575 N N . GLY B 1 353 ? -22.75800 -13.11400 11.54300 1.000 18.46495 353 GLY B N 1
ATOM 5576 C CA . GLY B 1 353 ? -22.19600 -11.79900 11.77800 1.000 23.31414 353 GLY B CA 1
ATOM 5577 C C . GLY B 1 353 ? -21.53800 -11.66700 13.12500 1.000 22.68854 353 GLY B C 1
ATOM 5578 O O . GLY B 1 353 ? -21.38900 -10.55300 13.60500 1.000 26.44054 353 GLY B O 1
ATOM 5579 N N . SER B 1 354 ? -21.15200 -12.79200 13.71100 1.000 19.30507 354 SER B N 1
ATOM 5580 C CA . SER B 1 354 ? -20.48500 -12.76600 15.03200 1.000 21.40772 354 SER B CA 1
ATOM 5581 C C . SER B 1 354 ? -18.96700 -12.72400 14.88300 1.000 22.21450 354 SER B C 1
ATOM 5582 O O . SER B 1 354 ? -18.47500 -13.18400 13.86800 1.000 21.05584 354 SER B O 1
ATOM 5585 N N . VAL B 1 355 ? -18.27700 -12.26100 15.92600 1.000 20.17198 355 VAL B N 1
ATOM 5586 C CA . VAL B 1 355 ? -16.79000 -12.24300 15.91000 1.000 19.57759 355 VAL B CA 1
ATOM 5587 C C . VAL B 1 355 ? -16.28800 -13.67800 15.74300 1.000 19.99079 355 VAL B C 1
ATOM 5588 O O . VAL B 1 355 ? -15.29900 -13.86100 15.04700 1.000 18.50905 355 VAL B O 1
ATOM 5592 N N . GLU B 1 356 ? -16.96200 -14.63800 16.36700 1.000 20.62287 356 GLU B N 1
ATOM 5593 C CA . GLU B 1 356 ? -16.59700 -16.06100 16.18300 1.000 21.92602 356 GLU B CA 1
ATOM 5594 C C . GLU B 1 356 ? -17.35800 -16.68700 15.00900 1.000 20.62137 356 GLU B C 1
ATOM 5595 O O . GLU B 1 356 ? -18.50800 -16.34400 14.77700 1.000 21.20222 356 GLU B O 1
ATOM 5601 N N . SER B 1 357 ? -16.67900 -17.58300 14.31500 1.000 21.13920 357 SER B N 1
ATOM 5602 C CA . SER B 1 357 ? -17.31500 -18.30000 13.19400 1.000 19.94323 357 SER B CA 1
ATOM 5603 C C . SER B 1 357 ? -18.40700 -19.26300 13.67800 1.000 18.87200 357 SER B C 1
ATOM 5604 O O . SER B 1 357 ? -18.26400 -19.85000 14.73000 1.000 20.05276 357 SER B O 1
ATOM 5607 N N . LEU B 1 358 ? -19.45400 -19.40600 12.88500 1.000 18.69971 358 LEU B N 1
ATOM 5608 C CA . LEU B 1 358 ? -20.60000 -20.24200 13.17800 1.000 18.94311 358 LEU B CA 1
ATOM 5609 C C . LEU B 1 358 ? -20.89400 -21.09200 11.94600 1.000 20.13723 358 LEU B C 1
ATOM 5610 O O . LEU B 1 358 ? -20.57700 -20.71500 10.81200 1.000 19.73789 358 LEU B O 1
ATOM 5615 N N . ILE B 1 359 ? -21.57300 -22.20600 12.17100 1.000 20.62229 359 ILE B N 1
ATOM 5616 C CA . ILE B 1 359 ? -22.05700 -23.03600 11.07400 1.000 21.12921 359 ILE B CA 1
ATOM 5617 C C . ILE B 1 359 ? -23.44100 -23.54200 11.45200 1.000 21.94258 359 ILE B C 1
ATOM 5618 O O . ILE B 1 359 ? -23.75900 -23.71400 12.63200 1.000 21.54745 359 ILE B O 1
ATOM 5623 N N . GLU B 1 360 ? -24.29100 -23.73900 10.44800 1.000 22.59065 360 GLU B N 1
ATOM 5624 C CA . GLU B 1 360 ? -25.64500 -24.19100 10.72500 1.000 21.54626 360 GLU B CA 1
ATOM 5625 C C . GLU B 1 360 ? -26.03600 -25.23100 9.69300 1.000 20.97568 360 GLU B C 1
ATOM 5626 O O . GLU B 1 360 ? -25.95600 -24.96200 8.49400 1.000 22.73944 360 GLU B O 1
ATOM 5632 N N . TRP B 1 361 ? -26.47500 -26.38900 10.17400 1.000 22.37905 361 TRP B N 1
ATOM 5633 C CA . TRP B 1 361 ? -27.15900 -27.39100 9.34300 1.000 22.04781 361 TRP B CA 1
ATOM 5634 C C . TRP B 1 361 ? -28.59500 -26.92800 9.14100 1.000 22.11119 361 TRP B C 1
ATOM 5635 O O . TRP B 1 361 ? -29.40800 -26.96400 10.07300 1.000 25.92174 361 TRP B O 1
ATOM 5646 N N . ARG B 1 362 ? -28.90100 -26.45600 7.93300 1.000 22.54767 362 ARG B N 1
ATOM 5647 C CA . ARG B 1 362 ? -30.15500 -25.74300 7.69800 1.000 29.12560 362 ARG B CA 1
ATOM 5648 C C . ARG B 1 362 ? -31.36900 -26.62700 7.97700 1.000 29.82878 362 ARG B C 1
ATOM 5649 O O . ARG B 1 362 ? -32.42000 -26.12600 8.39300 1.000 25.19384 362 ARG B O 1
ATOM 5657 N N . ARG B 1 363 ? -31.22100 -27.93800 7.78200 1.000 25.78655 363 ARG B N 1
ATOM 5658 C CA . ARG B 1 363 ? -32.28700 -28.89800 8.06500 1.000 29.27858 363 ARG B CA 1
ATOM 5659 C C . ARG B 1 363 ? -32.71400 -28.88800 9.52200 1.000 34.19692 363 ARG B C 1
ATOM 5660 O O . ARG B 1 363 ? -33.83300 -29.32100 9.82400 1.000 37.32164 363 ARG B O 1
ATOM 5668 N N . MET B 1 364 ? -31.85100 -28.41600 10.43300 1.000 32.20686 364 MET B N 1
ATOM 5669 C CA . MET B 1 364 ? -32.20500 -28.40800 11.84700 1.000 38.55687 364 MET B CA 1
ATOM 5670 C C . MET B 1 364 ? -33.56600 -27.76300 12.06500 1.000 43.61096 364 MET B C 1
ATOM 5671 O O . MET B 1 364 ? -34.40700 -28.29300 12.80000 1.000 48.39304 364 MET B O 1
ATOM 5676 N N . THR B 1 365 ? -33.80700 -26.62400 11.40600 1.000 39.70714 365 THR B N 1
ATOM 5677 C CA . THR B 1 365 ? -34.94100 -25.75800 11.71100 1.000 46.16798 365 THR B CA 1
ATOM 5678 C C . THR B 1 365 ? -36.05300 -25.88100 10.68800 1.000 46.66821 365 THR B C 1
ATOM 5679 O O . THR B 1 365 ? -37.11200 -25.28100 10.87700 1.000 45.38850 365 THR B O 1
ATOM 5683 N N . ASP B 1 366 ? -35.79200 -26.55000 9.56900 1.000 42.13543 366 ASP B N 1
ATOM 5684 C CA . ASP B 1 366 ? -36.64700 -26.50100 8.38400 1.000 41.79205 366 ASP B CA 1
ATOM 5685 C C . ASP B 1 366 ? -36.69800 -27.88200 7.75400 1.000 44.28105 366 ASP B C 1
ATOM 5686 O O . ASP B 1 366 ? -35.70800 -28.34300 7.17900 1.000 36.09845 366 ASP B O 1
ATOM 5691 N N . SER B 1 367 ? -37.86800 -28.52300 7.82900 1.000 43.21157 367 SER B N 1
ATOM 5692 C CA . SER B 1 367 ? -38.00300 -29.87600 7.30300 1.000 51.90237 367 SER B CA 1
ATOM 5693 C C . SER B 1 367 ? -38.08600 -29.91500 5.78800 1.000 41.61001 367 SER B C 1
ATOM 5694 O O . SER B 1 367 ? -37.96900 -30.99800 5.20800 1.000 53.16768 367 SER B O 1
ATOM 5697 N N . LYS B 1 368 ? -38.30000 -28.78500 5.11600 1.000 45.52229 368 LYS B N 1
ATOM 5698 C CA . LYS B 1 368 ? -38.40700 -28.89100 3.66700 1.000 54.75328 368 LYS B CA 1
ATOM 5699 C C . LYS B 1 368 ? -37.04800 -28.79500 2.98600 1.000 52.96452 368 LYS B C 1
ATOM 5700 O O . LYS B 1 368 ? -36.91300 -29.22900 1.83900 1.000 52.42789 368 LYS B O 1
ATOM 5706 N N . ILE B 1 369 ? -36.03600 -28.20300 3.65800 1.000 49.49093 369 ILE B N 1
ATOM 5707 C CA . ILE B 1 369 ? -34.79100 -27.81600 2.99400 1.000 42.21940 369 ILE B CA 1
ATOM 5708 C C . ILE B 1 369 ? -33.90400 -29.04000 2.78300 1.000 31.95404 369 ILE B C 1
ATOM 5709 O O . ILE B 1 369 ? -33.88600 -29.98900 3.57300 1.000 31.59760 369 ILE B O 1
ATOM 5714 N N . ASP B 1 370 ? -33.17400 -29.00900 1.68300 1.000 35.67795 370 ASP B N 1
ATOM 5715 C CA . ASP B 1 370 ? -32.24100 -30.04800 1.30000 1.000 32.48589 370 ASP B CA 1
ATOM 5716 C C . ASP B 1 370 ? -31.29100 -30.35300 2.46300 1.000 35.52496 370 ASP B C 1
ATOM 5717 O O . ASP B 1 370 ? -30.57600 -29.44400 2.92000 1.000 31.57811 370 ASP B O 1
ATOM 5722 N N . PRO B 1 371 ? -31.25300 -31.59400 2.96500 1.000 28.58761 371 PRO B N 1
ATOM 5723 C CA . PRO B 1 371 ? -30.42100 -31.90300 4.14300 1.000 31.26220 371 PRO B CA 1
ATOM 5724 C C . PRO B 1 371 ? -28.93100 -31.86700 3.87300 1.000 26.68639 371 PRO B C 1
ATOM 5725 O O . PRO B 1 371 ? -28.14400 -32.13700 4.78800 1.000 28.14598 371 PRO B O 1
ATOM 5729 N N . ARG B 1 372 ? -28.52500 -31.56000 2.64700 1.000 24.55092 372 ARG B N 1
ATOM 5730 C CA . ARG B 1 372 ? -27.11700 -31.45700 2.31700 1.000 28.25215 372 ARG B CA 1
ATOM 5731 C C . ARG B 1 372 ? -26.57300 -30.05100 2.51900 1.000 25.63382 372 ARG B C 1
ATOM 5732 O O . ARG B 1 372 ? -25.35800 -29.85500 2.40500 1.000 25.13892 372 ARG B O 1
ATOM 5740 N N . LEU B 1 373 ? -27.43700 -29.08200 2.80900 1.000 25.92244 373 LEU B N 1
ATOM 5741 C CA . LEU B 1 373 ? -27.06000 -27.67100 2.78300 1.000 22.88987 373 LEU B CA 1
ATOM 5742 C C . LEU B 1 373 ? -26.58000 -27.23700 4.16300 1.000 25.53170 373 LEU B C 1
ATOM 5743 O O . LEU B 1 373 ? -27.22600 -27.53500 5.17600 1.000 26.33435 373 LEU B O 1
ATOM 5748 N N . VAL B 1 374 ? -25.43400 -26.56700 4.20900 1.000 23.77833 374 VAL B N 1
ATOM 5749 C CA . VAL B 1 374 ? -24.97000 -25.95800 5.45200 1.000 25.26512 374 VAL B CA 1
ATOM 5750 C C . VAL B 1 374 ? -24.68300 -24.49600 5.15800 1.000 24.21236 374 VAL B C 1
ATOM 5751 O O . VAL B 1 374 ? -24.27000 -24.13200 4.05300 1.000 25.06550 374 VAL B O 1
ATOM 5755 N N . ARG B 1 375 ? -24.92400 -23.64300 6.15100 1.000 23.76557 375 ARG B N 1
ATOM 5756 C CA . ARG B 1 375 ? -24.62500 -22.22500 6.04400 1.000 19.35404 375 ARG B CA 1
ATOM 5757 C C . ARG B 1 375 ? -23.45700 -21.89800 6.97300 1.000 20.48603 375 ARG B C 1
ATOM 5758 O O . ARG B 1 375 ? -23.44400 -22.30900 8.13300 1.000 21.04466 375 ARG B O 1
ATOM 5766 N N . LEU B 1 376 ? -22.46100 -21.20100 6.44900 1.000 20.54076 376 LEU B N 1
ATOM 5767 C CA . LEU B 1 376 ? -21.29800 -20.77400 7.22300 1.000 19.63165 376 LEU B CA 1
ATOM 5768 C C . LEU B 1 376 ? -21.39300 -19.27800 7.46600 1.000 21.36004 376 LEU B C 1
ATOM 5769 O O . LEU B 1 376 ? -21.79800 -18.51700 6.58300 1.000 22.12144 376 LEU B O 1
ATOM 5774 N N . SER B 1 377 ? -21.01900 -18.86400 8.66600 1.000 19.98026 377 SER B N 1
ATOM 5775 C CA . SER B 1 377 ? -20.87900 -17.45900 9.01100 1.000 19.11843 377 SER B CA 1
ATOM 5776 C C . SER B 1 377 ? -19.43700 -17.26600 9.44300 1.000 19.96893 377 SER B C 1
ATOM 5777 O O . SER B 1 377 ? -19.03900 -17.76000 10.49800 1.000 21.04759 377 SER B O 1
ATOM 5780 N N . ILE B 1 378 ? -18.64800 -16.58500 8.61900 1.000 20.70197 378 ILE B N 1
ATOM 5781 C CA . ILE B 1 378 ? -17.22800 -16.42100 8.89200 1.000 21.91372 378 ILE B CA 1
ATOM 5782 C C . ILE B 1 378 ? -17.02000 -15.22500 9.81600 1.000 21.27061 378 ILE B C 1
ATOM 5783 O O . ILE B 1 378 ? -17.52400 -14.12100 9.54000 1.000 20.70830 378 ILE B O 1
ATOM 5788 N N . GLY B 1 379 ? -16.29800 -15.47300 10.91100 1.000 20.44150 379 GLY B N 1
ATOM 5789 C CA . GLY B 1 379 ? -15.95900 -14.47200 11.90600 1.000 19.92116 379 GLY B CA 1
ATOM 5790 C C . GLY B 1 379 ? -14.63000 -13.80600 11.61100 1.000 21.67326 379 GLY B C 1
ATOM 5791 O O . GLY B 1 379 ? -14.17800 -13.74600 10.46300 1.000 21.72982 379 GLY B O 1
ATOM 5792 N N . ILE B 1 380 ? -13.98800 -13.30000 12.66800 1.000 19.04382 380 ILE B N 1
ATOM 5793 C CA . ILE B 1 380 ? -12.79300 -12.47100 12.50700 1.000 19.45653 380 ILE B CA 1
ATOM 5794 C C . ILE B 1 380 ? -11.52400 -13.21800 12.93700 1.000 22.07611 380 ILE B C 1
ATOM 5795 O O . ILE B 1 380 ? -10.48700 -12.59700 13.19400 1.000 20.92160 380 ILE B O 1
ATOM 5800 N N . GLU B 1 381 ? -11.57400 -14.55200 12.95800 1.000 18.94786 381 GLU B N 1
ATOM 5801 C CA . GLU B 1 381 ? -10.38700 -15.38100 13.18100 1.000 19.42533 381 GLU B CA 1
ATOM 5802 C C . GLU B 1 381 ? -9.36400 -15.15500 12.05500 1.000 21.90205 381 GLU B C 1
ATOM 5803 O O . GLU B 1 381 ? -9.65600 -14.56000 11.01700 1.000 24.04856 381 GLU B O 1
ATOM 5809 N N . ASP B 1 382 ? -8.14900 -15.66000 12.26800 1.000 22.31186 382 ASP B N 1
ATOM 5810 C CA . ASP B 1 382 ? -7.19900 -15.80500 11.16100 1.000 23.20891 382 ASP B CA 1
ATOM 5811 C C . ASP B 1 382 ? -7.73600 -16.82800 10.14900 1.000 21.99942 382 ASP B C 1
ATOM 5812 O O . ASP B 1 382 ? -7.98800 -17.98800 10.50200 1.000 23.33624 382 ASP B O 1
ATOM 5817 N N . ALA B 1 383 ? -7.93700 -16.37900 8.90500 1.000 25.01562 383 ALA B N 1
ATOM 5818 C CA . ALA B 1 383 ? -8.48300 -17.24500 7.85400 1.000 26.86390 383 ALA B CA 1
ATOM 5819 C C . ALA B 1 383 ? -7.67200 -18.52300 7.68500 1.000 28.16066 383 ALA B C 1
ATOM 5820 O O . ALA B 1 383 ? -8.23000 -19.58400 7.38600 1.000 25.36088 383 ALA B O 1
ATOM 5822 N N . ALA B 1 384 ? -6.35700 -18.45400 7.88000 1.000 29.13255 384 ALA B N 1
ATOM 5823 C CA . ALA B 1 384 ? -5.56600 -19.67400 7.74500 1.000 29.79940 384 ALA B CA 1
ATOM 5824 C C . ALA B 1 384 ? -5.95800 -20.71100 8.79000 1.000 27.78540 384 ALA B C 1
ATOM 5825 O O . ALA B 1 384 ? -5.92500 -21.91800 8.51900 1.000 24.85923 384 ALA B O 1
ATOM 5827 N N . ASP B 1 385 ? -6.36100 -20.26900 9.98100 1.000 24.47270 385 ASP B N 1
ATOM 5828 C CA . ASP B 1 385 ? -6.83200 -21.21600 10.98500 1.000 21.80975 385 ASP B CA 1
ATOM 5829 C C . ASP B 1 385 ? -8.18900 -21.80700 10.60200 1.000 20.68205 385 ASP B C 1
ATOM 5830 O O . ASP B 1 385 ? -8.43600 -23.00300 10.80900 1.000 25.07072 385 ASP B O 1
ATOM 5835 N N . LEU B 1 386 ? -9.08600 -20.97700 10.06200 1.000 21.02608 386 LEU B N 1
ATOM 5836 C CA . LEU B 1 386 ? -10.39800 -21.47300 9.63700 1.000 22.16677 386 LEU B CA 1
ATOM 5837 C C . LEU B 1 386 ? -10.24900 -22.49300 8.51400 1.000 22.92009 386 LEU B C 1
ATOM 5838 O O . LEU B 1 386 ? -10.90100 -23.54700 8.51500 1.000 23.27812 386 LEU B O 1
ATOM 5843 N N . ILE B 1 387 ? -9.37000 -22.19700 7.56200 1.000 22.98876 387 ILE B N 1
ATOM 5844 C CA . ILE B 1 387 ? -9.13200 -23.10700 6.44900 1.000 24.54212 387 ILE B CA 1
ATOM 5845 C C . ILE B 1 387 ? -8.47200 -24.39500 6.92900 1.000 26.48352 387 ILE B C 1
ATOM 5846 O O . ILE B 1 387 ? -8.83600 -25.48700 6.48000 1.000 25.09873 387 ILE B O 1
ATOM 5851 N N . ALA B 1 388 ? -7.52500 -24.31200 7.88000 1.000 23.63738 388 ALA B N 1
ATOM 5852 C CA . ALA B 1 388 ? -6.91600 -25.53300 8.39700 1.000 25.52902 388 ALA B CA 1
ATOM 5853 C C . ALA B 1 388 ? -7.93300 -26.40800 9.12900 1.000 25.13844 388 ALA B C 1
ATOM 5854 O O . ALA B 1 388 ? -7.87400 -27.64400 9.05700 1.000 25.39390 388 ALA B O 1
ATOM 5856 N N . ASP B 1 389 ? -8.87500 -25.77500 9.83700 1.000 23.83901 389 ASP B N 1
ATOM 5857 C CA . ASP B 1 389 ? -9.94900 -26.48300 10.53400 1.000 24.51330 389 ASP B CA 1
ATOM 5858 C C . ASP B 1 389 ? -10.84800 -27.23300 9.54700 1.000 23.61406 389 ASP B C 1
ATOM 5859 O O . ASP B 1 389 ? -11.12700 -28.44400 9.70400 1.000 25.51951 389 ASP B O 1
ATOM 5864 N N . LEU B 1 390 ? -11.32300 -26.50400 8.53400 1.000 23.65709 390 LEU B N 1
ATOM 5865 C CA . LEU B 1 390 ? -12.15100 -27.09800 7.48800 1.000 23.87978 390 LEU B CA 1
ATOM 5866 C C . LEU B 1 390 ? -11.41500 -28.25500 6.82000 1.000 25.89221 390 LEU B C 1
ATOM 5867 O O . LEU B 1 390 ? -11.97700 -29.34300 6.63600 1.000 27.48512 390 LEU B O 1
ATOM 5872 N N . ASN B 1 391 ? -10.14700 -28.03200 6.45800 1.000 24.55715 391 ASN B N 1
ATOM 5873 C CA . ASN B 1 391 ? -9.33900 -29.08700 5.84200 1.000 30.58401 391 ASN B CA 1
ATOM 5874 C C . ASN B 1 391 ? -9.26300 -30.32300 6.71900 1.000 29.84369 391 ASN B C 1
ATOM 5875 O O . ASN B 1 391 ? -9.38600 -31.45100 6.22300 1.000 27.56967 391 ASN B O 1
ATOM 5880 N N . ARG B 1 392 ? -9.02600 -30.14500 8.02500 1.000 28.51699 392 ARG B N 1
ATOM 5881 C CA . ARG B 1 392 ? -8.92800 -31.29600 8.92000 1.000 27.26583 392 ARG B CA 1
ATOM 5882 C C . ARG B 1 392 ? -10.20600 -32.13000 8.89700 1.000 34.71393 392 ARG B C 1
ATOM 5883 O O . ARG B 1 392 ? -10.15600 -33.36600 8.81400 1.000 28.71028 392 ARG B O 1
ATOM 5891 N N . VAL B 1 393 ? -11.37200 -31.47700 8.98500 1.000 24.65606 393 VAL B N 1
ATOM 5892 C CA . VAL B 1 393 ? -12.61800 -32.25400 8.99000 1.000 24.61816 393 VAL B CA 1
ATOM 5893 C C . VAL B 1 393 ? -12.84600 -32.93300 7.63700 1.000 24.72165 393 VAL B C 1
ATOM 5894 O O . VAL B 1 393 ? -13.21100 -34.12300 7.56500 1.000 28.38459 393 VAL B O 1
ATOM 5898 N N . PHE B 1 394 ? -12.64000 -32.19500 6.54800 1.000 26.92080 394 PHE B N 1
ATOM 5899 C CA . PHE B 1 394 ? -12.87800 -32.78200 5.23300 1.000 27.64162 394 PHE B CA 1
ATOM 5900 C C . PHE B 1 394 ? -11.94600 -33.96300 4.99700 1.000 33.11571 394 PHE B C 1
ATOM 5901 O O . PHE B 1 394 ? -12.35700 -34.98900 4.44000 1.000 29.07555 394 PHE B O 1
ATOM 5909 N N . ALA B 1 395 ? -10.70100 -33.86200 5.46500 1.000 25.12376 395 ALA B N 1
ATOM 5910 C CA . ALA B 1 395 ? -9.77000 -34.98000 5.32300 1.000 28.87354 395 ALA B CA 1
ATOM 5911 C C . ALA B 1 395 ? -10.19800 -36.17400 6.16400 1.000 34.49041 395 ALA B C 1
ATOM 5912 O O . ALA B 1 395 ? -10.05800 -37.32400 5.72500 1.000 32.37987 395 ALA B O 1
ATOM 5914 N N . SER B 1 396 ? -10.73600 -35.93500 7.36800 1.000 28.19531 396 SER B N 1
ATOM 5915 C CA . SER B 1 396 ? -11.19100 -37.05400 8.18600 1.000 26.42816 396 SER B CA 1
ATOM 5916 C C . SER B 1 396 ? -12.35600 -37.78600 7.54600 1.000 29.77063 396 SER B C 1
ATOM 5917 O O . SER B 1 396 ? -12.63000 -38.93100 7.91600 1.000 34.77302 396 SER B O 1
ATOM 5920 N N . LEU B 1 397 ? -13.09100 -37.11700 6.65700 1.000 30.96600 397 LEU B N 1
ATOM 5921 C CA . LEU B 1 397 ? -14.22800 -37.74000 5.98400 1.000 33.33570 397 LEU B CA 1
ATOM 5922 C C . LEU B 1 397 ? -13.85200 -38.34500 4.63400 1.000 35.51632 397 LEU B C 1
ATOM 5923 O O . LEU B 1 397 ? -14.73900 -38.76600 3.88000 1.000 36.64102 397 LEU B O 1
ATOM 5928 N N . SER B 1 398 ? -12.56600 -38.36400 4.30500 1.000 33.28325 398 SER B N 1
ATOM 5929 C CA . SER B 1 398 ? -12.09000 -38.86000 3.02700 1.000 41.76661 398 SER B CA 1
ATOM 5930 C C . SER B 1 398 ? -11.44000 -40.22100 3.25000 1.000 43.42298 398 SER B C 1
ATOM 5931 O O . SER B 1 398 ? -10.28700 -40.43800 2.88300 1.000 62.00979 398 SER B O 1
#

Secondary structure (DSSP, 8-state):
---HHHHHHHTTGGG--SS-SSPP----SB-PPP--TTT-------TTBTTT--HHHHHHHHHHHHHHTS-EEEESSHHHHHHHHHHHH--SEEEEPPTTT---HHHHHHHHHHHHHH--EEEE-SSS-TT--TT-EEEEESSPTTT-----HHHHHHHHHHHT-EEEEE-TTS-TTT--TTTTT-SEEEEETTTTTT-SS----EEEE-S-HHHHHHHHHHHHHHT-BPPHHHHHHHHHHHHHHHHHHHHHHHHHHHHHHHHHHHHH-HHHHHHTT--GGGEEEE--GGG---THHHHHS-S---SEEEEEES-HHHHHHHHHH-SSEEE-S----SSEEEEEGGGT-TTS-TTEEEEE--SS-HHHHHHHHHHHHHHT-/---HHHHHHHTTGGG-SSS-SSPP----SB-PPP--TTT------S-TTBTTT--HHHHHHHHHHHHHHTS-EEEESSHHHHHHHHHHHH--SEEEE--TTT---HHHHHHHHHHHHHH--EEEE--S--TT--TT-EEEEESSPTTT-----HHHHHHHHHHHT-EEEEE-TTS-TTT--TTTTT-SEEEEETTTTTT-SS----EEEE-S-HHHHHHHHHHHHHHT-BPPHHHHHHHHHHHHHHHHHHHHHHHHHHHHHHHHHHHHH-HHHHHHTT--GGGEEEE--GGG---THHHHHS-S---SEEEEEES-HHHHHHHHHH-SSEEE-S----SSEEEEEGGGT-TTS-TTEEEEE--SS-HHHHHHHHHHHHHHT-